Protein 6ARH (pdb70)

Secondary structure (DSSP, 8-state):
---EEEEE----B-TTSSB-GGGHHHHHHHIIIII---EEEESSTTTTGGGS-HHHHHHHHHHHHHHHTTT-SEEEEE---SSHHHHHHHHHHHHHHT-SEEEEEPP-SS--SSHHHHHHHHHHHHTTSTTS-EEEEE-HHHH-----HHHHHTTHHHH-TTEEEEEE-SS-HHHHHHHHHT-TTS--EEEE--GGGHHHHHHTT--EEEESTHHHHHHHHHHHHHHHHTT-HHHHHHHHHHHHHHHHHHHHH--SHHHHHHHHHHHH-----PPPTTS-PPPHHHHHHHHHHHHHTT--/----EEEEE----B-TTSSB-GGGHHHHHHHHHHHH---EEEESSTTTTGGGS-HHHHHHHHHHHHHHHTTT-SEEEEE---SSHHHHHHHHHHHHHHT-SEEEEEPP-SS--SSHHHHHHHHHHHHTTSTTS-EEEEE-HHHH-----HHHHHTTGGGT-TTEEEEEE-S--HHHHHHHHHH-SSS--EEEE--GGGHHHHHHTT--EEEESTHHHHHHHHHHHHHHHHTT-HHHHHHHHHHHHHHHHHHHHH--SHHHHHHHHHHHH-----PPPTTS----HHHHHHHHHHHHHTTSS--/---EEEEE----B-TTSSB-GGGHHHHHHHIIIII---EEEESSTTTTGGGS-HHHHHHHHHHHHHHHTTT-SEEEEE---SSHHHHHHHHHHHHHHT-SEEEEEPP-SS--SSHHHHHHHHHHHHTTSTTS-EEEEE-HHHH-----HHHHHTTHHHH-TTEEEEEE-SS-HHHHHHHHHT-TTTT-EEEE--GGGHHHHHTTT--EEEESTHHHHHHHHHHHHHHHHHT-HHHHHHHHHHHHHHHHHHHHH--SHHHHHHHHHHHH-----PPPTTS-PPPHHHHHHHHHHHHHTT--/----EEEEE----B-TTS-B-GGGHHHHHHHHHHHH---EEEESSTTTTGGGS-HHHHHHHHHHHHHHHTTT-SEEEEE---SSHHHHHHHHHHHHHHT-SEEEEEPP-SS--SSHHHHHHHHHHHHTTSTTS-EEEEE-HHHH-----HHHHHTTGGGT-TTEEEEEE-SS-HHHHHHHHHHTTTTT-EEEE--GGGHHHHHTTT--EEEESTHHHHHHHHHHHHHHHHTT-HHHHHHHHHHHHHHHHHHHHH--SHHHHHHHHHHHH-----PPPTTS-PPPHHHHHHHHHHHHHTT--

GO terms:
  GO:0008747 N-acetylneuraminate lyase activity (F, IDA)
  GO:0019262 N-acetylneuraminate catabolic process (P, IDA)
  GO:0019262 N-acetylneuraminate catabolic process (P, TAS)
  GO:0005829 cytosol (C, TAS)
  GO:0042802 identical protein binding (F, IPI)
  GO:0005515 protein binding (F, IPI)

Solvent-accessible surface area: 41619 Å² total; per-residue (Å²): 116,9,112,23,7,0,0,2,2,1,2,0,3,47,148,122,20,72,11,26,52,94,11,0,13,98,0,0,65,30,0,56,164,64,10,39,0,121,7,0,6,0,2,1,24,10,0,0,0,9,2,4,14,20,76,18,10,74,90,0,1,65,36,1,18,86,84,2,147,132,104,15,94,29,6,2,7,2,0,0,7,15,2,16,72,21,0,47,76,7,0,98,5,0,40,112,46,48,5,56,0,0,0,0,0,0,2,4,10,23,69,9,139,63,62,91,4,0,6,38,0,0,70,71,0,5,64,26,0,100,96,23,33,0,11,8,6,6,26,34,105,31,4,26,8,176,33,47,0,14,60,1,2,98,44,3,68,133,86,0,112,22,4,70,0,0,10,0,17,33,37,49,0,8,2,0,0,2,0,18,9,88,14,138,160,68,170,14,8,11,4,0,13,22,12,46,1,0,0,0,0,7,7,0,23,13,62,2,1,2,3,23,5,2,0,6,4,0,143,20,2,28,83,0,24,113,7,27,107,144,118,60,15,79,70,0,24,78,45,0,6,32,4,0,85,0,4,9,66,0,74,109,90,23,50,25,17,5,11,4,2,21,1,0,50,45,25,19,63,9,70,0,22,24,16,11,32,3,10,92,152,17,62,188,72,15,31,65,40,0,51,59,53,0,107,81,32,131,28,83,148,93,5,107,22,7,0,0,2,2,1,2,0,3,49,132,121,20,70,12,27,62,101,14,0,12,98,0,0,61,32,0,56,169,73,10,37,0,120,8,0,6,0,1,0,21,10,0,0,0,8,1,5,17,18,53,13,10,79,81,0,2,78,42,1,22,89,87,2,148,134,105,15,95,17,6,3,6,1,0,0,7,14,2,19,64,20,0,54,68,8,0,98,18,0,41,121,44,46,5,56,0,0,1,0,1,2,2,4,11,22,82,8,134,63,66,85,9,0,4,32,0,0,59,66,0,3,67,29,0,100,95,19,29,0,9,5,4,6,27,30,105,28,6,24,7,182,19,64,0,8,60,0,2,100,46,4,65,133,91,0,111,21,3,74,0,0,14,0,15,30,36,49,0,12,2,0,0,2,0,20,2,84,8,137,152,67,132,8,1,11,3,0,14,22,12,42,1,0,0,0,0,16,4,0,19,14,57,2,0,3,4,23,5,2,0,6,4,0,129,19,2,43,81,1,34,94,6,44,118,119,134,64,17,84,66,0,37,70,59,0,4,26,5,0,62,0,2,6,66,0,59,111,93,22,52,24,18,5,11,5,2,23,0,0,50,44,26,19,61,3,68,0,24,15,16,14,34,3,12,99,122,14,63,81,72,15,33,90,37,0,48,62,51,0,50,75,32,128,41,34,94,193,120,8,109,21,7,0,0,3,1,0,2,0,4,47,151,122,22,76,10,28,65,98,15,0,14,99,0,0,62,32,0,38,166,73,9,33,0,81,7,0,5,0,2,1,25,9,0,0,0,8,2,4,12,20,60,11,9,73,77,0,1,77,42,2,23,86,84,2,147,134,97,16,10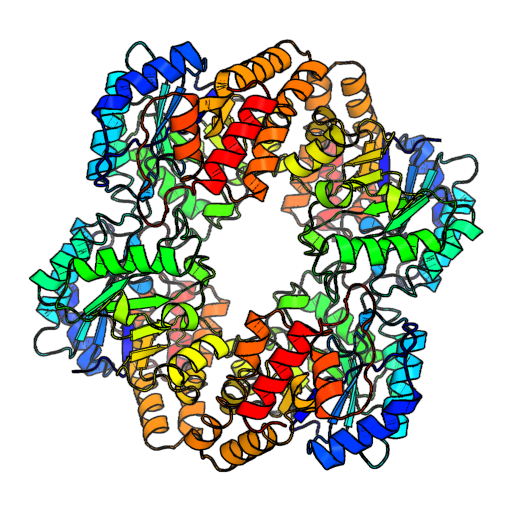5,28,6,2,6,1,0,0,6,13,2,17,76,22,0,50,75,6,0,97,5,0,40,114,45,48,5,56,0,0,0,0,1,0,1,4,10,25,76,8,142,63,60,80,4,0,6,37,0,0,60,67,0,5,63,27,1,99,96,23,29,0,8,7,5,7,26,25,104,31,4,26,13,163,43,43,0,12,56,2,2,93,47,6,68,131,80,1,110,18,3,79,0,0,12,0,16,32,36,44,0,6,2,0,0,2,0,18,3,80,10,148,162,52,173,14,9,10,4,0,13,22,12,47,1,0,0,0,0,6,6,0,21,12,60,2,0,1,4,24,4,2,0,7,2,0,142,46,2,42,76,0,18,88,4,36,94,132,118,64,16,86,66,0,26,68,41,0,2,28,3,0,67,0,3,9,65,0,74,109,87,22,49,24,17,4,10,5,2,24,1,0,51,54,26,20,60,3,70,0,22,27,17,18,30,3,12,87,152,18,52,172,126,12,35,69,36,0,50,61,56,0,110,81,31,134,28,82,149,71,10,117,23,8,1,0,1,2,1,1,0,3,60,148,116,16,73,16,20,60,100,14,0,14,100,0,0,63,31,0,41,162,68,9,37,0,82,9,0,4,0,2,2,18,12,0,0,1,14,6,4,19,21,70,11,10,73,80,0,1,71,42,2,21,92,84,2,148,134,91,15,94,23,6,4,6,3,0,0,7,15,2,15,69,23,0,49,73,5,0,99,6,0,39,116,43,48,5,56,0,0,1,0,0,1,2,2,9,24,76,9,136,64,65,89,8,0,5,38,0,0,68,68,0,4,64,26,0,99,96,22,36,0,9,6,4,6,22,38,91,48,6,34,7,198,19,64,0,8,58,1,1,98,44,5,67,134,92,1,109,22,3,69,0,0,12,0,15,31,35,51,0,12,2,0,0,1,0,17,6,97,11,137,164,58,172,12,9,11,3,1,14,23,11,42,1,0,0,0,0,15,4,0,21,14,62,2,0,3,4,22,3,2,0,6,4,0,120,33,3,45,77,0,32,102,2,39,136,127,161,62,22,82,66,0,34,79,43,0,7,32,3,0,86,0,0,6,68,0,53,107,97,22,54,24,14,5,12,5,2,19,0,0,51,43,28,19,59,2,69,0,23,22,14,14,34,2,11,96,148,17,59,193,130,15,34,70,33,0,49,61,53,0,118,80,30,135,23,96

InterPro domains:
  IPR002220 DapA-like [PF00701] (8-301)
  IPR002220 DapA-like [PIRSF001365] (6-308)
  IPR002220 DapA-like [PR00146] (42-63)
  IPR002220 DapA-like [PR00146] (79-97)
  IPR002220 DapA-like [PR00146] (138-155)
  IPR002220 DapA-like [PTHR12128] (4-313)
  IPR002220 DapA-like [SM01130] (7-304)
  IPR005264 N-acetylneuraminate lyase [cd00954] (8-306)
  IPR013785 Aldolase-type TIM barrel [G3DSA:3.20.20.70] (7-320)

B-factor: mean 24.45, std 8.35, range [13.99, 68.46]

Foldseek 3Di:
DDFAEAAADAQFADQVGHGDLPCLLVLLVCLVPPQVAQHYEYLDQLNVNAVDDLVSLLVNLLSNLVSSPPRHPFYEYELEDLDLVSSLVSLLSCLVSPGQAYEYEQRADPGDPDLVSSLVSQLSSLVSNVQHAYEYEAACVVRVDPDQPLVSPVVSCVRHVNYAEYAHEDDPVVSLLNSCVVCPPRNHQSAYEDLLPVLVSVVSPHRYYYYNCSSQCSNLQVVLVVCVVVVVSVVSVVSSVLVNQLVVVLVVVPDDSLLSQLVSCVRSVRRSHGHDPVDGHDDPVSSVSSNVSCVVSVSD/DADFAEAAADAQFADQVGHGDLPCLLVLLQCLVPVQVHQHYEYLDQLHVNAVDDLVSLLVNLLSNLVSSVPRHPFYEYELEYLDLVSSLVSLLSCLVSPGQAYEYEQRAPDGDPALVSSLVSQLSSLVSNVPHAYEYEADCVPRVHPYQPLVNLVVSCVRRVNYAEYEHEDPPLVSLLSNCVVPPPRNHQSAYEPLLPVLVVVVSPHRYYYYNCSSQCSNLQVVLVVCVVVVVPVVNVVSSVLVNQLVVQLVVVPDDSLLSQLQSCVRVVRRSHGHDPVDGHDDPVSSVSSVVSCCVSVSHPD/DDFAEAEADAFFADQVGHGPLVCLLVLLVCLVPVQVHQHYEYLDQLNVNAVDDLVSLLVNLLSNLVSSPPRHPAYEYELEDLDLVSSLVSLLSCLVSPGQAYEYEQRAPPGDPDLVSSLVSQLSSCVSNVQHAYEYEAACVVRVPPDQVLVSPVVSCVRRVNYAYYEHEDDPLVSLLSNCVVCPVRNHQSAYEDLLPVVVVVVSPHRYYYYNCSSQCSNLQVVLVVCVVVVVVVVNVVSSVLVNQLVVQLVVVPDGSLLSQLVSCVRVVRRSHGHDPVDGHDDPVSSVSSVVSCVVSVSD/DADFAEAEADAFFADQVQHTDLPCLLVLLQCLVPVQVHQHYEYLDQLHVNAVDDLVSLLVNLLSNLVSSPPRHPFYEYELEDLDLVSSLVSLLSCLVSDGQAYEYEQRQPDHDPALVSSLVSQLSSLVSNVQHAYEYEAACVPRVHPYQPLNNLVVSCVRRVNYAEYEHEDPPLVSLLSNCVVCVPRNHQSAYEPLLPVLVVVVSPHRYYYYLCSSQCNNLLVVLVVCVVVVVNVVNVVSSVLVNQLVVQVVVVPDGSLLSQLQSCVRSVRHRHGHDPVDGHDDPVSSVVSVVSCVVSVSD

Radius of gyration: 31.0 Å; Cα contacts (8 Å, |Δi|>4): 2575; chains: 4; bounding box: 91×58×90 Å

Sequence (1204 aa):
KLQGLVAATITPMTENGEINFSVIGQYVDYLVKEQGVKNIFVNGTTGEGLSLSVSERRQVAEEWVTKGKDKLDQVIIHVGALSLKESSQELAQHAAEIGADGIAVIAPFFLKPWTKDILINFLKEVAAAAPALPFYYYHIPALTGVKIRAEELLDGILDKIPTFQGLKFSSDTDLLDFGQCVDQNRQQQFAFLFGVDEQLLSALVMGATGAVGSTYNYLGKKKTNQMLEAFEQKDFSLALNNYQFCCIQRRFINFVVKLGFGVSSQTKAIMTLVSGIPMGPPRLPLQKASREFTDSAEAKLKSLDFLKKLQGLVAATITPMTENGEINFSVIGQYVDYLVKEQGVKNIFVNGTTGEGLSLSVSERRQVAEEWVTKGKDKLDQVIIHVGALSLKESSQELAQHAAEIGADGIAVIAPFFLKPWTKDILINFLKEVAAAAPALPFYYYHIPALTGVKIRAEELLDGILDKIPTFQGLKFSSDTDLLDFGQCVDQNRQQQFAFLFGVDEQLLSALVMGATGAVGSTYNYLGKKTNQMLEAFEQKDFSLALNYQFCCIQRFINFVVKLGFGVSSQTKAIMTLVSGIPMGPPRLPLQKASREFTDSAEAKLKSLDFLSFKLQGLVAATITPMTENGEINFSVIGQYVDYLVKEQGVKNIFVNGTTGEGLSLSVSERRQVAEEWVTKGKDKLDQVIIHVGALSLKESSQELAQHAAEIGADGIAVIAPFFLKPWTKDILINFLKEVAAAAPALPFYYYHIPALTGVKIRAEELLDGILDKIPTFQGLKFSSDTDLLDFGQCVDQNRQQQFAFLFGVDEQLLSALVMGATGAVGSTYNYLGKKTNQMLEAFEQKDFSLALNYQFCCIQRFINFVVKLGFGVSSQTKAIMTLVSGIPMGPPRLPLQKASREFTDSAEAKLKSLDFLKKLQGLVAATITPMTENGEINFSVIGQYVDYLVKEQGVKNIFVNGTTGEGLSLSVSERRQVAEEWVTKGKDKLDQVIIHVGALSLKESSQELAQHAAEIGADGIAVIAPFFLKPWTKDILINFLKEVAAAAPALPFYYYHIPALTGVKIRAEELLDGILDKIPTFQGLKFSSDTDLLDFGQCVDQNRQQQFAFLFGVDEQLLSALVMGATGAVGSTYNYLGKKTNQMLEAFEQKDFSLALNYQFCCIQRFINFVVKLGFGVSSQTKAIMTLVSGIPMGPPRLPLQKASREFTDSAEAKLKSLDFL

CATH classification: 3.20.20.70

Nearest PDB structures (foldseek):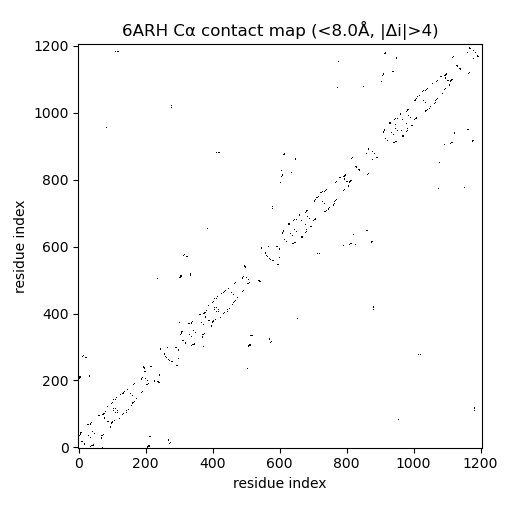
  6arh-assembly1_C  TM=1.001E+00  e=4.633E-53  Homo sapiens
  5ud6-assembly1_B  TM=9.263E-01  e=7.661E-19  Cyanidioschyzon merolae strain 10D
  2hmc-assembly1_A  TM=8.638E-01  e=6.750E-14  Agrobacterium fabrum str. C58
  4mpq-assembly1_A  TM=8.568E-01  e=7.930E-14  Brucella melitensis ATCC 23457
  5czj-assembly2_B  TM=8.621E-01  e=4.191E-13  Sinorhizobium meliloti 1021

Organism: Homo sapiens (NCBI:txid9606)

Structure (mmCIF, N/CA/C/O backbone):
data_6ARH
#
_entry.id   6ARH
#
_cell.length_a   96.988
_cell.length_b   106.897
_cell.length_c   127.027
_cell.angle_alpha   90.000
_cell.angle_beta   90.000
_cell.angle_gamma   90.000
#
_symmetry.space_group_name_H-M   'P 21 21 21'
#
loop_
_entity.id
_entity.type
_entity.pdbx_description
1 polymer 'N-acetylneuraminate lyase'
2 non-polymer 'ACETATE ION'
3 water water
#
loop_
_atom_site.group_PDB
_atom_site.id
_atom_site.type_symbol
_atom_site.label_atom_id
_atom_site.label_alt_id
_atom_site.label_comp_id
_atom_site.label_asym_id
_atom_site.label_entity_id
_atom_site.label_seq_id
_atom_site.pdbx_PDB_ins_code
_atom_site.Cartn_x
_atom_site.Cartn_y
_atom_site.Cartn_z
_atom_site.occupancy
_atom_site.B_iso_or_equiv
_atom_site.auth_seq_id
_atom_site.auth_comp_id
_atom_site.auth_asym_id
_atom_site.auth_atom_id
_atom_site.pdbx_PDB_model_num
ATOM 1 N N . LYS A 1 25 ? 2.842 66.403 68.302 1.00 40.21 9 LYS A N 1
ATOM 2 C CA . LYS A 1 25 ? 2.667 66.506 66.823 1.00 39.69 9 LYS A CA 1
ATOM 3 C C . LYS A 1 25 ? 2.994 67.925 66.322 1.00 37.77 9 LYS A C 1
ATOM 4 O O . LYS A 1 25 ? 2.616 68.913 66.947 1.00 40.16 9 LYS A O 1
ATOM 6 N N . LEU A 1 26 ? 3.721 68.002 65.207 1.00 35.79 10 LEU A N 1
ATOM 7 C CA . LEU A 1 26 ? 4.031 69.264 64.534 1.00 31.71 10 LEU A CA 1
ATOM 8 C C . LEU A 1 26 ? 2.758 69.733 63.854 1.00 32.10 10 LEU A C 1
ATOM 9 O O . LEU A 1 26 ? 2.251 69.034 62.972 1.00 31.53 10 LEU A O 1
ATOM 14 N N . GLN A 1 27 ? 2.226 70.883 64.278 1.00 30.93 11 GLN A N 1
ATOM 15 C CA . GLN A 1 27 ? 0.903 71.357 63.830 1.00 31.59 11 GLN A CA 1
ATOM 16 C C . GLN A 1 27 ? 0.778 72.877 63.864 1.00 27.91 11 GLN A C 1
ATOM 17 O O . GLN A 1 27 ? 1.506 73.545 64.595 1.00 29.13 11 GLN A O 1
ATOM 23 N N . GLY A 1 28 ? -0.170 73.417 63.095 1.00 24.49 12 GLY A N 1
ATOM 24 C CA . GLY A 1 28 ? -0.384 74.859 63.030 1.00 21.80 12 GLY A CA 1
ATOM 25 C C . GLY A 1 28 ? 0.684 75.523 62.192 1.00 21.19 12 GLY A C 1
ATOM 26 O O . GLY A 1 28 ? 1.306 74.873 61.337 1.00 19.87 12 GLY A O 1
ATOM 27 N N . LEU A 1 29 ? 0.908 76.813 62.432 1.00 18.38 13 LEU A N 1
ATOM 28 C CA . LEU A 1 29 ? 1.887 77.559 61.652 1.00 18.39 13 LEU A CA 1
ATOM 29 C C . LEU A 1 29 ? 3.321 77.236 62.055 1.00 18.01 13 LEU A C 1
ATOM 30 O O . LEU A 1 29 ? 3.643 77.093 63.246 1.00 18.87 13 LEU A O 1
ATOM 35 N N . VAL A 1 30 ? 4.159 77.115 61.026 1.00 17.02 14 VAL A N 1
ATOM 36 C CA . VAL A 1 30 ? 5.573 76.900 61.165 1.00 17.53 14 VAL A CA 1
ATOM 37 C C . VAL A 1 30 ? 6.253 77.985 60.333 1.00 17.39 14 VAL A C 1
ATOM 38 O O . VAL A 1 30 ? 6.142 77.996 59.096 1.00 15.99 14 VAL A O 1
ATOM 42 N N . ALA A 1 31 ? 6.941 78.918 60.992 1.00 16.83 15 ALA A N 1
ATOM 43 C CA . ALA A 1 31 ? 7.678 79.945 60.251 1.00 17.08 15 ALA A CA 1
ATOM 44 C C . ALA A 1 31 ? 8.931 79.356 59.624 1.00 17.07 15 ALA A C 1
ATOM 45 O O . ALA A 1 31 ? 9.756 78.727 60.319 1.00 16.50 15 ALA A O 1
ATOM 47 N N . ALA A 1 32 ? 9.085 79.563 58.320 1.00 16.78 16 ALA A N 1
ATOM 48 C CA . ALA A 1 32 ? 10.346 79.277 57.654 1.00 17.00 16 ALA A CA 1
ATOM 49 C C . ALA A 1 32 ? 11.255 80.454 57.969 1.00 16.96 16 ALA A C 1
ATOM 50 O O . ALA A 1 32 ? 11.035 81.558 57.484 1.00 17.99 16 ALA A O 1
ATOM 52 N N . THR A 1 33 ? 12.238 80.227 58.828 1.00 17.27 17 THR A N 1
ATOM 53 C CA . THR A 1 33 ? 13.010 81.320 59.378 1.00 16.94 17 THR A CA 1
ATOM 54 C C . THR A 1 33 ? 14.050 81.882 58.410 1.00 16.49 17 THR A C 1
ATOM 55 O O . THR A 1 33 ? 14.673 81.167 57.611 1.00 17.03 17 THR A O 1
ATOM 59 N N . ILE A 1 34 ? 14.232 83.191 58.526 1.00 16.33 18 ILE A N 1
ATOM 60 C CA . ILE A 1 34 ? 15.241 83.925 57.808 1.00 17.27 18 ILE A CA 1
ATOM 61 C C . ILE A 1 34 ? 16.561 83.720 58.554 1.00 17.42 18 ILE A C 1
ATOM 62 O O . ILE A 1 34 ? 16.551 83.527 59.765 1.00 18.15 18 ILE A O 1
ATOM 67 N N . THR A 1 35 ? 17.677 83.738 57.836 1.00 17.23 19 THR A N 1
ATOM 68 C CA . THR A 1 35 ? 18.986 83.696 58.475 1.00 17.27 19 THR A CA 1
ATOM 69 C C . THR A 1 35 ? 19.486 85.120 58.536 1.00 16.96 19 THR A C 1
ATOM 70 O O . THR A 1 35 ? 19.924 85.670 57.518 1.00 16.68 19 THR A O 1
ATOM 74 N N . PRO A 1 36 ? 19.423 85.730 59.736 1.00 17.39 20 PRO A N 1
ATOM 75 C CA . PRO A 1 36 ? 19.924 87.103 59.844 1.00 17.79 20 PRO A CA 1
ATOM 76 C C . PRO A 1 36 ? 21.409 87.141 59.541 1.00 18.11 20 PRO A C 1
ATOM 77 O O . PRO A 1 36 ? 22.138 86.208 59.900 1.00 18.27 20 PRO A O 1
ATOM 81 N N . MET A 1 37 ? 21.847 88.194 58.865 1.00 18.28 21 MET A N 1
ATOM 82 C CA . MET A 1 37 ? 23.247 88.357 58.493 1.00 19.44 21 MET A CA 1
ATOM 83 C C . MET A 1 37 ? 23.739 89.748 58.841 1.00 19.86 21 MET A C 1
ATOM 84 O O . MET A 1 37 ? 22.976 90.703 58.861 1.00 19.24 21 MET A O 1
ATOM 89 N N . THR A 1 38 ? 25.030 89.828 59.127 1.00 22.49 22 THR A N 1
ATOM 90 C CA . THR A 1 38 ? 25.696 91.101 59.357 1.00 24.69 22 THR A CA 1
ATOM 91 C C . THR A 1 38 ? 25.900 91.748 57.994 1.00 26.05 22 THR A C 1
ATOM 92 O O . THR A 1 38 ? 25.757 91.094 56.953 1.00 25.12 22 THR A O 1
ATOM 96 N N . GLU A 1 39 ? 26.282 93.019 57.979 1.00 26.18 23 GLU A N 1
ATOM 97 C CA . GLU A 1 39 ? 26.505 93.702 56.709 1.00 28.14 23 GLU A CA 1
ATOM 98 C C . GLU A 1 39 ? 27.650 93.093 55.911 1.00 28.23 23 GLU A C 1
ATOM 99 O O . GLU A 1 39 ? 27.614 93.116 54.689 1.00 28.78 23 GLU A O 1
ATOM 105 N N . ASN A 1 40 ? 28.637 92.523 56.602 1.00 30.03 24 ASN A N 1
ATOM 106 C CA . ASN A 1 40 ? 29.755 91.834 55.950 1.00 32.32 24 ASN A CA 1
ATOM 107 C C . ASN A 1 40 ? 29.387 90.433 55.399 1.00 31.76 24 ASN A C 1
ATOM 108 O O . ASN A 1 40 ? 30.243 89.759 54.834 1.00 33.35 24 ASN A O 1
ATOM 113 N N . GLY A 1 41 ? 28.142 89.994 55.589 1.00 30.38 25 GLY A N 1
ATOM 114 C CA . GLY A 1 41 ? 27.647 88.725 55.037 1.00 29.64 25 GLY A CA 1
ATOM 115 C C . GLY A 1 41 ? 27.827 87.494 55.916 1.00 28.95 25 GLY A C 1
ATOM 116 O O . GLY A 1 41 ? 27.514 86.383 55.487 1.00 28.97 25 GLY A O 1
ATOM 117 N N . GLU A 1 42 ? 28.336 87.672 57.133 1.00 26.05 26 GLU A N 1
ATOM 118 C CA . GLU A 1 42 ? 28.401 86.580 58.089 1.00 25.97 26 GLU A CA 1
ATOM 119 C C . GLU A 1 42 ? 27.028 86.432 58.727 1.00 22.79 26 GLU A C 1
ATOM 120 O O . GLU A 1 42 ? 26.242 87.367 58.719 1.00 23.18 26 GLU A O 1
ATOM 126 N N . ILE A 1 43 ? 26.754 85.258 59.288 1.00 21.38 27 ILE A N 1
ATOM 127 C CA . ILE A 1 43 ? 25.520 85.061 60.036 1.00 20.12 27 ILE A CA 1
ATOM 128 C C . ILE A 1 43 ? 25.543 85.927 61.297 1.00 20.05 27 ILE A C 1
ATOM 129 O O . ILE A 1 43 ? 26.576 86.010 61.975 1.00 18.85 27 ILE A O 1
ATOM 134 N N . ASN A 1 44 ? 24.430 86.613 61.560 1.00 19.49 28 ASN A N 1
ATOM 135 C CA . ASN A 1 44 ? 24.270 87.406 62.780 1.00 19.33 28 ASN A CA 1
ATOM 136 C C . ASN A 1 44 ? 23.557 86.538 63.813 1.00 19.34 28 ASN A C 1
ATOM 137 O O . ASN A 1 44 ? 22.322 86.586 63.974 1.00 19.57 28 ASN A O 1
ATOM 142 N N . PHE A 1 45 ? 24.350 85.776 64.560 1.00 18.39 29 PHE A N 1
ATOM 143 C CA . PHE A 1 45 ? 23.803 84.876 65.575 1.00 19.11 29 PHE A CA 1
ATOM 144 C C . PHE A 1 45 ? 23.156 85.655 66.721 1.00 19.32 29 PHE A C 1
ATOM 145 O O . PHE A 1 45 ? 22.248 85.162 67.397 1.00 19.95 29 PHE A O 1
ATOM 153 N N . SER A 1 46 ? 23.638 86.876 66.935 1.00 19.84 30 SER A N 1
ATOM 154 C CA . SER A 1 46 ? 23.270 87.666 68.108 1.00 21.01 30 SER A CA 1
ATOM 155 C C . SER A 1 46 ? 21.819 88.122 68.195 1.00 20.56 30 SER A C 1
ATOM 156 O O . SER A 1 46 ? 21.379 88.543 69.270 1.00 21.95 30 SER A O 1
ATOM 159 N N . VAL A 1 47 ? 21.078 88.076 67.080 1.00 19.51 31 VAL A N 1
ATOM 160 C CA . VAL A 1 47 ? 19.657 88.461 67.067 1.00 18.35 31 VAL A CA 1
ATOM 161 C C . VAL A 1 47 ? 18.660 87.305 67.005 1.00 17.85 31 VAL A C 1
ATOM 162 O O . VAL A 1 47 ? 17.449 87.539 66.982 1.00 18.02 31 VAL A O 1
ATOM 166 N N . ILE A 1 48 ? 19.153 86.080 67.006 1.00 17.73 32 ILE A N 1
ATOM 167 C CA . ILE A 1 48 ? 18.292 84.907 66.945 1.00 18.11 32 ILE A CA 1
ATOM 168 C C . ILE A 1 48 ? 17.432 84.776 68.208 1.00 18.29 32 ILE A C 1
ATOM 169 O O . ILE A 1 48 ? 16.264 84.442 68.116 1.00 18.03 32 ILE A O 1
ATOM 174 N N . GLY A 1 49 ? 17.990 85.044 69.385 1.00 19.50 33 GLY A N 1
ATOM 175 C CA . GLY A 1 49 ? 17.162 85.079 70.603 1.00 20.13 33 GLY A CA 1
ATOM 176 C C . GLY A 1 49 ? 15.990 86.042 70.483 1.00 19.70 33 GLY A C 1
ATOM 177 O O . GLY A 1 49 ? 14.837 85.696 70.792 1.00 19.97 33 GLY A O 1
ATOM 178 N N . GLN A 1 50 ? 16.275 87.249 70.003 1.00 20.55 34 GLN A N 1
ATOM 179 C CA . GLN A 1 50 ? 15.224 88.267 69.806 1.00 21.66 34 GLN A CA 1
ATOM 180 C C . GLN A 1 50 ? 14.177 87.797 68.806 1.00 20.12 34 GLN A C 1
ATOM 181 O O . GLN A 1 50 ? 12.991 88.050 68.967 1.00 19.90 34 GLN A O 1
ATOM 187 N N . TYR A 1 51 ? 14.653 87.131 67.759 1.00 18.59 35 TYR A N 1
ATOM 188 C CA . TYR A 1 51 ? 13.792 86.635 66.690 1.00 18.02 35 TYR A CA 1
ATOM 189 C C . TYR A 1 51 ? 12.841 85.559 67.241 1.00 18.74 35 TYR A C 1
ATOM 190 O O . TYR A 1 51 ? 11.614 85.628 67.008 1.00 19.26 35 TYR A O 1
ATOM 199 N N . VAL A 1 52 ? 13.372 84.592 67.990 1.00 19.11 36 VAL A N 1
ATOM 200 C CA . VAL A 1 52 ? 12.520 83.575 68.633 1.00 19.26 36 VAL A CA 1
ATOM 201 C C . VAL A 1 52 ? 11.447 84.253 69.494 1.00 20.10 36 VAL A C 1
ATOM 202 O O . VAL A 1 52 ? 10.260 83.940 69.386 1.00 19.02 36 VAL A O 1
ATOM 206 N N . ASP A 1 53 ? 11.873 85.172 70.352 1.00 20.82 37 ASP A N 1
ATOM 207 C CA . ASP A 1 53 ? 10.939 85.865 71.237 1.00 22.12 37 ASP A CA 1
ATOM 208 C C . ASP A 1 53 ? 9.828 86.560 70.472 1.00 21.96 37 ASP A C 1
ATOM 209 O O . ASP A 1 53 ? 8.652 86.504 70.875 1.00 21.74 37 ASP A O 1
ATOM 214 N N . TYR A 1 54 ? 10.207 87.179 69.358 1.00 20.42 38 TYR A N 1
ATOM 215 C CA . TYR A 1 54 ? 9.283 87.927 68.507 1.00 20.82 38 TYR A CA 1
ATOM 216 C C . TYR A 1 54 ? 8.254 87.004 67.831 1.00 20.64 38 TYR A C 1
ATOM 217 O O . TYR A 1 54 ? 7.066 87.314 67.777 1.00 19.84 38 TYR A O 1
ATOM 226 N N . LEU A 1 55 ? 8.714 85.879 67.294 1.00 19.95 39 LEU A N 1
ATOM 227 C CA . LEU A 1 55 ? 7.775 84.911 66.710 1.00 20.21 39 LEU A CA 1
ATOM 228 C C . LEU A 1 55 ? 6.725 84.483 67.720 1.00 21.63 39 LEU A C 1
ATOM 229 O O . LEU A 1 55 ? 5.518 84.469 67.420 1.00 21.28 39 LEU A O 1
ATOM 234 N N . VAL A 1 56 ? 7.178 84.173 68.930 1.00 22.35 40 VAL A N 1
ATOM 235 C CA . VAL A 1 56 ? 6.283 83.638 69.954 1.00 24.57 40 VAL A CA 1
ATOM 236 C C . VAL A 1 56 ? 5.307 84.715 70.425 1.00 25.24 40 VAL A C 1
ATOM 237 O O . VAL A 1 56 ? 4.101 84.472 70.460 1.00 24.87 40 VAL A O 1
ATOM 241 N N . LYS A 1 57 ? 5.832 85.893 70.745 1.00 24.85 41 LYS A N 1
ATOM 242 C CA . LYS A 1 57 ? 5.023 86.979 71.328 1.00 27.97 41 LYS A CA 1
ATOM 243 C C . LYS A 1 57 ? 4.186 87.747 70.320 1.00 28.00 41 LYS A C 1
ATOM 244 O O . LYS A 1 57 ? 3.020 88.016 70.580 1.00 28.53 41 LYS A O 1
ATOM 250 N N . GLU A 1 58 ? 4.793 88.166 69.214 1.00 26.20 42 GLU A N 1
ATOM 251 C CA . GLU A 1 58 ? 4.119 89.048 68.258 1.00 27.65 42 GLU A CA 1
ATOM 252 C C . GLU A 1 58 ? 3.391 88.321 67.135 1.00 26.94 42 GLU A C 1
ATOM 253 O O . GLU A 1 58 ? 2.385 88.823 66.652 1.00 28.04 42 GLU A O 1
ATOM 259 N N . GLN A 1 59 ? 3.878 87.152 66.711 1.00 24.19 43 GLN A N 1
ATOM 260 C CA . GLN A 1 59 ? 3.254 86.457 65.577 1.00 22.66 43 GLN A CA 1
ATOM 261 C C . GLN A 1 59 ? 2.404 85.251 65.963 1.00 22.44 43 GLN A C 1
ATOM 262 O O . GLN A 1 59 ? 1.711 84.703 65.109 1.00 21.86 43 GLN A O 1
ATOM 268 N N . GLY A 1 60 ? 2.441 84.842 67.231 1.00 22.75 44 GLY A N 1
ATOM 269 C CA . GLY A 1 60 ? 1.744 83.638 67.670 1.00 22.79 44 GLY A CA 1
ATOM 270 C C . GLY A 1 60 ? 2.219 82.382 66.970 1.00 22.71 44 GLY A C 1
ATOM 271 O O . GLY A 1 60 ? 1.430 81.482 66.687 1.00 23.60 44 GLY A O 1
ATOM 272 N N . VAL A 1 61 ? 3.513 82.333 66.673 1.00 20.91 45 VAL A N 1
ATOM 273 C CA . VAL A 1 61 ? 4.102 81.223 65.956 1.00 20.84 45 VAL A CA 1
ATOM 274 C C . VAL A 1 61 ? 4.943 80.412 66.925 1.00 21.59 45 VAL A C 1
ATOM 275 O O . VAL A 1 61 ? 5.849 80.942 67.547 1.00 23.58 45 VAL A O 1
ATOM 279 N N . LYS A 1 62 ? 4.639 79.121 67.014 1.00 21.55 46 LYS A N 1
ATOM 280 C CA . LYS A 1 62 ? 5.224 78.218 67.994 1.00 23.20 46 LYS A CA 1
ATOM 281 C C . LYS A 1 62 ? 6.214 77.205 67.398 1.00 20.89 46 LYS A C 1
ATOM 282 O O . LYS A 1 62 ? 6.821 76.426 68.138 1.00 20.26 46 LYS A O 1
ATOM 288 N N . ASN A 1 63 ? 6.372 77.214 66.066 1.00 18.96 47 ASN A N 1
ATOM 289 C CA . ASN A 1 63 ? 7.191 76.246 65.367 1.00 18.83 47 ASN A CA 1
ATOM 290 C C . ASN A 1 63 ? 8.034 76.960 64.337 1.00 17.85 47 ASN A C 1
ATOM 291 O O . ASN A 1 63 ? 7.574 77.929 63.735 1.00 17.86 47 ASN A O 1
ATOM 296 N N . ILE A 1 64 ? 9.254 76.478 64.126 1.00 17.88 48 ILE A N 1
ATOM 297 C CA . ILE A 1 64 ? 10.096 76.988 63.047 1.00 17.38 48 ILE A CA 1
ATOM 298 C C . ILE A 1 64 ? 10.709 75.893 62.189 1.00 17.32 48 ILE A C 1
ATOM 299 O O . ILE A 1 64 ? 10.871 74.734 62.610 1.00 17.26 48 ILE A O 1
ATOM 304 N N . PHE A 1 65 ? 11.049 76.296 60.966 1.00 16.71 49 PHE A N 1
ATOM 305 C CA . PHE A 1 65 ? 11.627 75.444 59.954 1.00 17.17 49 PHE A CA 1
ATOM 306 C C . PHE A 1 65 ? 12.882 76.171 59.511 1.00 17.15 49 PHE A C 1
ATOM 307 O O . PHE A 1 65 ? 12.808 77.225 58.888 1.00 16.53 49 PHE A O 1
ATOM 315 N N . VAL A 1 66 ? 14.026 75.604 59.872 1.00 16.79 50 VAL A N 1
ATOM 316 C CA . VAL A 1 66 ? 15.313 76.288 59.829 1.00 16.84 50 VAL A CA 1
ATOM 317 C C . VAL A 1 66 ? 16.079 75.842 58.587 1.00 16.32 50 VAL A C 1
ATOM 318 O O . VAL A 1 66 ? 16.120 74.657 58.257 1.00 16.01 50 VAL A O 1
ATOM 322 N N . ASN A 1 67 ? 16.706 76.806 57.918 1.00 16.19 51 ASN A N 1
ATOM 323 C CA . ASN A 1 67 ? 17.594 76.541 56.781 1.00 16.57 51 ASN A CA 1
ATOM 324 C C . ASN A 1 67 ? 16.902 75.967 55.556 1.00 16.71 51 ASN A C 1
ATOM 325 O O . ASN A 1 67 ? 17.489 75.204 54.788 1.00 17.18 51 ASN A O 1
ATOM 330 N N . GLY A 1 68 ? 15.657 76.380 55.358 1.00 18.15 52 GLY A N 1
ATOM 331 C CA . GLY A 1 68 ? 14.978 76.207 54.066 1.00 17.48 52 GLY A CA 1
ATOM 332 C C . GLY A 1 68 ? 15.393 77.278 53.071 1.00 17.53 52 GLY A C 1
ATOM 333 O O . GLY A 1 68 ? 16.392 77.977 53.282 1.00 18.52 52 GLY A O 1
ATOM 334 N N . THR A 1 69 ? 14.621 77.462 51.995 1.00 17.72 53 THR A N 1
ATOM 335 C CA . THR A 1 69 ? 14.936 78.533 51.038 1.00 18.20 53 THR A CA 1
ATOM 336 C C . THR A 1 69 ? 14.921 79.901 51.713 1.00 16.55 53 THR A C 1
ATOM 337 O O . THR A 1 69 ? 15.816 80.712 51.481 1.00 16.95 53 THR A O 1
ATOM 341 N N . THR A 1 70 ? 13.954 80.134 52.601 1.00 16.61 54 THR A N 1
ATOM 342 C CA . THR A 1 70 ? 13.822 81.427 53.286 1.00 17.65 54 THR A CA 1
ATOM 343 C C . THR A 1 70 ? 15.048 81.733 54.150 1.00 16.66 54 THR A C 1
ATOM 344 O O . THR A 1 70 ? 15.459 82.889 54.283 1.00 16.94 54 THR A O 1
ATOM 348 N N . GLY A 1 71 ? 15.632 80.689 54.714 1.00 16.65 55 GLY A N 1
ATOM 349 C CA . GLY A 1 71 ? 16.856 80.833 55.492 1.00 16.19 55 GLY A CA 1
ATOM 350 C C . GLY A 1 71 ? 18.142 80.760 54.688 1.00 16.40 55 GLY A C 1
ATOM 351 O O . GLY A 1 71 ? 19.225 80.659 55.266 1.00 16.75 55 GLY A O 1
ATOM 352 N N . GLU A 1 72 ? 18.030 80.780 53.360 1.00 16.28 56 GLU A N 1
ATOM 353 C CA . GLU A 1 72 ? 19.161 80.666 52.453 1.00 16.62 56 GLU A CA 1
ATOM 354 C C . GLU A 1 72 ? 19.995 79.451 52.828 1.00 16.91 56 GLU A C 1
ATOM 355 O O . GLU A 1 72 ? 21.207 79.508 52.785 1.00 16.56 56 GLU A O 1
ATOM 361 N N . GLY A 1 73 ? 19.327 78.350 53.169 1.00 16.10 57 GLY A N 1
ATOM 362 C CA . GLY A 1 73 ? 19.990 77.229 53.828 1.00 16.33 57 GLY A CA 1
ATOM 363 C C . GLY A 1 73 ? 21.164 76.655 53.075 1.00 16.55 57 GLY A C 1
ATOM 364 O O . GLY A 1 73 ? 22.234 76.405 53.643 1.00 16.37 57 GLY A O 1
ATOM 365 N N . LEU A 1 74 ? 20.978 76.460 51.778 1.00 16.75 58 LEU A N 1
ATOM 366 C CA . LEU A 1 74 ? 22.008 75.848 50.956 1.00 17.38 58 LEU A CA 1
ATOM 367 C C . LEU A 1 74 ? 23.044 76.841 50.436 1.00 17.57 58 LEU A C 1
ATOM 368 O O . LEU A 1 74 ? 24.005 76.428 49.780 1.00 18.28 58 LEU A O 1
ATOM 373 N N . SER A 1 75 ? 22.874 78.130 50.742 1.00 16.39 59 SER A N 1
ATOM 374 C CA . SER A 1 75 ? 23.951 79.118 50.583 1.00 17.43 59 SER A CA 1
ATOM 375 C C . SER A 1 75 ? 24.955 79.106 51.740 1.00 17.05 59 SER A C 1
ATOM 376 O O . SER A 1 75 ? 26.031 79.712 51.638 1.00 18.07 59 SER A O 1
ATOM 379 N N . LEU A 1 76 ? 24.583 78.466 52.843 1.00 17.48 60 LEU A N 1
ATOM 380 C CA . LEU A 1 76 ? 25.443 78.382 54.027 1.00 17.53 60 LEU A CA 1
ATOM 381 C C . LEU A 1 76 ? 26.315 77.136 53.929 1.00 18.08 60 LEU A C 1
ATOM 382 O O . LEU A 1 76 ? 25.894 76.104 53.389 1.00 18.14 60 LEU A O 1
ATOM 387 N N . SER A 1 77 ? 27.521 77.209 54.490 1.00 18.48 61 SER A N 1
ATOM 388 C CA . SER A 1 77 ? 28.385 76.035 54.586 1.00 17.73 61 SER A CA 1
ATOM 389 C C . SER A 1 77 ? 27.826 75.053 55.625 1.00 17.59 61 SER A C 1
ATOM 390 O O . SER A 1 77 ? 26.980 75.399 56.431 1.00 16.80 61 SER A O 1
ATOM 393 N N . VAL A 1 78 ? 28.334 73.831 55.601 1.00 17.78 62 VAL A N 1
ATOM 394 C CA . VAL A 1 78 ? 27.921 72.827 56.567 1.00 18.55 62 VAL A CA 1
ATOM 395 C C . VAL A 1 78 ? 28.174 73.358 57.994 1.00 17.74 62 VAL A C 1
ATOM 396 O O . VAL A 1 78 ? 27.292 73.262 58.855 1.00 17.68 62 VAL A O 1
ATOM 400 N N . SER A 1 79 ? 29.359 73.934 58.238 1.00 18.86 63 SER A N 1
ATOM 401 C CA . SER A 1 79 ? 29.672 74.422 59.583 1.00 19.33 63 SER A CA 1
ATOM 402 C C . SER A 1 79 ? 28.763 75.595 59.988 1.00 18.44 63 SER A C 1
ATOM 403 O O . SER A 1 79 ? 28.327 75.672 61.142 1.00 18.56 63 SER A O 1
ATOM 406 N N . GLU A 1 80 ? 28.446 76.491 59.051 1.00 17.46 64 GLU A N 1
ATOM 407 C CA . GLU A 1 80 ? 27.483 77.551 59.318 1.00 17.33 64 GLU A CA 1
ATOM 408 C C . GLU A 1 80 ? 26.099 77.000 59.638 1.00 16.87 64 GLU A C 1
ATOM 409 O O . GLU A 1 80 ? 25.410 77.490 60.542 1.00 17.19 64 GLU A O 1
ATOM 415 N N . ARG A 1 81 ? 25.683 75.997 58.876 1.00 16.27 65 ARG A N 1
ATOM 416 C CA . ARG A 1 81 ? 24.368 75.397 59.094 1.00 16.20 65 ARG A CA 1
ATOM 417 C C . ARG A 1 81 ? 24.297 74.752 60.476 1.00 16.58 65 ARG A C 1
ATOM 418 O O . ARG A 1 81 ? 23.261 74.836 61.142 1.00 16.64 65 ARG A O 1
ATOM 426 N N . ARG A 1 82 ? 25.388 74.114 60.909 1.00 17.08 66 ARG A N 1
ATOM 427 C CA . ARG A 1 82 ? 25.427 73.538 62.257 1.00 18.16 66 ARG A CA 1
ATOM 428 C C . ARG A 1 82 ? 25.356 74.649 63.298 1.00 18.07 66 ARG A C 1
ATOM 429 O O . ARG A 1 82 ? 24.554 74.601 64.236 1.00 18.60 66 ARG A O 1
ATOM 437 N N . GLN A 1 83 ? 26.199 75.660 63.136 1.00 17.55 67 GLN A N 1
ATOM 438 C CA . GLN A 1 83 ? 26.254 76.742 64.115 1.00 17.58 67 GLN A CA 1
ATOM 439 C C . GLN A 1 83 ? 24.907 77.489 64.279 1.00 17.58 67 GLN A C 1
ATOM 440 O O . GLN A 1 83 ? 24.473 77.792 65.403 1.00 17.35 67 GLN A O 1
ATOM 446 N N . VAL A 1 84 ? 24.206 77.744 63.171 1.00 16.42 68 VAL A N 1
ATOM 447 C CA . VAL A 1 84 ? 22.955 78.473 63.250 1.00 16.97 68 VAL A CA 1
ATOM 448 C C . VAL A 1 84 ? 21.838 77.569 63.781 1.00 16.89 68 VAL A C 1
ATOM 449 O O . VAL A 1 84 ? 21.000 78.030 64.557 1.00 17.64 68 VAL A O 1
ATOM 453 N N . ALA A 1 85 ? 21.858 76.283 63.422 1.00 17.01 69 ALA A N 1
ATOM 454 C CA . ALA A 1 85 ? 20.878 75.329 63.969 1.00 16.54 69 ALA A CA 1
ATOM 455 C C . ALA A 1 85 ? 21.009 75.226 65.489 1.00 17.43 69 ALA A C 1
ATOM 456 O O . ALA A 1 85 ? 20.002 75.203 66.204 1.00 17.35 69 ALA A O 1
ATOM 458 N N . GLU A 1 86 ? 22.250 75.207 65.970 1.00 17.92 70 GLU A N 1
ATOM 459 C CA . GLU A 1 86 ? 22.532 75.277 67.421 1.00 18.31 70 GLU A CA 1
ATOM 460 C C . GLU A 1 86 ? 21.889 76.488 68.072 1.00 18.29 70 GLU A C 1
ATOM 461 O O . GLU A 1 86 ? 21.275 76.380 69.141 1.00 19.33 70 GLU A O 1
ATOM 467 N N . GLU A 1 87 ? 22.016 77.641 67.437 1.00 18.12 71 GLU A N 1
ATOM 468 C CA . GLU A 1 87 ? 21.411 78.851 67.970 1.00 18.60 71 GLU A CA 1
ATOM 469 C C . GLU A 1 87 ? 19.877 78.792 67.998 1.00 18.01 71 GLU A C 1
ATOM 470 O O . GLU A 1 87 ? 19.255 79.140 68.995 1.00 18.38 71 GLU A O 1
ATOM 476 N N . TRP A 1 88 ? 19.259 78.349 66.915 1.00 16.93 72 TRP A N 1
ATOM 477 C CA . TRP A 1 88 ? 17.793 78.226 66.907 1.00 16.85 72 TRP A CA 1
ATOM 478 C C . TRP A 1 88 ? 17.282 77.237 67.940 1.00 17.03 72 TRP A C 1
ATOM 479 O O . TRP A 1 88 ? 16.314 77.512 68.618 1.00 18.01 72 TRP A O 1
ATOM 490 N N . VAL A 1 89 ? 17.948 76.096 68.068 1.00 17.86 73 VAL A N 1
ATOM 491 C CA . VAL A 1 89 ? 17.525 75.073 69.033 1.00 18.84 73 VAL A CA 1
ATOM 492 C C . VAL A 1 89 ? 17.688 75.596 70.468 1.00 19.13 73 VAL A C 1
ATOM 493 O O . VAL A 1 89 ? 16.750 75.509 71.266 1.00 19.85 73 VAL A O 1
ATOM 497 N N . THR A 1 90 ? 18.851 76.166 70.783 1.00 19.18 74 THR A N 1
ATOM 498 C CA . THR A 1 90 ? 19.090 76.624 72.161 1.00 20.13 74 THR A CA 1
ATOM 499 C C . THR A 1 90 ? 18.226 77.831 72.517 1.00 19.95 74 THR A C 1
ATOM 500 O O . THR A 1 90 ? 17.676 77.891 73.621 1.00 20.50 74 THR A O 1
ATOM 504 N N . LYS A 1 91 ? 18.051 78.770 71.582 1.00 19.59 75 LYS A N 1
ATOM 505 C CA . LYS A 1 91 ? 17.188 79.927 71.838 1.00 19.27 75 LYS A CA 1
ATOM 506 C C . LYS A 1 91 ? 15.708 79.593 71.796 1.00 20.01 75 LYS A C 1
ATOM 507 O O . LYS A 1 91 ? 14.904 80.322 72.376 1.00 20.87 75 LYS A O 1
ATOM 513 N N . GLY A 1 92 ? 15.357 78.491 71.143 1.00 19.97 76 GLY A N 1
ATOM 514 C CA . GLY A 1 92 ? 13.984 78.008 71.101 1.00 21.14 76 GLY A CA 1
ATOM 515 C C . GLY A 1 92 ? 13.580 77.202 72.316 1.00 23.29 76 GLY A C 1
ATOM 516 O O . GLY A 1 92 ? 12.393 76.946 72.511 1.00 21.35 76 GLY A O 1
ATOM 517 N N . LYS A 1 93 ? 14.542 76.781 73.134 1.00 23.48 77 LYS A N 1
ATOM 518 C CA . LYS A 1 93 ? 14.223 75.920 74.274 1.00 26.73 77 LYS A CA 1
ATOM 519 C C . LYS A 1 93 ? 13.238 76.603 75.220 1.00 26.45 77 LYS A C 1
ATOM 520 O O . LYS A 1 93 ? 13.397 77.781 75.554 1.00 25.67 77 LYS A O 1
ATOM 526 N N . ASP A 1 94 ? 12.200 75.851 75.595 1.00 27.09 78 ASP A N 1
ATOM 527 C CA . ASP A 1 94 ? 11.117 76.311 76.473 1.00 27.62 78 ASP A CA 1
ATOM 528 C C . ASP A 1 94 ? 10.364 77.535 75.962 1.00 27.67 78 ASP A C 1
ATOM 529 O O . ASP A 1 94 ? 9.715 78.224 76.739 1.00 28.17 78 ASP A O 1
ATOM 534 N N . LYS A 1 95 ? 10.433 77.788 74.653 1.00 25.52 79 LYS A N 1
ATOM 535 C CA . LYS A 1 95 ? 9.778 78.938 74.031 1.00 25.54 79 LYS A CA 1
ATOM 536 C C . LYS A 1 95 ? 8.995 78.491 72.802 1.00 24.07 79 LYS A C 1
ATOM 537 O O . LYS A 1 95 ? 7.800 78.740 72.717 1.00 24.98 79 LYS A O 1
ATOM 543 N N . LEU A 1 96 ? 9.680 77.848 71.855 1.00 22.72 80 LEU A N 1
ATOM 544 C CA . LEU A 1 96 ? 9.030 77.225 70.704 1.00 22.26 80 LEU A CA 1
ATOM 545 C C . LEU A 1 96 ? 8.670 75.784 71.032 1.00 23.14 80 LEU A C 1
ATOM 546 O O . LEU A 1 96 ? 9.415 75.100 71.760 1.00 22.45 80 LEU A O 1
ATOM 551 N N . ASP A 1 97 ? 7.537 75.331 70.490 1.00 21.88 81 ASP A N 1
ATOM 552 C CA . ASP A 1 97 ? 7.131 73.934 70.591 1.00 22.55 81 ASP A CA 1
ATOM 553 C C . ASP A 1 97 ? 8.046 73.036 69.769 1.00 21.83 81 ASP A C 1
ATOM 554 O O . ASP A 1 97 ? 8.497 72.009 70.268 1.00 21.51 81 ASP A O 1
ATOM 559 N N . GLN A 1 98 ? 8.315 73.406 68.511 1.00 19.79 82 GLN A N 1
ATOM 560 C CA . GLN A 1 98 ? 9.185 72.608 67.648 1.00 19.69 82 GLN A CA 1
ATOM 561 C C . GLN A 1 98 ? 10.154 73.438 66.814 1.00 19.31 82 GLN A C 1
ATOM 562 O O . GLN A 1 98 ? 9.798 74.489 66.306 1.00 19.52 82 GLN A O 1
ATOM 568 N N . VAL A 1 99 ? 11.383 72.940 66.714 1.00 18.34 83 VAL A N 1
ATOM 569 C CA . VAL A 1 99 ? 12.414 73.461 65.832 1.00 17.90 83 VAL A CA 1
ATOM 570 C C . VAL A 1 99 ? 12.783 72.323 64.891 1.00 18.07 83 VAL A C 1
ATOM 571 O O . VAL A 1 99 ? 13.336 71.293 65.310 1.00 19.02 83 VAL A O 1
ATOM 575 N N . ILE A 1 100 ? 12.448 72.512 63.620 1.00 17.56 84 ILE A N 1
ATOM 576 C CA . ILE A 1 100 ? 12.688 71.544 62.595 1.00 17.74 84 ILE A CA 1
ATOM 577 C C . ILE A 1 100 ? 13.848 72.070 61.756 1.00 16.70 84 ILE A C 1
ATOM 578 O O . ILE A 1 100 ? 13.812 73.203 61.298 1.00 17.03 84 ILE A O 1
ATOM 583 N N . ILE A 1 101 ? 14.856 71.235 61.552 1.00 15.85 85 ILE A N 1
ATOM 584 C CA . ILE A 1 101 ? 16.038 71.637 60.777 1.00 16.24 85 ILE A CA 1
ATOM 585 C C . ILE A 1 101 ? 15.957 71.044 59.374 1.00 16.51 85 ILE A C 1
ATOM 586 O O . ILE A 1 101 ? 15.895 69.823 59.209 1.00 16.74 85 ILE A O 1
ATOM 591 N N . HIS A 1 102 ? 15.989 71.908 58.357 1.00 15.97 86 HIS A N 1
ATOM 592 C CA . HIS A 1 102 ? 16.164 71.421 57.004 1.00 16.75 86 HIS A CA 1
ATOM 593 C C . HIS A 1 102 ? 17.632 71.023 56.832 1.00 16.75 86 HIS A C 1
ATOM 594 O O . HIS A 1 102 ? 18.519 71.875 56.938 1.00 17.85 86 HIS A O 1
ATOM 601 N N . VAL A 1 103 ? 17.864 69.735 56.595 1.00 16.43 87 VAL A N 1
ATOM 602 C CA . VAL A 1 103 ? 19.213 69.167 56.477 1.00 16.90 87 VAL A CA 1
ATOM 603 C C . VAL A 1 103 ? 19.512 68.711 55.043 1.00 17.39 87 VAL A C 1
ATOM 604 O O . VAL A 1 103 ? 20.505 68.037 54.784 1.00 17.65 87 VAL A O 1
ATOM 608 N N . GLY A 1 104 ? 18.666 69.093 54.096 1.00 17.29 88 GLY A N 1
ATOM 609 C CA . GLY A 1 104 ? 18.883 68.743 52.704 1.00 18.48 88 GLY A CA 1
ATOM 610 C C . GLY A 1 104 ? 20.130 69.374 52.135 1.00 19.02 88 GLY A C 1
ATOM 611 O O . GLY A 1 104 ? 20.502 70.483 52.507 1.00 18.32 88 GLY A O 1
ATOM 612 N N . ALA A 1 105 ? 20.769 68.649 51.219 1.00 19.36 89 ALA A N 1
ATOM 613 C CA . ALA A 1 105 ? 21.984 69.098 50.557 1.00 19.29 89 ALA A CA 1
ATOM 614 C C . ALA A 1 105 ? 22.163 68.252 49.317 1.00 19.51 89 ALA A C 1
ATOM 615 O O . ALA A 1 105 ? 21.575 67.167 49.212 1.00 19.68 89 ALA A O 1
ATOM 617 N N . LEU A 1 106 ? 22.966 68.743 48.378 1.00 18.92 90 LEU A N 1
ATOM 618 C CA . LEU A 1 106 ? 23.248 67.992 47.173 1.00 19.85 90 LEU A CA 1
ATOM 619 C C . LEU A 1 106 ? 24.124 66.774 47.468 1.00 20.17 90 LEU A C 1
ATOM 620 O O . LEU A 1 106 ? 24.023 65.750 46.786 1.00 20.75 90 LEU A O 1
ATOM 625 N N . SER A 1 107 ? 24.951 66.878 48.506 1.00 19.13 91 SER A N 1
ATOM 626 C CA . SER A 1 107 ? 25.797 65.776 48.924 1.00 19.75 91 SER A CA 1
ATOM 627 C C . SER A 1 107 ? 25.127 64.960 50.017 1.00 20.30 91 SER A C 1
ATOM 628 O O . SER A 1 107 ? 24.873 65.483 51.105 1.00 18.86 91 SER A O 1
ATOM 631 N N . LEU A 1 108 ? 24.878 63.676 49.752 1.00 20.09 92 LEU A N 1
ATOM 632 C CA . LEU A 1 108 ? 24.339 62.782 50.775 1.00 21.04 92 LEU A CA 1
ATOM 633 C C . LEU A 1 108 ? 25.170 62.813 52.066 1.00 20.12 92 LEU A C 1
ATOM 634 O O . LEU A 1 108 ? 24.611 62.854 53.166 1.00 19.38 92 LEU A O 1
ATOM 639 N N . LYS A 1 109 ? 26.499 62.767 51.939 1.00 21.47 93 LYS A N 1
ATOM 640 C CA . LYS A 1 109 ? 27.388 62.832 53.117 1.00 23.20 93 LYS A CA 1
ATOM 641 C C . LYS A 1 109 ? 27.153 64.056 53.991 1.00 21.47 93 LYS A C 1
ATOM 642 O O . LYS A 1 109 ? 27.113 63.959 55.228 1.00 20.94 93 LYS A O 1
ATOM 648 N N . GLU A 1 110 ? 26.988 65.211 53.347 1.00 21.20 94 GLU A N 1
ATOM 649 C CA . GLU A 1 110 ? 26.731 66.444 54.076 1.00 20.53 94 GLU A CA 1
ATOM 650 C C . GLU A 1 110 ? 25.350 66.434 54.723 1.00 19.70 94 GLU A C 1
ATOM 651 O O . GLU A 1 110 ? 25.204 66.856 55.862 1.00 18.94 94 GLU A O 1
ATOM 657 N N A SER A 1 111 ? 24.336 65.936 54.007 0.50 19.35 95 SER A N 1
ATOM 658 N N B SER A 1 111 ? 24.353 65.928 54.002 0.50 18.87 95 SER A N 1
ATOM 659 C CA A SER A 1 111 ? 23.004 65.781 54.595 0.50 19.14 95 SER A CA 1
ATOM 660 C CA B SER A 1 111 ? 23.027 65.780 54.564 0.50 18.35 95 SER A CA 1
ATOM 661 C C A SER A 1 111 ? 23.025 64.858 55.817 0.50 18.87 95 SER A C 1
ATOM 662 C C B SER A 1 111 ? 23.020 64.856 55.795 0.50 18.44 95 SER A C 1
ATOM 663 O O A SER A 1 111 ? 22.402 65.156 56.835 0.50 18.74 95 SER A O 1
ATOM 664 O O B SER A 1 111 ? 22.376 65.156 56.798 0.50 18.36 95 SER A O 1
ATOM 669 N N . GLN A 1 112 ? 23.770 63.758 55.719 1.00 18.44 96 GLN A N 1
ATOM 670 C CA . GLN A 1 112 ? 23.914 62.844 56.843 1.00 19.44 96 GLN A CA 1
ATOM 671 C C . GLN A 1 112 ? 24.576 63.480 58.046 1.00 19.50 96 GLN A C 1
ATOM 672 O O . GLN A 1 112 ? 24.118 63.287 59.184 1.00 19.31 96 GLN A O 1
ATOM 678 N N . GLU A 1 113 ? 25.625 64.259 57.793 1.00 18.95 97 GLU A N 1
ATOM 679 C CA . GLU A 1 113 ? 26.287 65.015 58.857 1.00 20.16 97 GLU A CA 1
ATOM 680 C C . GLU A 1 113 ? 25.312 65.967 59.542 1.00 19.79 97 GLU A C 1
ATOM 681 O O . GLU A 1 113 ? 25.254 66.037 60.772 1.00 19.16 97 GLU A O 1
ATOM 687 N N . LEU A 1 114 ? 24.541 66.698 58.745 1.00 18.03 98 LEU A N 1
ATOM 688 C CA . LEU A 1 114 ? 23.573 67.635 59.293 1.00 17.88 98 LEU A CA 1
ATOM 689 C C . LEU A 1 114 ? 22.432 66.944 60.062 1.00 17.29 98 LEU A C 1
ATOM 690 O O . LEU A 1 114 ? 21.988 67.453 61.089 1.00 18.07 98 LEU A O 1
ATOM 695 N N . ALA A 1 115 ? 21.973 65.782 59.585 1.00 17.52 99 ALA A N 1
ATOM 696 C CA . ALA A 1 115 ? 20.928 65.020 60.265 1.00 17.39 99 ALA A CA 1
ATOM 697 C C . ALA A 1 115 ? 21.442 64.512 61.614 1.00 18.31 99 ALA A C 1
ATOM 698 O O . ALA A 1 115 ? 20.793 64.691 62.634 1.00 18.64 99 ALA A O 1
ATOM 700 N N . GLN A 1 116 ? 22.632 63.923 61.614 1.00 19.41 100 GLN A N 1
ATOM 701 C CA . GLN A 1 116 ? 23.213 63.440 62.867 1.00 20.47 100 GLN A CA 1
ATOM 702 C C . GLN A 1 116 ? 23.359 64.598 63.865 1.00 19.55 100 GLN A C 1
ATOM 703 O O . GLN A 1 116 ? 23.041 64.458 65.038 1.00 19.68 100 GLN A O 1
ATOM 709 N N . HIS A 1 117 ? 23.850 65.732 63.385 1.00 18.31 101 HIS A N 1
ATOM 710 C CA . HIS A 1 117 ? 24.012 66.934 64.210 1.00 18.42 101 HIS A CA 1
ATOM 711 C C . HIS A 1 117 ? 22.690 67.414 64.803 1.00 18.53 101 HIS A C 1
ATOM 712 O O . HIS A 1 117 ? 22.620 67.739 65.987 1.00 18.96 101 HIS A O 1
ATOM 719 N N . ALA A 1 118 ? 21.638 67.453 63.985 1.00 18.14 102 ALA A N 1
ATOM 720 C CA . ALA A 1 118 ? 20.322 67.856 64.472 1.00 18.70 102 ALA A CA 1
ATOM 721 C C . ALA A 1 118 ? 19.825 66.964 65.610 1.00 19.26 102 ALA A C 1
ATOM 722 O O . ALA A 1 118 ? 19.248 67.469 66.583 1.00 20.24 102 ALA A O 1
ATOM 724 N N . ALA A 1 119 ? 20.076 65.662 65.502 1.00 19.76 103 ALA A N 1
ATOM 725 C CA . ALA A 1 119 ? 19.745 64.732 66.587 1.00 20.88 103 ALA A CA 1
ATOM 726 C C . ALA A 1 119 ? 20.605 65.050 67.825 1.00 20.85 103 ALA A C 1
ATOM 727 O O . ALA A 1 119 ? 20.069 65.152 68.931 1.00 20.92 103 ALA A O 1
ATOM 729 N N . GLU A 1 120 ? 21.911 65.242 67.624 1.00 21.26 104 GLU A N 1
ATOM 730 C CA . GLU A 1 120 ? 22.833 65.553 68.729 1.00 23.63 104 GLU A CA 1
ATOM 731 C C . GLU A 1 120 ? 22.405 66.760 69.536 1.00 22.78 104 GLU A C 1
ATOM 732 O O . GLU A 1 120 ? 22.489 66.733 70.751 1.00 23.29 104 GLU A O 1
ATOM 738 N N . ILE A 1 121 ? 21.968 67.822 68.859 1.00 21.62 105 ILE A N 1
ATOM 739 C CA . ILE A 1 121 ? 21.626 69.069 69.535 1.00 20.96 105 ILE A CA 1
ATOM 740 C C . ILE A 1 121 ? 20.198 69.110 70.062 1.00 19.84 105 ILE A C 1
ATOM 741 O O . ILE A 1 121 ? 19.826 70.049 70.741 1.00 21.72 105 ILE A O 1
ATOM 746 N N . GLY A 1 122 ? 19.402 68.096 69.746 1.00 19.73 106 GLY A N 1
ATOM 747 C CA . GLY A 1 122 ? 18.046 67.997 70.245 1.00 19.78 106 GLY A CA 1
ATOM 748 C C . GLY A 1 122 ? 17.052 68.845 69.476 1.00 20.09 106 GLY A C 1
ATOM 749 O O . GLY A 1 122 ? 16.106 69.385 70.066 1.00 20.43 106 GLY A O 1
ATOM 750 N N . ALA A 1 123 ? 17.236 68.949 68.158 1.00 19.46 107 ALA A N 1
ATOM 751 C CA . ALA A 1 123 ? 16.169 69.486 67.306 1.00 19.23 107 ALA A CA 1
ATOM 752 C C . ALA A 1 123 ? 14.971 68.550 67.395 1.00 20.12 107 ALA A C 1
ATOM 753 O O . ALA A 1 123 ? 15.112 67.367 67.744 1.00 21.51 107 ALA A O 1
ATOM 755 N N . ASP A 1 124 ? 13.788 69.067 67.078 1.00 19.75 108 ASP A N 1
ATOM 756 C CA . ASP A 1 124 ? 12.560 68.275 67.164 1.00 20.49 108 ASP A CA 1
ATOM 757 C C . ASP A 1 124 ? 12.274 67.430 65.928 1.00 20.25 108 ASP A C 1
ATOM 758 O O . ASP A 1 124 ? 11.487 66.489 65.996 1.00 21.92 108 ASP A O 1
ATOM 763 N N . GLY A 1 125 ? 12.931 67.742 64.817 1.00 18.87 109 GLY A N 1
ATOM 764 C CA . GLY A 1 125 ? 12.761 66.983 63.600 1.00 19.33 109 GLY A CA 1
ATOM 765 C C . GLY A 1 125 ? 13.695 67.482 62.532 1.00 18.50 109 GLY A C 1
ATOM 766 O O . GLY A 1 125 ? 14.347 68.533 62.692 1.00 18.11 109 GLY A O 1
ATOM 767 N N . ILE A 1 126 ? 13.781 66.712 61.459 1.00 18.47 110 ILE A N 1
ATOM 768 C CA . ILE A 1 126 ? 14.542 67.108 60.295 1.00 18.31 110 ILE A CA 1
ATOM 769 C C . ILE A 1 126 ? 13.682 67.019 59.052 1.00 18.08 110 ILE A C 1
ATOM 770 O O . ILE A 1 126 ? 12.739 66.225 58.978 1.00 17.84 110 ILE A O 1
ATOM 775 N N . ALA A 1 127 ? 14.035 67.829 58.065 1.00 17.27 111 ALA A N 1
ATOM 776 C CA . ALA A 1 127 ? 13.378 67.811 56.761 1.00 17.43 111 ALA A CA 1
ATOM 777 C C . ALA A 1 127 ? 14.419 67.739 55.662 1.00 17.53 111 ALA A C 1
ATOM 778 O O . ALA A 1 127 ? 15.557 68.207 55.825 1.00 17.92 111 ALA A O 1
ATOM 780 N N . VAL A 1 128 ? 14.036 67.150 54.538 1.00 17.60 112 VAL A N 1
ATOM 781 C CA . VAL A 1 128 ? 14.949 66.926 53.424 1.00 18.43 112 VAL A CA 1
ATOM 782 C C . VAL A 1 128 ? 14.252 67.195 52.100 1.00 19.24 112 VAL A C 1
ATOM 783 O O . VAL A 1 128 ? 13.212 66.608 51.805 1.00 18.38 112 VAL A O 1
ATOM 787 N N . ILE A 1 129 ? 14.862 68.076 51.317 1.00 19.70 113 ILE A N 1
ATOM 788 C CA . ILE A 1 129 ? 14.521 68.286 49.917 1.00 20.73 113 ILE A CA 1
ATOM 789 C C . ILE A 1 129 ? 15.194 67.208 49.053 1.00 21.01 113 ILE A C 1
ATOM 790 O O . ILE A 1 129 ? 16.288 66.734 49.376 1.00 23.98 113 ILE A O 1
ATOM 795 N N . ALA A 1 130 ? 14.553 66.807 47.959 1.00 20.15 114 ALA A N 1
ATOM 796 C CA . ALA A 1 130 ? 15.207 65.956 46.962 1.00 20.21 114 ALA A CA 1
ATOM 797 C C . ALA A 1 130 ? 16.411 66.694 46.369 1.00 20.71 114 ALA A C 1
ATOM 798 O O . ALA A 1 130 ? 16.293 67.877 46.029 1.00 19.95 114 ALA A O 1
ATOM 800 N N . PRO A 1 131 ? 17.558 66.010 46.232 1.00 21.39 115 PRO A N 1
ATOM 801 C CA . PRO A 1 131 ? 18.690 66.646 45.565 1.00 21.88 115 PRO A CA 1
ATOM 802 C C . PRO A 1 131 ? 18.355 66.956 44.107 1.00 22.12 115 PRO A C 1
ATOM 803 O O . PRO A 1 131 ? 17.674 66.179 43.444 1.00 22.91 115 PRO A O 1
ATOM 807 N N . PHE A 1 132 ? 18.801 68.107 43.617 1.00 21.80 116 PHE A N 1
ATOM 808 C CA . PHE A 1 132 ? 18.211 68.708 42.424 1.00 22.78 116 PHE A CA 1
ATOM 809 C C . PHE A 1 132 ? 19.222 69.158 41.379 1.00 25.40 116 PHE A C 1
ATOM 810 O O . PHE A 1 132 ? 18.880 69.963 40.512 1.00 27.41 116 PHE A O 1
ATOM 818 N N . PHE A 1 133 ? 20.437 68.641 41.449 1.00 27.95 117 PHE A N 1
ATOM 819 C CA . PHE A 1 133 ? 21.377 68.868 40.362 1.00 31.54 117 PHE A CA 1
ATOM 820 C C . PHE A 1 133 ? 21.337 67.669 39.427 1.00 30.43 117 PHE A C 1
ATOM 821 O O . PHE A 1 133 ? 20.815 67.779 38.305 1.00 34.12 117 PHE A O 1
ATOM 829 N N . LEU A 1 134 ? 21.856 66.538 39.900 1.00 28.20 118 LEU A N 1
ATOM 830 C CA . LEU A 1 134 ? 21.576 65.243 39.285 1.00 28.66 118 LEU A CA 1
ATOM 831 C C . LEU A 1 134 ? 20.322 64.704 39.987 1.00 27.28 118 LEU A C 1
ATOM 832 O O . LEU A 1 134 ? 20.382 64.338 41.159 1.00 27.05 118 LEU A O 1
ATOM 837 N N . LYS A 1 135 ? 19.193 64.687 39.286 1.00 27.01 119 LYS A N 1
ATOM 838 C CA . LYS A 1 135 ? 17.903 64.389 39.925 1.00 27.48 119 LYS A CA 1
ATOM 839 C C . LYS A 1 135 ? 17.721 62.880 40.050 1.00 26.87 119 LYS A C 1
ATOM 840 O O . LYS A 1 135 ? 18.201 62.132 39.195 1.00 26.94 119 LYS A O 1
ATOM 846 N N . PRO A 1 136 ? 17.036 62.424 41.115 1.00 24.96 120 PRO A N 1
ATOM 847 C CA . PRO A 1 136 ? 16.693 61.000 41.156 1.00 25.03 120 PRO A CA 1
ATOM 848 C C . PRO A 1 136 ? 15.813 60.630 39.962 1.00 26.44 120 PRO A C 1
ATOM 849 O O . PRO A 1 136 ? 14.857 61.344 39.671 1.00 27.11 120 PRO A O 1
ATOM 853 N N . TRP A 1 137 ? 16.157 59.540 39.274 1.00 27.48 121 TRP A N 1
ATOM 854 C CA . TRP A 1 137 ? 15.390 59.083 38.107 1.00 29.60 121 TRP A CA 1
ATOM 855 C C . TRP A 1 137 ? 14.011 58.531 38.481 1.00 29.02 121 TRP A C 1
ATOM 856 O O . TRP A 1 137 ? 13.088 58.610 37.666 1.00 30.35 121 TRP A O 1
ATOM 867 N N . THR A 1 138 ? 13.882 57.959 39.684 1.00 26.49 122 THR A N 1
ATOM 868 C CA . THR A 1 138 ? 12.666 57.262 40.114 1.00 26.41 122 THR A CA 1
ATOM 869 C C . THR A 1 138 ? 12.304 57.528 41.579 1.00 25.37 122 THR A C 1
ATOM 870 O O . THR A 1 138 ? 13.130 57.977 42.373 1.00 23.89 122 THR A O 1
ATOM 874 N N . LYS A 1 139 ? 11.069 57.192 41.922 1.00 24.89 123 LYS A N 1
ATOM 875 C CA . LYS A 1 139 ? 10.607 57.148 43.317 1.00 25.18 123 LYS A CA 1
ATOM 876 C C . LYS A 1 139 ? 11.554 56.375 44.228 1.00 24.57 123 LYS A C 1
ATOM 877 O O . LYS A 1 139 ? 11.964 56.863 45.291 1.00 23.52 123 LYS A O 1
ATOM 883 N N . ASP A 1 140 ? 11.869 55.150 43.824 1.00 24.78 124 ASP A N 1
ATOM 884 C CA . ASP A 1 140 ? 12.665 54.257 44.658 1.00 25.68 124 ASP A CA 1
ATOM 885 C C . ASP A 1 140 ? 14.053 54.821 44.966 1.00 23.72 124 ASP A C 1
ATOM 886 O O . ASP A 1 140 ? 14.523 54.721 46.099 1.00 22.99 124 ASP A O 1
ATOM 891 N N . ILE A 1 141 ? 14.683 55.433 43.969 1.00 23.23 125 ILE A N 1
ATOM 892 C CA . ILE A 1 141 ? 16.013 56.013 44.135 1.00 24.06 125 ILE A CA 1
ATOM 893 C C . ILE A 1 141 ? 15.951 57.225 45.079 1.00 21.91 125 ILE A C 1
ATOM 894 O O . ILE A 1 141 ? 16.820 57.378 45.946 1.00 21.31 125 ILE A O 1
ATOM 899 N N . LEU A 1 142 ? 14.923 58.058 44.924 1.00 21.11 126 LEU A N 1
ATOM 900 C CA . LEU A 1 142 ? 14.690 59.191 45.842 1.00 21.48 126 LEU A CA 1
ATOM 901 C C . LEU A 1 142 ? 14.463 58.697 47.252 1.00 21.01 126 LEU A C 1
ATOM 902 O O . LEU A 1 142 ? 15.070 59.190 48.198 1.00 20.20 126 LEU A O 1
ATOM 907 N N . ILE A 1 143 ? 13.588 57.710 47.403 1.00 19.71 127 ILE A N 1
ATOM 908 C CA . ILE A 1 143 ? 13.366 57.139 48.734 1.00 20.73 127 ILE A CA 1
ATOM 909 C C . ILE A 1 143 ? 14.659 56.582 49.361 1.00 20.42 127 ILE A C 1
ATOM 910 O O . ILE A 1 143 ? 14.892 56.767 50.562 1.00 20.57 127 ILE A O 1
ATOM 915 N N . ASN A 1 144 ? 15.495 55.914 48.566 1.00 20.66 128 ASN A N 1
ATOM 916 C CA . ASN A 1 144 ? 16.785 55.437 49.079 1.00 21.39 128 ASN A CA 1
ATOM 917 C C . ASN A 1 144 ? 17.670 56.585 49.587 1.00 20.70 128 ASN A C 1
ATOM 918 O O . ASN A 1 144 ? 18.289 56.457 50.635 1.00 20.66 128 ASN A O 1
ATOM 923 N N . PHE A 1 145 ? 17.691 57.702 48.864 1.00 20.28 129 PHE A N 1
ATOM 924 C CA . PHE A 1 145 ? 18.415 58.886 49.331 1.00 20.00 129 PHE A CA 1
ATOM 925 C C . PHE A 1 145 ? 17.849 59.354 50.675 1.00 20.01 129 PHE A C 1
ATOM 926 O O . PHE A 1 145 ? 18.591 59.524 51.648 1.00 18.82 129 PHE A O 1
ATOM 934 N N . LEU A 1 146 ? 16.531 59.522 50.725 1.00 19.57 130 LEU A N 1
ATOM 935 C CA . LEU A 1 146 ? 15.870 60.002 51.929 1.00 20.00 130 LEU A CA 1
ATOM 936 C C . LEU A 1 146 ? 16.094 59.075 53.112 1.00 20.80 130 LEU A C 1
ATOM 937 O O . LEU A 1 146 ? 16.340 59.546 54.215 1.00 20.00 130 LEU A O 1
ATOM 942 N N . LYS A 1 147 ? 16.037 57.765 52.859 1.00 21.50 131 LYS A N 1
ATOM 943 C CA . LYS A 1 147 ? 16.216 56.764 53.899 1.00 22.08 131 LYS A CA 1
ATOM 944 C C . LYS A 1 147 ? 17.606 56.867 54.523 1.00 20.86 131 LYS A C 1
ATOM 945 O O . LYS A 1 147 ? 17.740 56.754 55.727 1.00 20.53 131 LYS A O 1
ATOM 951 N N . GLU A 1 148 ? 18.626 57.107 53.706 1.00 21.80 132 GLU A N 1
ATOM 952 C CA . GLU A 1 148 ? 20.005 57.174 54.196 1.00 22.93 132 GLU A CA 1
ATOM 953 C C . GLU A 1 148 ? 20.255 58.426 55.016 1.00 22.48 132 GLU A C 1
ATOM 954 O O . GLU A 1 148 ? 21.077 58.418 55.926 1.00 22.72 132 GLU A O 1
ATOM 960 N N . VAL A 1 149 ? 19.549 59.508 54.701 1.00 20.51 133 VAL A N 1
ATOM 961 C CA . VAL A 1 149 ? 19.608 60.700 55.545 1.00 19.60 133 VAL A CA 1
ATOM 962 C C . VAL A 1 149 ? 18.858 60.440 56.847 1.00 20.34 133 VAL A C 1
ATOM 963 O O . VAL A 1 149 ? 19.378 60.707 57.922 1.00 20.76 133 VAL A O 1
ATOM 967 N N . ALA A 1 150 ? 17.627 59.938 56.754 1.00 20.36 134 ALA A N 1
ATOM 968 C CA . ALA A 1 150 ? 16.811 59.653 57.952 1.00 21.11 134 ALA A CA 1
ATOM 969 C C . ALA A 1 150 ? 17.529 58.738 58.923 1.00 21.78 134 ALA A C 1
ATOM 970 O O . ALA A 1 150 ? 17.455 58.952 60.124 1.00 24.11 134 ALA A O 1
ATOM 972 N N . ALA A 1 151 ? 18.250 57.759 58.393 1.00 22.81 135 ALA A N 1
ATOM 973 C CA . ALA A 1 151 ? 18.955 56.758 59.210 1.00 24.33 135 ALA A CA 1
ATOM 974 C C . ALA A 1 151 ? 20.127 57.349 60.009 1.00 24.61 135 ALA A C 1
ATOM 975 O O . ALA A 1 151 ? 20.580 56.757 60.987 1.00 25.01 135 ALA A O 1
ATOM 977 N N . ALA A 1 152 ? 20.619 58.512 59.595 1.00 24.49 136 ALA A N 1
ATOM 978 C CA . ALA A 1 152 ? 21.634 59.246 60.360 1.00 23.82 136 ALA A CA 1
ATOM 979 C C . ALA A 1 152 ? 21.085 59.911 61.642 1.00 24.21 136 ALA A C 1
ATOM 980 O O . ALA A 1 152 ? 21.865 60.286 62.529 1.00 23.17 136 ALA A O 1
ATOM 982 N N . ALA A 1 153 ? 19.757 60.062 61.719 1.00 23.07 137 ALA A N 1
ATOM 983 C CA . ALA A 1 153 ? 19.039 60.537 62.907 1.00 24.32 137 ALA A CA 1
ATOM 984 C C . ALA A 1 153 ? 17.880 59.565 63.181 1.00 25.15 137 ALA A C 1
ATOM 985 O O . ALA A 1 153 ? 16.688 59.926 63.094 1.00 22.44 137 ALA A O 1
ATOM 987 N N . PRO A 1 154 ? 18.225 58.318 63.549 1.00 26.12 138 PRO A N 1
ATOM 988 C CA . PRO A 1 154 ? 17.264 57.214 63.476 1.00 27.38 138 PRO A CA 1
ATOM 989 C C . PRO A 1 154 ? 16.111 57.233 64.478 1.00 28.15 138 PRO A C 1
ATOM 990 O O . PRO A 1 154 ? 15.234 56.381 64.375 1.00 30.43 138 PRO A O 1
ATOM 994 N N . ALA A 1 155 ? 16.112 58.153 65.438 1.00 26.76 139 ALA A N 1
ATOM 995 C CA . ALA A 1 155 ? 14.970 58.366 66.313 1.00 29.29 139 ALA A CA 1
ATOM 996 C C . ALA A 1 155 ? 14.331 59.759 66.166 1.00 28.41 139 ALA A C 1
ATOM 997 O O . ALA A 1 155 ? 13.425 60.103 66.928 1.00 29.66 139 ALA A O 1
ATOM 999 N N . LEU A 1 156 ? 14.771 60.545 65.184 1.00 25.54 140 LEU A N 1
ATOM 1000 C CA . LEU A 1 156 ? 14.224 61.890 64.971 1.00 24.75 140 LEU A CA 1
ATOM 1001 C C . LEU A 1 156 ? 13.117 61.870 63.898 1.00 22.38 140 LEU A C 1
ATOM 1002 O O . LEU A 1 156 ? 13.327 61.305 62.828 1.00 21.63 140 LEU A O 1
ATOM 1007 N N . PRO A 1 157 ? 11.960 62.508 64.167 1.00 21.29 141 PRO A N 1
ATOM 1008 C CA . PRO A 1 157 ? 10.944 62.682 63.124 1.00 20.96 141 PRO A CA 1
ATOM 1009 C C . PRO A 1 157 ? 11.513 63.277 61.842 1.00 20.95 141 PRO A C 1
ATOM 1010 O O . PRO A 1 157 ? 12.310 64.228 61.891 1.00 19.68 141 PRO A O 1
ATOM 1014 N N . PHE A 1 158 ? 11.089 62.706 60.720 1.00 19.76 142 PHE A N 1
ATOM 1015 C CA . PHE A 1 158 ? 11.619 63.034 59.405 1.00 19.78 142 PHE A CA 1
ATOM 1016 C C . PHE A 1 158 ? 10.469 63.514 58.547 1.00 19.69 142 PHE A C 1
ATOM 1017 O O . PHE A 1 158 ? 9.428 62.834 58.451 1.00 19.27 142 PHE A O 1
ATOM 1025 N N . TYR A 1 159 ? 10.677 64.655 57.891 1.00 18.20 143 TYR A N 1
ATOM 1026 C CA . TYR A 1 159 ? 9.681 65.258 57.003 1.00 17.72 143 TYR A CA 1
ATOM 1027 C C . TYR A 1 159 ? 10.245 65.418 55.612 1.00 17.75 143 TYR A C 1
ATOM 1028 O O . TYR A 1 159 ? 11.358 65.885 55.449 1.00 18.03 143 TYR A O 1
ATOM 1037 N N . TYR A 1 160 ? 9.467 65.044 54.601 1.00 17.07 144 TYR A N 1
ATOM 1038 C CA . TYR A 1 160 ? 9.860 65.264 53.216 1.00 17.06 144 TYR A CA 1
ATOM 1039 C C . TYR A 1 160 ? 9.457 66.662 52.767 1.00 17.21 144 TYR A C 1
ATOM 1040 O O . TYR A 1 160 ? 8.327 67.080 53.025 1.00 17.53 144 TYR A O 1
ATOM 1049 N N . TYR A 1 161 ? 10.380 67.372 52.116 1.00 17.51 145 TYR A N 1
ATOM 1050 C CA . TYR A 1 161 ? 10.115 68.713 51.608 1.00 18.23 145 TYR A CA 1
ATOM 1051 C C . TYR A 1 161 ? 9.874 68.604 50.105 1.00 17.98 145 TYR A C 1
ATOM 1052 O O . TYR A 1 161 ? 10.808 68.470 49.328 1.00 18.93 145 TYR A O 1
ATOM 1061 N N . HIS A 1 162 ? 8.602 68.632 49.730 1.00 18.38 146 HIS A N 1
ATOM 1062 C CA . HIS A 1 162 ? 8.152 68.510 48.351 1.00 18.63 146 HIS A CA 1
ATOM 1063 C C . HIS A 1 162 ? 8.059 69.912 47.759 1.00 18.59 146 HIS A C 1
ATOM 1064 O O . HIS A 1 162 ? 7.269 70.730 48.234 1.00 17.80 146 HIS A O 1
ATOM 1071 N N . ILE A 1 163 ? 8.862 70.190 46.732 1.00 19.53 147 ILE A N 1
ATOM 1072 C CA . ILE A 1 163 ? 8.897 71.524 46.130 1.00 20.34 147 ILE A CA 1
ATOM 1073 C C . ILE A 1 163 ? 9.336 71.396 44.662 1.00 21.36 147 ILE A C 1
ATOM 1074 O O . ILE A 1 163 ? 10.460 71.778 44.295 1.00 21.77 147 ILE A O 1
ATOM 1079 N N . PRO A 1 164 ? 8.446 70.839 43.817 1.00 23.07 148 PRO A N 1
ATOM 1080 C CA . PRO A 1 164 ? 8.837 70.505 42.442 1.00 24.95 148 PRO A CA 1
ATOM 1081 C C . PRO A 1 164 ? 9.283 71.686 41.600 1.00 25.54 148 PRO A C 1
ATOM 1082 O O . PRO A 1 164 ? 10.053 71.472 40.655 1.00 26.36 148 PRO A O 1
ATOM 1086 N N . ALA A 1 165 ? 8.828 72.899 41.913 1.00 26.84 149 ALA A N 1
ATOM 1087 C CA . ALA A 1 165 ? 9.239 74.080 41.138 1.00 28.54 149 ALA A CA 1
ATOM 1088 C C . ALA A 1 165 ? 10.727 74.345 41.284 1.00 30.17 149 ALA A C 1
ATOM 1089 O O . ALA A 1 165 ? 11.371 74.781 40.334 1.00 34.09 149 ALA A O 1
ATOM 1091 N N . LEU A 1 166 ? 11.265 74.073 42.471 1.00 27.26 150 LEU A N 1
ATOM 1092 C CA . LEU A 1 166 ? 12.688 74.234 42.732 1.00 28.35 150 LEU A CA 1
ATOM 1093 C C . LEU A 1 166 ? 13.470 73.036 42.223 1.00 27.18 150 LEU A C 1
ATOM 1094 O O . LEU A 1 166 ? 14.455 73.209 41.522 1.00 28.19 150 LEU A O 1
ATOM 1099 N N . THR A 1 167 ? 13.035 71.826 42.554 1.00 26.39 151 THR A N 1
ATOM 1100 C CA . THR A 1 167 ? 13.848 70.632 42.314 1.00 26.47 151 THR A CA 1
ATOM 1101 C C . THR A 1 167 ? 13.794 70.097 40.884 1.00 27.77 151 THR A C 1
ATOM 1102 O O . THR A 1 167 ? 14.718 69.402 40.459 1.00 28.57 151 THR A O 1
ATOM 1106 N N . GLY A 1 168 ? 12.695 70.367 40.172 1.00 28.55 152 GLY A N 1
ATOM 1107 C CA . GLY A 1 168 ? 12.414 69.717 38.885 1.00 28.97 152 GLY A CA 1
ATOM 1108 C C . GLY A 1 168 ? 12.007 68.254 38.986 1.00 29.79 152 GLY A C 1
ATOM 1109 O O . GLY A 1 168 ? 11.858 67.585 37.973 1.00 31.25 152 GLY A O 1
ATOM 1110 N N . VAL A 1 169 ? 11.798 67.747 40.201 1.00 30.46 153 VAL A N 1
ATOM 1111 C CA . VAL A 1 169 ? 11.485 66.341 40.403 1.00 32.10 153 VAL A CA 1
ATOM 1112 C C . VAL A 1 169 ? 9.970 66.193 40.301 1.00 33.48 153 VAL A C 1
ATOM 1113 O O . VAL A 1 169 ? 9.243 66.799 41.078 1.00 32.50 153 VAL A O 1
ATOM 1117 N N . LYS A 1 170 ? 9.509 65.369 39.361 1.00 35.48 154 LYS A N 1
ATOM 1118 C CA . LYS A 1 170 ? 8.089 65.300 38.982 1.00 39.62 154 LYS A CA 1
ATOM 1119 C C . LYS A 1 170 ? 7.271 64.274 39.780 1.00 40.23 154 LYS A C 1
ATOM 1120 O O . LYS A 1 170 ? 6.076 64.075 39.503 1.00 43.37 154 LYS A O 1
ATOM 1126 N N . ILE A 1 171 ? 7.899 63.657 40.778 1.00 35.97 155 ILE A N 1
ATOM 1127 C CA . ILE A 1 171 ? 7.322 62.534 41.502 1.00 35.95 155 ILE A CA 1
ATOM 1128 C C . ILE A 1 171 ? 6.224 63.119 42.390 1.00 33.53 155 ILE A C 1
ATOM 1129 O O . ILE A 1 171 ? 6.473 64.071 43.129 1.00 33.34 155 ILE A O 1
ATOM 1134 N N . ARG A 1 172 ? 5.022 62.563 42.276 1.00 30.28 156 ARG A N 1
ATOM 1135 C CA . ARG A 1 172 ? 3.866 63.025 43.057 1.00 30.11 156 ARG A CA 1
ATOM 1136 C C . ARG A 1 172 ? 3.986 62.588 44.495 1.00 26.71 156 ARG A C 1
ATOM 1137 O O . ARG A 1 172 ? 4.401 61.463 44.782 1.00 25.33 156 ARG A O 1
ATOM 1145 N N . ALA A 1 173 ? 3.653 63.504 45.403 1.00 22.96 157 ALA A N 1
ATOM 1146 C CA . ALA A 1 173 ? 3.844 63.282 46.823 1.00 22.30 157 ALA A CA 1
ATOM 1147 C C . ALA A 1 173 ? 3.049 62.084 47.325 1.00 21.19 157 ALA A C 1
ATOM 1148 O O . ALA A 1 173 ? 3.549 61.327 48.163 1.00 21.47 157 ALA A O 1
ATOM 1150 N N . GLU A 1 174 ? 1.816 61.909 46.849 1.00 21.80 158 GLU A N 1
ATOM 1151 C CA . GLU A 1 174 ? 0.985 60.810 47.360 1.00 23.85 158 GLU A CA 1
ATOM 1152 C C . GLU A 1 174 ? 1.638 59.474 47.016 1.00 23.81 158 GLU A C 1
ATOM 1153 O O . GLU A 1 174 ? 1.601 58.544 47.820 1.00 22.97 158 GLU A O 1
ATOM 1159 N N . GLU A 1 175 ? 2.246 59.399 45.835 1.00 24.62 159 GLU A N 1
ATOM 1160 C CA . GLU A 1 175 ? 2.965 58.187 45.418 1.00 26.32 159 GLU A CA 1
ATOM 1161 C C . GLU A 1 175 ? 4.232 57.943 46.233 1.00 26.16 159 GLU A C 1
ATOM 1162 O O . GLU A 1 175 ? 4.529 56.803 46.626 1.00 23.77 159 GLU A O 1
ATOM 1168 N N . LEU A 1 176 ? 4.974 59.014 46.512 1.00 24.52 160 LEU A N 1
ATOM 1169 C CA . LEU A 1 176 ? 6.138 58.906 47.376 1.00 26.37 160 LEU A CA 1
ATOM 1170 C C . LEU A 1 176 ? 5.769 58.411 48.772 1.00 26.09 160 LEU A C 1
ATOM 1171 O O . LEU A 1 176 ? 6.488 57.599 49.361 1.00 26.30 160 LEU A O 1
ATOM 1176 N N . LEU A 1 177 ? 4.641 58.882 49.293 1.00 22.83 161 LEU A N 1
ATOM 1177 C CA . LEU A 1 177 ? 4.198 58.497 50.622 1.00 24.06 161 LEU A CA 1
ATOM 1178 C C . LEU A 1 177 ? 3.669 57.047 50.720 1.00 23.35 161 LEU A C 1
ATOM 1179 O O . LEU A 1 177 ? 3.615 56.511 51.807 1.00 23.01 161 LEU A O 1
ATOM 1184 N N . ASP A 1 178 ? 3.265 56.449 49.605 1.00 24.45 162 ASP A N 1
ATOM 1185 C CA . ASP A 1 178 ? 2.655 55.117 49.620 1.00 26.42 162 ASP A CA 1
ATOM 1186 C C . ASP A 1 178 ? 3.685 54.092 50.109 1.00 24.68 162 ASP A C 1
ATOM 1187 O O . ASP A 1 178 ? 4.694 53.874 49.456 1.00 26.02 162 ASP A O 1
ATOM 1192 N N . GLY A 1 179 ? 3.435 53.549 51.297 1.00 26.30 163 GLY A N 1
ATOM 1193 C CA . GLY A 1 179 ? 4.302 52.551 51.932 1.00 26.14 163 GLY A CA 1
ATOM 1194 C C . GLY A 1 179 ? 5.607 53.097 52.484 1.00 26.41 163 GLY A C 1
ATOM 1195 O O . GLY A 1 179 ? 6.553 52.338 52.719 1.00 26.03 163 GLY A O 1
ATOM 1196 N N . ILE A 1 180 ? 5.682 54.411 52.690 1.00 24.11 164 ILE A N 1
ATOM 1197 C CA . ILE A 1 180 ? 6.964 55.028 53.031 1.00 24.27 164 ILE A CA 1
ATOM 1198 C C . ILE A 1 180 ? 7.521 54.574 54.387 1.00 24.00 164 ILE A C 1
ATOM 1199 O O . ILE A 1 180 ? 8.733 54.498 54.559 1.00 24.53 164 ILE A O 1
ATOM 1204 N N . LEU A 1 181 ? 6.653 54.260 55.338 1.00 25.16 165 LEU A N 1
ATOM 1205 C CA . LEU A 1 181 ? 7.102 53.794 56.655 1.00 27.27 165 LEU A CA 1
ATOM 1206 C C . LEU A 1 181 ? 7.889 52.485 56.635 1.00 28.16 165 LEU A C 1
ATOM 1207 O O . LEU A 1 181 ? 8.759 52.282 57.484 1.00 28.91 165 LEU A O 1
ATOM 1212 N N . ASP A 1 182 ? 7.607 51.633 55.655 1.00 29.31 166 ASP A N 1
ATOM 1213 C CA . ASP A 1 182 ? 8.356 50.384 55.461 1.00 31.93 166 ASP A CA 1
ATOM 1214 C C . ASP A 1 182 ? 9.820 50.641 55.107 1.00 31.67 166 ASP A C 1
ATOM 1215 O O . ASP A 1 182 ? 10.670 49.815 55.395 1.00 31.94 166 ASP A O 1
ATOM 1220 N N . LYS A 1 183 ? 10.096 51.790 54.490 1.00 29.66 167 LYS A N 1
ATOM 1221 C CA . LYS A 1 183 ? 11.434 52.202 54.094 1.00 30.10 167 LYS A CA 1
ATOM 1222 C C . LYS A 1 183 ? 12.062 53.202 55.057 1.00 26.90 167 LYS A C 1
ATOM 1223 O O . LYS A 1 183 ? 13.252 53.139 55.290 1.00 27.13 167 LYS A O 1
ATOM 1229 N N . ILE A 1 184 ? 11.269 54.145 55.561 1.00 23.72 168 ILE A N 1
ATOM 1230 C CA . ILE A 1 184 ? 11.754 55.227 56.416 1.00 22.60 168 ILE A CA 1
ATOM 1231 C C . ILE A 1 184 ? 10.911 55.237 57.699 1.00 22.21 168 ILE A C 1
ATOM 1232 O O . ILE A 1 184 ? 9.880 55.916 57.777 1.00 20.13 168 ILE A O 1
ATOM 1237 N N . PRO A 1 185 ? 11.342 54.480 58.726 1.00 22.46 169 PRO A N 1
ATOM 1238 C CA . PRO A 1 185 ? 10.511 54.325 59.923 1.00 23.39 169 PRO A CA 1
ATOM 1239 C C . PRO A 1 185 ? 10.274 55.592 60.736 1.00 22.95 169 PRO A C 1
ATOM 1240 O O . PRO A 1 185 ? 9.290 55.651 61.475 1.00 22.88 169 PRO A O 1
ATOM 1244 N N . THR A 1 186 ? 11.143 56.596 60.586 1.00 20.92 170 THR A N 1
ATOM 1245 C CA . THR A 1 186 ? 10.962 57.869 61.258 1.00 20.99 170 THR A CA 1
ATOM 1246 C C . THR A 1 186 ? 10.138 58.866 60.441 1.00 21.02 170 THR A C 1
ATOM 1247 O O . THR A 1 186 ? 9.998 60.003 60.872 1.00 19.91 170 THR A O 1
ATOM 1251 N N . PHE A 1 187 ? 9.620 58.471 59.277 1.00 20.14 171 PHE A N 1
ATOM 1252 C CA . PHE A 1 187 ? 8.796 59.377 58.479 1.00 21.29 171 PHE A CA 1
ATOM 1253 C C . PHE A 1 187 ? 7.573 59.850 59.254 1.00 21.28 171 PHE A C 1
ATOM 1254 O O . PHE A 1 187 ? 6.809 59.039 59.776 1.00 21.37 171 PHE A O 1
ATOM 1262 N N . GLN A 1 188 ? 7.394 61.167 59.331 1.00 20.60 172 GLN A N 1
ATOM 1263 C CA . GLN A 1 188 ? 6.315 61.758 60.103 1.00 20.93 172 GLN A CA 1
ATOM 1264 C C . GLN A 1 188 ? 5.473 62.797 59.375 1.00 19.56 172 GLN A C 1
ATOM 1265 O O . GLN A 1 188 ? 4.542 63.347 59.950 1.00 19.60 172 GLN A O 1
ATOM 1271 N N . GLY A 1 189 ? 5.777 63.054 58.114 1.00 20.61 173 GLY A N 1
ATOM 1272 C CA . GLY A 1 189 ? 4.973 63.990 57.354 1.00 20.48 173 GLY A CA 1
ATOM 1273 C C . GLY A 1 189 ? 5.674 64.666 56.212 1.00 20.04 173 GLY A C 1
ATOM 1274 O O . GLY A 1 189 ? 6.784 64.309 55.834 1.00 18.77 173 GLY A O 1
ATOM 1275 N N . LEU A 1 190 ? 4.991 65.680 55.694 1.00 20.66 174 LEU A N 1
ATOM 1276 C CA . LEU A 1 190 ? 5.287 66.273 54.399 1.00 21.86 174 LEU A CA 1
ATOM 1277 C C . LEU A 1 190 ? 5.118 67.782 54.520 1.00 19.90 174 LEU A C 1
ATOM 1278 O O . LEU A 1 190 ? 4.140 68.216 55.125 1.00 18.75 174 LEU A O 1
ATOM 1283 N N . LYS A 1 191 ? 6.075 68.560 53.995 1.00 19.36 175 LYS A N 1
ATOM 1284 C CA . LYS A 1 191 ? 5.846 69.974 53.632 1.00 19.27 175 LYS A CA 1
ATOM 1285 C C . LYS A 1 191 ? 5.588 69.963 52.134 1.00 18.84 175 LYS A C 1
ATOM 1286 O O . LYS A 1 191 ? 6.454 69.559 51.355 1.00 18.91 175 LYS A O 1
ATOM 1292 N N . PHE A 1 192 ? 4.395 70.406 51.746 1.00 18.19 176 PHE A N 1
ATOM 1293 C CA . PHE A 1 192 ? 3.926 70.328 50.372 1.00 17.79 176 PHE A CA 1
ATOM 1294 C C . PHE A 1 192 ? 3.877 71.737 49.798 1.00 17.81 176 PHE A C 1
ATOM 1295 O O . PHE A 1 192 ? 2.941 72.477 50.058 1.00 17.93 176 PHE A O 1
ATOM 1303 N N . SER A 1 193 ? 4.900 72.090 49.025 1.00 17.95 177 SER A N 1
ATOM 1304 C CA A SER A 1 193 ? 4.977 73.390 48.355 0.50 18.01 177 SER A CA 1
ATOM 1305 C CA B SER A 1 193 ? 4.984 73.388 48.372 0.50 18.28 177 SER A CA 1
ATOM 1306 C C . SER A 1 193 ? 4.677 73.216 46.881 1.00 18.18 177 SER A C 1
ATOM 1307 O O . SER A 1 193 ? 5.582 73.100 46.048 1.00 18.72 177 SER A O 1
ATOM 1312 N N . ASP A 1 194 ? 3.386 73.193 46.565 1.00 18.42 178 ASP A N 1
ATOM 1313 C CA . ASP A 1 194 ? 2.892 72.860 45.231 1.00 20.05 178 ASP A CA 1
ATOM 1314 C C . ASP A 1 194 ? 1.390 73.195 45.283 1.00 18.95 178 ASP A C 1
ATOM 1315 O O . ASP A 1 194 ? 0.789 73.131 46.351 1.00 17.42 178 ASP A O 1
ATOM 1320 N N . THR A 1 195 ? 0.799 73.586 44.157 1.00 17.82 179 THR A N 1
ATOM 1321 C CA . THR A 1 195 ? -0.624 73.918 44.145 1.00 18.15 179 THR A CA 1
ATOM 1322 C C . THR A 1 195 ? -1.536 72.777 43.685 1.00 17.54 179 THR A C 1
ATOM 1323 O O . THR A 1 195 ? -2.748 72.963 43.590 1.00 17.58 179 THR A O 1
ATOM 1327 N N . ASP A 1 196 ? -0.984 71.584 43.458 1.00 17.58 180 ASP A N 1
ATOM 1328 C CA . ASP A 1 196 ? -1.793 70.439 43.022 1.00 17.90 180 ASP A CA 1
ATOM 1329 C C . ASP A 1 196 ? -2.521 69.837 44.234 1.00 16.91 180 ASP A C 1
ATOM 1330 O O . ASP A 1 196 ? -1.935 69.056 44.996 1.00 16.88 180 ASP A O 1
ATOM 1335 N N . LEU A 1 197 ? -3.789 70.205 44.405 1.00 15.77 181 LEU A N 1
ATOM 1336 C CA . LEU A 1 197 ? -4.551 69.765 45.577 1.00 15.67 181 LEU A CA 1
ATOM 1337 C C . LEU A 1 197 ? -5.233 68.424 45.371 1.00 15.65 181 LEU A C 1
ATOM 1338 O O . LEU A 1 197 ? -5.814 67.901 46.317 1.00 16.58 181 LEU A O 1
ATOM 1343 N N . LEU A 1 198 ? -5.184 67.877 44.159 1.00 15.87 182 LEU A N 1
ATOM 1344 C CA . LEU A 1 198 ? -5.486 66.446 43.986 1.00 16.13 182 LEU A CA 1
ATOM 1345 C C . LEU A 1 198 ? -4.402 65.640 44.696 1.00 16.59 182 LEU A C 1
ATOM 1346 O O . LEU A 1 198 ? -4.703 64.758 45.504 1.00 17.78 182 LEU A O 1
ATOM 1351 N N . ASP A 1 199 ? -3.148 65.973 44.424 1.00 16.49 183 ASP A N 1
ATOM 1352 C CA . ASP A 1 199 ? -2.023 65.289 45.040 1.00 17.21 183 ASP A CA 1
ATOM 1353 C C . ASP A 1 199 ? -2.031 65.508 46.566 1.00 17.06 183 ASP A C 1
ATOM 1354 O O . ASP A 1 199 ? -2.020 64.554 47.337 1.00 16.80 183 ASP A O 1
ATOM 1359 N N . PHE A 1 200 ? -2.127 66.768 46.997 1.00 16.38 184 PHE A N 1
ATOM 1360 C CA . PHE A 1 200 ? -2.157 67.053 48.436 1.00 15.59 184 PHE A CA 1
ATOM 1361 C C . PHE A 1 200 ? -3.351 66.395 49.112 1.00 15.85 184 PHE A C 1
ATOM 1362 O O . PHE A 1 200 ? -3.216 65.768 50.171 1.00 16.13 184 PHE A O 1
ATOM 1370 N N . GLY A 1 201 ? -4.516 66.533 48.502 1.00 15.39 185 GLY A N 1
ATOM 1371 C CA . GLY A 1 201 ? -5.739 65.952 49.037 1.00 15.82 185 GLY A CA 1
ATOM 1372 C C . GLY A 1 201 ? -5.616 64.446 49.217 1.00 16.36 185 GLY A C 1
ATOM 1373 O O . GLY A 1 201 ? -6.012 63.901 50.244 1.00 15.98 185 GLY A O 1
ATOM 1374 N N . GLN A 1 202 ? -5.038 63.787 48.225 1.00 16.76 186 GLN A N 1
ATOM 1375 C CA . GLN A 1 202 ? -4.860 62.341 48.310 1.00 17.25 186 GLN A CA 1
ATOM 1376 C C . GLN A 1 202 ? -3.760 61.903 49.272 1.00 17.59 186 GLN A C 1
ATOM 1377 O O . GLN A 1 202 ? -3.842 60.795 49.813 1.00 18.40 186 GLN A O 1
ATOM 1383 N N . CYS A 1 203 ? -2.754 62.746 49.501 1.00 17.05 187 CYS A N 1
ATOM 1384 C CA . CYS A 1 203 ? -1.804 62.510 50.591 1.00 16.86 187 CYS A CA 1
ATOM 1385 C C . CYS A 1 203 ? -2.578 62.376 51.898 1.00 17.01 187 CYS A C 1
ATOM 1386 O O . CYS A 1 203 ? -2.360 61.432 52.654 1.00 18.39 187 CYS A O 1
ATOM 1389 N N . VAL A 1 204 ? -3.496 63.307 52.150 1.00 16.02 188 VAL A N 1
ATOM 1390 C CA . VAL A 1 204 ? -4.286 63.315 53.377 1.00 17.02 188 VAL A CA 1
ATOM 1391 C C . VAL A 1 204 ? -5.238 62.105 53.397 1.00 16.95 188 VAL A C 1
ATOM 1392 O O . VAL A 1 204 ? -5.295 61.324 54.364 1.00 18.15 188 VAL A O 1
ATOM 1396 N N . ASP A 1 205 ? -5.992 61.959 52.321 1.00 17.24 189 ASP A N 1
ATOM 1397 C CA . ASP A 1 205 ? -7.041 60.947 52.210 1.00 17.46 189 ASP A CA 1
ATOM 1398 C C . ASP A 1 205 ? -6.510 59.504 52.296 1.00 18.11 189 ASP A C 1
ATOM 1399 O O . ASP A 1 205 ? -7.172 58.625 52.853 1.00 18.95 189 ASP A O 1
ATOM 1404 N N . GLN A 1 206 ? -5.338 59.255 51.721 1.00 17.88 190 GLN A N 1
ATOM 1405 C CA . GLN A 1 206 ? -4.806 57.892 51.624 1.00 19.28 190 GLN A CA 1
ATOM 1406 C C . GLN A 1 206 ? -3.935 57.505 52.813 1.00 21.02 190 GLN A C 1
ATOM 1407 O O . GLN A 1 206 ? -3.453 56.362 52.873 1.00 22.60 190 GLN A O 1
ATOM 1413 N N . ASN A 1 207 ? -3.729 58.421 53.763 1.00 20.72 191 ASN A N 1
ATOM 1414 C CA . ASN A 1 207 ? -2.801 58.174 54.888 1.00 23.03 191 ASN A CA 1
ATOM 1415 C C . ASN A 1 207 ? -3.437 58.567 56.220 1.00 25.58 191 ASN A C 1
ATOM 1416 O O . ASN A 1 207 ? -2.844 59.258 57.040 1.00 27.67 191 ASN A O 1
ATOM 1421 N N . ARG A 1 208 ? -4.647 58.059 56.427 1.00 27.91 192 ARG A N 1
ATOM 1422 C CA . ARG A 1 208 ? -5.469 58.407 57.587 1.00 29.83 192 ARG A CA 1
ATOM 1423 C C . ARG A 1 208 ? -5.014 57.760 58.891 1.00 33.49 192 ARG A C 1
ATOM 1424 O O . ARG A 1 208 ? -5.214 58.335 59.962 1.00 35.65 192 ARG A O 1
ATOM 1432 N N . GLN A 1 209 ? -4.394 56.586 58.807 1.00 35.61 193 GLN A N 1
ATOM 1433 C CA . GLN A 1 209 ? -3.994 55.842 60.012 1.00 41.19 193 GLN A CA 1
ATOM 1434 C C . GLN A 1 209 ? -2.560 56.121 60.484 1.00 41.72 193 GLN A C 1
ATOM 1435 O O . GLN A 1 209 ? -2.084 55.454 61.397 1.00 41.92 193 GLN A O 1
ATOM 1441 N N . GLN A 1 210 ? -1.872 57.097 59.891 1.00 40.91 194 GLN A N 1
ATOM 1442 C CA . GLN A 1 210 ? -0.437 57.290 60.156 1.00 41.89 194 GLN A CA 1
ATOM 1443 C C . GLN A 1 210 ? -0.064 58.441 61.107 1.00 40.70 194 GLN A C 1
ATOM 1444 O O . GLN A 1 210 ? 1.096 58.541 61.506 1.00 40.78 194 GLN A O 1
ATOM 1450 N N . GLN A 1 211 ? -1.018 59.294 61.475 1.00 40.51 195 GLN A N 1
ATOM 1451 C CA . GLN A 1 211 ? -0.722 60.488 62.289 1.00 39.79 195 GLN A CA 1
ATOM 1452 C C . GLN A 1 211 ? 0.395 61.353 61.656 1.00 34.21 195 GLN A C 1
ATOM 1453 O O . GLN A 1 211 ? 1.284 61.846 62.353 1.00 35.28 195 GLN A O 1
ATOM 1459 N N . PHE A 1 212 ? 0.360 61.506 60.336 1.00 28.03 196 PHE A N 1
ATOM 1460 C CA . PHE A 1 212 ? 1.362 62.315 59.648 1.00 23.96 196 PHE A CA 1
ATOM 1461 C C . PHE A 1 212 ? 0.990 63.788 59.742 1.00 21.84 196 PHE A C 1
ATOM 1462 O O . PHE A 1 212 ? -0.183 64.139 59.837 1.00 22.02 196 PHE A O 1
ATOM 1470 N N . ALA A 1 213 ? 1.995 64.646 59.681 1.00 20.57 197 ALA A N 1
ATOM 1471 C CA . ALA A 1 213 ? 1.773 66.071 59.481 1.00 19.74 197 ALA A CA 1
ATOM 1472 C C . ALA A 1 213 ? 1.661 66.339 57.980 1.00 18.62 197 ALA A C 1
ATOM 1473 O O . ALA A 1 213 ? 2.528 65.939 57.217 1.00 19.45 197 ALA A O 1
ATOM 1475 N N . PHE A 1 214 ? 0.587 67.004 57.576 1.00 17.95 198 PHE A N 1
ATOM 1476 C CA . PHE A 1 214 ? 0.373 67.393 56.197 1.00 18.44 198 PHE A CA 1
ATOM 1477 C C . PHE A 1 214 ? 0.462 68.900 56.180 1.00 18.32 198 PHE A C 1
ATOM 1478 O O . PHE A 1 214 ? -0.531 69.591 56.387 1.00 17.97 198 PHE A O 1
ATOM 1486 N N . LEU A 1 215 ? 1.669 69.409 55.969 1.00 17.82 199 LEU A N 1
ATOM 1487 C CA . LEU A 1 215 ? 1.942 70.832 56.141 1.00 17.87 199 LEU A CA 1
ATOM 1488 C C . LEU A 1 215 ? 1.976 71.494 54.768 1.00 17.87 199 LEU A C 1
ATOM 1489 O O . LEU A 1 215 ? 2.768 71.123 53.907 1.00 19.09 199 LEU A O 1
ATOM 1494 N N . PHE A 1 216 ? 1.101 72.464 54.562 1.00 16.68 200 PHE A N 1
ATOM 1495 C CA . PHE A 1 216 ? 1.027 73.128 53.273 1.00 16.10 200 PHE A CA 1
ATOM 1496 C C . PHE A 1 216 ? 2.026 74.271 53.188 1.00 16.99 200 PHE A C 1
ATOM 1497 O O . PHE A 1 216 ? 2.220 74.999 54.148 1.00 18.55 200 PHE A O 1
ATOM 1505 N N . GLY A 1 217 ? 2.654 74.421 52.021 1.00 16.23 201 GLY A N 1
ATOM 1506 C CA . GLY A 1 217 ? 3.751 75.357 51.819 1.00 16.91 201 GLY A CA 1
ATOM 1507 C C . GLY A 1 217 ? 3.492 76.574 50.931 1.00 18.07 201 GLY A C 1
ATOM 1508 O O . GLY A 1 217 ? 4.404 77.381 50.683 1.00 18.90 201 GLY A O 1
ATOM 1509 N N . VAL A 1 218 ? 2.271 76.732 50.440 1.00 17.34 202 VAL A N 1
ATOM 1510 C CA . VAL A 1 218 ? 1.968 77.879 49.570 1.00 17.67 202 VAL A CA 1
ATOM 1511 C C . VAL A 1 218 ? 1.099 78.852 50.348 1.00 17.56 202 VAL A C 1
ATOM 1512 O O . VAL A 1 218 ? -0.146 78.794 50.323 1.00 17.33 202 VAL A O 1
ATOM 1516 N N . ASP A 1 219 ? 1.779 79.776 51.034 1.00 17.69 203 ASP A N 1
ATOM 1517 C CA . ASP A 1 219 ? 1.134 80.672 51.981 1.00 18.47 203 ASP A CA 1
ATOM 1518 C C . ASP A 1 219 ? -0.077 81.374 51.365 1.00 17.77 203 ASP A C 1
ATOM 1519 O O . ASP A 1 219 ? -1.138 81.432 51.977 1.00 19.08 203 ASP A O 1
ATOM 1524 N N . GLU A 1 220 ? 0.098 81.848 50.135 1.00 18.69 204 GLU A N 1
ATOM 1525 C CA . GLU A 1 220 ? -0.895 82.698 49.449 1.00 19.82 204 GLU A CA 1
ATOM 1526 C C . GLU A 1 220 ? -2.220 81.993 49.155 1.00 19.33 204 GLU A C 1
ATOM 1527 O O . GLU A 1 220 ? -3.186 82.652 48.802 1.00 20.19 204 GLU A O 1
ATOM 1533 N N . GLN A 1 221 ? -2.277 80.676 49.298 1.00 17.15 205 GLN A N 1
ATOM 1534 C CA . GLN A 1 221 ? -3.545 79.971 49.199 1.00 16.94 205 GLN A CA 1
ATOM 1535 C C . GLN A 1 221 ? -3.704 78.911 50.284 1.00 17.51 205 GLN A C 1
ATOM 1536 O O . GLN A 1 221 ? -4.311 77.835 50.070 1.00 16.68 205 GLN A O 1
ATOM 1542 N N . LEU A 1 222 ? -3.221 79.216 51.482 1.00 16.59 206 LEU A N 1
ATOM 1543 C CA . LEU A 1 222 ? -3.342 78.274 52.598 1.00 16.68 206 LEU A CA 1
ATOM 1544 C C . LEU A 1 222 ? -4.774 77.803 52.871 1.00 16.41 206 LEU A C 1
ATOM 1545 O O . LEU A 1 222 ? -5.008 76.618 53.101 1.00 16.22 206 LEU A O 1
ATOM 1550 N N . LEU A 1 223 ? -5.743 78.711 52.806 1.00 16.68 207 LEU A N 1
ATOM 1551 C CA . LEU A 1 223 ? -7.136 78.325 53.063 1.00 17.05 207 LEU A CA 1
ATOM 1552 C C . LEU A 1 223 ? -7.608 77.139 52.207 1.00 16.78 207 LEU A C 1
ATOM 1553 O O . LEU A 1 223 ? -8.284 76.242 52.706 1.00 17.39 207 LEU A O 1
ATOM 1558 N N . SER A 1 224 ? -7.193 77.127 50.948 1.00 16.94 208 SER A N 1
ATOM 1559 C CA . SER A 1 224 ? -7.574 76.080 50.001 1.00 17.33 208 SER A CA 1
ATOM 1560 C C . SER A 1 224 ? -7.036 74.717 50.433 1.00 17.79 208 SER A C 1
ATOM 1561 O O . SER A 1 224 ? -7.685 73.694 50.189 1.00 20.06 208 SER A O 1
ATOM 1564 N N . ALA A 1 225 ? -5.868 74.700 51.074 1.00 16.70 209 ALA A N 1
ATOM 1565 C CA . ALA A 1 225 ? -5.286 73.477 51.604 1.00 16.93 209 ALA A CA 1
ATOM 1566 C C . ALA A 1 225 ? -5.887 73.080 52.959 1.00 16.54 209 ALA A C 1
ATOM 1567 O O . ALA A 1 225 ? -6.054 71.896 53.236 1.00 16.82 209 ALA A O 1
ATOM 1569 N N . LEU A 1 226 ? -6.237 74.065 53.794 1.00 17.08 210 LEU A N 1
ATOM 1570 C CA . LEU A 1 226 ? -6.928 73.774 55.048 1.00 17.79 210 LEU A CA 1
ATOM 1571 C C . LEU A 1 226 ? -8.212 73.008 54.785 1.00 18.28 210 LEU A C 1
ATOM 1572 O O . LEU A 1 226 ? -8.478 72.010 55.458 1.00 18.18 210 LEU A O 1
ATOM 1577 N N . VAL A 1 227 ? -8.970 73.411 53.765 1.00 19.06 211 VAL A N 1
ATOM 1578 C CA . VAL A 1 227 ? -10.251 72.748 53.516 1.00 19.75 211 VAL A CA 1
ATOM 1579 C C . VAL A 1 227 ? -10.028 71.284 53.125 1.00 19.93 211 VAL A C 1
ATOM 1580 O O . VAL A 1 227 ? -10.887 70.456 53.398 1.00 20.32 211 VAL A O 1
ATOM 1584 N N . MET A 1 228 ? -8.877 70.982 52.512 1.00 19.00 212 MET A N 1
ATOM 1585 C CA . MET A 1 228 ? -8.546 69.622 52.077 1.00 20.04 212 MET A CA 1
ATOM 1586 C C . MET A 1 228 ? -7.820 68.793 53.127 1.00 20.96 212 MET A C 1
ATOM 1587 O O . MET A 1 228 ? -7.396 67.671 52.832 1.00 22.67 212 MET A O 1
ATOM 1592 N N . GLY A 1 229 ? -7.664 69.323 54.344 1.00 19.07 213 GLY A N 1
ATOM 1593 C CA . GLY A 1 229 ? -7.138 68.570 55.474 1.00 18.83 213 GLY A CA 1
ATOM 1594 C C . GLY A 1 229 ? -5.724 68.876 55.909 1.00 18.30 213 GLY A C 1
ATOM 1595 O O . GLY A 1 229 ? -5.153 68.099 56.661 1.00 19.41 213 GLY A O 1
ATOM 1596 N N . ALA A 1 230 ? -5.134 69.990 55.458 1.00 17.13 214 ALA A N 1
ATOM 1597 C CA . ALA A 1 230 ? -3.825 70.366 55.958 1.00 17.19 214 ALA A CA 1
ATOM 1598 C C . ALA A 1 230 ? -3.863 70.460 57.475 1.00 17.43 214 ALA A C 1
ATOM 1599 O O . ALA A 1 230 ? -4.827 71.001 58.044 1.00 18.51 214 ALA A O 1
ATOM 1601 N N . THR A 1 231 ? -2.813 69.968 58.128 1.00 18.42 215 THR A N 1
ATOM 1602 C CA . THR A 1 231 ? -2.713 69.994 59.589 1.00 18.99 215 THR A CA 1
ATOM 1603 C C . THR A 1 231 ? -1.860 71.153 60.109 1.00 19.47 215 THR A C 1
ATOM 1604 O O . THR A 1 231 ? -1.701 71.339 61.330 1.00 20.16 215 THR A O 1
ATOM 1608 N N . GLY A 1 232 ? -1.297 71.903 59.178 1.00 18.58 216 GLY A N 1
ATOM 1609 C CA . GLY A 1 232 ? -0.486 73.067 59.472 1.00 18.13 216 GLY A CA 1
ATOM 1610 C C . GLY A 1 232 ? 0.084 73.620 58.196 1.00 17.90 216 GLY A C 1
ATOM 1611 O O . GLY A 1 232 ? -0.328 73.227 57.110 1.00 17.31 216 GLY A O 1
ATOM 1612 N N . ALA A 1 233 ? 1.016 74.556 58.341 1.00 18.79 217 ALA A N 1
ATOM 1613 C CA . ALA A 1 233 ? 1.575 75.280 57.217 1.00 18.11 217 ALA A CA 1
ATOM 1614 C C . ALA A 1 233 ? 2.999 75.643 57.533 1.00 18.97 217 ALA A C 1
ATOM 1615 O O . ALA A 1 233 ? 3.307 75.967 58.691 1.00 20.27 217 ALA A O 1
ATOM 1617 N N . VAL A 1 234 ? 3.866 75.569 56.535 1.00 18.13 218 VAL A N 1
ATOM 1618 C CA . VAL A 1 234 ? 5.239 76.047 56.687 1.00 18.83 218 VAL A CA 1
ATOM 1619 C C . VAL A 1 234 ? 5.427 77.113 55.642 1.00 18.44 218 VAL A C 1
ATOM 1620 O O . VAL A 1 234 ? 5.161 76.889 54.458 1.00 19.42 218 VAL A O 1
ATOM 1624 N N . GLY A 1 235 ? 5.885 78.285 56.052 1.00 17.74 219 GLY A N 1
ATOM 1625 C CA . GLY A 1 235 ? 6.062 79.346 55.088 1.00 17.58 219 GLY A CA 1
ATOM 1626 C C . GLY A 1 235 ? 6.782 80.566 55.621 1.00 17.26 219 GLY A C 1
ATOM 1627 O O . GLY A 1 235 ? 6.924 80.756 56.846 1.00 17.49 219 GLY A O 1
ATOM 1628 N N . SER A 1 236 ? 7.226 81.387 54.681 1.00 17.01 220 SER A N 1
ATOM 1629 C CA . SER A 1 236 ? 7.976 82.605 54.996 1.00 17.50 220 SER A CA 1
ATOM 1630 C C . SER A 1 236 ? 7.085 83.713 55.553 1.00 17.72 220 SER A C 1
ATOM 1631 O O . SER A 1 236 ? 7.547 84.545 56.344 1.00 17.76 220 SER A O 1
ATOM 1634 N N . THR A 1 237 ? 5.815 83.757 55.164 1.00 17.20 221 THR A N 1
ATOM 1635 C CA . THR A 1 237 ? 4.993 84.913 55.553 1.00 17.41 221 THR A CA 1
ATOM 1636 C C . THR A 1 237 ? 4.623 84.888 57.032 1.00 17.55 221 THR A C 1
ATOM 1637 O O . THR A 1 237 ? 4.279 85.927 57.575 1.00 19.20 221 THR A O 1
ATOM 1641 N N . TYR A 1 238 ? 4.725 83.724 57.685 1.00 16.72 222 TYR A N 1
ATOM 1642 C CA . TYR A 1 238 ? 4.315 83.598 59.097 1.00 17.59 222 TYR A CA 1
ATOM 1643 C C . TYR A 1 238 ? 5.300 84.304 60.038 1.00 18.98 222 TYR A C 1
ATOM 1644 O O . TYR A 1 238 ? 4.979 84.562 61.186 1.00 20.24 222 TYR A O 1
ATOM 1653 N N . ASN A 1 239 ? 6.473 84.662 59.521 1.00 18.14 223 ASN A N 1
ATOM 1654 C CA . ASN A 1 239 ? 7.403 85.533 60.230 1.00 18.42 223 ASN A CA 1
ATOM 1655 C C . ASN A 1 239 ? 6.838 86.894 60.579 1.00 19.13 223 ASN A C 1
ATOM 1656 O O . ASN A 1 239 ? 7.231 87.450 61.600 1.00 20.00 223 ASN A O 1
ATOM 1661 N N . TYR A 1 240 ? 5.984 87.443 59.709 1.00 18.97 224 TYR A N 1
ATOM 1662 C CA . TYR A 1 240 ? 5.466 88.817 59.847 1.00 19.37 224 TYR A CA 1
ATOM 1663 C C . TYR A 1 240 ? 3.944 88.987 59.621 1.00 20.10 224 TYR A C 1
ATOM 1664 O O . TYR A 1 240 ? 3.412 90.077 59.875 1.00 21.53 224 TYR A O 1
ATOM 1673 N N . LEU A 1 241 ? 3.254 87.944 59.135 1.00 20.00 225 LEU A N 1
ATOM 1674 C CA . LEU A 1 241 ? 1.780 87.918 59.039 1.00 20.94 225 LEU A CA 1
ATOM 1675 C C . LEU A 1 241 ? 1.166 86.810 59.898 1.00 21.18 225 LEU A C 1
ATOM 1676 O O . LEU A 1 241 ? 0.043 86.375 59.647 1.00 21.33 225 LEU A O 1
ATOM 1681 N N . GLY A 1 242 ? 1.887 86.348 60.917 1.00 21.72 226 GLY A N 1
ATOM 1682 C CA . GLY A 1 242 ? 1.421 85.217 61.726 1.00 23.33 226 GLY A CA 1
ATOM 1683 C C . GLY A 1 242 ? 0.126 85.503 62.462 1.00 24.55 226 GLY A C 1
ATOM 1684 O O . GLY A 1 242 ? -0.753 84.650 62.533 1.00 23.10 226 GLY A O 1
ATOM 1685 N N . LYS A 1 243 ? -0.019 86.726 62.962 1.00 27.32 227 LYS A N 1
ATOM 1686 C CA . LYS A 1 243 ? -1.236 87.104 63.683 1.00 29.41 227 LYS A CA 1
ATOM 1687 C C . LYS A 1 243 ? -2.480 87.005 62.793 1.00 26.24 227 LYS A C 1
ATOM 1688 O O . LYS A 1 243 ? -3.451 86.334 63.173 1.00 25.96 227 LYS A O 1
ATOM 1694 N N . LYS A 1 244 ? -2.443 87.629 61.613 1.00 23.88 228 LYS A N 1
ATOM 1695 C CA A LYS A 1 244 ? -3.578 87.549 60.699 0.50 24.03 228 LYS A CA 1
ATOM 1696 C CA B LYS A 1 244 ? -3.545 87.573 60.649 0.50 23.32 228 LYS A CA 1
ATOM 1697 C C . LYS A 1 244 ? -3.780 86.125 60.210 1.00 22.10 228 LYS A C 1
ATOM 1698 O O . LYS A 1 244 ? -4.911 85.686 60.085 1.00 21.03 228 LYS A O 1
ATOM 1709 N N . THR A 1 245 ? -2.705 85.404 59.941 1.00 20.70 229 THR A N 1
ATOM 1710 C CA . THR A 1 245 ? -2.865 84.013 59.488 1.00 20.10 229 THR A CA 1
ATOM 1711 C C . THR A 1 245 ? -3.517 83.162 60.584 1.00 19.50 229 THR A C 1
ATOM 1712 O O . THR A 1 245 ? -4.411 82.344 60.304 1.00 19.89 229 THR A O 1
ATOM 1716 N N . ASN A 1 246 ? -3.096 83.366 61.834 1.00 19.58 230 ASN A N 1
ATOM 1717 C CA . ASN A 1 246 ? -3.746 82.686 62.955 1.00 19.51 230 ASN A CA 1
ATOM 1718 C C . ASN A 1 246 ? -5.232 83.038 63.063 1.00 19.87 230 ASN A C 1
ATOM 1719 O O . ASN A 1 246 ? -6.022 82.172 63.393 1.00 19.83 230 ASN A O 1
ATOM 1724 N N . GLN A 1 247 ? -5.605 84.286 62.778 1.00 20.41 231 GLN A N 1
ATOM 1725 C CA . GLN A 1 247 ? -7.033 84.644 62.728 1.00 22.24 231 GLN A CA 1
ATOM 1726 C C . GLN A 1 247 ? -7.776 83.848 61.665 1.00 20.68 231 GLN A C 1
ATOM 1727 O O . GLN A 1 247 ? -8.912 83.434 61.877 1.00 20.74 231 GLN A O 1
ATOM 1733 N N . MET A 1 248 ? -7.134 83.676 60.507 1.00 19.78 232 MET A N 1
ATOM 1734 C CA . MET A 1 248 ? -7.709 82.867 59.432 1.00 20.70 232 MET A CA 1
ATOM 1735 C C . MET A 1 248 ? -7.871 81.420 59.870 1.00 20.09 232 MET A C 1
ATOM 1736 O O . MET A 1 248 ? -8.933 80.818 59.651 1.00 20.34 232 MET A O 1
ATOM 1741 N N . LEU A 1 249 ? -6.832 80.862 60.485 1.00 20.37 233 LEU A N 1
ATOM 1742 C CA . LEU A 1 249 ? -6.896 79.485 60.984 1.00 21.69 233 LEU A CA 1
ATOM 1743 C C . LEU A 1 249 ? -8.031 79.312 61.962 1.00 22.12 233 LEU A C 1
ATOM 1744 O O . LEU A 1 249 ? -8.742 78.303 61.917 1.00 20.65 233 LEU A O 1
ATOM 1749 N N . GLU A 1 250 ? -8.184 80.298 62.844 1.00 22.26 234 GLU A N 1
ATOM 1750 C CA . GLU A 1 250 ? -9.207 80.220 63.909 1.00 25.29 234 GLU A CA 1
ATOM 1751 C C . GLU A 1 250 ? -10.616 80.305 63.285 1.00 22.15 234 GLU A C 1
ATOM 1752 O O . GLU A 1 250 ? -11.494 79.552 63.693 1.00 20.95 234 GLU A O 1
ATOM 1758 N N . ALA A 1 251 ? -10.782 81.148 62.260 1.00 20.34 235 ALA A N 1
ATOM 1759 C CA . ALA A 1 251 ? -12.068 81.274 61.568 1.00 20.14 235 ALA A CA 1
ATOM 1760 C C . ALA A 1 251 ? -12.400 79.960 60.856 1.00 20.22 235 ALA A C 1
ATOM 1761 O O . ALA A 1 251 ? -13.524 79.474 60.927 1.00 19.47 235 ALA A O 1
ATOM 1763 N N . PHE A 1 252 ? -11.397 79.360 60.229 1.00 18.84 236 PHE A N 1
ATOM 1764 C CA . PHE A 1 252 ? -11.573 78.071 59.587 1.00 19.89 236 PHE A CA 1
ATOM 1765 C C . PHE A 1 252 ? -11.996 77.006 60.608 1.00 19.55 236 PHE A C 1
ATOM 1766 O O . PHE A 1 252 ? -12.916 76.211 60.355 1.00 18.47 236 PHE A O 1
ATOM 1774 N N . GLU A 1 253 ? -11.328 76.995 61.756 1.00 20.46 237 GLU A N 1
ATOM 1775 C CA . GLU A 1 253 ? -11.631 76.018 62.814 1.00 23.52 237 GLU A CA 1
ATOM 1776 C C . GLU A 1 253 ? -13.038 76.202 63.364 1.00 21.22 237 GLU A C 1
ATOM 1777 O O . GLU A 1 253 ? -13.676 75.225 63.723 1.00 21.75 237 GLU A O 1
ATOM 1783 N N . GLN A 1 254 ? -13.524 77.444 63.363 1.00 21.15 238 GLN A N 1
ATOM 1784 C CA . GLN A 1 254 ? -14.910 77.750 63.729 1.00 21.96 238 GLN A CA 1
ATOM 1785 C C . GLN A 1 254 ? -15.933 77.543 62.612 1.00 21.62 238 GLN A C 1
ATOM 1786 O O . GLN A 1 254 ? -17.135 77.846 62.794 1.00 21.42 238 GLN A O 1
ATOM 1792 N N . LYS A 1 255 ? -15.485 77.019 61.467 1.00 20.75 239 LYS A N 1
ATOM 1793 C CA . LYS A 1 255 ? -16.337 76.739 60.322 1.00 20.68 239 LYS A CA 1
ATOM 1794 C C . LYS A 1 255 ? -16.906 78.004 59.710 1.00 19.63 239 LYS A C 1
ATOM 1795 O O . LYS A 1 255 ? -17.887 77.946 58.967 1.00 20.41 239 LYS A O 1
ATOM 1801 N N . ASP A 1 256 ? -16.273 79.153 59.975 1.00 19.36 240 ASP A N 1
ATOM 1802 C CA . ASP A 1 256 ? -16.672 80.390 59.316 1.00 19.91 240 ASP A CA 1
ATOM 1803 C C . ASP A 1 256 ? -15.803 80.579 58.095 1.00 19.27 240 ASP A C 1
ATOM 1804 O O . ASP A 1 256 ? -14.832 81.343 58.106 1.00 18.13 240 ASP A O 1
ATOM 1809 N N . PHE A 1 257 ? -16.175 79.880 57.029 1.00 20.44 241 PHE A N 1
ATOM 1810 C CA . PHE A 1 257 ? -15.368 79.847 55.815 1.00 20.68 241 PHE A CA 1
ATOM 1811 C C . PHE A 1 257 ? -15.410 81.193 55.082 1.00 21.74 241 PHE A C 1
ATOM 1812 O O . PHE A 1 257 ? -14.404 81.577 54.463 1.00 21.67 241 PHE A O 1
ATOM 1820 N N . SER A 1 258 ? -16.540 81.908 55.161 1.00 22.28 242 SER A N 1
ATOM 1821 C CA . SER A 1 258 ? -16.648 83.269 54.598 1.00 23.53 242 SER A CA 1
ATOM 1822 C C . SER A 1 258 ? -15.667 84.210 55.257 1.00 21.61 242 SER A C 1
ATOM 1823 O O . SER A 1 258 ? -14.979 84.971 54.583 1.00 20.56 242 SER A O 1
ATOM 1826 N N . LEU A 1 259 ? -15.644 84.194 56.587 1.00 21.29 243 LEU A N 1
ATOM 1827 C CA . LEU A 1 259 ? -14.713 85.043 57.333 1.00 20.49 243 LEU A CA 1
ATOM 1828 C C . LEU A 1 259 ? -13.255 84.645 57.047 1.00 18.65 243 LEU A C 1
ATOM 1829 O O . LEU A 1 259 ? -12.381 85.501 56.819 1.00 18.74 243 LEU A O 1
ATOM 1834 N N . ALA A 1 260 ? -12.990 83.347 57.067 1.00 17.61 244 ALA A N 1
ATOM 1835 C CA . ALA A 1 260 ? -11.650 82.850 56.765 1.00 17.57 244 ALA A CA 1
ATOM 1836 C C . ALA A 1 260 ? -11.198 83.318 55.373 1.00 16.40 244 ALA A C 1
ATOM 1837 O O . ALA A 1 260 ? -10.037 83.688 55.184 1.00 17.63 244 ALA A O 1
ATOM 1839 N N . LEU A 1 261 ? -12.112 83.328 54.408 1.00 16.40 245 LEU A N 1
ATOM 1840 C CA . LEU A 1 261 ? -11.767 83.801 53.068 1.00 17.30 245 LEU A CA 1
ATOM 1841 C C . LEU A 1 261 ? -11.419 85.283 53.069 1.00 17.96 245 LEU A C 1
ATOM 1842 O O . LEU A 1 261 ? -10.468 85.691 52.412 1.00 18.38 245 LEU A O 1
ATOM 1847 N N A ASN A 1 262 ? -12.198 86.086 53.792 0.50 19.21 246 ASN A N 1
ATOM 1848 N N B ASN A 1 262 ? -12.199 86.089 53.793 0.50 18.65 246 ASN A N 1
ATOM 1849 C CA A ASN A 1 262 ? -11.907 87.513 53.903 0.50 20.46 246 ASN A CA 1
ATOM 1850 C CA B ASN A 1 262 ? -11.896 87.517 53.934 0.50 19.52 246 ASN A CA 1
ATOM 1851 C C A ASN A 1 262 ? -10.495 87.744 54.461 0.50 19.97 246 ASN A C 1
ATOM 1852 C C B ASN A 1 262 ? -10.479 87.727 54.447 0.50 19.41 246 ASN A C 1
ATOM 1853 O O A ASN A 1 262 ? -9.763 88.588 53.954 0.50 20.63 246 ASN A O 1
ATOM 1854 O O B ASN A 1 262 ? -9.734 88.540 53.906 0.50 19.96 246 ASN A O 1
ATOM 1863 N N . TYR A 1 263 ? -10.109 86.973 55.477 1.00 18.76 247 TYR A N 1
ATOM 1864 C CA . TYR A 1 263 ? -8.761 87.031 56.024 1.00 19.31 247 TYR A CA 1
ATOM 1865 C C . TYR A 1 263 ? -7.703 86.538 55.021 1.00 18.82 247 TYR A C 1
ATOM 1866 O O . TYR A 1 263 ? -6.641 87.140 54.897 1.00 18.27 247 TYR A O 1
ATOM 1875 N N . GLN A 1 264 ? -8.008 85.469 54.286 1.00 17.69 248 GLN A N 1
ATOM 1876 C CA . GLN A 1 264 ? -7.097 84.989 53.255 1.00 18.37 248 GLN A CA 1
ATOM 1877 C C . GLN A 1 264 ? -6.880 86.055 52.186 1.00 18.12 248 GLN A C 1
ATOM 1878 O O . GLN A 1 264 ? -5.757 86.239 51.715 1.00 18.92 248 GLN A O 1
ATOM 1884 N N . PHE A 1 265 ? -7.953 86.749 51.811 1.00 18.75 249 PHE A N 1
ATOM 1885 C CA . PHE A 1 265 ? -7.865 87.793 50.802 1.00 19.46 249 PHE A CA 1
ATOM 1886 C C . PHE A 1 265 ? -6.981 88.962 51.225 1.00 20.60 249 PHE A C 1
ATOM 1887 O O . PHE A 1 265 ? -6.257 89.492 50.391 1.00 19.82 249 PHE A O 1
ATOM 1895 N N A CYS A 1 266 ? -7.029 89.343 52.503 0.50 21.24 250 CYS A N 1
ATOM 1896 N N B CYS A 1 266 ? -7.004 89.331 52.496 0.50 22.21 250 CYS A N 1
ATOM 1897 C CA A CYS A 1 266 ? -6.129 90.381 53.047 0.50 21.70 250 CYS A CA 1
ATOM 1898 C CA B CYS A 1 266 ? -6.138 90.410 52.968 0.50 23.41 250 CYS A CA 1
ATOM 1899 C C A CYS A 1 266 ? -4.691 89.995 52.758 0.50 20.96 250 CYS A C 1
ATOM 1900 C C B CYS A 1 266 ? -4.667 90.020 52.822 0.50 22.00 250 CYS A C 1
ATOM 1901 O O A CYS A 1 266 ? -3.918 90.770 52.180 0.50 20.99 250 CYS A O 1
ATOM 1902 O O B CYS A 1 266 ? -3.836 90.835 52.410 0.50 22.63 250 CYS A O 1
ATOM 1907 N N . ILE A 1 267 ? -4.359 88.758 53.121 1.00 19.88 251 ILE A N 1
ATOM 1908 C CA . ILE A 1 267 ? -3.027 88.212 52.894 1.00 19.64 251 ILE A CA 1
ATOM 1909 C C . ILE A 1 267 ? -2.682 88.180 51.409 1.00 18.69 251 ILE A C 1
ATOM 1910 O O . ILE A 1 267 ? -1.606 88.608 51.010 1.00 18.13 251 ILE A O 1
ATOM 1915 N N . GLN A 1 268 ? -3.609 87.700 50.592 1.00 17.10 252 GLN A N 1
ATOM 1916 C CA . GLN A 1 268 ? -3.410 87.685 49.151 1.00 17.00 252 GLN A CA 1
ATOM 1917 C C . GLN A 1 268 ? -3.160 89.055 48.533 1.00 17.36 252 GLN A C 1
ATOM 1918 O O . GLN A 1 268 ? -2.368 89.166 47.594 1.00 17.92 252 GLN A O 1
ATOM 1924 N N A ARG A 1 269 ? -3.836 90.083 49.033 0.50 17.38 253 ARG A N 1
ATOM 1925 N N B ARG A 1 269 ? -3.833 90.086 49.030 0.50 18.34 253 ARG A N 1
ATOM 1926 C CA A ARG A 1 269 ? -3.643 91.428 48.497 0.50 17.78 253 ARG A CA 1
ATOM 1927 C CA B ARG A 1 269 ? -3.632 91.427 48.485 0.50 19.38 253 ARG A CA 1
ATOM 1928 C C A ARG A 1 269 ? -2.203 91.890 48.662 0.50 17.86 253 ARG A C 1
ATOM 1929 C C B ARG A 1 269 ? -2.198 91.896 48.661 0.50 18.80 253 ARG A C 1
ATOM 1930 O O A ARG A 1 269 ? -1.636 92.477 47.744 0.50 18.30 253 ARG A O 1
ATOM 1931 O O B ARG A 1 269 ? -1.635 92.505 47.755 0.50 19.25 253 ARG A O 1
ATOM 1946 N N . PHE A 1 270 ? -1.601 91.588 49.809 1.00 18.08 254 PHE A N 1
ATOM 1947 C CA . PHE A 1 270 ? -0.192 91.875 50.016 1.00 17.95 254 PHE A CA 1
ATOM 1948 C C . PHE A 1 270 ? 0.704 91.017 49.103 1.00 17.51 254 PHE A C 1
ATOM 1949 O O . PHE A 1 270 ? 1.565 91.538 48.414 1.00 17.30 254 PHE A O 1
ATOM 1957 N N . ILE A 1 271 ? 0.502 89.698 49.091 1.00 17.67 255 ILE A N 1
ATOM 1958 C CA . ILE A 1 271 ? 1.426 88.819 48.384 1.00 18.13 255 ILE A CA 1
ATOM 1959 C C . ILE A 1 271 ? 1.351 89.089 46.885 1.00 18.07 255 ILE A C 1
ATOM 1960 O O . ILE A 1 271 ? 2.372 89.190 46.225 1.00 17.78 255 ILE A O 1
ATOM 1965 N N . ASN A 1 272 ? 0.141 89.267 46.369 1.00 17.80 256 ASN A N 1
ATOM 1966 C CA . ASN A 1 272 ? -0.031 89.513 44.940 1.00 18.82 256 ASN A CA 1
ATOM 1967 C C . ASN A 1 272 ? 0.677 90.818 44.547 1.00 19.23 256 ASN A C 1
ATOM 1968 O O . ASN A 1 272 ? 1.368 90.888 43.531 1.00 19.93 256 ASN A O 1
ATOM 1973 N N . PHE A 1 273 ? 0.535 91.838 45.390 1.00 20.08 257 PHE A N 1
ATOM 1974 C CA . PHE A 1 273 ? 1.213 93.121 45.183 1.00 20.57 257 PHE A CA 1
ATOM 1975 C C . PHE A 1 273 ? 2.737 92.983 45.112 1.00 21.13 257 PHE A C 1
ATOM 1976 O O . PHE A 1 273 ? 3.357 93.480 44.171 1.00 21.00 257 PHE A O 1
ATOM 1984 N N . VAL A 1 274 ? 3.347 92.301 46.073 1.00 19.63 258 VAL A N 1
ATOM 1985 C CA . VAL A 1 274 ? 4.811 92.207 46.057 1.00 20.06 258 VAL A CA 1
ATOM 1986 C C . VAL A 1 274 ? 5.330 91.246 44.979 1.00 19.69 258 VAL A C 1
ATOM 1987 O O . VAL A 1 274 ? 6.389 91.499 44.383 1.00 19.55 258 VAL A O 1
ATOM 1991 N N . VAL A 1 275 ? 4.580 90.186 44.682 1.00 20.12 259 VAL A N 1
ATOM 1992 C CA . VAL A 1 275 ? 4.985 89.270 43.609 1.00 21.84 259 VAL A CA 1
ATOM 1993 C C . VAL A 1 275 ? 5.124 90.020 42.263 1.00 23.06 259 VAL A C 1
ATOM 1994 O O . VAL A 1 275 ? 6.092 89.808 41.542 1.00 21.89 259 VAL A O 1
ATOM 1998 N N . LYS A 1 276 ? 4.210 90.945 41.975 1.00 24.31 260 LYS A N 1
ATOM 1999 C CA . LYS A 1 276 ? 4.304 91.768 40.751 1.00 26.35 260 LYS A CA 1
ATOM 2000 C C . LYS A 1 276 ? 5.519 92.681 40.717 1.00 27.45 260 LYS A C 1
ATOM 2001 O O . LYS A 1 276 ? 6.032 92.977 39.645 1.00 28.43 260 LYS A O 1
ATOM 2007 N N . LEU A 1 277 ? 5.965 93.132 41.883 1.00 27.21 261 LEU A N 1
ATOM 2008 C CA . LEU A 1 277 ? 7.171 93.951 41.995 1.00 27.67 261 LEU A CA 1
ATOM 2009 C C . LEU A 1 277 ? 8.466 93.173 41.795 1.00 28.22 261 LEU A C 1
ATOM 2010 O O . LEU A 1 277 ? 9.443 93.742 41.319 1.00 29.80 261 LEU A O 1
ATOM 2015 N N . GLY A 1 278 ? 8.475 91.900 42.182 1.00 26.30 262 GLY A N 1
ATOM 2016 C CA . GLY A 1 278 ? 9.688 91.075 42.205 1.00 25.74 262 GLY A CA 1
ATOM 2017 C C . GLY A 1 278 ? 9.902 90.668 43.646 1.00 24.79 262 GLY A C 1
ATOM 2018 O O . GLY A 1 278 ? 10.339 91.478 44.449 1.00 25.86 262 GLY A O 1
ATOM 2019 N N . PHE A 1 279 ? 9.568 89.416 43.966 1.00 24.24 263 PHE A N 1
ATOM 2020 C CA . PHE A 1 279 ? 9.460 88.959 45.347 1.00 24.17 263 PHE A CA 1
ATOM 2021 C C . PHE A 1 279 ? 10.131 87.604 45.545 1.00 23.03 263 PHE A C 1
ATOM 2022 O O . PHE A 1 279 ? 9.617 86.580 45.116 1.00 26.20 263 PHE A O 1
ATOM 2030 N N . GLY A 1 280 ? 11.267 87.605 46.220 1.00 20.97 264 GLY A N 1
ATOM 2031 C CA . GLY A 1 280 ? 11.966 86.378 46.586 1.00 20.35 264 GLY A CA 1
ATOM 2032 C C . GLY A 1 280 ? 12.516 86.516 47.991 1.00 19.59 264 GLY A C 1
ATOM 2033 O O . GLY A 1 280 ? 12.052 87.355 48.766 1.00 19.17 264 GLY A O 1
ATOM 2034 N N . VAL A 1 281 ? 13.528 85.711 48.309 1.00 18.29 265 VAL A N 1
ATOM 2035 C CA . VAL A 1 281 ? 14.026 85.622 49.667 1.00 18.77 265 VAL A CA 1
ATOM 2036 C C . VAL A 1 281 ? 14.615 86.935 50.155 1.00 18.19 265 VAL A C 1
ATOM 2037 O O . VAL A 1 281 ? 14.391 87.298 51.310 1.00 17.43 265 VAL A O 1
ATOM 2041 N N A SER A 1 282 ? 15.324 87.646 49.281 0.50 18.72 266 SER A N 1
ATOM 2042 N N B SER A 1 282 ? 15.324 87.669 49.296 0.50 18.53 266 SER A N 1
ATOM 2043 C CA A SER A 1 282 ? 15.880 88.954 49.626 0.50 19.02 266 SER A CA 1
ATOM 2044 C CA B SER A 1 282 ? 15.884 88.970 49.703 0.50 18.66 266 SER A CA 1
ATOM 2045 C C A SER A 1 282 ? 14.818 89.927 50.118 0.50 19.18 266 SER A C 1
ATOM 2046 C C B SER A 1 282 ? 14.805 89.944 50.140 0.50 18.95 266 SER A C 1
ATOM 2047 O O A SER A 1 282 ? 15.007 90.632 51.117 0.50 19.37 266 SER A O 1
ATOM 2048 O O B SER A 1 282 ? 14.965 90.667 51.133 0.50 18.96 266 SER A O 1
ATOM 2053 N N . GLN A 1 283 ? 13.693 89.940 49.412 1.00 18.26 267 GLN A N 1
ATOM 2054 C CA . GLN A 1 283 ? 12.579 90.807 49.729 1.00 18.09 267 GLN A CA 1
ATOM 2055 C C . GLN A 1 283 ? 11.913 90.396 51.041 1.00 18.04 267 GLN A C 1
ATOM 2056 O O . GLN A 1 283 ? 11.548 91.254 51.851 1.00 18.76 267 GLN A O 1
ATOM 2062 N N . THR A 1 284 ? 11.810 89.087 51.276 1.00 16.55 268 THR A N 1
ATOM 2063 C CA . THR A 1 284 ? 11.334 88.599 52.558 1.00 17.25 268 THR A CA 1
ATOM 2064 C C . THR A 1 284 ? 12.213 89.093 53.716 1.00 17.28 268 THR A C 1
ATOM 2065 O O . THR A 1 284 ? 11.680 89.515 54.763 1.00 17.17 268 THR A O 1
ATOM 2069 N N . LYS A 1 285 ? 13.528 89.071 53.531 1.00 17.67 269 LYS A N 1
ATOM 2070 C CA . LYS A 1 285 ? 14.440 89.575 54.572 1.00 19.22 269 LYS A CA 1
ATOM 2071 C C . LYS A 1 285 ? 14.127 91.034 54.898 1.00 19.55 269 LYS A C 1
ATOM 2072 O O . LYS A 1 285 ? 14.001 91.395 56.067 1.00 19.63 269 LYS A O 1
ATOM 2078 N N . ALA A 1 286 ? 13.972 91.845 53.850 1.00 19.97 270 ALA A N 1
ATOM 2079 C CA . ALA A 1 286 ? 13.683 93.280 53.979 1.00 20.93 270 ALA A CA 1
ATOM 2080 C C . ALA A 1 286 ? 12.350 93.539 54.675 1.00 20.86 270 ALA A C 1
ATOM 2081 O O . ALA A 1 286 ? 12.257 94.414 55.535 1.00 21.37 270 ALA A O 1
ATOM 2083 N N . ILE A 1 287 ? 11.324 92.769 54.316 1.00 20.91 271 ILE A N 1
ATOM 2084 C CA . ILE A 1 287 ? 10.004 92.884 54.942 1.00 21.52 271 ILE A CA 1
ATOM 2085 C C . ILE A 1 287 ? 10.062 92.527 56.417 1.00 20.96 271 ILE A C 1
ATOM 2086 O O . ILE A 1 287 ? 9.497 93.247 57.251 1.00 21.73 271 ILE A O 1
ATOM 2091 N N . MET A 1 288 ? 10.725 91.419 56.754 1.00 20.12 272 MET A N 1
ATOM 2092 C CA . MET A 1 288 ? 10.871 91.054 58.170 1.00 20.47 272 MET A CA 1
ATOM 2093 C C . MET A 1 288 ? 11.574 92.165 58.969 1.00 20.24 272 MET A C 1
ATOM 2094 O O . MET A 1 288 ? 11.154 92.503 60.071 1.00 20.65 272 MET A O 1
ATOM 2099 N N . THR A 1 289 ? 12.632 92.735 58.412 1.00 20.87 273 THR A N 1
ATOM 2100 C CA . THR A 1 289 ? 13.342 93.839 59.082 1.00 22.19 273 THR A CA 1
ATOM 2101 C C . THR A 1 289 ? 12.383 95.007 59.363 1.00 24.35 273 THR A C 1
ATOM 2102 O O . THR A 1 289 ? 12.331 95.536 60.476 1.00 26.03 273 THR A O 1
ATOM 2106 N N . LEU A 1 290 ? 11.620 95.371 58.343 1.00 25.02 274 LEU A N 1
ATOM 2107 C CA . LEU A 1 290 ? 10.618 96.425 58.419 1.00 26.68 274 LEU A CA 1
ATOM 2108 C C . LEU A 1 290 ? 9.537 96.180 59.478 1.00 26.86 274 LEU A C 1
ATOM 2109 O O . LEU A 1 290 ? 9.203 97.076 60.247 1.00 28.16 274 LEU A O 1
ATOM 2114 N N . VAL A 1 291 ? 8.980 94.975 59.504 1.00 24.28 275 VAL A N 1
ATOM 2115 C CA . VAL A 1 291 ? 7.837 94.673 60.369 1.00 24.25 275 VAL A CA 1
ATOM 2116 C C . VAL A 1 291 ? 8.287 94.442 61.807 1.00 23.75 275 VAL A C 1
ATOM 2117 O O . VAL A 1 291 ? 7.707 94.995 62.742 1.00 23.69 275 VAL A O 1
ATOM 2121 N N . SER A 1 292 ? 9.334 93.643 61.974 1.00 23.15 276 SER A N 1
ATOM 2122 C CA . SER A 1 292 ? 9.789 93.231 63.304 1.00 22.98 276 SER A CA 1
ATOM 2123 C C . SER A 1 292 ? 10.699 94.238 63.999 1.00 23.56 276 SER A C 1
ATOM 2124 O O . SER A 1 292 ? 10.789 94.227 65.226 1.00 23.53 276 SER A O 1
ATOM 2127 N N . GLY A 1 293 ? 11.395 95.081 63.233 1.00 24.08 277 GLY A N 1
ATOM 2128 C CA . GLY A 1 293 ? 12.464 95.934 63.786 1.00 25.10 277 GLY A CA 1
ATOM 2129 C C . GLY A 1 293 ? 13.778 95.231 64.106 1.00 24.95 277 GLY A C 1
ATOM 2130 O O . GLY A 1 293 ? 14.723 95.868 64.593 1.00 27.03 277 GLY A O 1
ATOM 2131 N N . ILE A 1 294 ? 13.858 93.930 63.826 1.00 23.03 278 ILE A N 1
ATOM 2132 C CA . ILE A 1 294 ? 15.060 93.155 64.033 1.00 22.05 278 ILE A CA 1
ATOM 2133 C C . ILE A 1 294 ? 15.818 93.145 62.701 1.00 23.34 278 ILE A C 1
ATOM 2134 O O . ILE A 1 294 ? 15.238 92.772 61.675 1.00 22.12 278 ILE A O 1
ATOM 2139 N N . PRO A 1 295 ? 17.104 93.548 62.706 1.00 23.74 279 PRO A N 1
ATOM 2140 C CA . PRO A 1 295 ? 17.850 93.630 61.438 1.00 23.61 279 PRO A CA 1
ATOM 2141 C C . PRO A 1 295 ? 18.189 92.256 60.869 1.00 23.04 279 PRO A C 1
ATOM 2142 O O . PRO A 1 295 ? 18.997 91.526 61.435 1.00 24.27 279 PRO A O 1
ATOM 2146 N N . MET A 1 296 ? 17.565 91.906 59.753 1.00 22.25 280 MET A N 1
ATOM 2147 C CA . MET A 1 296 ? 17.883 90.652 59.077 1.00 21.12 280 MET A CA 1
ATOM 2148 C C . MET A 1 296 ? 19.149 90.782 58.256 1.00 20.02 280 MET A C 1
ATOM 2149 O O . MET A 1 296 ? 19.738 89.775 57.881 1.00 19.20 280 MET A O 1
ATOM 2154 N N . GLY A 1 297 ? 19.543 92.012 57.933 1.00 20.17 281 GLY A N 1
ATOM 2155 C CA . GLY A 1 297 ? 20.713 92.258 57.119 1.00 21.03 281 GLY A CA 1
ATOM 2156 C C . GLY A 1 297 ? 20.526 91.865 55.662 1.00 21.32 281 GLY A C 1
ATOM 2157 O O . GLY A 1 297 ? 19.420 91.499 55.239 1.00 21.91 281 GLY A O 1
ATOM 2158 N N . PRO A 1 298 ? 21.623 91.918 54.889 1.00 21.93 282 PRO A N 1
ATOM 2159 C CA . PRO A 1 298 ? 21.543 91.602 53.478 1.00 21.75 282 PRO A CA 1
ATOM 2160 C C . PRO A 1 298 ? 21.459 90.097 53.286 1.00 21.18 282 PRO A C 1
ATOM 2161 O O . PRO A 1 298 ? 21.747 89.349 54.221 1.00 20.64 282 PRO A O 1
ATOM 2165 N N . PRO A 1 299 ? 21.033 89.648 52.100 1.00 21.20 283 PRO A N 1
ATOM 2166 C CA . PRO A 1 299 ? 21.171 88.247 51.763 1.00 20.37 283 PRO A CA 1
ATOM 2167 C C . PRO A 1 299 ? 22.564 87.968 51.238 1.00 20.22 283 PRO A C 1
ATOM 2168 O O . PRO A 1 299 ? 23.343 88.898 50.943 1.00 21.44 283 PRO A O 1
ATOM 2172 N N . ARG A 1 300 ? 22.868 86.686 51.109 1.00 18.99 284 ARG A N 1
ATOM 2173 C CA . ARG A 1 300 ? 24.122 86.239 50.543 1.00 19.65 284 ARG A CA 1
ATOM 2174 C C . ARG A 1 300 ? 23.981 86.061 49.038 1.00 18.91 284 ARG A C 1
ATOM 2175 O O . ARG A 1 300 ? 22.972 85.545 48.555 1.00 18.86 284 ARG A O 1
ATOM 2183 N N . LEU A 1 301 ? 25.026 86.417 48.290 1.00 19.35 285 LEU A N 1
ATOM 2184 C CA . LEU A 1 301 ? 25.052 86.106 46.863 1.00 18.49 285 LEU A CA 1
ATOM 2185 C C . LEU A 1 301 ? 24.778 84.604 46.690 1.00 19.53 285 LEU A C 1
ATOM 2186 O O . LEU A 1 301 ? 25.323 83.804 47.451 1.00 18.67 285 LEU A O 1
ATOM 2191 N N . PRO A 1 302 ? 24.001 84.198 45.689 1.00 19.39 286 PRO A N 1
ATOM 2192 C CA . PRO A 1 302 ? 23.594 84.991 44.520 1.00 19.75 286 PRO A CA 1
ATOM 2193 C C . PRO A 1 302 ? 22.303 85.807 44.658 1.00 19.54 286 PRO A C 1
ATOM 2194 O O . PRO A 1 302 ? 21.733 86.228 43.655 1.00 19.56 286 PRO A O 1
ATOM 2198 N N . LEU A 1 303 ? 21.825 86.001 45.879 1.00 18.71 287 LEU A N 1
ATOM 2199 C CA . LEU A 1 303 ? 20.755 86.958 46.134 1.00 18.35 287 LEU A CA 1
ATOM 2200 C C . LEU A 1 303 ? 21.321 88.356 46.240 1.00 19.44 287 LEU A C 1
ATOM 2201 O O . LEU A 1 303 ? 22.495 88.542 46.546 1.00 20.04 287 LEU A O 1
ATOM 2206 N N . GLN A 1 304 ? 20.468 89.338 45.985 1.00 19.85 288 GLN A N 1
ATOM 2207 C CA . GLN A 1 304 ? 20.848 90.743 46.109 1.00 20.87 288 GLN A CA 1
ATOM 2208 C C . GLN A 1 304 ? 19.868 91.441 47.008 1.00 19.91 288 GLN A C 1
ATOM 2209 O O . GLN A 1 304 ? 18.678 91.203 46.894 1.00 19.82 288 GLN A O 1
ATOM 2215 N N . LYS A 1 305 ? 20.357 92.334 47.868 1.00 20.93 289 LYS A N 1
ATOM 2216 C CA . LYS A 1 305 ? 19.496 93.054 48.804 1.00 22.11 289 LYS A CA 1
ATOM 2217 C C . LYS A 1 305 ? 18.363 93.766 48.065 1.00 21.04 289 LYS A C 1
ATOM 2218 O O . LYS A 1 305 ? 18.532 94.236 46.929 1.00 19.25 289 LYS A O 1
ATOM 2224 N N . ALA A 1 306 ? 17.207 93.811 48.718 1.00 20.16 290 ALA A N 1
ATOM 2225 C CA . ALA A 1 306 ? 16.036 94.424 48.149 1.00 20.36 290 ALA A CA 1
ATOM 2226 C C . ALA A 1 306 ? 16.287 95.914 48.014 1.00 21.11 290 ALA A C 1
ATOM 2227 O O . ALA A 1 306 ? 17.033 96.500 48.804 1.00 20.40 290 ALA A O 1
ATOM 2229 N N . SER A 1 307 ? 15.655 96.504 47.017 1.00 22.77 291 SER A N 1
ATOM 2230 C CA . SER A 1 307 ? 15.783 97.943 46.768 1.00 24.79 291 SER A CA 1
ATOM 2231 C C . SER A 1 307 ? 15.003 98.771 47.776 1.00 25.39 291 SER A C 1
ATOM 2232 O O . SER A 1 307 ? 14.050 98.302 48.411 1.00 24.24 291 SER A O 1
ATOM 2235 N N . ARG A 1 308 ? 15.407 100.030 47.910 1.00 26.13 292 ARG A N 1
ATOM 2236 C CA . ARG A 1 308 ? 14.661 100.993 48.701 1.00 27.07 292 ARG A CA 1
ATOM 2237 C C . ARG A 1 308 ? 13.234 101.178 48.167 1.00 25.46 292 ARG A C 1
ATOM 2238 O O . ARG A 1 308 ? 12.299 101.319 48.954 1.00 26.05 292 ARG A O 1
ATOM 2246 N N . GLU A 1 309 ? 13.092 101.193 46.840 1.00 25.92 293 GLU A N 1
ATOM 2247 C CA . GLU A 1 309 ? 11.799 101.317 46.168 1.00 25.29 293 GLU A CA 1
ATOM 2248 C C . GLU A 1 309 ? 10.876 100.161 46.542 1.00 25.12 293 GLU A C 1
ATOM 2249 O O . GLU A 1 309 ? 9.692 100.369 46.861 1.00 24.87 293 GLU A O 1
ATOM 2251 N N . PHE A 1 310 ? 11.415 98.943 46.493 1.00 23.70 294 PHE A N 1
ATOM 2252 C CA . PHE A 1 310 ? 10.627 97.783 46.911 1.00 22.78 294 PHE A CA 1
ATOM 2253 C C . PHE A 1 310 ? 10.196 97.910 48.372 1.00 21.98 294 PHE A C 1
ATOM 2254 O O . PHE A 1 310 ? 9.025 97.733 48.703 1.00 22.30 294 PHE A O 1
ATOM 2262 N N . THR A 1 311 ? 11.144 98.209 49.249 1.00 23.53 295 THR A N 1
ATOM 2263 C CA . THR A 1 311 ? 10.876 98.257 50.676 1.00 25.31 295 THR A CA 1
ATOM 2264 C C . THR A 1 311 ? 9.849 99.349 51.038 1.00 25.42 295 THR A C 1
ATOM 2265 O O . THR A 1 311 ? 8.930 99.112 51.813 1.00 24.20 295 THR A O 1
ATOM 2269 N N . ASP A 1 312 ? 9.983 100.527 50.429 1.00 26.79 296 ASP A N 1
ATOM 2270 C CA . ASP A 1 312 ? 8.988 101.585 50.621 1.00 27.37 296 ASP A CA 1
ATOM 2271 C C . ASP A 1 312 ? 7.588 101.165 50.142 1.00 26.14 296 ASP A C 1
ATOM 2272 O O . ASP A 1 312 ? 6.609 101.359 50.854 1.00 26.70 296 ASP A O 1
ATOM 2277 N N . SER A 1 313 ? 7.517 100.596 48.943 1.00 25.69 297 SER A N 1
ATOM 2278 C CA . SER A 1 313 ? 6.252 100.152 48.364 1.00 26.90 297 SER A CA 1
ATOM 2279 C C . SER A 1 313 ? 5.598 99.084 49.235 1.00 24.27 297 SER A C 1
ATOM 2280 O O . SER A 1 313 ? 4.404 99.145 49.493 1.00 24.48 297 SER A O 1
ATOM 2283 N N . ALA A 1 314 ? 6.401 98.116 49.690 1.00 23.52 298 ALA A N 1
ATOM 2284 C CA . ALA A 1 314 ? 5.921 97.051 50.559 1.00 22.93 298 ALA A CA 1
ATOM 2285 C C . ALA A 1 314 ? 5.450 97.582 51.906 1.00 22.86 298 ALA A C 1
ATOM 2286 O O . ALA A 1 314 ? 4.393 97.182 52.389 1.00 21.80 298 ALA A O 1
ATOM 2288 N N . GLU A 1 315 ? 6.206 98.512 52.490 1.00 23.27 299 GLU A N 1
ATOM 2289 C CA . GLU A 1 315 ? 5.796 99.145 53.750 1.00 25.24 299 GLU A CA 1
ATOM 2290 C C . GLU A 1 315 ? 4.425 99.797 53.606 1.00 23.11 299 GLU A C 1
ATOM 2291 O O . GLU A 1 315 ? 3.539 99.592 54.440 1.00 23.62 299 GLU A O 1
ATOM 2297 N N . ALA A 1 316 ? 4.262 100.584 52.550 1.00 24.22 300 ALA A N 1
ATOM 2298 C CA . ALA A 1 316 ? 3.000 101.302 52.326 1.00 23.88 300 ALA A CA 1
ATOM 2299 C C . ALA A 1 316 ? 1.845 100.323 52.157 1.00 23.47 300 ALA A C 1
ATOM 2300 O O . ALA A 1 316 ? 0.769 100.544 52.705 1.00 22.72 300 ALA A O 1
ATOM 2302 N N . LYS A 1 317 ? 2.092 99.220 51.447 1.00 22.27 301 LYS A N 1
ATOM 2303 C CA . LYS A 1 317 ? 1.048 98.217 51.252 1.00 22.05 301 LYS A CA 1
ATOM 2304 C C . LYS A 1 317 ? 0.672 97.536 52.562 1.00 21.26 301 LYS A C 1
ATOM 2305 O O . LYS A 1 317 ? -0.509 97.327 52.845 1.00 21.63 301 LYS A O 1
ATOM 2311 N N . LEU A 1 318 ? 1.673 97.189 53.363 1.00 21.37 302 LEU A N 1
ATOM 2312 C CA . LEU A 1 318 ? 1.426 96.593 54.677 1.00 22.79 302 LEU A CA 1
ATOM 2313 C C . LEU A 1 318 ? 0.578 97.515 55.556 1.00 23.66 302 LEU A C 1
ATOM 2314 O O . LEU A 1 318 ? -0.378 97.066 56.187 1.00 24.34 302 LEU A O 1
ATOM 2319 N N . LYS A 1 319 ? 0.917 98.804 55.568 1.00 25.07 303 LYS A N 1
ATOM 2320 C CA . LYS A 1 319 ? 0.145 99.786 56.342 1.00 27.03 303 LYS A CA 1
ATOM 2321 C C . LYS A 1 319 ? -1.294 99.900 55.884 1.00 25.17 303 LYS A C 1
ATOM 2322 O O . LYS A 1 319 ? -2.205 99.914 56.715 1.00 26.04 303 LYS A O 1
ATOM 2328 N N . SER A 1 320 ? -1.499 99.963 54.573 1.00 25.85 304 SER A N 1
ATOM 2329 C CA . SER A 1 320 ? -2.848 100.103 53.994 1.00 26.83 304 SER A CA 1
ATOM 2330 C C . SER A 1 320 ? -3.759 98.914 54.278 1.00 27.28 304 SER A C 1
ATOM 2331 O O . SER A 1 320 ? -4.982 99.073 54.317 1.00 27.79 304 SER A O 1
ATOM 2334 N N . LEU A 1 321 ? -3.161 97.735 54.461 1.00 27.64 305 LEU A N 1
ATOM 2335 C CA . LEU A 1 321 ? -3.895 96.521 54.817 1.00 30.23 305 LEU A CA 1
ATOM 2336 C C . LEU A 1 321 ? -3.985 96.266 56.324 1.00 33.67 305 LEU A C 1
ATOM 2337 O O . LEU A 1 321 ? -4.578 95.274 56.729 1.00 35.52 305 LEU A O 1
ATOM 2342 N N . ASP A 1 322 ? -3.422 97.159 57.145 1.00 37.27 306 ASP A N 1
ATOM 2343 C CA . ASP A 1 322 ? -3.381 97.023 58.620 1.00 39.28 306 ASP A CA 1
ATOM 2344 C C . ASP A 1 322 ? -2.525 95.854 59.120 1.00 39.37 306 ASP A C 1
ATOM 2345 O O . ASP A 1 322 ? -2.861 95.216 60.120 1.00 41.20 306 ASP A O 1
ATOM 2350 N N . PHE A 1 323 ? -1.415 95.597 58.426 1.00 37.81 307 PHE A N 1
ATOM 2351 C CA . PHE A 1 323 ? -0.376 94.652 58.869 1.00 38.47 307 PHE A CA 1
ATOM 2352 C C . PHE A 1 323 ? 0.808 95.331 59.546 1.00 41.53 307 PHE A C 1
ATOM 2353 O O . PHE A 1 323 ? 1.797 94.665 59.889 1.00 41.92 307 PHE A O 1
ATOM 2361 N N . LEU A 1 324 ? 0.726 96.648 59.723 1.00 42.07 308 LEU A N 1
ATOM 2362 C CA . LEU A 1 324 ? 1.853 97.434 60.209 1.00 45.23 308 LEU A CA 1
ATOM 2363 C C . LEU A 1 324 ? 1.370 98.802 60.688 1.00 46.37 308 LEU A C 1
ATOM 2364 O O . LEU A 1 324 ? 0.656 99.493 59.956 1.00 47.17 308 LEU A O 1
ATOM 2369 N N . LYS B 1 24 ? -30.408 86.974 34.698 1.00 46.18 8 LYS B N 1
ATOM 2370 C CA . LYS B 1 24 ? -29.700 85.699 34.352 1.00 42.83 8 LYS B CA 1
ATOM 2371 C C . LYS B 1 24 ? -28.245 85.771 34.811 1.00 41.03 8 LYS B C 1
ATOM 2372 O O . LYS B 1 24 ? -27.604 86.818 34.656 1.00 38.55 8 LYS B O 1
ATOM 2374 N N . LYS B 1 25 ? -27.753 84.685 35.413 1.00 36.99 9 LYS B N 1
ATOM 2375 C CA . LYS B 1 25 ? -26.329 84.520 35.715 1.00 36.87 9 LYS B CA 1
ATOM 2376 C C . LYS B 1 25 ? -25.926 83.050 35.532 1.00 32.39 9 LYS B C 1
ATOM 2377 O O . LYS B 1 25 ? -26.655 82.153 35.940 1.00 31.87 9 LYS B O 1
ATOM 2383 N N . LEU B 1 26 ? -24.780 82.826 34.890 1.00 28.88 10 LEU B N 1
ATOM 2384 C CA . LEU B 1 26 ? -24.237 81.476 34.668 1.00 27.54 10 LEU B CA 1
ATOM 2385 C C . LEU B 1 26 ? -23.611 81.028 35.969 1.00 26.29 10 LEU B C 1
ATOM 2386 O O . LEU B 1 26 ? -22.679 81.665 36.448 1.00 27.95 10 LEU B O 1
ATOM 2391 N N . GLN B 1 27 ? -24.122 79.949 36.547 1.00 26.02 11 GLN B N 1
ATOM 2392 C CA . GLN B 1 27 ? -23.714 79.527 37.887 1.00 26.42 11 GLN B CA 1
ATOM 2393 C C . GLN B 1 27 ? -23.937 78.043 38.095 1.00 24.83 11 GLN B C 1
ATOM 2394 O O . GLN B 1 27 ? -24.671 77.401 37.327 1.00 24.06 11 GLN B O 1
ATOM 2400 N N . GLY B 1 28 ? -23.324 77.506 39.149 1.00 23.39 12 GLY B N 1
ATOM 2401 C CA . GLY B 1 28 ? -23.391 76.080 39.426 1.00 22.05 12 GLY B CA 1
ATOM 2402 C C . GLY B 1 28 ? -22.575 75.298 38.406 1.00 21.07 12 GLY B C 1
ATOM 2403 O O . GLY B 1 28 ? -21.610 75.821 37.831 1.00 21.14 12 GLY B O 1
ATOM 2404 N N . LEU B 1 29 ? -22.958 74.048 38.189 1.00 19.56 13 LEU B N 1
ATOM 2405 C CA . LEU B 1 29 ? -22.194 73.168 37.308 1.00 18.69 13 LEU B CA 1
ATOM 2406 C C . LEU B 1 29 ? -22.498 73.463 35.858 1.00 17.44 13 LEU B C 1
ATOM 2407 O O . LEU B 1 29 ? -23.658 73.641 35.458 1.00 17.73 13 LEU B O 1
ATOM 2412 N N . VAL B 1 30 ? -21.426 73.472 35.073 1.00 16.52 14 VAL B N 1
ATOM 2413 C CA . VAL B 1 30 ? -21.509 73.594 33.635 1.00 16.51 14 VAL B CA 1
ATOM 2414 C C . VAL B 1 30 ? -20.758 72.400 33.074 1.00 16.49 14 VAL B C 1
ATOM 2415 O O . VAL B 1 30 ? -19.550 72.288 33.277 1.00 17.62 14 VAL B O 1
ATOM 2419 N N . ALA B 1 31 ? -21.455 71.508 32.369 1.00 16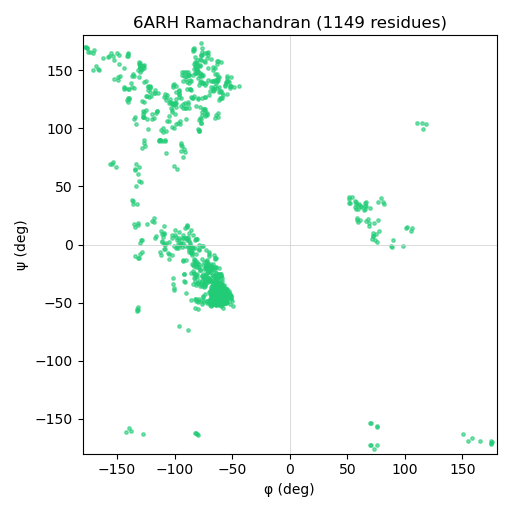.18 15 ALA B N 1
ATOM 2420 C CA . ALA B 1 31 ? -20.772 70.363 31.775 1.00 15.48 15 ALA B CA 1
ATOM 2421 C C . ALA B 1 31 ? -20.076 70.782 30.494 1.00 15.55 15 ALA B C 1
ATOM 2422 O O . ALA B 1 31 ? -20.699 71.371 29.611 1.00 15.74 15 ALA B O 1
ATOM 2424 N N . ALA B 1 32 ? -18.772 70.504 30.420 1.00 15.49 16 ALA B N 1
ATOM 2425 C CA . ALA B 1 32 ? -18.037 70.648 29.173 1.00 15.94 16 ALA B CA 1
ATOM 2426 C C . ALA B 1 32 ? -18.427 69.424 28.333 1.00 16.27 16 ALA B C 1
ATOM 2427 O O . ALA B 1 32 ? -17.991 68.312 28.609 1.00 17.45 16 ALA B O 1
ATOM 2429 N N . THR B 1 33 ? -19.275 69.645 27.337 1.00 17.15 17 THR B N 1
ATOM 2430 C CA . THR B 1 33 ? -19.858 68.544 26.601 1.00 17.61 17 THR B CA 1
ATOM 2431 C C . THR B 1 33 ? -18.894 67.881 25.609 1.00 17.85 17 THR B C 1
ATOM 2432 O O . THR B 1 33 ? -18.016 68.505 25.026 1.00 17.87 17 THR B O 1
ATOM 2436 N N . ILE B 1 34 ? -19.085 66.590 25.484 1.00 17.89 18 ILE B N 1
ATOM 2437 C CA . ILE B 1 34 ? -18.380 65.755 24.534 1.00 18.24 18 ILE B CA 1
ATOM 2438 C C . ILE B 1 34 ? -19.052 65.924 23.175 1.00 18.37 18 ILE B C 1
ATOM 2439 O O . ILE B 1 34 ? -20.258 66.153 23.111 1.00 18.47 18 ILE B O 1
ATOM 2444 N N . THR B 1 35 ? -18.280 65.809 22.094 1.00 18.09 19 THR B N 1
ATOM 2445 C CA . THR B 1 35 ? -18.844 65.805 20.746 1.00 18.46 19 THR B CA 1
ATOM 2446 C C . THR B 1 35 ? -19.017 64.347 20.333 1.00 17.97 19 THR B C 1
ATOM 2447 O O . THR B 1 35 ? -18.027 63.659 20.072 1.00 18.52 19 THR B O 1
ATOM 2451 N N . PRO B 1 36 ? -20.266 63.854 20.318 1.00 19.27 20 PRO B N 1
ATOM 2452 C CA . PRO B 1 36 ? -20.433 62.457 19.942 1.00 19.60 20 PRO B CA 1
ATOM 2453 C C . PRO B 1 36 ? -20.057 62.273 18.479 1.00 19.51 20 PRO B C 1
ATOM 2454 O O . PRO B 1 36 ? -20.361 63.141 17.657 1.00 21.18 20 PRO B O 1
ATOM 2458 N N . MET B 1 37 ? -19.399 61.170 18.174 1.00 20.78 21 MET B N 1
ATOM 2459 C CA . MET B 1 37 ? -18.990 60.887 16.812 1.00 22.81 21 MET B CA 1
ATOM 2460 C C . MET B 1 37 ? -19.408 59.485 16.397 1.00 23.44 21 MET B C 1
ATOM 2461 O O . MET B 1 37 ? -19.578 58.600 17.223 1.00 23.38 21 MET B O 1
ATOM 2466 N N . THR B 1 38 ? -19.602 59.310 15.102 1.00 25.89 22 THR B N 1
ATOM 2467 C CA . THR B 1 38 ? -19.796 57.976 14.530 1.00 27.80 22 THR B CA 1
ATOM 2468 C C . THR B 1 38 ? -18.452 57.263 14.465 1.00 28.34 22 THR B C 1
ATOM 2469 O O . THR B 1 38 ? -17.383 57.893 14.560 1.00 25.18 22 THR B O 1
ATOM 2473 N N . GLU B 1 39 ? -18.476 55.952 14.242 1.00 28.00 23 GLU B N 1
ATOM 2474 C CA . GLU B 1 39 ? -17.226 55.210 14.130 1.00 31.10 23 GLU B CA 1
ATOM 2475 C C . GLU B 1 39 ? -16.370 55.733 12.975 1.00 30.09 23 GLU B C 1
ATOM 2476 O O . GLU B 1 39 ? -15.152 55.620 13.039 1.00 32.62 23 GLU B O 1
ATOM 2482 N N . ASN B 1 40 ? -17.005 56.316 11.956 1.00 32.02 24 ASN B N 1
ATOM 2483 C CA . ASN B 1 40 ? -16.291 56.932 10.831 1.00 35.18 24 ASN B CA 1
ATOM 2484 C C . ASN B 1 40 ? -15.761 58.354 11.102 1.00 35.75 24 ASN B C 1
ATOM 2485 O O . ASN B 1 40 ? -15.224 58.971 10.191 1.00 37.11 24 ASN B O 1
ATOM 2490 N N . GLY B 1 41 ? -15.907 58.864 12.330 1.00 31.78 25 GLY B N 1
ATOM 2491 C CA . GLY B 1 41 ? -15.343 60.168 12.708 1.00 31.93 25 GLY B CA 1
ATOM 2492 C C . GLY B 1 41 ? -16.227 61.383 12.463 1.00 30.32 25 GLY B C 1
ATOM 2493 O O . GLY B 1 41 ? -15.833 62.507 12.793 1.00 33.51 25 GLY B O 1
ATOM 2494 N N . GLU B 1 42 ? -17.410 61.183 11.885 1.00 27.12 26 GLU B N 1
ATOM 2495 C CA . GLU B 1 42 ? -18.362 62.266 11.670 1.00 27.39 26 GLU B CA 1
ATOM 2496 C C . GLU B 1 42 ? -19.104 62.540 12.969 1.00 25.48 26 GLU B C 1
ATOM 2497 O O . GLU B 1 42 ? -19.259 61.651 13.787 1.00 26.46 26 GLU B O 1
ATOM 2503 N N . ILE B 1 43 ? -19.577 63.767 13.135 1.00 24.60 27 ILE B N 1
ATOM 2504 C CA . ILE B 1 43 ? -20.348 64.112 14.318 1.00 23.75 27 ILE B CA 1
ATOM 2505 C C . ILE B 1 43 ? -21.676 63.344 14.285 1.00 24.26 27 ILE B C 1
ATOM 2506 O O . ILE B 1 43 ? -22.381 63.300 13.251 1.00 23.23 27 ILE B O 1
ATOM 2511 N N . ASN B 1 44 ? -21.995 62.727 15.416 1.00 24.35 28 ASN B N 1
ATOM 2512 C CA . ASN B 1 44 ? -23.260 62.045 15.598 1.00 25.00 28 ASN B CA 1
ATOM 2513 C C . ASN B 1 44 ? -24.262 62.995 16.244 1.00 25.20 28 ASN B C 1
ATOM 2514 O O . ASN B 1 44 ? -24.465 62.992 17.462 1.00 26.37 28 ASN B O 1
ATOM 2519 N N . PHE B 1 45 ? -24.912 63.791 15.402 1.00 24.68 29 PHE B N 1
ATOM 2520 C CA . PHE B 1 45 ? -25.877 64.787 15.856 1.00 24.92 29 PHE B CA 1
ATOM 2521 C C . PHE B 1 45 ? -27.105 64.142 16.500 1.00 26.10 29 PHE B C 1
ATOM 2522 O O . PHE B 1 45 ? -27.745 64.760 17.361 1.00 25.55 29 PHE B O 1
ATOM 2530 N N . SER B 1 46 ? -27.415 62.912 16.064 1.00 25.96 30 SER B N 1
ATOM 2531 C CA . SER B 1 46 ? -28.660 62.226 16.429 1.00 26.98 30 SER B CA 1
ATOM 2532 C C . SER B 1 46 ? -28.811 61.946 17.917 1.00 26.12 30 SER B C 1
ATOM 2533 O O . SER B 1 46 ? -29.944 61.842 18.395 1.00 26.43 30 SER B O 1
ATOM 2536 N N . VAL B 1 47 ? -27.689 61.808 18.639 1.00 25.12 31 VAL B N 1
ATOM 2537 C CA . VAL B 1 47 ? -27.746 61.522 20.077 1.00 23.83 31 VAL B CA 1
ATOM 2538 C C . VAL B 1 47 ? -27.653 62.752 20.981 1.00 23.08 31 VAL B C 1
ATOM 2539 O O . VAL B 1 47 ? -27.707 62.601 22.198 1.00 23.37 31 VAL B O 1
ATOM 2543 N N . ILE B 1 48 ? -27.540 63.956 20.415 1.00 22.44 32 ILE B N 1
ATOM 2544 C CA . ILE B 1 48 ? -27.414 65.174 21.233 1.00 23.05 32 ILE B CA 1
ATOM 2545 C C . ILE B 1 48 ? -28.671 65.466 22.083 1.00 23.96 32 ILE B C 1
ATOM 2546 O O . ILE B 1 48 ? -28.545 65.797 23.266 1.00 23.15 32 ILE B O 1
ATOM 2551 N N . GLY B 1 49 ? -29.872 65.309 21.515 1.00 24.33 33 GLY B N 1
ATOM 2552 C CA . GLY B 1 49 ? -31.107 65.438 22.290 1.00 24.16 33 GLY B CA 1
ATOM 2553 C C . GLY B 1 49 ? -31.143 64.535 23.518 1.00 23.10 33 GLY B C 1
ATOM 2554 O O . GLY B 1 49 ? -31.462 64.981 24.629 1.00 25.05 33 GLY B O 1
ATOM 2555 N N . GLN B 1 50 ? -30.786 63.278 23.317 1.00 22.66 34 GLN B N 1
ATOM 2556 C CA . GLN B 1 50 ? -30.694 62.290 24.381 1.00 24.55 34 GLN B CA 1
ATOM 2557 C C . GLN B 1 50 ? -29.664 62.693 25.444 1.00 23.87 34 GLN B C 1
ATOM 2558 O O . GLN B 1 50 ? -29.875 62.516 26.654 1.00 23.25 34 GLN B O 1
ATOM 2564 N N . TYR B 1 51 ? -28.542 63.223 24.972 1.00 21.34 35 TYR B N 1
ATOM 2565 C CA . TYR B 1 51 ? -27.466 63.676 25.854 1.00 20.53 35 TYR B CA 1
ATOM 2566 C C . TYR B 1 51 ? -27.957 64.832 26.731 1.00 20.11 35 TYR B C 1
ATOM 2567 O O . TYR B 1 51 ? -27.739 64.823 27.950 1.00 20.53 35 TYR B O 1
ATOM 2576 N N . VAL B 1 52 ? -28.616 65.822 26.127 1.00 20.11 36 VAL B N 1
ATOM 2577 C CA . VAL B 1 52 ? -29.194 66.948 26.870 1.00 20.89 36 VAL B CA 1
ATOM 2578 C C . VAL B 1 52 ? -30.148 66.444 27.957 1.00 21.49 36 VAL B C 1
ATOM 2579 O O . VAL B 1 52 ? -30.055 66.854 29.114 1.00 20.49 36 VAL B O 1
ATOM 2583 N N . ASP B 1 53 ? -31.060 65.563 27.578 1.00 22.42 37 ASP B N 1
ATOM 2584 C CA . ASP B 1 53 ? -32.024 65.010 28.545 1.00 23.86 37 ASP B CA 1
ATOM 2585 C C . ASP B 1 53 ? -31.352 64.285 29.703 1.00 23.66 37 ASP B C 1
ATOM 2586 O O . ASP B 1 53 ? -31.800 64.388 30.847 1.00 23.42 37 ASP B O 1
ATOM 2591 N N . TYR B 1 54 ? -30.304 63.526 29.387 1.00 21.84 38 TYR B N 1
ATOM 2592 C CA . TYR B 1 54 ? -29.541 62.790 30.373 1.00 21.33 38 TYR B CA 1
ATOM 2593 C C . TYR B 1 54 ? -28.841 63.740 31.346 1.00 21.13 38 TYR B C 1
ATOM 2594 O O . TYR B 1 54 ? -28.847 63.519 32.566 1.00 21.17 38 TYR B O 1
ATOM 2603 N N . LEU B 1 55 ? -28.233 64.799 30.823 1.00 20.83 39 LEU B N 1
ATOM 2604 C CA . LEU B 1 55 ? -27.611 65.795 31.711 1.00 21.75 39 LEU B CA 1
ATOM 2605 C C . LEU B 1 55 ? -28.604 66.363 32.713 1.00 22.27 39 LEU B C 1
ATOM 2606 O O . LEU B 1 55 ? -28.293 66.473 33.900 1.00 20.99 39 LEU B O 1
ATOM 2611 N N . VAL B 1 56 ? -29.782 66.730 32.212 1.00 22.90 40 VAL B N 1
ATOM 2612 C CA . VAL B 1 56 ? -30.805 67.386 33.017 1.00 24.50 40 VAL B CA 1
ATOM 2613 C C . VAL B 1 56 ? -31.384 66.401 34.055 1.00 26.00 40 VAL B C 1
ATOM 2614 O O . VAL B 1 56 ? -31.446 66.713 35.242 1.00 24.33 40 VAL B O 1
ATOM 2618 N N . LYS B 1 57 ? -31.755 65.210 33.608 1.00 26.75 41 LYS B N 1
ATOM 2619 C CA . LYS B 1 57 ? -32.484 64.255 34.460 1.00 28.90 41 LYS B CA 1
ATOM 2620 C C . LYS B 1 57 ? -31.559 63.458 35.368 1.00 28.22 41 LYS B C 1
ATOM 2621 O O . LYS B 1 57 ? -31.829 63.323 36.561 1.00 28.67 41 LYS B O 1
ATOM 2627 N N . GLU B 1 58 ? -30.475 62.923 34.820 1.00 25.66 42 GLU B N 1
ATOM 2628 C CA . GLU B 1 58 ? -29.616 62.006 35.582 1.00 25.85 42 GLU B CA 1
ATOM 2629 C C . GLU B 1 58 ? -28.458 62.677 36.322 1.00 24.94 42 GLU B C 1
ATOM 2630 O O . GLU B 1 58 ? -27.964 62.128 37.319 1.00 25.71 42 GLU B O 1
ATOM 2636 N N . GLN B 1 59 ? -28.006 63.838 35.834 1.00 22.76 43 GLN B N 1
ATOM 2637 C CA . GLN B 1 59 ? -26.864 64.529 36.461 1.00 21.78 43 GLN B CA 1
ATOM 2638 C C . GLN B 1 59 ? -27.201 65.859 37.146 1.00 21.36 43 GLN B C 1
ATOM 2639 O O . GLN B 1 59 ? -26.344 66.448 37.801 1.00 21.40 43 GLN B O 1
ATOM 2645 N N . GLY B 1 60 ? -28.438 66.334 37.011 1.00 21.50 44 GLY B N 1
ATOM 2646 C CA . GLY B 1 60 ? -28.825 67.646 37.517 1.00 21.46 44 GLY B CA 1
ATOM 2647 C C . GLY B 1 60 ? -27.993 68.792 36.977 1.00 21.21 44 GLY B C 1
ATOM 2648 O O . GLY B 1 60 ? -27.765 69.780 37.675 1.00 21.35 44 GLY B O 1
ATOM 2649 N N . VAL B 1 61 ? -27.535 68.653 35.730 1.00 20.12 45 VAL B N 1
ATOM 2650 C CA . VAL B 1 61 ? -26.713 69.673 35.103 1.00 21.01 45 VAL B CA 1
ATOM 2651 C C . VAL B 1 61 ? -27.605 70.506 34.211 1.00 21.20 45 VAL B C 1
ATOM 2652 O O . VAL B 1 61 ? -28.281 69.977 33.336 1.00 22.87 45 VAL B O 1
ATOM 2656 N N . LYS B 1 62 ? -27.587 71.807 34.443 1.00 21.17 46 LYS B N 1
ATOM 2657 C CA . LYS B 1 62 ? -28.474 72.750 33.783 1.00 22.66 46 LYS B CA 1
ATOM 2658 C C . LYS B 1 62 ? -27.766 73.663 32.778 1.00 20.59 46 LYS B C 1
ATOM 2659 O O . LYS B 1 62 ? -28.422 74.463 32.094 1.00 20.69 46 LYS B O 1
ATOM 2665 N N . ASN B 1 63 ? -26.433 73.555 32.681 1.00 17.88 47 ASN B N 1
ATOM 2666 C CA . ASN B 1 63 ? -25.657 74.431 31.814 1.00 17.28 47 ASN B CA 1
ATOM 2667 C C . ASN B 1 63 ? -24.624 73.602 31.087 1.00 16.32 47 ASN B C 1
ATOM 2668 O O . ASN B 1 63 ? -24.075 72.664 31.674 1.00 16.23 47 ASN B O 1
ATOM 2673 N N . ILE B 1 64 ? -24.344 73.977 29.843 1.00 16.83 48 ILE B N 1
ATOM 2674 C CA . ILE B 1 64 ? -23.281 73.335 29.075 1.00 16.90 48 ILE B CA 1
ATOM 2675 C C . ILE B 1 64 ? -22.327 74.320 28.435 1.00 17.08 48 ILE B C 1
ATOM 2676 O O . ILE B 1 64 ? -22.677 75.461 28.140 1.00 17.81 48 ILE B O 1
ATOM 2681 N N . PHE B 1 65 ? -21.129 73.807 28.178 1.00 16.77 49 PHE B N 1
ATOM 2682 C CA . PHE B 1 65 ? -20.036 74.542 27.568 1.00 17.46 49 PHE B CA 1
ATOM 2683 C C . PHE B 1 65 ? -19.619 73.683 26.386 1.00 16.95 49 PHE B C 1
ATOM 2684 O O . PHE B 1 65 ? -19.057 72.604 26.562 1.00 16.76 49 PHE B O 1
ATOM 2692 N N . VAL B 1 66 ? -19.917 74.185 25.190 1.00 16.53 50 VAL B N 1
ATOM 2693 C CA . VAL B 1 66 ? -19.842 73.433 23.940 1.00 16.89 50 VAL B CA 1
ATOM 2694 C C . VAL B 1 66 ? -18.577 73.762 23.151 1.00 16.25 50 VAL B C 1
ATOM 2695 O O . VAL B 1 66 ? -18.192 74.915 23.023 1.00 16.48 50 VAL B O 1
ATOM 2699 N N . ASN B 1 67 ? -17.935 72.716 22.643 1.00 15.95 51 ASN B N 1
ATOM 2700 C CA . ASN B 1 67 ? -16.769 72.841 21.756 1.00 16.26 51 ASN B CA 1
ATOM 2701 C C . ASN B 1 67 ? -15.535 73.368 22.486 1.00 16.59 51 ASN B C 1
ATOM 2702 O O . ASN B 1 67 ? -14.671 74.040 21.912 1.00 16.66 51 ASN B O 1
ATOM 2707 N N . GLY B 1 68 ? -15.444 73.024 23.764 1.00 16.50 52 GLY B N 1
ATOM 2708 C CA . GLY B 1 68 ? -14.227 73.213 24.539 1.00 18.20 52 GLY B CA 1
ATOM 2709 C C . GLY B 1 68 ? -13.272 72.069 24.257 1.00 18.55 52 GLY B C 1
ATOM 2710 O O . GLY B 1 68 ? -13.420 71.350 23.279 1.00 18.79 52 GLY B O 1
ATOM 2711 N N . THR B 1 69 ? -12.290 71.891 25.129 1.00 20.14 53 THR B N 1
ATOM 2712 C CA . THR B 1 69 ? -11.328 70.807 24.969 1.00 21.02 53 THR B CA 1
ATOM 2713 C C . THR B 1 69 ? -12.027 69.438 25.031 1.00 18.92 53 THR B C 1
ATOM 2714 O O . THR B 1 69 ? -11.789 68.579 24.201 1.00 19.14 53 THR B O 1
ATOM 2718 N N . THR B 1 70 ? -12.959 69.282 25.962 1.00 18.32 54 THR B N 1
ATOM 2719 C CA . THR B 1 70 ? -13.714 68.036 26.097 1.00 18.10 54 THR B CA 1
ATOM 2720 C C . THR B 1 70 ? -14.525 67.719 24.847 1.00 17.61 54 THR B C 1
ATOM 2721 O O . THR B 1 70 ? -14.707 66.548 24.502 1.00 17.76 54 THR B O 1
ATOM 2725 N N . GLY B 1 71 ? -15.031 68.767 24.198 1.00 16.50 55 GLY B N 1
ATOM 2726 C CA . GLY B 1 71 ? -15.756 68.662 22.946 1.00 16.67 55 GLY B CA 1
ATOM 2727 C C . GLY B 1 71 ? -14.871 68.550 21.704 1.00 16.92 55 GLY B C 1
ATOM 2728 O O . GLY B 1 71 ? -15.396 68.533 20.607 1.00 17.40 55 GLY B O 1
ATOM 2729 N N . GLU B 1 72 ? -13.542 68.452 21.872 1.00 17.68 56 GLU B N 1
ATOM 2730 C CA . GLU B 1 72 ? -12.61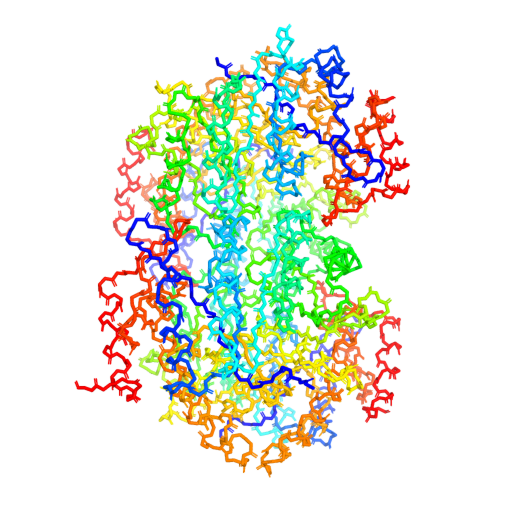7 68.419 20.724 1.00 18.13 56 GLU B CA 1
ATOM 2731 C C . GLU B 1 72 ? -12.901 69.590 19.765 1.00 17.77 56 GLU B C 1
ATOM 2732 O O . GLU B 1 72 ? -12.789 69.461 18.547 1.00 17.29 56 GLU B O 1
ATOM 2738 N N . GLY B 1 73 ? -13.283 70.739 20.328 1.00 16.87 57 GLY B N 1
ATOM 2739 C CA . GLY B 1 73 ? -13.751 71.861 19.535 1.00 17.24 57 GLY B CA 1
ATOM 2740 C C . GLY B 1 73 ? -12.812 72.272 18.424 1.00 17.66 57 GLY B C 1
ATOM 2741 O O . GLY B 1 73 ? -13.239 72.507 17.296 1.00 18.03 57 GLY B O 1
ATOM 2742 N N . LEU B 1 74 ? -11.525 72.354 18.740 1.00 17.91 58 LEU B N 1
ATOM 2743 C CA . LEU B 1 74 ? -10.569 72.860 17.761 1.00 18.79 58 LEU B CA 1
ATOM 2744 C C . LEU B 1 74 ? -10.094 71.754 16.812 1.00 18.68 58 LEU B C 1
ATOM 2745 O O . LEU B 1 74 ? -9.370 72.030 15.864 1.00 17.65 58 LEU B O 1
ATOM 2750 N N . SER B 1 75 ? -10.548 70.508 17.021 1.00 18.02 59 SER B N 1
ATOM 2751 C CA . SER B 1 75 ? -10.394 69.452 16.008 1.00 18.39 59 SER B CA 1
ATOM 2752 C C . SER B 1 75 ? -11.483 69.499 14.937 1.00 17.91 59 SER B C 1
ATOM 2753 O O . SER B 1 75 ? -11.400 68.823 13.917 1.00 18.06 59 SER B O 1
ATOM 2756 N N . LEU B 1 76 ? -12.537 70.275 15.179 1.00 18.69 60 LEU B N 1
ATOM 2757 C CA . LEU B 1 76 ? -13.665 70.362 14.278 1.00 18.90 60 LEU B CA 1
ATOM 2758 C C . LEU B 1 76 ? -13.489 71.529 13.318 1.00 18.56 60 LEU B C 1
ATOM 2759 O O . LEU B 1 76 ? -12.871 72.544 13.672 1.00 18.32 60 LEU B O 1
ATOM 2764 N N . SER B 1 77 ? -14.022 71.387 12.100 1.00 19.19 61 SER B N 1
ATOM 2765 C CA . SER B 1 77 ? -14.006 72.490 11.142 1.00 19.60 61 SER B CA 1
ATOM 2766 C C . SER B 1 77 ? -14.992 73.569 11.571 1.00 19.22 61 SER B C 1
ATOM 2767 O O . SER B 1 77 ? -15.863 73.319 12.394 1.00 19.22 61 SER B O 1
ATOM 2770 N N . VAL B 1 78 ? -14.871 74.755 10.995 1.00 18.90 62 VAL B N 1
ATOM 2771 C CA . VAL B 1 78 ? -15.816 75.829 11.301 1.00 20.57 62 VAL B CA 1
ATOM 2772 C C . VAL B 1 78 ? -17.255 75.386 10.981 1.00 21.00 62 VAL B C 1
ATOM 2773 O O . VAL B 1 78 ? -18.149 75.594 11.795 1.00 19.58 62 VAL B O 1
ATOM 2777 N N . SER B 1 79 ? -17.460 74.761 9.819 1.00 20.72 63 SER B N 1
ATOM 2778 C CA . SER B 1 79 ? -18.792 74.285 9.447 1.00 22.11 63 SER B CA 1
ATOM 2779 C C . SER B 1 79 ? -19.339 73.297 10.480 1.00 21.69 63 SER B C 1
ATOM 2780 O O . SER B 1 79 ? -20.498 73.425 10.889 1.00 21.88 63 SER B O 1
ATOM 2783 N N . GLU B 1 80 ? -18.505 72.339 10.903 1.00 19.94 64 GLU B N 1
ATOM 2784 C CA . GLU B 1 80 ? -18.864 71.371 11.943 1.00 19.82 64 GLU B CA 1
ATOM 2785 C C . GLU B 1 80 ? -19.211 72.041 13.270 1.00 18.97 64 GLU B C 1
ATOM 2786 O O . GLU B 1 80 ? -20.191 71.676 13.919 1.00 19.23 64 GLU B O 1
ATOM 2792 N N . ARG B 1 81 ? -18.420 73.046 13.647 1.00 18.07 65 ARG B N 1
ATOM 2793 C CA . ARG B 1 81 ? -18.658 73.776 14.894 1.00 18.00 65 ARG B CA 1
ATOM 2794 C C . ARG B 1 81 ? -19.988 74.517 14.854 1.00 18.38 65 ARG B C 1
ATOM 2795 O O . ARG B 1 81 ? -20.705 74.508 15.849 1.00 17.79 65 ARG B O 1
ATOM 2803 N N . ARG B 1 82 ? -20.321 75.107 13.708 1.00 18.83 66 ARG B N 1
ATOM 2804 C CA . ARG B 1 82 ? -21.624 75.777 13.541 1.00 20.90 66 ARG B CA 1
ATOM 2805 C C . ARG B 1 82 ? -22.768 74.772 13.652 1.00 20.49 66 ARG B C 1
ATOM 2806 O O . ARG B 1 82 ? -23.723 75.004 14.400 1.00 19.16 66 ARG B O 1
ATOM 2814 N N . GLN B 1 83 ? -22.649 73.650 12.944 1.00 20.91 67 GLN B N 1
ATOM 2815 C CA . GLN B 1 83 ? -23.711 72.642 12.925 1.00 23.38 67 GLN B CA 1
ATOM 2816 C C . GLN B 1 83 ? -23.949 72.074 14.313 1.00 22.44 67 GLN B C 1
ATOM 2817 O O . GLN B 1 83 ? -25.095 71.906 14.741 1.00 22.89 67 GLN B O 1
ATOM 2823 N N . VAL B 1 84 ? -22.872 71.750 15.019 1.00 20.19 68 VAL B N 1
ATOM 2824 C CA . VAL B 1 84 ? -23.045 71.104 16.311 1.00 19.40 68 VAL B CA 1
ATOM 2825 C C . VAL B 1 84 ? -23.547 72.100 17.361 1.00 18.80 68 VAL B C 1
ATOM 2826 O O . VAL B 1 84 ? -24.386 71.734 18.192 1.00 20.44 68 VAL B O 1
ATOM 2830 N N . ALA B 1 85 ? -23.095 73.358 17.302 1.00 18.25 69 ALA B N 1
ATOM 2831 C CA . ALA B 1 85 ? -23.650 74.410 18.153 1.00 18.74 69 ALA B CA 1
ATOM 2832 C C . ALA B 1 85 ? -25.165 74.576 17.940 1.00 19.82 69 ALA B C 1
ATOM 2833 O O . ALA B 1 85 ? -25.921 74.689 18.908 1.00 20.27 69 ALA B O 1
ATOM 2835 N N . GLU B 1 86 ? -25.602 74.565 16.676 1.00 20.58 70 GLU B N 1
ATOM 2836 C CA . GLU B 1 86 ? -27.034 74.636 16.369 1.00 22.84 70 GLU B CA 1
ATOM 2837 C C . GLU B 1 86 ? -27.815 73.507 17.029 1.00 22.15 70 GLU B C 1
ATOM 2838 O O . GLU B 1 86 ? -28.890 73.746 17.606 1.00 22.95 70 GLU B O 1
ATOM 2844 N N . GLU B 1 87 ? -27.286 72.294 16.952 1.00 21.22 71 GLU B N 1
ATOM 2845 C CA . GLU B 1 87 ? -27.965 71.148 17.525 1.00 23.05 71 GLU B CA 1
ATOM 2846 C C . GLU B 1 87 ? -28.058 71.294 19.049 1.00 22.26 71 GLU B C 1
ATOM 2847 O O . GLU B 1 87 ? -29.127 71.093 19.641 1.00 21.04 71 GLU B O 1
ATOM 2853 N N . TRP B 1 88 ? -26.953 71.664 19.692 1.00 20.16 72 TRP B N 1
ATOM 2854 C CA . TRP B 1 88 ? -26.992 71.849 21.152 1.00 20.26 72 TRP B CA 1
ATOM 2855 C C . TRP B 1 88 ? -27.970 72.932 21.593 1.00 20.29 72 TRP B C 1
ATOM 2856 O O . TRP B 1 88 ? -28.693 72.744 22.578 1.00 22.12 72 TRP B O 1
ATOM 2867 N N . VAL B 1 89 ? -27.972 74.073 20.903 1.00 20.42 73 VAL B N 1
ATOM 2868 C CA . VAL B 1 89 ? -28.868 75.171 21.267 1.00 21.30 73 VAL B CA 1
ATOM 2869 C C . VAL B 1 89 ? -30.329 74.734 21.092 1.00 23.07 73 VAL B C 1
ATOM 2870 O O . VAL B 1 89 ? -31.179 74.978 21.968 1.00 22.68 73 VAL B O 1
ATOM 2874 N N . THR B 1 90 ? -30.599 74.095 19.964 1.00 24.19 74 THR B N 1
ATOM 2875 C CA . THR B 1 90 ? -31.952 73.631 19.636 1.00 25.69 74 THR B CA 1
ATOM 2876 C C . THR B 1 90 ? -32.435 72.610 20.655 1.00 25.71 74 THR B C 1
ATOM 2877 O O . THR B 1 90 ? -33.521 72.759 21.209 1.00 25.72 74 THR B O 1
ATOM 2881 N N . LYS B 1 91 ? -31.622 71.593 20.915 1.00 24.10 75 LYS B N 1
ATOM 2882 C CA . LYS B 1 91 ? -31.985 70.558 21.875 1.00 24.91 75 LYS B CA 1
ATOM 2883 C C . LYS B 1 91 ? -31.985 71.011 23.341 1.00 24.96 75 LYS B C 1
ATOM 2884 O O . LYS B 1 91 ? -32.670 70.413 24.176 1.00 26.32 75 LYS B O 1
ATOM 2890 N N . GLY B 1 92 ? -31.234 72.064 23.646 1.00 23.20 76 GLY B N 1
ATOM 2891 C CA . GLY B 1 92 ? -31.227 72.664 24.961 1.00 24.45 76 GLY B CA 1
ATOM 2892 C C . GLY B 1 92 ? -32.413 73.575 25.273 1.00 25.38 76 GLY B C 1
ATOM 2893 O O . GLY B 1 92 ? -32.642 73.894 26.429 1.00 24.95 76 GLY B O 1
ATOM 2894 N N . LYS B 1 93 ? -33.144 74.013 24.248 1.00 26.54 77 LYS B N 1
ATOM 2895 C CA . LYS B 1 93 ? -34.249 74.958 24.424 1.00 29.97 77 LYS B CA 1
ATOM 2896 C C . LYS B 1 93 ? -35.288 74.387 25.401 1.00 29.18 77 LYS B C 1
ATOM 2897 O O . LYS B 1 93 ? -35.701 73.243 25.267 1.00 27.75 77 LYS B O 1
ATOM 2903 N N . ASP B 1 94 ? -35.640 75.190 26.405 1.00 32.59 78 ASP B N 1
ATOM 2904 C CA . ASP B 1 94 ? -36.599 74.820 27.459 1.00 34.61 78 ASP B CA 1
ATOM 2905 C C . ASP B 1 94 ? -36.203 73.612 28.302 1.00 33.62 78 ASP B C 1
ATOM 2906 O O . ASP B 1 94 ? -37.061 73.003 28.939 1.00 33.70 78 ASP B O 1
ATOM 2911 N N . LYS B 1 95 ? -34.909 73.279 28.328 1.00 30.21 79 LYS B N 1
ATOM 2912 C CA . LYS B 1 95 ? -34.404 72.145 29.096 1.00 27.95 79 LYS B CA 1
ATOM 2913 C C . LYS B 1 95 ? -33.180 72.548 29.892 1.00 26.86 79 LYS B C 1
ATOM 2914 O O . LYS B 1 95 ? -33.145 72.377 31.106 1.00 26.54 79 LYS B O 1
ATOM 2920 N N . LEU B 1 96 ? -32.176 73.079 29.198 1.00 24.71 80 LEU B N 1
ATOM 2921 C CA . LEU B 1 96 ? -31.016 73.700 29.855 1.00 23.83 80 LEU B CA 1
ATOM 2922 C C . LEU B 1 96 ? -31.259 75.167 30.152 1.00 23.89 80 LEU B C 1
ATOM 2923 O O . LEU B 1 96 ? -31.911 75.851 29.365 1.00 24.97 80 LEU B O 1
ATOM 2928 N N . ASP B 1 97 ? -30.707 75.652 31.268 1.00 22.92 81 ASP B N 1
ATOM 2929 C CA . ASP B 1 97 ? -30.709 77.082 31.577 1.00 23.68 81 ASP B CA 1
ATOM 2930 C C . ASP B 1 97 ? -29.812 77.839 30.598 1.00 22.93 81 ASP B C 1
ATOM 2931 O O . ASP B 1 97 ? -30.213 78.871 30.060 1.00 24.28 81 ASP B O 1
ATOM 2936 N N . GLN B 1 98 ? -28.574 77.359 30.417 1.00 22.16 82 GLN B N 1
ATOM 2937 C CA . GLN B 1 98 ? -27.609 78.041 29.551 1.00 20.84 82 GLN B CA 1
ATOM 2938 C C . GLN B 1 98 ? -26.808 77.102 28.653 1.00 19.81 82 GLN B C 1
ATOM 2939 O O . GLN B 1 98 ? -26.339 76.045 29.094 1.00 19.64 82 GLN B O 1
ATOM 2945 N N . VAL B 1 99 ? -26.685 77.493 27.387 1.00 19.25 83 VAL B N 1
ATOM 2946 C CA . VAL B 1 99 ? -25.796 76.828 26.432 1.00 18.47 83 VAL B CA 1
ATOM 2947 C C . VAL B 1 99 ? -24.744 77.865 26.059 1.00 17.75 83 VAL B C 1
ATOM 2948 O O . VAL B 1 99 ? -25.056 78.905 25.476 1.00 17.13 83 VAL B O 1
ATOM 2952 N N . ILE B 1 100 ? -23.492 77.588 26.429 1.00 17.41 84 ILE B N 1
ATOM 2953 C CA . ILE B 1 100 ? -22.379 78.489 26.162 1.00 16.97 84 ILE B CA 1
ATOM 2954 C C . ILE B 1 100 ? -21.541 77.850 25.068 1.00 16.52 84 ILE B C 1
ATOM 2955 O O . ILE B 1 100 ? -21.146 76.696 25.203 1.00 16.34 84 ILE B O 1
ATOM 2960 N N . ILE B 1 101 ? -21.278 78.594 23.997 1.00 16.75 85 ILE B N 1
ATOM 2961 C CA . ILE B 1 101 ? -20.475 78.084 22.892 1.00 16.61 85 ILE B CA 1
ATOM 2962 C C . ILE B 1 101 ? -19.041 78.612 22.987 1.00 15.98 85 ILE B C 1
ATOM 2963 O O . ILE B 1 101 ? -18.800 79.832 22.977 1.00 15.78 85 ILE B O 1
ATOM 2968 N N . HIS B 1 102 ? -18.093 77.689 23.055 1.00 14.87 86 HIS B N 1
ATOM 2969 C CA . HIS B 1 102 ? -16.696 78.065 22.908 1.00 15.68 86 HIS B CA 1
ATOM 2970 C C . HIS B 1 102 ? -16.454 78.377 21.431 1.00 15.49 86 HIS B C 1
ATOM 2971 O O . HIS B 1 102 ? -16.545 77.494 20.588 1.00 15.85 86 HIS B O 1
ATOM 2978 N N . VAL B 1 103 ? -16.142 79.636 21.130 1.00 15.31 87 VAL B N 1
ATOM 2979 C CA . VAL B 1 103 ? -15.932 80.100 19.763 1.00 16.25 87 VAL B CA 1
ATOM 2980 C C . VAL B 1 103 ? -14.453 80.428 19.479 1.00 16.70 87 VAL B C 1
ATOM 2981 O O . VAL B 1 103 ? -14.126 80.976 18.415 1.00 17.43 87 VAL B O 1
ATOM 2985 N N . GLY B 1 104 ? -13.568 80.074 20.419 1.00 16.38 88 GLY B N 1
ATOM 2986 C CA . GLY B 1 104 ? -12.146 80.319 20.255 1.00 17.12 88 GLY B CA 1
ATOM 2987 C C . GLY B 1 104 ? -11.566 79.572 19.069 1.00 16.46 88 GLY B C 1
ATOM 2988 O O . GLY B 1 104 ? -11.963 78.445 18.766 1.00 16.64 88 GLY B O 1
ATOM 2989 N N . ALA B 1 105 ? -10.646 80.227 18.368 1.00 16.88 89 ALA B N 1
ATOM 2990 C CA . ALA B 1 105 ? -9.952 79.624 17.235 1.00 16.66 89 ALA B CA 1
ATOM 2991 C C . ALA B 1 105 ? -8.620 80.324 17.117 1.00 16.96 89 ALA B C 1
ATOM 2992 O O . ALA B 1 105 ? -8.442 81.435 17.630 1.00 17.43 89 ALA B O 1
ATOM 2994 N N . LEU B 1 106 ? -7.696 79.703 16.413 1.00 16.42 90 LEU B N 1
ATOM 2995 C CA . LEU B 1 106 ? -6.430 80.375 16.150 1.00 15.68 90 LEU B CA 1
ATOM 2996 C C . LEU B 1 106 ? -6.593 81.560 15.198 1.00 15.74 90 LEU B C 1
ATOM 2997 O O . LEU B 1 106 ? -5.843 82.531 15.287 1.00 16.32 90 LEU B O 1
ATOM 3002 N N . SER B 1 107 ? -7.566 81.466 14.303 1.00 15.28 91 SER B N 1
ATOM 3003 C CA . SER B 1 107 ? -7.872 82.545 13.362 1.00 16.02 91 SER B CA 1
ATOM 3004 C C . SER B 1 107 ? -8.911 83.483 13.934 1.00 16.35 91 SER B C 1
ATOM 3005 O O . SER B 1 107 ? -10.032 83.065 14.228 1.00 17.08 91 SER B O 1
ATOM 3008 N N . LEU B 1 108 ? -8.571 84.755 14.054 1.00 16.35 92 LEU B N 1
ATOM 3009 C CA . LEU B 1 108 ? -9.532 85.765 14.506 1.00 17.21 92 LEU B CA 1
ATOM 3010 C C . LEU B 1 108 ? -10.792 85.748 13.652 1.00 17.48 92 LEU B C 1
ATOM 3011 O O . LEU B 1 108 ? -11.910 85.831 14.172 1.00 18.00 92 LEU B O 1
ATOM 3016 N N . LYS B 1 109 ? -10.598 85.638 12.340 1.00 18.54 93 LYS B N 1
ATOM 3017 C CA . LYS B 1 109 ? -11.700 85.667 11.386 1.00 19.89 93 LYS B CA 1
ATOM 3018 C C . LYS B 1 109 ? -12.683 84.545 11.654 1.00 19.19 93 LYS B C 1
ATOM 3019 O O . LYS B 1 109 ? -13.916 84.738 11.631 1.00 19.41 93 LYS B O 1
ATOM 3025 N N . GLU B 1 110 ? -12.146 83.363 11.908 1.00 17.95 94 GLU B N 1
ATOM 3026 C CA . GLU B 1 110 ? -12.978 82.207 12.197 1.00 17.59 94 GLU B CA 1
ATOM 3027 C C . GLU B 1 110 ? -13.683 82.352 13.546 1.00 17.17 94 GLU B C 1
ATOM 3028 O O . GLU B 1 110 ? -14.856 82.019 13.657 1.00 16.48 94 GLU B O 1
ATOM 3034 N N A SER B 1 111 ? -12.972 82.871 14.541 0.50 16.54 95 SER B N 1
ATOM 3035 N N B SER B 1 111 ? -12.984 82.863 14.560 0.50 17.15 95 SER B N 1
ATOM 3036 C CA A SER B 1 111 ? -13.561 83.091 15.853 0.50 16.48 95 SER B CA 1
ATOM 3037 C CA B SER B 1 111 ? -13.609 83.090 15.871 0.50 17.44 95 SER B CA 1
ATOM 3038 C C A SER B 1 111 ? -14.728 84.086 15.766 0.50 17.15 95 SER B C 1
ATOM 3039 C C B SER B 1 111 ? -14.756 84.089 15.759 0.50 17.69 95 SER B C 1
ATOM 3040 O O A SER B 1 111 ? -15.776 83.867 16.365 0.50 16.87 95 SER B O 1
ATOM 3041 O O B SER B 1 111 ? -15.816 83.881 16.342 0.50 17.37 95 SER B O 1
ATOM 3046 N N . GLN B 1 112 ? -14.534 85.155 14.993 1.00 17.33 96 GLN B N 1
ATOM 3047 C CA . GLN B 1 112 ? -15.594 86.155 14.726 1.00 18.92 96 GLN B CA 1
ATOM 3048 C C . GLN B 1 112 ? -16.800 85.540 14.032 1.00 19.03 96 GLN B C 1
ATOM 3049 O O . GLN B 1 112 ? -17.946 85.821 14.405 1.00 19.26 96 GLN B O 1
ATOM 3055 N N . GLU B 1 113 ? -16.542 84.678 13.059 1.00 19.47 97 GLU B N 1
ATOM 3056 C CA . GLU B 1 113 ? -17.604 83.962 12.359 1.00 20.23 97 GLU B CA 1
ATOM 3057 C C . GLU B 1 113 ? -18.435 83.135 13.334 1.00 19.23 97 GLU B C 1
ATOM 3058 O O . GLU B 1 113 ? -19.659 83.176 13.313 1.00 19.50 97 GLU B O 1
ATOM 3064 N N . LEU B 1 114 ? -17.753 82.390 14.191 1.00 17.53 98 LEU B N 1
ATOM 3065 C CA . LEU B 1 114 ? -18.407 81.527 15.161 1.00 17.34 98 LEU B CA 1
ATOM 3066 C C . LEU B 1 114 ? -19.150 82.345 16.227 1.00 16.81 98 LEU B C 1
ATOM 3067 O O . LEU B 1 114 ? -20.221 81.940 16.674 1.00 16.88 98 LEU B O 1
ATOM 3072 N N . ALA B 1 115 ? -18.582 83.479 16.630 1.00 16.18 99 ALA B N 1
ATOM 3073 C CA . ALA B 1 115 ? -19.242 84.352 17.601 1.00 17.49 99 ALA B CA 1
ATOM 3074 C C . ALA B 1 115 ? -20.548 84.923 17.032 1.00 19.27 99 ALA B C 1
ATOM 3075 O O . ALA B 1 115 ? -21.581 84.862 17.706 1.00 19.88 99 ALA B O 1
ATOM 3077 N N . GLN B 1 116 ? -20.496 85.428 15.796 1.00 20.20 100 GLN B N 1
ATOM 3078 C CA . GLN B 1 116 ? -21.692 85.956 15.125 1.00 21.95 100 GLN B CA 1
ATOM 3079 C C . GLN B 1 116 ? -22.753 84.877 14.986 1.00 20.89 100 GLN B C 1
ATOM 3080 O O . GLN B 1 116 ? -23.939 85.110 15.225 1.00 22.31 100 GLN B O 1
ATOM 3086 N N . HIS B 1 117 ? -22.320 83.682 14.612 1.00 19.67 101 HIS B N 1
ATOM 3087 C CA . HIS B 1 117 ? -23.222 82.550 14.475 1.00 18.94 101 HIS B CA 1
ATOM 3088 C C . HIS B 1 117 ? -23.898 82.181 15.799 1.00 19.19 101 HIS B C 1
ATOM 3089 O O . HIS B 1 117 ? -25.106 81.926 15.834 1.00 18.69 101 HIS B O 1
ATOM 3096 N N . ALA B 1 118 ? -23.121 82.159 16.882 1.00 18.23 102 ALA B N 1
ATOM 3097 C CA . ALA B 1 118 ? -23.670 81.887 18.204 1.00 18.54 102 ALA B CA 1
ATOM 3098 C C . ALA B 1 118 ? -24.763 82.882 18.594 1.00 18.85 102 ALA B C 1
ATOM 3099 O O . ALA B 1 118 ? -25.754 82.486 19.196 1.00 20.36 102 ALA B O 1
ATOM 3101 N N . ALA B 1 119 ? -24.575 84.154 18.256 1.00 19.60 103 ALA B N 1
ATOM 3102 C CA . ALA B 1 119 ? -25.597 85.190 18.494 1.00 20.65 103 ALA B CA 1
ATOM 3103 C C . ALA B 1 119 ? -26.832 84.934 17.620 1.00 22.95 103 ALA B C 1
ATOM 3104 O O . ALA B 1 119 ? -27.961 85.023 18.106 1.00 23.38 103 ALA B O 1
ATOM 3106 N N . GLU B 1 120 ? -26.612 84.581 16.355 1.00 23.22 104 GLU B N 1
ATOM 3107 C CA . GLU B 1 120 ? -27.710 84.288 15.401 1.00 27.15 104 GLU B CA 1
ATOM 3108 C C . GLU B 1 120 ? -28.626 83.163 15.870 1.00 25.92 104 GLU B C 1
ATOM 3109 O O . GLU B 1 120 ? -29.857 83.265 15.766 1.00 27.84 104 GLU B O 1
ATOM 3115 N N . ILE B 1 121 ? -28.024 82.103 16.402 1.00 24.39 105 ILE B N 1
ATOM 3116 C CA . ILE B 1 121 ? -28.771 80.934 16.851 1.00 23.60 105 ILE B CA 1
ATOM 3117 C C . ILE B 1 121 ? -29.318 81.058 18.255 1.00 23.34 105 ILE B C 1
ATOM 3118 O O . ILE B 1 121 ? -30.080 80.198 18.669 1.00 25.96 105 ILE B O 1
ATOM 3123 N N . GLY B 1 122 ? -28.926 82.102 18.982 1.00 23.31 106 GLY B N 1
ATOM 3124 C CA . GLY B 1 122 ? -29.464 82.354 20.316 1.00 22.71 106 GLY B CA 1
ATOM 3125 C C . GLY B 1 122 ? -28.829 81.487 21.381 1.00 22.63 106 GLY B C 1
ATOM 3126 O O . GLY B 1 122 ? -29.501 81.010 22.291 1.00 23.21 106 GLY B O 1
ATOM 3127 N N . ALA B 1 123 ? -27.513 81.287 21.284 1.00 22.40 107 ALA B N 1
ATOM 3128 C CA . ALA B 1 123 ? -26.751 80.762 22.412 1.00 20.51 107 ALA B CA 1
ATOM 3129 C C . ALA B 1 123 ? -26.840 81.752 23.559 1.00 19.80 107 ALA B C 1
ATOM 3130 O O . ALA B 1 123 ? -27.088 82.955 23.347 1.00 20.77 107 ALA B O 1
ATOM 3132 N N . ASP B 1 124 ? -26.609 81.265 24.773 1.00 18.40 108 ASP B N 1
ATOM 3133 C CA . ASP B 1 124 ? -26.701 82.103 25.968 1.00 19.39 108 ASP B CA 1
ATOM 3134 C C . ASP B 1 124 ? -25.429 82.893 26.248 1.00 19.20 108 ASP B C 1
ATOM 3135 O O . ASP B 1 124 ? -25.441 83.893 26.987 1.00 20.70 108 ASP B O 1
ATOM 3140 N N . GLY B 1 125 ? -24.331 82.470 25.626 1.00 18.07 109 GLY B N 1
ATOM 3141 C CA . GLY B 1 125 ? -23.068 83.158 25.801 1.00 17.45 109 GLY B CA 1
ATOM 3142 C C . GLY B 1 125 ? -22.002 82.506 24.951 1.00 16.82 109 GLY B C 1
ATOM 3143 O O . GLY B 1 125 ? -22.230 81.441 24.376 1.00 17.24 109 GLY B O 1
ATOM 3144 N N . ILE B 1 126 ? -20.862 83.171 24.870 1.00 16.74 110 ILE B N 1
ATOM 3145 C CA . ILE B 1 126 ? -19.708 82.675 24.136 1.00 16.62 110 ILE B CA 1
ATOM 3146 C C . ILE B 1 126 ? -18.487 82.721 25.014 1.00 16.55 110 ILE B C 1
ATOM 3147 O O . ILE B 1 126 ? -18.378 83.574 25.902 1.00 16.88 110 ILE B O 1
ATOM 3152 N N . ALA B 1 127 ? -17.560 81.795 24.774 1.00 16.24 111 ALA B N 1
ATOM 3153 C CA . ALA B 1 127 ? -16.290 81.808 25.478 1.00 16.13 111 ALA B CA 1
ATOM 3154 C C . ALA B 1 127 ? -15.166 81.753 24.461 1.00 15.87 111 ALA B C 1
ATOM 3155 O O . ALA B 1 127 ? -15.359 81.269 23.351 1.00 15.63 111 ALA B O 1
ATOM 3157 N N . VAL B 1 128 ? -14.006 82.288 24.841 1.00 16.02 112 VAL B N 1
ATOM 3158 C CA . VAL B 1 128 ? -12.853 82.348 23.939 1.00 16.25 112 VAL B CA 1
ATOM 3159 C C . VAL B 1 128 ? -11.582 82.018 24.727 1.00 16.00 112 VAL B C 1
ATOM 3160 O O . VAL B 1 128 ? -11.297 82.600 25.755 1.00 15.78 112 VAL B O 1
ATOM 3164 N N . ILE B 1 129 ? -10.841 81.048 24.222 1.00 16.19 113 ILE B N 1
ATOM 3165 C CA . ILE B 1 129 ? -9.508 80.708 24.716 1.00 16.78 113 ILE B CA 1
ATOM 3166 C C . ILE B 1 129 ? -8.496 81.668 24.093 1.00 16.34 113 ILE B C 1
ATOM 3167 O O . ILE B 1 129 ? -8.720 82.179 22.995 1.00 17.09 113 ILE B O 1
ATOM 3172 N N . ALA B 1 130 ? -7.375 81.900 24.756 1.00 16.42 114 ALA B N 1
ATOM 3173 C CA . ALA B 1 130 ? -6.319 82.694 24.135 1.00 16.38 114 ALA B CA 1
ATOM 3174 C C . ALA B 1 130 ? -5.732 81.897 22.979 1.00 16.96 114 ALA B C 1
ATOM 3175 O O . ALA B 1 130 ? -5.437 80.727 23.139 1.00 17.66 114 ALA B O 1
ATOM 3177 N N . PRO B 1 131 ? -5.512 82.552 21.830 1.00 16.98 115 PRO B N 1
ATOM 3178 C CA . PRO B 1 131 ? -4.875 81.901 20.703 1.00 17.64 115 PRO B CA 1
ATOM 3179 C C . PRO B 1 131 ? -3.410 81.608 21.007 1.00 17.85 115 PRO B C 1
ATOM 3180 O O . PRO B 1 131 ? -2.733 82.403 21.671 1.00 18.44 115 PRO B O 1
ATOM 3184 N N . PHE B 1 132 ? -2.939 80.448 20.560 1.00 17.09 116 PHE B N 1
ATOM 3185 C CA . PHE B 1 132 ? -1.697 79.882 21.057 1.00 17.55 116 PHE B CA 1
ATOM 3186 C C . PHE B 1 132 ? -0.757 79.328 19.968 1.00 18.50 116 PHE B C 1
ATOM 3187 O O . PHE B 1 132 ? 0.152 78.565 20.268 1.00 20.67 116 PHE B O 1
ATOM 3195 N N . PHE B 1 133 ? -0.966 79.727 18.717 1.00 17.63 117 PHE B N 1
ATOM 3196 C CA . PHE B 1 133 ? -0.022 79.424 17.615 1.00 17.82 117 PHE B CA 1
ATOM 3197 C C . PHE B 1 133 ? 1.099 80.458 17.667 1.00 18.08 117 PHE B C 1
ATOM 3198 O O . PHE B 1 133 ? 2.282 80.113 17.697 1.00 19.13 117 PHE B O 1
ATOM 3206 N N . LEU B 1 134 ? 0.685 81.720 17.641 1.00 17.79 118 LEU B N 1
ATOM 3207 C CA . LEU B 1 134 ? 1.515 82.876 17.881 1.00 18.68 118 LEU B CA 1
ATOM 3208 C C . LEU B 1 134 ? 0.892 83.517 19.110 1.00 18.88 118 LEU B C 1
ATOM 3209 O O . LEU B 1 134 ? -0.227 84.019 19.055 1.00 19.30 118 LEU B O 1
ATOM 3214 N N . LYS B 1 135 ? 1.577 83.436 20.238 1.00 18.66 119 LYS B N 1
ATOM 3215 C CA . LYS B 1 135 ? 0.956 83.813 21.496 1.00 19.07 119 LYS B CA 1
ATOM 3216 C C . LYS B 1 135 ? 0.970 85.322 21.635 1.00 19.53 119 LYS B C 1
ATOM 3217 O O . LYS B 1 135 ? 1.950 85.959 21.264 1.00 20.07 119 LYS B O 1
ATOM 3223 N N . PRO B 1 136 ? -0.088 85.892 22.204 1.00 17.58 120 PRO B N 1
ATOM 3224 C CA . PRO B 1 136 ? -0.070 87.333 22.457 1.00 17.93 120 PRO B CA 1
ATOM 3225 C C . PRO B 1 136 ? 1.029 87.710 23.442 1.00 18.28 120 PRO B C 1
ATOM 3226 O O . PRO B 1 136 ? 1.186 87.030 24.466 1.00 18.72 120 PRO B O 1
ATOM 3230 N N . TRP B 1 137 ? 1.779 88.769 23.144 1.00 18.67 121 TRP B N 1
ATOM 3231 C CA . TRP B 1 137 ? 2.919 89.132 23.981 1.00 19.20 121 TRP B CA 1
ATOM 3232 C C . TRP B 1 137 ? 2.505 89.695 25.330 1.00 20.04 121 TRP B C 1
ATOM 3233 O O . TRP B 1 137 ? 3.266 89.586 26.279 1.00 21.24 121 TRP B O 1
ATOM 3244 N N . THR B 1 138 ? 1.349 90.349 25.396 1.00 19.62 122 THR B N 1
ATOM 3245 C CA . THR B 1 138 ? 0.931 91.057 26.604 1.00 19.82 122 THR B CA 1
ATOM 3246 C C . THR B 1 138 ? -0.556 90.879 26.825 1.00 19.44 122 THR B C 1
ATOM 3247 O O . THR B 1 138 ? -1.300 90.535 25.909 1.00 18.26 122 THR B O 1
ATOM 3251 N N . LYS B 1 139 ? -0.971 91.156 28.053 1.00 20.20 123 LYS B N 1
ATOM 3252 C CA . LYS B 1 139 ? -2.374 91.202 28.433 1.00 21.81 123 LYS B CA 1
ATOM 3253 C C . LYS B 1 139 ? -3.172 92.082 27.478 1.00 20.84 123 LYS B C 1
ATOM 3254 O O . LYS B 1 139 ? -4.238 91.693 27.011 1.00 20.76 123 LYS B O 1
ATOM 3260 N N . ASP B 1 140 ? -2.655 93.272 27.181 1.00 20.48 124 ASP B N 1
ATOM 3261 C CA . ASP B 1 140 ? -3.397 94.231 26.366 1.00 21.70 124 ASP B CA 1
ATOM 3262 C C . ASP B 1 140 ? -3.624 93.739 24.939 1.00 19.83 124 ASP B C 1
ATOM 3263 O O . ASP B 1 140 ? -4.681 93.972 24.355 1.00 19.44 124 ASP B O 1
ATOM 3268 N N . ILE B 1 141 ? -2.630 93.041 24.395 1.00 18.51 125 ILE B N 1
ATOM 3269 C CA . ILE B 1 141 ? -2.746 92.490 23.051 1.00 18.84 125 ILE B CA 1
ATOM 3270 C C . ILE B 1 141 ? -3.792 91.375 23.066 1.00 17.60 125 ILE B C 1
ATOM 3271 O O . ILE B 1 141 ? -4.635 91.301 22.169 1.00 17.85 125 ILE B O 1
ATOM 3276 N N . LEU B 1 142 ? -3.736 90.507 24.069 1.00 16.73 126 LEU B N 1
ATOM 3277 C CA . LEU B 1 142 ? -4.749 89.465 24.206 1.00 16.83 126 LEU B CA 1
ATOM 3278 C C . LEU B 1 142 ? -6.147 90.070 24.322 1.00 16.33 126 LEU B C 1
ATOM 3279 O O . LEU B 1 142 ? -7.087 89.607 23.676 1.00 16.07 126 LEU B O 1
ATOM 3284 N N . ILE B 1 143 ? -6.276 91.119 25.134 1.00 16.60 127 ILE B N 1
ATOM 3285 C CA . ILE B 1 143 ? -7.548 91.828 25.266 1.00 18.55 127 ILE B CA 1
ATOM 3286 C C . ILE B 1 143 ? -8.051 92.295 23.909 1.00 17.31 127 ILE B C 1
ATOM 3287 O O . ILE B 1 143 ? -9.233 92.162 23.603 1.00 17.97 127 ILE B O 1
ATOM 3292 N N . ASN B 1 144 ? -7.160 92.844 23.090 1.00 17.23 128 ASN B N 1
ATOM 3293 C CA . ASN B 1 144 ? -7.577 93.321 21.770 1.00 17.69 128 ASN B CA 1
ATOM 3294 C C . ASN B 1 144 ? -8.124 92.174 20.905 1.00 17.39 128 ASN B C 1
ATOM 3295 O O . ASN B 1 144 ? -9.136 92.341 20.239 1.00 17.46 128 ASN B O 1
ATOM 3300 N N . PHE B 1 145 ? -7.486 90.999 20.946 1.00 16.87 129 PHE B N 1
ATOM 3301 C CA . PHE B 1 145 ? -8.011 89.836 20.240 1.00 16.83 129 PHE B CA 1
ATOM 3302 C C . PHE B 1 145 ? -9.388 89.467 20.779 1.00 17.11 129 PHE B C 1
ATOM 3303 O O . PHE B 1 145 ? -10.334 89.304 20.008 1.00 17.23 129 PHE B O 1
ATOM 3311 N N . LEU B 1 146 ? -9.505 89.362 22.106 1.00 16.73 130 LEU B N 1
ATOM 3312 C CA . LEU B 1 146 ? -10.762 88.973 22.724 1.00 16.99 130 LEU B CA 1
ATOM 3313 C C . LEU B 1 146 ? -11.890 89.970 22.421 1.00 17.42 130 LEU B C 1
ATOM 3314 O O . LEU B 1 146 ? -13.013 89.567 22.141 1.00 17.21 130 LEU B O 1
ATOM 3319 N N . LYS B 1 147 ? -11.550 91.258 22.461 1.00 17.99 131 LYS B N 1
ATOM 3320 C CA . LYS B 1 147 ? -12.479 92.350 22.172 1.00 19.68 131 LYS B CA 1
ATOM 3321 C C . LYS B 1 147 ? -13.091 92.225 20.787 1.00 19.18 131 LYS B C 1
ATOM 3322 O O . LYS B 1 147 ? -14.293 92.401 20.621 1.00 19.18 131 LYS B O 1
ATOM 3328 N N . GLU B 1 148 ? -12.258 91.907 19.804 1.00 19.21 132 GLU B N 1
ATOM 3329 C CA . GLU B 1 148 ? -12.717 91.853 18.417 1.00 21.08 132 GLU B CA 1
ATOM 3330 C C . GLU B 1 148 ? -13.618 90.646 18.190 1.00 19.43 132 GLU B C 1
ATOM 3331 O O . GLU B 1 148 ? -14.491 90.671 17.313 1.00 21.16 132 GLU B O 1
ATOM 3337 N N . VAL B 1 149 ? -13.416 89.589 18.972 1.00 17.87 133 VAL B N 1
ATOM 3338 C CA . VAL B 1 149 ? -14.309 88.435 18.904 1.00 16.72 133 VAL B CA 1
ATOM 3339 C C . VAL B 1 149 ? -15.635 88.758 19.602 1.00 17.47 133 VAL B C 1
ATOM 3340 O O . VAL B 1 149 ? -16.710 88.510 19.048 1.00 17.52 133 VAL B O 1
ATOM 3344 N N . ALA B 1 150 ? -15.545 89.289 20.820 1.00 17.35 134 ALA B N 1
ATOM 3345 C CA . ALA B 1 150 ? -16.720 89.691 21.595 1.00 18.08 134 ALA B CA 1
ATOM 3346 C C . ALA B 1 150 ? -17.605 90.656 20.815 1.00 18.82 134 ALA B C 1
ATOM 3347 O O . ALA B 1 150 ? -18.830 90.533 20.867 1.00 20.18 134 ALA B O 1
ATOM 3349 N N . ALA B 1 151 ? -16.989 91.583 20.086 1.00 20.14 135 ALA B N 1
ATOM 3350 C CA . ALA B 1 151 ? -17.741 92.613 19.349 1.00 21.43 135 ALA B CA 1
ATOM 3351 C C . ALA B 1 151 ? -18.526 92.032 18.173 1.00 22.12 135 ALA B C 1
ATOM 3352 O O . ALA B 1 151 ? -19.422 92.693 17.652 1.00 23.50 135 ALA B O 1
ATOM 3354 N N . ALA B 1 152 ? -18.201 90.814 17.738 1.00 21.02 136 ALA B N 1
ATOM 3355 C CA . ALA B 1 152 ? -19.006 90.129 16.703 1.00 21.71 136 ALA B CA 1
ATOM 3356 C C . ALA B 1 152 ? -20.322 89.553 17.247 1.00 22.37 136 ALA B C 1
ATOM 3357 O O . ALA B 1 152 ? -21.187 89.141 16.466 1.00 24.13 136 ALA B O 1
ATOM 3359 N N . ALA B 1 153 ? -20.462 89.501 18.578 1.00 21.38 137 ALA B N 1
ATOM 3360 C CA . ALA B 1 153 ? -21.693 89.094 19.259 1.00 22.24 137 ALA B CA 1
ATOM 3361 C C . ALA B 1 153 ? -21.963 90.113 20.382 1.00 22.97 137 ALA B C 1
ATOM 3362 O O . ALA B 1 153 ? -21.873 89.803 21.577 1.00 21.51 137 ALA B O 1
ATOM 3364 N N . PRO B 1 154 ? -22.316 91.348 19.991 1.00 23.47 138 PRO B N 1
ATOM 3365 C CA . PRO B 1 154 ? -22.350 92.449 20.948 1.00 25.48 138 PRO B CA 1
ATOM 3366 C C . PRO B 1 154 ? -23.469 92.404 21.989 1.00 25.94 138 PRO B C 1
ATOM 3367 O O . PRO B 1 154 ? -23.431 93.208 22.914 1.00 29.94 138 PRO B O 1
ATOM 3371 N N . ALA B 1 155 ? -24.443 91.500 21.848 1.00 27.00 139 ALA B N 1
ATOM 3372 C CA . ALA B 1 155 ? -25.480 91.290 22.880 1.00 28.87 139 ALA B CA 1
ATOM 3373 C C . ALA B 1 155 ? -25.349 89.953 23.632 1.00 28.32 139 ALA B C 1
ATOM 3374 O O . ALA B 1 155 ? -26.291 89.512 24.318 1.00 27.74 139 ALA B O 1
ATOM 3376 N N . LEU B 1 156 ? -24.188 89.303 23.528 1.00 25.57 140 LEU B N 1
ATOM 3377 C CA . LEU B 1 156 ? -24.015 88.004 24.144 1.00 24.60 140 LEU B CA 1
ATOM 3378 C C . LEU B 1 156 ? -22.973 88.093 25.247 1.00 21.73 140 LEU B C 1
ATOM 3379 O O . LEU B 1 156 ? -21.899 88.643 25.019 1.00 21.53 140 LEU B O 1
ATOM 3384 N N . PRO B 1 157 ? -23.290 87.570 26.442 1.00 20.22 141 PRO B N 1
ATOM 3385 C CA . PRO B 1 157 ? -22.296 87.458 27.511 1.00 18.97 141 PRO B CA 1
ATOM 3386 C C . PRO B 1 157 ? -21.048 86.751 27.004 1.00 17.55 141 PRO B C 1
ATOM 3387 O O . PRO B 1 157 ? -21.164 85.751 26.294 1.00 17.45 141 PRO B O 1
ATOM 3391 N N . PHE B 1 158 ? -19.896 87.285 27.377 1.00 17.67 142 PHE B N 1
ATOM 3392 C CA . PHE B 1 158 ? -18.595 86.796 26.931 1.00 17.69 142 PHE B CA 1
ATOM 3393 C C . PHE B 1 158 ? -17.793 86.287 28.135 1.00 18.30 142 PHE B C 1
ATOM 3394 O O . PHE B 1 158 ? -17.637 86.992 29.139 1.00 18.09 142 PHE B O 1
ATOM 3402 N N . TYR B 1 159 ? -17.209 85.095 27.987 1.00 17.91 143 TYR B N 1
ATOM 3403 C CA . TYR B 1 159 ? -16.410 84.471 29.047 1.00 17.48 143 TYR B CA 1
ATOM 3404 C C . TYR B 1 159 ? -15.016 84.178 28.516 1.00 17.22 143 TYR B C 1
ATOM 3405 O O . TYR B 1 159 ? -14.858 83.711 27.394 1.00 17.39 143 TYR B O 1
ATOM 3414 N N . TYR B 1 160 ? -14.013 84.470 29.317 1.00 16.25 144 TYR B N 1
ATOM 3415 C CA . TYR B 1 160 ? -12.644 84.125 28.957 1.00 16.39 144 TYR B CA 1
ATOM 3416 C C . TYR B 1 160 ? -12.329 82.729 29.469 1.00 16.75 144 TYR B C 1
ATOM 3417 O O . TYR B 1 160 ? -12.612 82.410 30.641 1.00 17.63 144 TYR B O 1
ATOM 3426 N N . TYR B 1 161 ? -11.722 81.920 28.607 1.00 16.83 145 TYR B N 1
ATOM 3427 C CA . TYR B 1 161 ? -11.385 80.542 28.911 1.00 17.85 145 TYR B CA 1
ATOM 3428 C C . TYR B 1 161 ? -9.878 80.501 29.151 1.00 17.87 145 TYR B C 1
ATOM 3429 O O . TYR B 1 161 ? -9.077 80.605 28.207 1.00 16.63 145 TYR B O 1
ATOM 3438 N N . HIS B 1 162 ? -9.516 80.354 30.422 1.00 18.03 146 HIS B N 1
ATOM 3439 C CA . HIS B 1 162 ? -8.130 80.416 30.905 1.00 17.52 146 HIS B CA 1
ATOM 3440 C C . HIS B 1 162 ? -7.677 78.985 31.154 1.00 18.05 146 HIS B C 1
ATOM 3441 O O . HIS B 1 162 ? -8.252 78.290 31.991 1.00 17.75 146 HIS B O 1
ATOM 3448 N N . ILE B 1 163 ? -6.655 78.553 30.423 1.00 18.26 147 ILE B N 1
ATOM 3449 C CA . ILE B 1 163 ? -6.159 77.172 30.509 1.00 18.95 147 ILE B CA 1
ATOM 3450 C C . ILE B 1 163 ? -4.672 77.138 30.087 1.00 19.04 147 ILE B C 1
ATOM 3451 O O . ILE B 1 163 ? -4.329 76.596 29.037 1.00 19.62 147 ILE B O 1
ATOM 3456 N N . PRO B 1 164 ? -3.794 77.724 30.919 1.00 19.96 148 PRO B N 1
ATOM 3457 C CA . PRO B 1 164 ? -2.372 77.874 30.566 1.00 20.34 148 PRO B CA 1
ATOM 3458 C C . PRO B 1 164 ? -1.636 76.569 30.287 1.00 21.39 148 PRO B C 1
ATOM 3459 O O . PRO B 1 164 ? -0.711 76.572 29.478 1.00 21.15 148 PRO B O 1
ATOM 3463 N N . ALA B 1 165 ? -2.046 75.465 30.888 1.00 21.20 149 ALA B N 1
ATOM 3464 C CA . ALA B 1 165 ? -1.346 74.188 30.642 1.00 22.70 149 ALA B CA 1
ATOM 3465 C C . ALA B 1 165 ? -1.447 73.777 29.187 1.00 24.18 149 ALA B C 1
ATOM 3466 O O . ALA B 1 165 ? -0.508 73.185 28.649 1.00 23.81 149 ALA B O 1
ATOM 3468 N N . LEU B 1 166 ? -2.572 74.112 28.551 1.00 22.17 150 LEU B N 1
ATOM 3469 C CA . LEU B 1 166 ? -2.780 73.813 27.148 1.00 23.78 150 LEU B CA 1
ATOM 3470 C C . LEU B 1 166 ? -2.198 74.884 26.243 1.00 22.74 150 LEU B C 1
ATOM 3471 O O . LEU B 1 166 ? -1.531 74.573 25.257 1.00 23.78 150 LEU B O 1
ATOM 3476 N N . THR B 1 167 ? -2.472 76.146 26.534 1.00 20.54 151 THR B N 1
ATOM 3477 C CA . THR B 1 167 ? -2.111 77.229 25.599 1.00 20.87 151 THR B CA 1
ATOM 3478 C C . THR B 1 167 ? -0.671 77.680 25.720 1.00 20.77 151 THR B C 1
ATOM 3479 O O . THR B 1 167 ? -0.101 78.241 24.766 1.00 21.22 151 THR B O 1
ATOM 3483 N N . GLY B 1 168 ? -0.113 77.518 26.919 1.00 20.13 152 GLY B N 1
ATOM 3484 C CA . GLY B 1 168 ? 1.186 78.081 27.235 1.00 20.43 152 GLY B CA 1
ATOM 3485 C C . GLY B 1 168 ? 1.230 79.593 27.326 1.00 21.27 152 GLY B C 1
ATOM 3486 O O . GLY B 1 168 ? 2.316 80.169 27.334 1.00 22.52 152 GLY B O 1
ATOM 3487 N N . VAL B 1 169 ? 0.066 80.240 27.438 1.00 20.61 153 VAL B N 1
ATOM 3488 C CA . VAL B 1 169 ? -0.009 81.690 27.515 1.00 21.88 153 VAL B CA 1
ATOM 3489 C C . VAL B 1 169 ? 0.124 82.084 28.987 1.00 22.89 153 VAL B C 1
ATOM 3490 O O . VAL B 1 169 ? -0.718 81.712 29.787 1.00 23.62 153 VAL B O 1
ATOM 3494 N N . LYS B 1 170 ? 1.180 82.828 29.305 1.00 24.50 154 LYS B N 1
ATOM 3495 C CA . LYS B 1 170 ? 1.557 83.188 30.670 1.00 27.42 154 LYS B CA 1
ATOM 3496 C C . LYS B 1 170 ? 1.024 84.587 30.929 1.00 26.79 154 LYS B C 1
ATOM 3497 O O . LYS B 1 170 ? 1.792 85.555 31.032 1.00 27.88 154 LYS B O 1
ATOM 3503 N N . ILE B 1 171 ? -0.298 84.697 30.933 1.00 22.66 155 ILE B N 1
ATOM 3504 C CA . ILE B 1 171 ? -0.978 85.931 31.275 1.00 23.08 155 ILE B CA 1
ATOM 3505 C C . ILE B 1 171 ? -1.943 85.535 32.362 1.00 21.33 155 ILE B C 1
ATOM 3506 O O . ILE B 1 171 ? -2.750 84.621 32.186 1.00 22.06 155 ILE B O 1
ATOM 3511 N N . ARG B 1 172 ? -1.814 86.194 33.501 1.00 19.85 156 ARG B N 1
ATOM 3512 C CA . ARG B 1 172 ? -2.631 85.867 34.661 1.00 20.63 156 ARG B CA 1
ATOM 3513 C C . ARG B 1 172 ? -4.041 86.391 34.500 1.00 19.83 156 ARG B C 1
ATOM 3514 O O . ARG B 1 172 ? -4.256 87.490 34.019 1.00 20.70 156 ARG B O 1
ATOM 3522 N N . ALA B 1 173 ? -5.005 85.584 34.911 1.00 17.76 157 ALA B N 1
ATOM 3523 C CA . ALA B 1 173 ? -6.403 85.927 34.734 1.00 17.81 157 ALA B CA 1
ATOM 3524 C C . ALA B 1 173 ? -6.810 87.175 35.508 1.00 17.72 157 ALA B C 1
ATOM 3525 O O . ALA B 1 173 ? -7.581 87.988 34.979 1.00 17.71 157 ALA B O 1
ATOM 3527 N N . GLU B 1 174 ? -6.308 87.363 36.731 1.00 17.97 158 GLU B N 1
ATOM 3528 C CA . GLU B 1 174 ? -6.722 88.562 37.486 1.00 18.92 158 GLU B CA 1
ATOM 3529 C C . GLU B 1 174 ? -6.207 89.831 36.803 1.00 19.86 158 GLU B C 1
ATOM 3530 O O . GLU B 1 174 ? -6.901 90.864 36.807 1.00 20.01 158 GLU B O 1
ATOM 3536 N N . GLU B 1 175 ? -5.016 89.762 36.208 1.00 20.04 159 GLU B N 1
ATOM 3537 C CA . GLU B 1 175 ? -4.487 90.922 35.494 1.00 20.52 159 GLU B CA 1
ATOM 3538 C C . GLU B 1 175 ? -5.348 91.221 34.255 1.00 21.25 159 GLU B C 1
ATOM 3539 O O . GLU B 1 175 ? -5.658 92.383 33.983 1.00 20.99 159 GLU B O 1
ATOM 3545 N N . LEU B 1 176 ? -5.765 90.174 33.545 1.00 20.06 160 LEU B N 1
ATOM 3546 C CA . LEU B 1 176 ? -6.645 90.310 32.383 1.00 21.01 160 LEU B CA 1
ATOM 3547 C C . LEU B 1 176 ? -7.986 90.930 32.760 1.00 20.10 160 LEU B C 1
ATOM 3548 O O . LEU B 1 176 ? -8.519 91.769 32.024 1.00 19.50 160 LEU B O 1
ATOM 3553 N N . LEU B 1 177 ? -8.534 90.509 33.893 1.00 19.27 161 LEU B N 1
ATOM 3554 C CA . LEU B 1 177 ? -9.843 91.010 34.346 1.00 20.67 161 LEU B CA 1
ATOM 3555 C C . LEU B 1 177 ? -9.847 92.464 34.808 1.00 21.50 161 LEU B C 1
ATOM 3556 O O . LEU B 1 177 ? -10.914 93.098 34.812 1.00 20.96 161 LEU B O 1
ATOM 3561 N N . ASP B 1 178 ? -8.688 92.974 35.221 1.00 22.06 162 ASP B N 1
ATOM 3562 C CA . ASP B 1 178 ? -8.577 94.319 35.785 1.00 24.29 162 ASP B CA 1
ATOM 3563 C C . ASP B 1 178 ? -8.979 95.377 34.734 1.00 22.57 162 ASP B C 1
ATOM 3564 O O . ASP B 1 178 ? -8.277 95.582 33.755 1.00 22.86 162 ASP B O 1
ATOM 3569 N N . GLY B 1 179 ? -10.126 96.021 34.941 1.00 22.42 163 GLY B N 1
ATOM 3570 C CA . GLY B 1 179 ? -10.656 97.015 34.004 1.00 22.52 163 GLY B CA 1
ATOM 3571 C C . GLY B 1 179 ? -11.136 96.459 32.671 1.00 22.07 163 GLY B C 1
ATOM 3572 O O . GLY B 1 179 ? -11.278 97.198 31.702 1.00 23.07 163 GLY B O 1
ATOM 3573 N N . ILE B 1 180 ? -11.394 95.156 32.619 1.00 20.39 164 ILE B N 1
ATOM 3574 C CA . ILE B 1 180 ? -11.755 94.510 31.367 1.00 20.22 164 ILE B CA 1
ATOM 3575 C C . ILE B 1 180 ? -13.025 95.093 30.729 1.00 20.30 164 ILE B C 1
ATOM 3576 O O . ILE B 1 180 ? -13.095 95.176 29.515 1.00 19.66 164 ILE B O 1
ATOM 3581 N N . LEU B 1 181 ? -14.012 95.492 31.532 1.00 20.26 165 LEU B N 1
ATOM 3582 C CA . LEU B 1 181 ? -15.270 95.983 30.969 1.00 20.99 165 LEU B CA 1
ATOM 3583 C C . LEU B 1 181 ? -15.114 97.232 30.108 1.00 21.62 165 LEU B C 1
ATOM 3584 O O . LEU B 1 181 ? -15.913 97.450 29.202 1.00 22.71 165 LEU B O 1
ATOM 3589 N N . ASP B 1 182 ? -14.095 98.030 30.378 1.00 23.53 166 ASP B N 1
ATOM 3590 C CA . ASP B 1 182 ? -13.792 99.191 29.528 1.00 26.02 166 ASP B CA 1
ATOM 3591 C C . ASP B 1 182 ? -13.419 98.819 28.097 1.00 26.14 166 ASP B C 1
ATOM 3592 O O . ASP B 1 182 ? -13.644 99.602 27.187 1.00 24.75 166 ASP B O 1
ATOM 3597 N N . LYS B 1 183 ? -12.844 97.625 27.901 1.00 25.54 167 LYS B N 1
ATOM 3598 C CA . LYS B 1 183 ? -12.463 97.137 26.573 1.00 25.52 167 LYS B CA 1
ATOM 3599 C C . LYS B 1 183 ? -13.454 96.137 25.989 1.00 22.34 167 LYS B C 1
ATOM 3600 O O . LYS B 1 183 ? -13.674 96.119 24.785 1.00 22.11 167 LYS B O 1
ATOM 3606 N N . ILE B 1 184 ? -14.058 95.316 26.845 1.00 20.23 168 ILE B N 1
ATOM 3607 C CA . ILE B 1 184 ? -14.962 94.260 26.414 1.00 19.46 168 ILE B CA 1
ATOM 3608 C C . ILE B 1 184 ? -16.270 94.441 27.157 1.00 18.96 168 ILE B C 1
ATOM 3609 O O . ILE B 1 184 ? -16.474 93.851 28.219 1.00 18.14 168 ILE B O 1
ATOM 3614 N N . PRO B 1 185 ? -17.167 95.301 26.629 1.00 19.95 169 PRO B N 1
ATOM 3615 C CA . PRO B 1 185 ? -18.343 95.619 27.435 1.00 20.22 169 PRO B CA 1
ATOM 3616 C C . PRO B 1 185 ? -19.286 94.466 27.717 1.00 19.25 169 PRO B C 1
ATOM 3617 O O . PRO B 1 185 ? -20.038 94.555 28.670 1.00 20.48 169 PRO B O 1
ATOM 3621 N N . THR B 1 186 ? -19.216 93.380 26.933 1.00 18.67 170 THR B N 1
ATOM 3622 C CA . THR B 1 186 ? -20.012 92.173 27.175 1.00 18.48 170 THR B CA 1
ATOM 3623 C C . THR B 1 186 ? -19.369 91.144 28.145 1.00 18.31 170 THR B C 1
ATOM 3624 O O . THR B 1 186 ? -19.924 90.074 28.360 1.00 17.43 170 THR B O 1
ATOM 3628 N N . PHE B 1 187 ? -18.216 91.464 28.711 1.00 18.26 171 PHE B N 1
ATOM 3629 C CA . PHE B 1 187 ? -17.508 90.520 29.579 1.00 18.89 171 PHE B CA 1
ATOM 3630 C C . PHE B 1 187 ? -18.346 90.169 30.803 1.00 19.78 171 PHE B C 1
ATOM 3631 O O . PHE B 1 187 ? -18.787 91.065 31.519 1.00 20.68 171 PHE B O 1
ATOM 3639 N N . GLN B 1 188 ? -18.588 88.879 31.028 1.00 18.79 172 GLN B N 1
ATOM 3640 C CA . GLN B 1 188 ? -19.375 88.447 32.183 1.00 20.66 172 GLN B CA 1
ATOM 3641 C C . GLN B 1 188 ? -18.740 87.355 33.035 1.00 19.97 172 GLN B C 1
ATOM 3642 O O . GLN B 1 188 ? -19.351 86.893 33.998 1.00 19.43 172 GLN B O 1
ATOM 3648 N N . GLY B 1 189 ? -17.511 86.950 32.723 1.00 19.47 173 GLY B N 1
ATOM 3649 C CA . GLY B 1 189 ? -16.839 86.016 33.610 1.00 19.06 173 GLY B CA 1
ATOM 3650 C C . GLY B 1 189 ? -15.723 85.213 33.022 1.00 19.03 173 GLY B C 1
ATOM 3651 O O . GLY B 1 189 ? -15.231 85.490 31.928 1.00 18.26 173 GLY B O 1
ATOM 3652 N N . LEU B 1 190 ? -15.348 84.198 33.789 1.00 18.52 174 LEU B N 1
ATOM 3653 C CA . LEU B 1 190 ? -14.103 83.484 33.612 1.00 19.48 174 LEU B CA 1
ATOM 3654 C C . LEU B 1 190 ? -14.327 82.001 33.820 1.00 18.33 174 LEU B C 1
ATOM 3655 O O . LEU B 1 190 ? -14.984 81.614 34.792 1.00 17.26 174 LEU B O 1
ATOM 3660 N N . LYS B 1 191 ? -13.797 81.181 32.917 1.00 17.46 175 LYS B N 1
ATOM 3661 C CA . LYS B 1 191 ? -13.606 79.759 33.154 1.00 19.10 175 LYS B CA 1
ATOM 3662 C C . LYS B 1 191 ? -12.114 79.597 33.472 1.00 18.57 175 LYS B C 1
ATOM 3663 O O . LYS B 1 191 ? -11.290 79.796 32.601 1.00 19.18 175 LYS B O 1
ATOM 3669 N N . PHE B 1 192 ? -11.795 79.205 34.703 1.00 17.22 176 PHE B N 1
ATOM 3670 C CA . PHE B 1 192 ? -10.413 79.184 35.196 1.00 16.75 176 PHE B CA 1
ATOM 3671 C C . PHE B 1 192 ? -9.923 77.746 35.382 1.00 17.12 176 PHE B C 1
ATOM 3672 O O . PHE B 1 192 ? -10.213 77.122 36.404 1.00 16.69 176 PHE B O 1
ATOM 3680 N N . SER B 1 193 ? -9.203 77.226 34.383 1.00 16.57 177 SER B N 1
ATOM 3681 C CA A SER B 1 193 ? -8.673 75.856 34.421 0.50 16.90 177 SER B CA 1
ATOM 3682 C CA B SER B 1 193 ? -8.689 75.858 34.422 0.50 17.06 177 SER B CA 1
ATOM 3683 C C . SER B 1 193 ? -7.191 75.911 34.738 1.00 17.26 177 SER B C 1
ATOM 3684 O O . SER B 1 193 ? -6.334 75.831 33.844 1.00 18.00 177 SER B O 1
ATOM 3689 N N . ASP B 1 194 ? -6.888 76.079 36.019 1.00 17.41 178 ASP B N 1
ATOM 3690 C CA . ASP B 1 194 ? -5.528 76.341 36.499 1.00 18.54 178 ASP B CA 1
ATOM 3691 C C . ASP B 1 194 ? -5.620 76.110 37.998 1.00 17.65 178 ASP B C 1
ATOM 3692 O O . ASP B 1 194 ? -6.688 76.260 38.582 1.00 17.89 178 ASP B O 1
ATOM 3697 N N . THR B 1 195 ? -4.537 75.695 38.625 1.00 18.17 179 THR B N 1
ATOM 3698 C CA . THR B 1 195 ? -4.577 75.473 40.082 1.00 17.51 179 THR B CA 1
ATOM 3699 C C . THR B 1 195 ? -4.001 76.626 40.903 1.00 17.42 179 THR B C 1
ATOM 3700 O O . THR B 1 195 ? -3.897 76.519 42.118 1.00 17.61 179 THR B O 1
ATOM 3704 N N . ASP B 1 196 ? -3.656 77.738 40.264 1.00 17.28 180 ASP B N 1
ATOM 3705 C CA . ASP B 1 196 ? -3.103 78.884 40.992 1.00 17.65 180 ASP B CA 1
ATOM 3706 C C . ASP B 1 196 ? -4.243 79.641 41.638 1.00 16.77 180 ASP B C 1
ATOM 3707 O O . ASP B 1 196 ? -4.921 80.418 40.961 1.00 16.33 180 ASP B O 1
ATOM 3712 N N . LEU B 1 197 ? -4.469 79.415 42.935 1.00 15.88 181 LEU B N 1
ATOM 3713 C CA . LEU B 1 197 ? -5.588 80.032 43.621 1.00 15.81 181 LEU B CA 1
ATOM 3714 C C . LEU B 1 197 ? -5.270 81.413 44.199 1.00 16.13 181 LEU B C 1
ATOM 3715 O O . LEU B 1 197 ? -6.185 82.062 44.729 1.00 15.95 181 LEU B O 1
ATOM 3720 N N . LEU B 1 198 ? -4.032 81.881 44.059 1.00 15.86 182 LEU B N 1
ATOM 3721 C CA . LEU B 1 198 ? -3.752 83.324 44.258 1.00 16.11 182 LEU B CA 1
ATOM 3722 C C . LEU B 1 198 ? -4.374 84.081 43.094 1.00 15.93 182 LEU B C 1
ATOM 3723 O O . LEU B 1 198 ? -5.109 85.050 43.306 1.00 16.29 182 LEU B O 1
ATOM 3728 N N . ASP B 1 199 ? -4.091 83.636 41.871 1.00 15.88 183 ASP B N 1
ATOM 3729 C CA . ASP B 1 199 ? -4.679 84.235 40.691 1.00 16.80 183 ASP B CA 1
ATOM 3730 C C . ASP B 1 199 ? -6.224 84.154 40.777 1.00 16.86 183 ASP B C 1
ATOM 3731 O O . ASP B 1 199 ? -6.904 85.178 40.727 1.00 15.97 183 ASP B O 1
ATOM 3736 N N . PHE B 1 200 ? -6.768 82.959 40.971 1.00 15.89 184 PHE B N 1
ATOM 3737 C CA . PHE B 1 200 ? -8.222 82.805 41.011 1.00 15.67 184 PHE B CA 1
ATOM 3738 C C . PHE B 1 200 ? -8.846 83.596 42.155 1.00 15.93 184 PHE B C 1
ATOM 3739 O O . PHE B 1 200 ? -9.830 84.312 41.963 1.00 15.91 184 PHE B O 1
ATOM 3747 N N . GLY B 1 201 ? -8.240 83.510 43.332 1.00 15.65 185 GLY B N 1
ATOM 3748 C CA . GLY B 1 201 ? -8.725 84.231 44.485 1.00 15.83 185 GLY B CA 1
ATOM 3749 C C . GLY B 1 201 ? -8.801 85.726 44.233 1.00 15.58 185 GLY B C 1
ATOM 3750 O O . GLY B 1 201 ? -9.793 86.376 44.559 1.00 15.66 185 GLY B O 1
ATOM 3751 N N . GLN B 1 202 ? -7.757 86.272 43.637 1.00 16.68 186 GLN B N 1
ATOM 3752 C CA . GLN B 1 202 ? -7.742 87.708 43.340 1.00 16.99 186 GLN B CA 1
ATOM 3753 C C . GLN B 1 202 ? -8.685 88.099 42.209 1.00 16.92 186 GLN B C 1
ATOM 3754 O O . GLN B 1 202 ? -9.183 89.245 42.183 1.00 17.05 186 GLN B O 1
ATOM 3760 N N . CYS B 1 203 ? -9.012 87.164 41.314 1.00 16.90 187 CYS B N 1
ATOM 3761 C CA . CYS B 1 203 ? -10.099 87.409 40.357 1.00 17.05 187 CYS B CA 1
ATOM 3762 C C . CYS B 1 203 ? -11.398 87.711 41.104 1.00 17.97 187 CYS B C 1
ATOM 3763 O O . CYS B 1 203 ? -12.096 88.688 40.814 1.00 18.25 187 CYS B O 1
ATOM 3766 N N . VAL B 1 204 ? -11.708 86.853 42.064 1.00 17.56 188 VAL B N 1
ATOM 3767 C CA . VAL B 1 204 ? -12.916 86.984 42.886 1.00 17.96 188 VAL B CA 1
ATOM 3768 C C . VAL B 1 204 ? -12.847 88.237 43.754 1.00 17.79 188 VAL B C 1
ATOM 3769 O O . VAL B 1 204 ? -13.779 89.055 43.751 1.00 18.84 188 VAL B O 1
ATOM 3773 N N . ASP B 1 205 ? -11.737 88.390 44.470 1.00 17.99 189 ASP B N 1
ATOM 3774 C CA . ASP B 1 205 ? -11.577 89.457 45.470 1.00 18.42 189 ASP B CA 1
ATOM 3775 C C . ASP B 1 205 ? -11.580 90.866 44.854 1.00 19.05 189 ASP B C 1
ATOM 3776 O O . ASP B 1 205 ? -12.157 91.815 45.426 1.00 21.51 189 ASP B O 1
ATOM 3781 N N . GLN B 1 206 ? -10.939 91.010 43.700 1.00 17.99 190 GLN B N 1
ATOM 3782 C CA . GLN B 1 206 ? -10.776 92.329 43.050 1.00 18.87 190 GLN B CA 1
ATOM 3783 C C . GLN B 1 206 ? -11.955 92.736 42.163 1.00 20.21 190 GLN B C 1
ATOM 3784 O O . GLN B 1 206 ? -11.969 93.857 41.659 1.00 20.59 190 GLN B O 1
ATOM 3790 N N . ASN B 1 207 ? -12.917 91.845 41.937 1.00 20.03 191 ASN B N 1
ATOM 3791 C CA . ASN B 1 207 ? -14.010 92.119 41.006 1.00 21.44 191 ASN B CA 1
ATOM 3792 C C . ASN B 1 207 ? -15.343 91.785 41.656 1.00 23.42 191 ASN B C 1
ATOM 3793 O O . ASN B 1 207 ? -16.106 90.939 41.186 1.00 24.62 191 ASN B O 1
ATOM 3798 N N . ARG B 1 208 ? -15.610 92.490 42.747 1.00 26.83 192 ARG B N 1
ATOM 3799 C CA . ARG B 1 208 ? -16.818 92.276 43.542 1.00 30.48 192 ARG B CA 1
ATOM 3800 C C . ARG B 1 208 ? -18.085 92.942 43.008 1.00 33.75 192 ARG B C 1
ATOM 3801 O O . ARG B 1 208 ? -19.178 92.438 43.256 1.00 34.64 192 ARG B O 1
ATOM 3809 N N . GLN B 1 209 ? -17.944 94.051 42.286 1.00 38.07 193 GLN B N 1
ATOM 3810 C CA . GLN B 1 209 ? -19.103 94.827 41.815 1.00 43.44 193 GLN B CA 1
ATOM 3811 C C . GLN B 1 209 ? -19.606 94.448 40.419 1.00 42.53 193 GLN B C 1
ATOM 3812 O O . GLN B 1 209 ? -20.720 94.826 40.054 1.00 41.72 193 GLN B O 1
ATOM 3818 N N . GLN B 1 210 ? -18.817 93.693 39.650 1.00 39.92 194 GLN B N 1
ATOM 3819 C CA . GLN B 1 210 ? -19.078 93.526 38.213 1.00 40.15 194 GLN B CA 1
ATOM 3820 C C . GLN B 1 210 ? -20.070 92.403 37.854 1.00 38.79 194 GLN B C 1
ATOM 3821 O O . GLN B 1 210 ? -20.421 92.261 36.685 1.00 42.21 194 GLN B O 1
ATOM 3827 N N . GLN B 1 211 ? -20.509 91.629 38.847 1.00 36.34 195 GLN B N 1
ATOM 3828 C CA . GLN B 1 211 ? -21.472 90.530 38.683 1.00 35.78 195 GLN B CA 1
ATOM 3829 C C . GLN B 1 211 ? -20.939 89.366 37.820 1.00 31.67 195 GLN B C 1
ATOM 3830 O O . GLN B 1 211 ? -21.698 88.733 37.085 1.00 33.93 195 GLN B O 1
ATOM 3836 N N . PHE B 1 212 ? -19.645 89.080 37.935 1.00 26.06 196 PHE B N 1
ATOM 3837 C CA . PHE B 1 212 ? -19.000 88.065 37.090 1.00 23.28 196 PHE B CA 1
ATOM 3838 C C . PHE B 1 212 ? -19.267 86.642 37.578 1.00 22.40 196 PHE B C 1
ATOM 3839 O O . PHE B 1 212 ? -19.404 86.384 38.787 1.00 21.59 196 PHE B O 1
ATOM 3847 N N . ALA B 1 213 ? -19.299 85.706 36.632 1.00 19.74 197 ALA B N 1
ATOM 3848 C CA . ALA B 1 213 ? -19.227 84.286 36.951 1.00 19.12 197 ALA B CA 1
ATOM 3849 C C . ALA B 1 213 ? -17.752 83.915 37.120 1.00 18.66 197 ALA B C 1
ATOM 3850 O O . ALA B 1 213 ? -16.933 84.208 36.250 1.00 18.69 197 ALA B O 1
ATOM 3852 N N . PHE B 1 214 ? -17.420 83.286 38.242 1.00 18.13 198 PHE B N 1
ATOM 3853 C CA . PHE B 1 214 ? -16.070 82.803 38.493 1.00 17.52 198 PHE B CA 1
ATOM 3854 C C . PHE B 1 214 ? -16.161 81.290 38.514 1.00 17.43 198 PHE B C 1
ATOM 3855 O O . PHE B 1 214 ? -16.427 80.685 39.564 1.00 17.94 198 PHE B O 1
ATOM 3863 N N . LEU B 1 215 ? -15.981 80.687 37.332 1.00 17.02 199 LEU B N 1
ATOM 3864 C CA . LEU B 1 215 ? -16.219 79.267 37.155 1.00 17.31 199 LEU B CA 1
ATOM 3865 C C . LEU B 1 215 ? -14.890 78.537 37.204 1.00 16.40 199 LEU B C 1
ATOM 3866 O O . LEU B 1 215 ? -14.005 78.815 36.401 1.00 18.82 199 LEU B O 1
ATOM 3871 N N . PHE B 1 216 ? -14.748 77.618 38.145 1.00 15.22 200 PHE B N 1
ATOM 3872 C CA . PHE B 1 216 ? -13.511 76.883 38.279 1.00 16.04 200 PHE B CA 1
ATOM 3873 C C . PHE B 1 216 ? -13.480 75.647 37.390 1.00 16.61 200 PHE B C 1
ATOM 3874 O O . PHE B 1 216 ? -14.467 74.928 37.256 1.00 16.83 200 PHE B O 1
ATOM 3882 N N . GLY B 1 217 ? -12.305 75.377 36.829 1.00 15.89 201 GLY B N 1
ATOM 3883 C CA . GLY B 1 217 ? -12.160 74.390 35.761 1.00 17.42 201 GLY B CA 1
ATOM 3884 C C . GLY B 1 217 ? -11.406 73.108 36.101 1.00 17.76 201 GLY B C 1
ATOM 3885 O O . GLY B 1 217 ? -11.204 72.275 35.220 1.00 18.74 201 GLY B O 1
ATOM 3886 N N . VAL B 1 218 ? -10.987 72.929 37.347 1.00 16.76 202 VAL B N 1
ATOM 3887 C CA . VAL B 1 218 ? -10.199 71.739 37.723 1.00 16.88 202 VAL B CA 1
ATOM 3888 C C . VAL B 1 218 ? -11.053 70.896 38.649 1.00 17.23 202 VAL B C 1
ATOM 3889 O O . VAL B 1 218 ? -11.042 71.058 39.888 1.00 16.48 202 VAL B O 1
ATOM 3893 N N . ASP B 1 219 ? -11.819 69.997 38.040 1.00 18.26 203 ASP B N 1
ATOM 3894 C CA . ASP B 1 219 ? -12.900 69.289 38.746 1.00 19.29 203 ASP B CA 1
ATOM 3895 C C . ASP B 1 219 ? -12.420 68.612 40.027 1.00 19.73 203 ASP B C 1
ATOM 3896 O O . ASP B 1 219 ? -13.103 68.654 41.073 1.00 20.34 203 ASP B O 1
ATOM 3901 N N . GLU B 1 220 ? -11.239 68.001 39.929 1.00 20.24 204 GLU B N 1
ATOM 3902 C CA . GLU B 1 220 ? -10.654 67.208 41.018 1.00 21.89 204 GLU B CA 1
ATOM 3903 C C . GLU B 1 220 ? -10.274 68.008 42.260 1.00 21.36 204 GLU B C 1
ATOM 3904 O O . GLU B 1 220 ? -9.922 67.411 43.277 1.00 21.06 204 GLU B O 1
ATOM 3910 N N . GLN B 1 221 ? -10.328 69.339 42.196 1.00 18.52 205 GLN B N 1
ATOM 3911 C CA . GLN B 1 221 ? -10.137 70.146 43.401 1.00 18.06 205 GLN B CA 1
ATOM 3912 C C . GLN B 1 221 ? -11.139 71.297 43.480 1.00 17.20 205 GLN B C 1
ATOM 3913 O O . GLN B 1 221 ? -10.820 72.411 43.940 1.00 17.80 205 GLN B O 1
ATOM 3919 N N . LEU B 1 222 ? -12.372 71.017 43.064 1.00 16.66 206 LEU B N 1
ATOM 3920 C CA . LEU B 1 222 ? -13.407 72.028 43.061 1.00 16.59 206 LEU B CA 1
ATOM 3921 C C . LEU B 1 222 ? -13.673 72.608 44.452 1.00 16.86 206 LEU B C 1
ATOM 3922 O O . LEU B 1 222 ? -13.860 73.817 44.585 1.00 16.67 206 LEU B O 1
ATOM 3927 N N . LEU B 1 223 ? -13.693 71.756 45.478 1.00 17.34 207 LEU B N 1
ATOM 3928 C CA . LEU B 1 223 ? -14.005 72.233 46.825 1.00 18.53 207 LEU B CA 1
ATOM 3929 C C . LEU B 1 223 ? -13.033 73.326 47.279 1.00 18.96 207 LEU B C 1
ATOM 3930 O O . LEU B 1 223 ? -13.458 74.326 47.857 1.00 20.03 207 LEU B O 1
ATOM 3935 N N . SER B 1 224 ? -11.756 73.162 46.952 1.00 19.38 208 SER B N 1
ATOM 3936 C CA . SER B 1 224 ? -10.732 74.176 47.244 1.00 20.89 208 SER B CA 1
ATOM 3937 C C . SER B 1 224 ? -11.023 75.532 46.558 1.00 21.28 208 SER B C 1
ATOM 3938 O O . SER B 1 224 ? -10.712 76.602 47.094 1.00 22.75 208 SER B O 1
ATOM 3941 N N . ALA B 1 225 ? -11.614 75.498 45.377 1.00 18.75 209 ALA B N 1
ATOM 3942 C CA . ALA B 1 225 ? -12.030 76.711 44.692 1.00 16.97 209 ALA B CA 1
ATOM 3943 C C . ALA B 1 225 ? -13.322 77.295 45.253 1.00 16.50 209 ALA B C 1
ATOM 3944 O O . ALA B 1 225 ? -13.494 78.520 45.272 1.00 16.17 209 ALA B O 1
ATOM 3946 N N . LEU B 1 226 ? -14.251 76.434 45.667 1.00 16.73 210 LEU B N 1
ATOM 3947 C CA . LEU B 1 226 ? -15.457 76.895 46.343 1.00 17.79 210 LEU B CA 1
ATOM 3948 C C . LEU B 1 226 ? -15.108 77.714 47.591 1.00 17.10 210 LEU B C 1
ATOM 3949 O O . LEU B 1 226 ? -15.710 78.778 47.805 1.00 17.43 210 LEU B O 1
ATOM 3954 N N . VAL B 1 227 ? -14.135 77.254 48.369 1.00 18.63 211 VAL B N 1
ATOM 3955 C CA . VAL B 1 227 ? -13.749 77.987 49.589 1.00 19.62 211 VAL B CA 1
ATOM 3956 C C . VAL B 1 227 ? -13.111 79.326 49.206 1.00 20.23 211 VAL B C 1
ATOM 3957 O O . VAL B 1 227 ? -13.151 80.255 49.995 1.00 21.51 211 VAL B O 1
ATOM 3961 N N . MET B 1 228 ? -12.526 79.416 48.011 1.00 18.84 212 MET B N 1
ATOM 3962 C CA . MET B 1 228 ? -11.969 80.674 47.484 1.00 18.75 212 MET B CA 1
ATOM 3963 C C . MET B 1 228 ? -12.935 81.566 46.715 1.00 19.20 212 MET B C 1
ATOM 3964 O O . MET B 1 228 ? -12.514 82.580 46.150 1.00 19.17 212 MET B O 1
ATOM 3969 N N . GLY B 1 229 ? -14.217 81.213 46.682 1.00 19.01 213 GLY B N 1
ATOM 3970 C CA . GLY B 1 229 ? -15.253 82.070 46.146 1.00 19.14 213 GLY B CA 1
ATOM 3971 C C . GLY B 1 229 ? -15.729 81.737 44.743 1.00 18.73 213 GLY B C 1
ATOM 3972 O O . GLY B 1 229 ? -16.415 82.550 44.132 1.00 19.30 213 GLY B O 1
ATOM 3973 N N . ALA B 1 230 ? -15.390 80.549 44.224 1.00 18.07 214 ALA B N 1
ATOM 3974 C CA . ALA B 1 230 ? -15.954 80.128 42.934 1.00 17.60 214 ALA B CA 1
ATOM 3975 C C . ALA B 1 230 ? -17.481 80.170 42.986 1.00 18.20 214 ALA B C 1
ATOM 3976 O O . ALA B 1 230 ? -18.082 79.819 44.006 1.00 18.40 214 ALA B O 1
ATOM 3978 N N . THR B 1 231 ? -18.099 80.618 41.905 1.00 17.73 215 THR B N 1
ATOM 3979 C CA . THR B 1 231 ? -19.559 80.699 41.796 1.00 18.65 215 THR B CA 1
ATOM 3980 C C . THR B 1 231 ? -20.138 79.536 40.992 1.00 18.82 215 THR B C 1
ATOM 3981 O O . THR B 1 231 ? -21.349 79.426 40.831 1.00 19.91 215 THR B O 1
ATOM 3985 N N . GLY B 1 232 ? -19.272 78.654 40.504 1.00 18.75 216 GLY B N 1
ATOM 3986 C CA . GLY B 1 232 ? -19.712 77.513 39.730 1.00 17.65 216 GLY B CA 1
ATOM 3987 C C . GLY B 1 232 ? -18.487 76.791 39.215 1.00 17.66 216 GLY B C 1
ATOM 3988 O O . GLY B 1 232 ? -17.369 77.094 39.621 1.00 17.90 216 GLY B O 1
ATOM 3989 N N . ALA B 1 233 ? -18.703 75.852 38.310 1.00 18.17 217 ALA B N 1
ATOM 3990 C CA . ALA B 1 233 ? -17.626 75.008 37.818 1.00 17.15 217 ALA B CA 1
ATOM 3991 C C . ALA B 1 233 ? -17.926 74.628 36.387 1.00 18.15 217 ALA B C 1
ATOM 3992 O O . ALA B 1 233 ? -19.089 74.462 36.024 1.00 17.35 217 ALA B O 1
ATOM 3994 N N . VAL B 1 234 ? -16.883 74.527 35.570 1.00 18.18 218 VAL B N 1
ATOM 3995 C CA . VAL B 1 234 ? -17.026 74.041 34.200 1.00 18.17 218 VAL B CA 1
ATOM 3996 C C . VAL B 1 234 ? -16.060 72.889 34.085 1.00 17.49 218 VAL B C 1
ATOM 3997 O O . VAL B 1 234 ? -14.887 73.035 34.427 1.00 18.33 218 VAL B O 1
ATOM 4001 N N . GLY B 1 235 ? -16.535 71.737 33.627 1.00 17.02 219 GLY B N 1
ATOM 4002 C CA . GLY B 1 235 ? -15.670 70.581 33.567 1.00 16.75 219 GLY B CA 1
ATOM 4003 C C . GLY B 1 235 ? -16.275 69.375 32.891 1.00 16.30 219 GLY B C 1
ATOM 4004 O O . GLY B 1 235 ? -17.498 69.283 32.671 1.00 16.48 219 GLY B O 1
ATOM 4005 N N . SER B 1 236 ? -15.392 68.443 32.586 1.00 16.25 220 SER B N 1
ATOM 4006 C CA . SER B 1 236 ? -15.770 67.222 31.891 1.00 16.94 220 SER B CA 1
ATOM 4007 C C . SER B 1 236 ? -16.415 66.199 32.808 1.00 16.99 220 SER B C 1
ATOM 4008 O O . SER B 1 236 ? -17.228 65.416 32.345 1.00 16.65 220 SER B O 1
ATOM 4011 N N . THR B 1 237 ? -16.041 66.159 34.086 1.00 16.98 221 THR B N 1
ATOM 4012 C CA . THR B 1 237 ? -16.565 65.096 34.947 1.00 17.50 221 THR B CA 1
ATOM 4013 C C . THR B 1 237 ? -18.059 65.280 35.224 1.00 17.65 221 THR B C 1
ATOM 4014 O O . THR B 1 237 ? -18.714 64.308 35.578 1.00 18.92 221 THR B O 1
ATOM 4018 N N . TYR B 1 238 ? -18.606 66.483 35.013 1.00 17.03 222 TYR B N 1
ATOM 4019 C CA . TYR B 1 238 ? -20.021 66.730 35.341 1.00 17.04 222 TYR B CA 1
ATOM 4020 C C . TYR B 1 238 ? -20.984 66.030 34.381 1.00 17.63 222 TYR B C 1
ATOM 4021 O O . TYR B 1 238 ? -22.145 65.830 34.718 1.00 18.65 222 TYR B O 1
ATOM 4030 N N . ASN B 1 239 ? -20.471 65.604 33.231 1.00 16.79 223 ASN B N 1
ATOM 4031 C CA . ASN B 1 239 ? -21.193 64.742 32.310 1.00 17.66 223 ASN B CA 1
ATOM 4032 C C . ASN B 1 239 ? -21.668 63.448 32.938 1.00 18.16 223 ASN B C 1
ATOM 4033 O O . ASN B 1 239 ? -22.750 62.975 32.580 1.00 19.09 223 ASN B O 1
ATOM 4038 N N . TYR B 1 240 ? -20.865 62.869 33.831 1.00 18.41 224 TYR B N 1
ATOM 4039 C CA . TYR B 1 240 ? -21.168 61.553 34.428 1.00 19.02 224 TYR B CA 1
ATOM 4040 C C . TYR B 1 240 ? -21.075 61.496 35.966 1.00 20.08 224 TYR B C 1
ATOM 4041 O O . TYR B 1 240 ? -21.468 60.489 36.560 1.00 20.41 224 TYR B O 1
ATOM 4050 N N . LEU B 1 241 ? -20.575 62.570 36.608 1.00 19.87 225 LEU B N 1
ATOM 4051 C CA . LEU B 1 241 ? -20.496 62.681 38.063 1.00 20.23 225 LEU B CA 1
ATOM 4052 C C . LEU B 1 241 ? -21.222 63.944 38.537 1.00 19.72 225 LEU B C 1
ATOM 4053 O O . LEU B 1 241 ? -21.015 64.391 39.662 1.00 19.81 225 LEU B O 1
ATOM 4058 N N . GLY B 1 242 ? -22.077 64.509 37.692 1.00 19.39 226 GLY B N 1
ATOM 4059 C CA . GLY B 1 242 ? -22.778 65.746 38.034 1.00 19.63 226 GLY B CA 1
ATOM 4060 C C . GLY B 1 242 ? -23.679 65.592 39.244 1.00 20.39 226 GLY B C 1
ATOM 4061 O O . GLY B 1 242 ? -23.777 66.492 40.074 1.00 20.10 226 GLY B O 1
ATOM 4062 N N . LYS B 1 243 ? -24.337 64.449 39.353 1.00 21.21 227 LYS B N 1
ATOM 4063 C CA . LYS B 1 243 ? -25.218 64.196 40.488 1.00 22.71 227 LYS B CA 1
ATOM 4064 C C . LYS B 1 243 ? -24.418 64.166 41.800 1.00 21.28 227 LYS B C 1
ATOM 4065 O O . LYS B 1 243 ? -24.792 64.845 42.760 1.00 20.84 227 LYS B O 1
ATOM 4071 N N . LYS B 1 244 ? -23.298 63.438 41.822 1.00 20.53 228 LYS B N 1
ATOM 4072 C CA . LYS B 1 244 ? -22.412 63.413 42.982 1.00 19.64 228 LYS B CA 1
ATOM 4073 C C . LYS B 1 244 ? -21.804 64.800 43.282 1.00 19.90 228 LYS B C 1
ATOM 4074 O O . LYS B 1 244 ? -21.693 65.210 44.438 1.00 21.30 228 LYS B O 1
ATOM 4076 N N . THR B 1 245 ? -21.408 65.516 42.241 1.00 19.17 229 THR B N 1
ATOM 4077 C CA . THR B 1 245 ? -20.841 66.849 42.426 1.00 18.67 229 THR B CA 1
ATOM 4078 C C . THR B 1 245 ? -21.876 67.824 42.957 1.00 18.90 229 THR B C 1
ATOM 4079 O O . THR B 1 245 ? -21.559 68.652 43.826 1.00 19.39 229 THR B O 1
ATOM 4083 N N . ASN B 1 246 ? -23.110 67.722 42.456 1.00 18.57 230 ASN B N 1
ATOM 4084 C CA . ASN B 1 246 ? -24.203 68.540 42.998 1.00 19.45 230 ASN B CA 1
ATOM 4085 C C . ASN B 1 246 ? -24.460 68.280 44.471 1.00 20.05 230 ASN B C 1
ATOM 4086 O O . ASN B 1 246 ? -24.776 69.225 45.208 1.00 19.79 230 ASN B O 1
ATOM 4091 N N . GLN B 1 247 ? -24.316 67.029 44.913 1.00 20.18 231 GLN B N 1
ATOM 4092 C CA . GLN B 1 247 ? -24.397 66.727 46.359 1.00 21.67 231 GLN B CA 1
ATOM 4093 C C . GLN B 1 247 ? -23.322 67.476 47.148 1.00 21.33 231 GLN B C 1
ATOM 4094 O O . GLN B 1 247 ? -23.584 67.985 48.241 1.00 21.33 231 GLN B O 1
ATOM 4100 N N . MET B 1 248 ? -22.110 67.538 46.605 1.00 19.90 232 MET B N 1
ATOM 4101 C CA . MET B 1 248 ? -21.055 68.349 47.210 1.00 19.85 232 MET B CA 1
ATOM 4102 C C . MET B 1 248 ? -21.408 69.827 47.253 1.00 20.14 232 MET B C 1
ATOM 4103 O O . MET B 1 248 ? -21.192 70.468 48.290 1.00 19.87 232 MET B O 1
ATOM 4108 N N . LEU B 1 249 ? -21.907 70.372 46.147 1.00 19.12 233 LEU B N 1
ATOM 4109 C CA . LEU B 1 249 ? -22.305 71.785 46.105 1.00 20.19 233 LEU B CA 1
ATOM 4110 C C . LEU B 1 249 ? -23.385 72.076 47.136 1.00 20.59 233 LEU B C 1
ATOM 4111 O O . LEU B 1 249 ? -23.326 73.092 47.813 1.00 20.71 233 LEU B O 1
ATOM 4116 N N . GLU B 1 250 ? -24.364 71.189 47.226 1.00 20.38 234 GLU B N 1
ATOM 4117 C CA . GLU B 1 250 ? -25.459 71.358 48.183 1.00 21.72 234 GLU B CA 1
ATOM 4118 C C . GLU B 1 250 ? -24.950 71.244 49.628 1.00 21.08 234 GLU B C 1
ATOM 4119 O O . GLU B 1 250 ? -25.357 72.035 50.471 1.00 21.41 234 GLU B O 1
ATOM 4125 N N . ALA B 1 251 ? -24.039 70.311 49.903 1.00 20.91 235 ALA B N 1
ATOM 4126 C CA . ALA B 1 251 ? -23.404 70.237 51.234 1.00 20.83 235 ALA B CA 1
ATOM 4127 C C . ALA B 1 251 ? -22.684 71.538 51.589 1.00 21.56 235 ALA B C 1
ATOM 4128 O O . ALA B 1 251 ? -22.803 72.046 52.709 1.00 21.40 235 ALA B O 1
ATOM 4130 N N . PHE B 1 252 ? -21.942 72.080 50.630 1.00 20.26 236 PHE B N 1
ATOM 4131 C CA . PHE B 1 252 ? -21.285 73.363 50.809 1.00 20.39 236 PHE B CA 1
ATOM 4132 C C . PHE B 1 252 ? -22.278 74.506 51.087 1.00 20.24 236 PHE B C 1
ATOM 4133 O O . PHE B 1 252 ? -22.042 75.308 51.992 1.00 20.69 236 PHE B O 1
ATOM 4141 N N . GLU B 1 253 ? -23.357 74.580 50.316 1.00 19.68 237 GLU B N 1
ATOM 4142 C CA . GLU B 1 253 ? -24.431 75.573 50.515 1.00 21.72 237 GLU B CA 1
ATOM 4143 C C . GLU B 1 253 ? -25.026 75.490 51.924 1.00 21.14 237 GLU B C 1
ATOM 4144 O O . GLU B 1 253 ? -25.290 76.521 52.547 1.00 20.91 237 GLU B O 1
ATOM 4150 N N . GLN B 1 254 ? -25.222 74.268 52.409 1.00 21.02 238 GLN B N 1
ATOM 4151 C CA . GLN B 1 254 ? -25.790 74.041 53.747 1.00 20.81 238 GLN B CA 1
ATOM 4152 C C . GLN B 1 254 ? -24.771 74.229 54.868 1.00 21.01 238 GLN B C 1
ATOM 4153 O O . GLN B 1 254 ? -25.127 74.146 56.049 1.00 21.02 238 GLN B O 1
ATOM 4159 N N . LYS B 1 255 ? -23.518 74.481 54.515 1.00 20.21 239 LYS B N 1
ATOM 4160 C CA . LYS B 1 255 ? -22.402 74.567 55.445 1.00 20.99 239 LYS B CA 1
ATOM 4161 C C . LYS B 1 255 ? -22.165 73.248 56.174 1.00 20.43 239 LYS B C 1
ATOM 4162 O O . LYS B 1 255 ? -21.683 73.216 57.307 1.00 21.02 239 LYS B O 1
ATOM 4168 N N . ASP B 1 256 ? -22.452 72.147 55.482 1.00 20.41 240 ASP B N 1
ATOM 4169 C CA . ASP B 1 256 ? -22.000 70.839 55.934 1.00 20.78 240 ASP B CA 1
ATOM 4170 C C . ASP B 1 256 ? -20.662 70.564 55.265 1.00 21.03 240 ASP B C 1
ATOM 4171 O O . ASP B 1 256 ? -20.558 69.769 54.317 1.00 21.33 240 ASP B O 1
ATOM 4176 N N . PHE B 1 257 ? -19.632 71.237 55.766 1.00 21.02 241 PHE B N 1
ATOM 4177 C CA . PHE B 1 257 ? -18.328 71.232 55.119 1.00 21.18 241 PHE B CA 1
ATOM 4178 C C . PHE B 1 257 ? -17.618 69.888 55.256 1.00 21.98 241 PHE B C 1
ATOM 4179 O O . PHE B 1 257 ? -16.889 69.497 54.348 1.00 21.81 241 PHE B O 1
ATOM 4187 N N . SER B 1 258 ? -17.884 69.160 56.342 1.00 21.88 242 SER B N 1
ATOM 4188 C CA . SER B 1 258 ? -17.333 67.817 56.508 1.00 24.12 242 SER B CA 1
ATOM 4189 C C . SER B 1 258 ? -17.867 66.863 55.461 1.00 21.80 242 SER B C 1
ATOM 4190 O O . SER B 1 258 ? -17.111 66.047 54.915 1.00 21.56 242 SER B O 1
ATOM 4193 N N . LEU B 1 259 ? -19.165 66.961 55.196 1.00 21.18 243 LEU B N 1
ATOM 4194 C CA . LEU B 1 259 ? -19.802 66.150 54.165 1.00 21.82 243 LEU B CA 1
ATOM 4195 C C . LEU B 1 259 ? -19.278 66.539 52.784 1.00 20.59 243 LEU B C 1
ATOM 4196 O O . LEU B 1 259 ? -18.971 65.669 51.971 1.00 20.18 243 LEU B O 1
ATOM 4201 N N . ALA B 1 260 ? -19.155 67.841 52.525 1.00 19.37 244 ALA B N 1
ATOM 4202 C CA . ALA B 1 260 ? -18.617 68.311 51.239 1.00 19.16 244 ALA B CA 1
ATOM 4203 C C . ALA B 1 260 ? -17.222 67.738 50.974 1.00 18.53 244 ALA B C 1
ATOM 4204 O O . ALA B 1 260 ? -16.932 67.314 49.854 1.00 19.24 244 ALA B O 1
ATOM 4206 N N . LEU B 1 261 ? -16.368 67.728 51.995 1.00 18.43 245 LEU B N 1
ATOM 4207 C CA . LEU B 1 261 ? -15.021 67.189 51.873 1.00 19.00 245 LEU B CA 1
ATOM 4208 C C . LEU B 1 261 ? -15.048 65.681 51.600 1.00 19.36 245 LEU B C 1
ATOM 4209 O O . LEU B 1 261 ? -14.309 65.181 50.745 1.00 17.69 245 LEU B O 1
ATOM 4214 N N . ASN B 1 262 ? -15.895 64.959 52.326 1.00 19.59 246 ASN B N 1
ATOM 4215 C CA . ASN B 1 262 ? -16.057 63.531 52.058 1.00 21.64 246 ASN B CA 1
ATOM 4216 C C . ASN B 1 262 ? -16.418 63.281 50.594 1.00 20.33 246 ASN B C 1
ATOM 4217 O O . ASN B 1 262 ? -15.800 62.428 49.932 1.00 18.48 246 ASN B O 1
ATOM 4222 N N . TYR B 1 263 ? -17.378 64.048 50.083 1.00 19.89 247 TYR B N 1
ATOM 4223 C CA . TYR B 1 263 ? -17.755 63.932 48.679 1.00 20.02 247 TYR B CA 1
ATOM 4224 C C . TYR B 1 263 ? -16.615 64.276 47.738 1.00 18.78 247 TYR B C 1
ATOM 4225 O O . TYR B 1 263 ? -16.361 63.562 46.765 1.00 17.96 247 TYR B O 1
ATOM 4234 N N . GLN B 1 264 ? -15.897 65.356 48.029 1.00 17.73 248 GLN B N 1
ATOM 4235 C CA . GLN B 1 264 ? -14.752 65.708 47.199 1.00 17.97 248 GLN B CA 1
ATOM 4236 C C . GLN B 1 264 ? -13.724 64.587 47.164 1.00 17.52 248 GLN B C 1
ATOM 4237 O O . GLN B 1 264 ? -13.143 64.307 46.117 1.00 16.78 248 GLN B O 1
ATOM 4243 N N . PHE B 1 265 ? -13.473 63.967 48.313 1.00 17.93 249 PHE B N 1
ATOM 4244 C CA . PHE B 1 265 ? -12.462 62.917 48.374 1.00 17.89 249 PHE B CA 1
ATOM 4245 C C . PHE B 1 265 ? -12.873 61.696 47.539 1.00 19.30 249 PHE B C 1
ATOM 4246 O O . PHE B 1 265 ? -12.016 61.074 46.883 1.00 18.23 249 PHE B O 1
ATOM 4254 N N A CYS B 1 266 ? -14.161 61.356 47.564 0.50 19.26 250 CYS B N 1
ATOM 4255 N N B CYS B 1 266 ? -14.160 61.358 47.556 0.50 20.51 250 CYS B N 1
ATOM 4256 C CA A CYS B 1 266 ? -14.683 60.250 46.753 0.50 19.90 250 CYS B CA 1
ATOM 4257 C CA B CYS B 1 266 ? -14.654 60.240 46.755 0.50 22.02 250 CYS B CA 1
ATOM 4258 C C A CYS B 1 266 ? -14.419 60.494 45.265 0.50 19.42 250 CYS B C 1
ATOM 4259 C C B CYS B 1 266 ? -14.417 60.491 45.260 0.50 20.57 250 CYS B C 1
ATOM 4260 O O A CYS B 1 266 ? -13.924 59.620 44.561 0.50 19.08 250 CYS B O 1
ATOM 4261 O O B CYS B 1 266 ? -13.946 59.614 44.544 0.50 20.20 250 CYS B O 1
ATOM 4266 N N . ILE B 1 267 ? -14.692 61.716 44.817 1.00 19.02 251 ILE B N 1
ATOM 4267 C CA . ILE B 1 267 ? -14.400 62.133 43.460 1.00 18.59 251 ILE B CA 1
ATOM 4268 C C . ILE B 1 267 ? -12.894 62.076 43.175 1.00 17.54 251 ILE B C 1
ATOM 4269 O O . ILE B 1 267 ? -12.479 61.544 42.147 1.00 17.65 251 ILE B O 1
ATOM 4274 N N . GLN B 1 268 ? -12.075 62.590 44.093 1.00 16.78 252 GLN B N 1
ATOM 4275 C CA . GLN B 1 268 ? -10.624 62.531 43.932 1.00 17.11 252 GLN B CA 1
ATOM 4276 C C . GLN B 1 268 ? -10.127 61.095 43.811 1.00 17.03 252 GLN B C 1
ATOM 4277 O O . GLN B 1 268 ? -9.197 60.843 43.050 1.00 17.20 252 GLN B O 1
ATOM 4283 N N . ARG B 1 269 ? -10.737 60.165 44.549 1.00 17.26 253 ARG B N 1
ATOM 4284 C CA . ARG B 1 269 ? -10.271 58.766 44.485 1.00 19.02 253 ARG B CA 1
ATOM 4285 C C . ARG B 1 269 ? -10.470 58.194 43.066 1.00 18.87 253 ARG B C 1
ATOM 4286 O O . ARG B 1 269 ? -9.582 57.510 42.532 1.00 19.18 253 ARG B O 1
ATOM 4294 N N . PHE B 1 270 ? -11.593 58.518 42.445 1.00 17.18 254 PHE B N 1
ATOM 4295 C CA . PHE B 1 270 ? -11.800 58.146 41.047 1.00 17.24 254 PHE B CA 1
ATOM 4296 C C . PHE B 1 270 ? -10.814 58.828 40.102 1.00 17.09 254 PHE B C 1
ATOM 4297 O O . PHE B 1 270 ? -10.165 58.167 39.293 1.00 17.05 254 PHE B O 1
ATOM 4305 N N . ILE B 1 271 ? -10.712 60.158 40.195 1.00 17.36 255 ILE B N 1
ATOM 4306 C CA . ILE B 1 271 ? -9.913 60.900 39.236 1.00 18.12 255 ILE B CA 1
ATOM 4307 C C . ILE B 1 271 ? -8.437 60.510 39.335 1.00 17.95 255 ILE B C 1
ATOM 4308 O O . ILE B 1 271 ? -7.781 60.293 38.306 1.00 19.04 255 ILE B O 1
ATOM 4313 N N . ASN B 1 272 ? -7.928 60.366 40.555 1.00 17.17 256 ASN B N 1
ATOM 4314 C CA . ASN B 1 272 ? -6.520 60.033 40.732 1.00 18.50 256 ASN B CA 1
ATOM 4315 C C . ASN B 1 272 ? -6.216 58.659 40.131 1.00 18.20 256 ASN B C 1
ATOM 4316 O O . ASN B 1 272 ? -5.169 58.472 39.511 1.00 18.71 256 ASN B O 1
ATOM 4321 N N . PHE B 1 273 ? -7.167 57.736 40.282 1.00 17.53 257 PHE B N 1
ATOM 4322 C CA . PHE B 1 273 ? -7.049 56.386 39.739 1.00 17.93 257 PHE B CA 1
ATOM 4323 C C . PHE B 1 273 ? -6.898 56.436 38.227 1.00 18.20 257 PHE B C 1
ATOM 4324 O O . PHE B 1 273 ? -5.982 55.804 37.681 1.00 18.27 257 PHE B O 1
ATOM 4332 N N . VAL B 1 274 ? -7.772 57.184 37.549 1.00 17.84 258 VAL B N 1
ATOM 4333 C CA . VAL B 1 274 ? -7.685 57.269 36.092 1.00 18.86 258 VAL B CA 1
ATOM 4334 C C . VAL B 1 274 ? -6.511 58.125 35.604 1.00 19.77 258 VAL B C 1
ATOM 4335 O O . VAL B 1 274 ? -5.909 57.798 34.577 1.00 20.80 258 VAL B O 1
ATOM 4339 N N . VAL B 1 275 ? -6.161 59.193 36.330 1.00 20.94 259 VAL B N 1
ATOM 4340 C CA . VAL B 1 275 ? -4.977 60.005 35.964 1.00 22.92 259 VAL B CA 1
ATOM 4341 C C . VAL B 1 275 ? -3.721 59.127 35.911 1.00 24.04 259 VAL B C 1
ATOM 4342 O O . VAL B 1 275 ? -2.936 59.225 34.966 1.00 22.85 259 VAL B O 1
ATOM 4346 N N . LYS B 1 276 ? -3.569 58.242 36.892 1.00 23.53 260 LYS B N 1
ATOM 4347 C CA . LYS B 1 276 ? -2.430 57.309 36.919 1.00 25.56 260 LYS B CA 1
ATOM 4348 C C . LYS B 1 276 ? -2.337 56.412 35.687 1.00 26.28 260 LYS B C 1
ATOM 4349 O O . LYS B 1 276 ? -1.239 56.111 35.230 1.00 28.09 260 LYS B O 1
ATOM 4355 N N . LEU B 1 277 ? -3.481 56.004 35.146 1.00 25.70 261 LEU B N 1
ATOM 4356 C CA . LEU B 1 277 ? -3.548 55.174 33.942 1.00 26.06 261 LEU B CA 1
ATOM 4357 C C . LEU B 1 277 ? -3.323 55.928 32.627 1.00 28.13 261 LEU B C 1
ATOM 4358 O O . LEU B 1 277 ? -2.973 55.305 31.617 1.00 30.41 261 LEU B O 1
ATOM 4363 N N . GLY B 1 278 ? -3.531 57.245 32.636 1.00 26.15 262 GLY B N 1
ATOM 4364 C CA . GLY B 1 278 ? -3.515 58.065 31.420 1.00 26.75 262 GLY B CA 1
ATOM 4365 C C . GLY B 1 278 ? -4.930 58.537 31.132 1.00 25.30 262 GLY B C 1
ATOM 4366 O O . GLY B 1 278 ? -5.756 57.758 30.656 1.00 27.18 262 GLY B O 1
ATOM 4367 N N . PHE B 1 279 ? -5.203 59.809 31.416 1.00 24.65 263 PHE B N 1
ATOM 4368 C CA . PHE B 1 279 ? -6.575 60.324 31.455 1.00 24.58 263 PHE B CA 1
ATOM 4369 C C . PHE B 1 279 ? -6.700 61.649 30.710 1.00 23.62 263 PHE B C 1
ATOM 4370 O O . PHE B 1 279 ? -6.299 62.697 31.210 1.00 26.52 263 PHE B O 1
ATOM 4378 N N . GLY B 1 280 ? -7.268 61.574 29.522 1.00 21.35 264 GLY B N 1
ATOM 4379 C CA . GLY B 1 280 ? -7.541 62.748 28.701 1.00 20.88 264 GLY B CA 1
ATOM 4380 C C . GLY B 1 280 ? -8.898 62.657 28.064 1.00 19.95 264 GLY B C 1
ATOM 4381 O O . GLY B 1 280 ? -9.778 61.893 28.500 1.00 19.50 264 GLY B O 1
ATOM 4382 N N . VAL B 1 281 ? -9.076 63.441 27.010 1.00 18.81 265 VAL B N 1
ATOM 4383 C CA . VAL B 1 281 ? -10.371 63.590 26.371 1.00 18.91 265 VAL B CA 1
ATOM 4384 C C . VAL B 1 281 ? -10.933 62.271 25.839 1.00 18.88 265 VAL B C 1
ATOM 4385 O O . VAL B 1 281 ? -12.115 61.999 26.000 1.00 19.30 265 VAL B O 1
ATOM 4389 N N A SER B 1 282 ? -10.088 61.454 25.212 0.50 18.62 266 SER B N 1
ATOM 4390 N N B SER B 1 282 ? -10.087 61.462 25.215 0.50 19.15 266 SER B N 1
ATOM 4391 C CA A SER B 1 282 ? -10.498 60.126 24.734 0.50 18.95 266 SER B CA 1
ATOM 4392 C CA B SER B 1 282 ? -10.505 60.155 24.721 0.50 19.80 266 SER B CA 1
ATOM 4393 C C A SER B 1 282 ? -11.107 59.282 25.839 0.50 18.50 266 SER B C 1
ATOM 4394 C C B SER B 1 282 ? -11.087 59.270 25.826 0.50 18.99 266 SER B C 1
ATOM 4395 O O A SER B 1 282 ? -12.138 58.636 25.657 0.50 19.58 266 SER B O 1
ATOM 4396 O O B SER B 1 282 ? -12.087 58.582 25.626 0.50 20.10 266 SER B O 1
ATOM 4401 N N . GLN B 1 283 ? -10.452 59.304 26.988 1.00 18.69 267 GLN B N 1
ATOM 4402 C CA . GLN B 1 283 ? -10.894 58.527 28.147 1.00 18.44 267 GLN B CA 1
ATOM 4403 C C . GLN B 1 283 ? -12.220 59.050 28.705 1.00 18.68 267 GLN B C 1
ATOM 4404 O O . GLN B 1 283 ? -13.109 58.279 29.066 1.00 18.19 267 GLN B O 1
ATOM 4410 N N . THR B 1 284 ? -12.382 60.368 28.712 1.00 18.48 268 THR B N 1
ATOM 4411 C CA . THR B 1 284 ? -13.670 60.973 29.056 1.00 18.39 268 THR B CA 1
ATOM 4412 C C . THR B 1 284 ? -14.794 60.502 28.148 1.00 18.72 268 THR B C 1
ATOM 4413 O O . THR B 1 284 ? -15.885 60.191 28.623 1.00 18.89 268 THR B O 1
ATOM 4417 N N . LYS B 1 285 ? -14.521 60.399 26.849 1.00 18.59 269 LYS B N 1
ATOM 4418 C CA . LYS B 1 285 ? -15.536 59.932 25.920 1.00 19.31 269 LYS B CA 1
ATOM 4419 C C . LYS B 1 285 ? -15.948 58.507 26.257 1.00 19.84 269 LYS B C 1
ATOM 4420 O O . LYS B 1 285 ? -17.134 58.199 26.283 1.00 20.71 269 LYS B O 1
ATOM 4426 N N . ALA B 1 286 ? -14.953 57.663 26.518 1.00 19.25 270 ALA B N 1
ATOM 4427 C CA . ALA B 1 286 ? -15.188 56.249 26.855 1.00 20.12 270 ALA B CA 1
ATOM 4428 C C . ALA B 1 286 ? -15.961 56.112 28.163 1.00 21.85 270 ALA B C 1
ATOM 4429 O O . ALA B 1 286 ? -16.889 55.294 28.249 1.00 22.89 270 ALA B O 1
ATOM 4431 N N . ILE B 1 287 ? -15.609 56.939 29.157 1.00 21.09 271 ILE B N 1
ATOM 4432 C CA . ILE B 1 287 ? -16.270 56.905 30.473 1.00 21.55 271 ILE B CA 1
ATOM 4433 C C . ILE B 1 287 ? -17.722 57.359 30.360 1.00 20.86 271 ILE B C 1
ATOM 4434 O O . ILE B 1 287 ? -18.613 56.754 30.976 1.00 22.30 271 ILE B O 1
ATOM 4439 N N . MET B 1 288 ? -17.973 58.411 29.575 1.00 20.80 272 MET B N 1
ATOM 4440 C CA . MET B 1 288 ? -19.337 58.877 29.371 1.00 20.84 272 MET B CA 1
ATOM 4441 C C . MET B 1 288 ? -20.199 57.799 28.698 1.00 21.64 272 MET B C 1
ATOM 4442 O O . MET B 1 288 ? -21.348 57.571 29.096 1.00 19.69 272 MET B O 1
ATOM 4447 N N . THR B 1 289 ? -19.647 57.144 27.685 1.00 23.01 273 THR B N 1
ATOM 4448 C CA . THR B 1 289 ? -20.367 56.074 27.000 1.00 24.24 273 THR B CA 1
ATOM 4449 C C . THR B 1 289 ? -20.769 54.986 28.004 1.00 24.22 273 THR B C 1
ATOM 4450 O O . THR B 1 289 ? -21.923 54.534 28.031 1.00 25.04 273 THR B O 1
ATOM 4454 N N . LEU B 1 290 ? -19.812 54.605 28.827 1.00 25.30 274 LEU B N 1
ATOM 4455 C CA . LEU B 1 290 ? -19.989 53.596 29.862 1.00 26.82 274 LEU B CA 1
ATOM 4456 C C . LEU B 1 290 ? -21.075 53.944 30.861 1.00 26.81 274 LEU B C 1
ATOM 4457 O O . LEU B 1 290 ? -21.957 53.134 31.125 1.00 26.07 274 LEU B O 1
ATOM 4462 N N . VAL B 1 291 ? -20.999 55.143 31.431 1.00 25.45 275 VAL B N 1
ATOM 4463 C CA . VAL B 1 291 ? -21.917 55.547 32.497 1.00 24.70 275 VAL B CA 1
ATOM 4464 C C . VAL B 1 291 ? -23.304 55.882 31.956 1.00 24.99 275 VAL B C 1
ATOM 4465 O O . VAL B 1 291 ? -24.318 55.474 32.547 1.00 23.85 275 VAL B O 1
ATOM 4469 N N . SER B 1 292 ? -23.362 56.632 30.853 1.00 23.27 276 SER B N 1
ATOM 4470 C CA . SER B 1 292 ? -24.630 57.113 30.315 1.00 23.96 276 SER B CA 1
ATOM 4471 C C . SER B 1 292 ? -25.369 56.111 29.425 1.00 24.66 276 SER B C 1
ATOM 4472 O O . SER B 1 292 ? -26.567 56.246 29.247 1.00 25.98 276 SER B O 1
ATOM 4475 N N . GLY B 1 293 ? -24.646 55.165 28.828 1.00 25.01 277 GLY B N 1
ATOM 4476 C CA . GLY B 1 293 ? -25.191 54.317 27.771 1.00 26.67 277 GLY B CA 1
ATOM 4477 C C . GLY B 1 293 ? -25.427 54.997 26.431 1.00 27.80 277 GLY B C 1
ATOM 4478 O O . GLY B 1 293 ? -25.952 54.372 25.521 1.00 29.79 277 GLY B O 1
ATOM 4479 N N . ILE B 1 294 ? -25.034 56.266 26.291 1.00 25.35 278 ILE B N 1
ATOM 4480 C CA . ILE B 1 294 ? -25.197 57.016 25.061 1.00 26.25 278 ILE B CA 1
ATOM 4481 C C . ILE B 1 294 ? -23.857 56.895 24.339 1.00 25.23 278 ILE B C 1
ATOM 4482 O O . ILE B 1 294 ? -22.814 57.117 24.956 1.00 25.42 278 ILE B O 1
ATOM 4487 N N . PRO B 1 295 ? -23.864 56.515 23.045 1.00 25.75 279 PRO B N 1
ATOM 4488 C CA . PRO B 1 295 ? -22.592 56.273 22.365 1.00 25.58 279 PRO B CA 1
ATOM 4489 C C . PRO B 1 295 ? -21.888 57.574 21.972 1.00 23.87 279 PRO B C 1
ATOM 4490 O O . PRO B 1 295 ? -22.324 58.267 21.066 1.00 24.60 279 PRO B O 1
ATOM 4494 N N . MET B 1 296 ? -20.803 57.891 22.665 1.00 23.77 280 MET B N 1
ATOM 4495 C CA . MET B 1 296 ? -19.999 59.056 22.313 1.00 22.66 280 MET B CA 1
ATOM 4496 C C . MET B 1 296 ? -19.105 58.767 21.109 1.00 22.88 280 MET B C 1
ATOM 4497 O O . MET B 1 296 ? -18.676 59.695 20.439 1.00 21.83 280 MET B O 1
ATOM 4502 N N . GLY B 1 297 ? -18.819 57.491 20.835 1.00 23.35 281 GLY B N 1
ATOM 4503 C CA . GLY B 1 297 ? -18.002 57.123 19.686 1.00 24.34 281 GLY B CA 1
ATOM 4504 C C . GLY B 1 297 ? -16.527 57.392 19.910 1.00 24.79 281 GLY B C 1
ATOM 4505 O O . GLY B 1 297 ? -16.100 57.730 21.020 1.00 25.12 281 GLY B O 1
ATOM 4506 N N . PRO B 1 298 ? -15.718 57.233 18.851 1.00 24.73 282 PRO B N 1
ATOM 4507 C CA . PRO B 1 298 ? -14.295 57.471 18.987 1.00 24.38 282 PRO B CA 1
ATOM 4508 C C . PRO B 1 298 ? -13.988 58.966 18.998 1.00 22.79 282 PRO B C 1
ATOM 4509 O O . PRO B 1 298 ? -14.828 59.764 18.580 1.00 22.36 282 PRO B O 1
ATOM 4513 N N . PRO B 1 299 ? -12.789 59.331 19.456 1.00 22.48 283 PRO B N 1
ATOM 4514 C CA . PRO B 1 299 ? -12.309 60.697 19.293 1.00 22.17 283 PRO B CA 1
ATOM 4515 C C . PRO B 1 299 ? -11.681 60.845 17.915 1.00 21.61 283 PRO B C 1
ATOM 4516 O O . PRO B 1 299 ? -11.428 59.847 17.236 1.00 22.78 283 PRO B O 1
ATOM 4520 N N . ARG B 1 300 ? -11.415 62.085 17.534 1.00 20.27 284 ARG B N 1
ATOM 4521 C CA . ARG B 1 300 ? -10.741 62.406 16.279 1.00 20.77 284 ARG B CA 1
ATOM 4522 C C . ARG B 1 300 ? -9.244 62.493 16.506 1.00 19.44 284 ARG B C 1
ATOM 4523 O O . ARG B 1 300 ? -8.802 62.954 17.548 1.00 19.18 284 ARG B O 1
ATOM 4531 N N . LEU B 1 301 ? -8.450 62.063 15.519 1.00 19.34 285 LEU B N 1
ATOM 4532 C CA . LEU B 1 301 ? -7.007 62.267 15.572 1.00 19.60 285 LEU B CA 1
ATOM 4533 C C . LEU B 1 301 ? -6.773 63.762 15.773 1.00 19.40 285 LEU B C 1
ATOM 4534 O O . LEU B 1 301 ? -7.473 64.566 15.170 1.00 20.21 285 LEU B O 1
ATOM 4539 N N . PRO B 1 302 ? -5.802 64.143 16.590 1.00 20.85 286 PRO B N 1
ATOM 4540 C CA . PRO B 1 302 ? -4.712 63.309 17.080 1.00 21.49 286 PRO B CA 1
ATOM 4541 C C . PRO B 1 302 ? -4.962 62.573 18.405 1.00 20.30 286 PRO B C 1
ATOM 4542 O O . PRO B 1 302 ? -4.010 62.076 19.001 1.00 21.25 286 PRO B O 1
ATOM 4546 N N . LEU B 1 303 ? -6.210 62.500 18.858 1.00 19.52 287 LEU B N 1
ATOM 4547 C CA . LEU B 1 303 ? -6.562 61.648 19.991 1.00 19.90 287 LEU B CA 1
ATOM 4548 C C . LEU B 1 303 ? -6.713 60.217 19.492 1.00 21.47 287 LEU B C 1
ATOM 4549 O O . LEU B 1 303 ? -6.992 59.984 18.317 1.00 20.72 287 LEU B O 1
ATOM 4554 N N . GLN B 1 304 ? -6.534 59.281 20.412 1.00 22.22 288 GLN B N 1
ATOM 4555 C CA . GLN B 1 304 ? -6.712 57.868 20.131 1.00 24.25 288 GLN B CA 1
ATOM 4556 C C . GLN B 1 304 ? -7.736 57.291 21.073 1.00 23.93 288 GLN B C 1
ATOM 4557 O O . GLN B 1 304 ? -7.672 57.552 22.263 1.00 22.27 288 GLN B O 1
ATOM 4563 N N . LYS B 1 305 ? -8.644 56.484 20.521 1.00 24.06 289 LYS B N 1
ATOM 4564 C CA . LYS B 1 305 ? -9.659 55.765 21.294 1.00 25.88 289 LYS B CA 1
ATOM 4565 C C . LYS B 1 305 ? -9.066 55.126 22.551 1.00 23.81 289 LYS B C 1
ATOM 4566 O O . LYS B 1 305 ? -7.988 54.542 22.518 1.00 23.22 289 LYS B O 1
ATOM 4572 N N . ALA B 1 306 ? -9.778 55.257 23.670 1.00 22.90 290 ALA B N 1
ATOM 4573 C CA . ALA B 1 306 ? -9.336 54.685 24.927 1.00 22.96 290 ALA B CA 1
ATOM 4574 C C . ALA B 1 306 ? -9.316 53.157 24.817 1.00 23.17 290 ALA B C 1
ATOM 4575 O O . ALA B 1 306 ? -10.090 52.587 24.068 1.00 24.81 290 ALA B O 1
ATOM 4577 N N . SER B 1 307 ? -8.443 52.524 25.580 1.00 24.60 291 SER B N 1
ATOM 4578 C CA . SER B 1 307 ? -8.299 51.052 25.531 1.00 27.85 291 SER B CA 1
ATOM 4579 C C . SER B 1 307 ? -9.429 50.344 26.278 1.00 28.86 291 SER B C 1
ATOM 4580 O O . SER B 1 307 ? -10.104 50.931 27.143 1.00 27.74 291 SER B O 1
ATOM 4583 N N . ARG B 1 308 ? -9.637 49.072 25.924 1.00 30.30 292 ARG B N 1
ATOM 4584 C CA . ARG B 1 308 ? -10.550 48.191 26.642 1.00 29.90 292 ARG B CA 1
ATOM 4585 C C . ARG B 1 308 ? -10.135 48.053 28.103 1.00 28.38 292 ARG B C 1
ATOM 4586 O O . ARG B 1 308 ? -10.993 48.114 28.979 1.00 32.51 292 ARG B O 1
ATOM 4588 N N . GLU B 1 309 ? -8.835 47.865 28.342 1.00 28.55 293 GLU B N 1
ATOM 4589 C CA . GLU B 1 309 ? -8.267 47.751 29.697 1.00 28.63 293 GLU B CA 1
ATOM 4590 C C . GLU B 1 309 ? -8.594 49.004 30.529 1.00 28.90 293 GLU B C 1
ATOM 4591 O O . GLU B 1 309 ? -9.118 48.891 31.648 1.00 27.88 293 GLU B O 1
ATOM 4593 N N . PHE B 1 310 ? -8.336 50.185 29.953 1.00 26.30 294 PHE B N 1
ATOM 4594 C CA . PHE B 1 310 ? -8.682 51.433 30.639 1.00 24.74 294 PHE B CA 1
ATOM 4595 C C . PHE B 1 310 ? -10.168 51.496 31.008 1.00 24.71 294 PHE B C 1
ATOM 4596 O O . PHE B 1 310 ? -10.518 51.778 32.152 1.00 24.19 294 PHE B O 1
ATOM 4604 N N . THR B 1 311 ? -11.046 51.229 30.048 1.00 24.16 295 THR B N 1
ATOM 4605 C CA . THR B 1 311 ? -12.480 51.358 30.267 1.00 27.01 295 THR B CA 1
ATOM 4606 C C . THR B 1 311 ? -12.989 50.386 31.341 1.00 26.79 295 THR B C 1
ATOM 4607 O O . THR B 1 311 ? -13.793 50.771 32.198 1.00 25.65 295 THR B O 1
ATOM 4611 N N . ASP B 1 312 ? -12.505 49.144 31.298 1.00 26.93 296 ASP B N 1
ATOM 4612 C CA . ASP B 1 312 ? -12.842 48.149 32.330 1.00 27.48 296 ASP B CA 1
ATOM 4613 C C . ASP B 1 312 ? -12.365 48.566 33.718 1.00 26.11 296 ASP B C 1
ATOM 4614 O O . ASP B 1 312 ? -13.098 48.415 34.695 1.00 26.11 296 ASP B O 1
ATOM 4619 N N . SER B 1 313 ? -11.143 49.077 33.798 1.00 25.47 297 SER B N 1
ATOM 4620 C CA . SER B 1 313 ? -10.589 49.578 35.058 1.00 25.99 297 SER B CA 1
ATOM 4621 C C . SER B 1 313 ? -11.424 50.735 35.619 1.00 24.22 297 SER B C 1
ATOM 4622 O O . SER B 1 313 ? -11.751 50.743 36.818 1.00 21.54 297 SER B O 1
ATOM 4625 N N . ALA B 1 314 ? -11.767 51.694 34.757 1.00 22.12 298 ALA B N 1
ATOM 4626 C CA . ALA B 1 314 ? -12.582 52.840 35.174 1.00 22.64 298 ALA B CA 1
ATOM 4627 C C . ALA B 1 314 ? -13.940 52.387 35.684 1.00 22.46 298 ALA B C 1
ATOM 4628 O O . ALA B 1 314 ? -14.384 52.839 36.737 1.00 21.67 298 ALA B O 1
ATOM 4630 N N . GLU B 1 315 ? -14.575 51.474 34.944 1.00 22.96 299 GLU B N 1
ATOM 4631 C CA . GLU B 1 315 ? -15.842 50.872 35.349 1.00 23.65 299 GLU B CA 1
ATOM 4632 C C . GLU B 1 315 ? -15.754 50.249 36.732 1.00 21.31 299 GLU B C 1
ATOM 4633 O O . GLU B 1 315 ? -16.614 50.496 37.571 1.00 21.16 299 GLU B O 1
ATOM 4639 N N . ALA B 1 316 ? -14.729 49.430 36.954 1.00 20.90 300 ALA B N 1
ATOM 4640 C CA . ALA B 1 316 ? -14.567 48.736 38.234 1.00 21.20 300 ALA B CA 1
ATOM 4641 C C . ALA B 1 316 ? -14.347 49.730 39.376 1.00 20.09 300 ALA B C 1
ATOM 4642 O O . ALA B 1 316 ? -14.893 49.578 40.465 1.00 19.50 300 ALA B O 1
ATOM 4644 N N . LYS B 1 317 ? -13.599 50.799 39.098 1.00 19.15 301 LYS B N 1
ATOM 4645 C CA . LYS B 1 317 ? -13.404 51.841 40.098 1.00 18.90 301 LYS B CA 1
ATOM 4646 C C . LYS B 1 317 ? -14.694 52.573 40.405 1.00 18.21 301 LYS B C 1
ATOM 4647 O O . LYS B 1 317 ? -15.012 52.792 41.566 1.00 18.22 301 LYS B O 1
ATOM 4653 N N . LEU B 1 318 ? -15.435 52.958 39.371 1.00 18.78 302 LEU B N 1
ATOM 4654 C CA . LEU B 1 318 ? -16.690 53.671 39.563 1.00 19.70 302 LEU B CA 1
ATOM 4655 C C . LEU B 1 318 ? -17.680 52.836 40.383 1.00 19.85 302 LEU B C 1
ATOM 4656 O O . LEU B 1 318 ? -18.320 53.344 41.292 1.00 20.22 302 LEU B O 1
ATOM 4661 N N . LYS B 1 319 ? -17.759 51.540 40.089 1.00 20.34 303 LYS B N 1
ATOM 4662 C CA . LYS B 1 319 ? -18.638 50.646 40.843 1.00 21.30 303 LYS B CA 1
ATOM 4663 C C . LYS B 1 319 ? -18.206 50.569 42.300 1.00 20.48 303 LYS B C 1
ATOM 4664 O O . LYS B 1 319 ? -19.041 50.658 43.200 1.00 20.69 303 LYS B O 1
ATOM 4670 N N . SER B 1 320 ? -16.897 50.455 42.536 1.00 20.18 304 SER B N 1
ATOM 4671 C CA . SER B 1 320 ? -16.359 50.326 43.897 1.00 20.52 304 SER B CA 1
ATOM 4672 C C . SER B 1 320 ? -16.613 51.558 44.768 1.00 21.37 304 SER B C 1
ATOM 4673 O O . SER B 1 320 ? -16.700 51.455 45.989 1.00 22.20 304 SER B O 1
ATOM 4676 N N . LEU B 1 321 ? -16.734 52.725 44.128 1.00 20.30 305 LEU B N 1
ATOM 4677 C CA . LEU B 1 321 ? -17.073 53.982 44.801 1.00 22.27 305 LEU B CA 1
ATOM 4678 C C . LEU B 1 321 ? -18.567 54.305 44.817 1.00 24.27 305 LEU B C 1
ATOM 4679 O O . LEU B 1 321 ? -18.958 55.393 45.286 1.00 25.54 305 LEU B O 1
ATOM 4684 N N . ASP B 1 322 ? -19.401 53.384 44.329 1.00 24.79 306 ASP B N 1
ATOM 4685 C CA . ASP B 1 322 ? -20.848 53.597 44.199 1.00 28.24 306 ASP B CA 1
ATOM 4686 C C . ASP B 1 322 ? -21.208 54.829 43.337 1.00 28.81 306 ASP B C 1
ATOM 4687 O O . ASP B 1 322 ? -22.194 55.526 43.600 1.00 30.54 306 ASP B O 1
ATOM 4692 N N . PHE B 1 323 ? -20.397 55.085 42.314 1.00 28.06 307 PHE B N 1
ATOM 4693 C CA . PHE B 1 323 ? -20.728 56.048 41.256 1.00 29.64 307 PHE B CA 1
ATOM 4694 C C . PHE B 1 323 ? -21.415 55.369 40.080 1.00 33.33 307 PHE B C 1
ATOM 4695 O O . PHE B 1 323 ? -21.939 56.044 39.202 1.00 36.00 307 PHE B O 1
ATOM 4703 N N . LEU B 1 324 ? -21.365 54.042 40.053 1.00 35.91 308 LEU B N 1
ATOM 4704 C CA . LEU B 1 324 ? -21.985 53.220 39.030 1.00 39.00 308 LEU B CA 1
ATOM 4705 C C . LEU B 1 324 ? -22.479 51.961 39.750 1.00 43.14 308 LEU B C 1
ATOM 4706 O O . LEU B 1 324 ? -21.917 51.578 40.785 1.00 42.58 308 LEU B O 1
ATOM 4711 N N . SER B 1 325 ? -23.538 51.347 39.230 1.00 45.65 309 SER B N 1
ATOM 4712 C CA . SER B 1 325 ? -24.182 50.213 39.900 1.00 48.56 309 SER B CA 1
ATOM 4713 C C . SER B 1 325 ? -23.481 48.891 39.587 1.00 46.65 309 SER B C 1
ATOM 4714 O O . SER B 1 325 ? -22.973 48.707 38.484 1.00 46.51 309 SER B O 1
ATOM 4717 N N . PHE B 1 326 ? -23.454 47.980 40.563 1.00 47.83 310 PHE B N 1
ATOM 4718 C CA . PHE B 1 326 ? -23.011 46.594 40.327 1.00 48.35 310 PHE B CA 1
ATOM 4719 C C . PHE B 1 326 ? -24.133 45.812 39.636 1.00 51.22 310 PHE B C 1
ATOM 4720 O O . PHE B 1 326 ? -24.028 45.469 38.458 1.00 55.78 310 PHE B O 1
ATOM 4728 N N . LYS C 1 25 ? 14.247 67.972 -6.443 1.00 41.18 9 LYS C N 1
ATOM 4729 C CA . LYS C 1 25 ? 14.911 68.074 -5.102 1.00 39.89 9 LYS C CA 1
ATOM 4730 C C . LYS C 1 25 ? 14.782 69.485 -4.497 1.00 38.57 9 LYS C C 1
ATOM 4731 O O . LYS C 1 25 ? 15.357 70.441 -5.021 1.00 40.35 9 LYS C O 1
ATOM 4733 N N . LEU C 1 26 ? 14.020 69.605 -3.407 1.00 36.42 10 LEU C N 1
ATOM 4734 C CA . LEU C 1 26 ? 13.902 70.866 -2.668 1.00 32.31 10 LEU C CA 1
ATOM 4735 C C . LEU C 1 26 ? 15.217 71.116 -1.940 1.00 33.00 10 LEU C C 1
ATOM 4736 O O . LEU C 1 26 ? 15.559 70.350 -1.030 1.00 34.53 10 LEU C O 1
ATOM 4741 N N . GLN C 1 27 ? 15.947 72.168 -2.340 1.00 30.52 11 GLN C N 1
ATOM 4742 C CA . GLN C 1 27 ? 17.293 72.453 -1.819 1.00 30.13 11 GLN C CA 1
ATOM 4743 C C . GLN C 1 27 ? 17.658 73.950 -1.754 1.00 26.57 11 GLN C C 1
ATOM 4744 O O . GLN C 1 27 ? 17.038 74.787 -2.405 1.00 26.30 11 GLN C O 1
ATOM 4750 N N . GLY C 1 28 ? 18.690 74.271 -0.978 1.00 22.92 12 GLY C N 1
ATOM 4751 C CA . GLY C 1 28 ? 19.107 75.660 -0.802 1.00 21.42 12 GLY C CA 1
ATOM 4752 C C . GLY C 1 28 ? 18.149 76.402 0.124 1.00 19.57 12 GLY C C 1
ATOM 4753 O O . GLY C 1 28 ? 17.457 75.776 0.940 1.00 18.27 12 GLY C O 1
ATOM 4754 N N . LEU C 1 29 ? 18.115 77.725 0.004 1.00 18.30 13 LEU C N 1
ATOM 4755 C CA . LEU C 1 29 ? 17.283 78.549 0.870 1.00 18.05 13 LEU C CA 1
ATOM 4756 C C . LEU C 1 29 ? 15.817 78.502 0.431 1.00 18.27 13 LEU C C 1
ATOM 4757 O O . LEU C 1 29 ? 15.497 78.504 -0.764 1.00 18.64 13 LEU C O 1
ATOM 4762 N N . VAL C 1 30 ? 14.942 78.441 1.434 1.00 16.76 14 VAL C N 1
ATOM 4763 C CA . VAL C 1 30 ? 13.508 78.469 1.238 1.00 16.25 14 VAL C CA 1
ATOM 4764 C C . VAL C 1 30 ? 13.015 79.586 2.159 1.00 15.70 14 VAL C C 1
ATOM 4765 O O . VAL C 1 30 ? 13.156 79.491 3.390 1.00 15.87 14 VAL C O 1
ATOM 4769 N N . ALA C 1 31 ? 12.470 80.652 1.587 1.00 15.87 15 ALA C N 1
ATOM 4770 C CA . ALA C 1 31 ? 11.923 81.718 2.405 1.00 15.55 15 ALA C CA 1
ATOM 4771 C C . ALA C 1 31 ? 10.585 81.289 2.982 1.00 15.32 15 ALA C C 1
ATOM 4772 O O . ALA C 1 31 ? 9.682 80.920 2.235 1.00 15.34 15 ALA C O 1
ATOM 4774 N N . ALA C 1 32 ? 10.452 81.384 4.298 1.00 14.41 16 ALA C N 1
ATOM 4775 C CA . ALA C 1 32 ? 9.144 81.288 4.940 1.00 15.00 16 ALA C CA 1
ATOM 4776 C C . ALA C 1 32 ? 8.471 82.628 4.709 1.00 14.36 16 ALA C C 1
ATOM 4777 O O . ALA C 1 32 ? 8.852 83.631 5.325 1.00 14.50 16 ALA C O 1
ATOM 4779 N N . THR C 1 33 ? 7.511 82.664 3.795 1.00 14.13 17 THR C N 1
ATOM 4780 C CA . THR C 1 33 ? 6.965 83.923 3.323 1.00 15.10 17 THR C CA 1
ATOM 4781 C C . THR C 1 33 ? 6.001 84.585 4.303 1.00 14.45 17 THR C C 1
ATOM 4782 O O . THR C 1 33 ? 5.272 83.927 5.047 1.00 15.68 17 THR C O 1
ATOM 4786 N N . ILE C 1 34 ? 6.060 85.909 4.312 1.00 14.57 18 ILE C N 1
ATOM 4787 C CA . ILE C 1 34 ? 5.141 86.771 5.046 1.00 15.33 18 ILE C CA 1
ATOM 4788 C C . ILE C 1 34 ? 3.827 86.869 4.267 1.00 15.69 18 ILE C C 1
ATOM 4789 O O . ILE C 1 34 ? 3.847 86.792 3.055 1.00 16.23 18 ILE C O 1
ATOM 4794 N N . THR C 1 35 ? 2.698 87.010 4.968 1.00 15.18 19 THR C N 1
ATOM 4795 C CA . THR C 1 35 ? 1.400 87.272 4.322 1.00 15.63 19 THR C CA 1
ATOM 4796 C C . THR C 1 35 ? 1.150 88.763 4.336 1.00 15.13 19 THR C C 1
ATOM 4797 O O . THR C 1 35 ? 0.840 89.332 5.390 1.00 15.74 19 THR C O 1
ATOM 4801 N N . PRO C 1 36 ? 1.337 89.430 3.170 1.00 15.17 20 PRO C N 1
ATOM 4802 C CA . PRO C 1 36 ? 1.069 90.871 3.166 1.00 15.20 20 PRO C CA 1
ATOM 4803 C C . PRO C 1 36 ? -0.389 91.145 3.453 1.00 15.59 20 PRO C C 1
ATOM 4804 O O . PRO C 1 36 ? -1.269 90.394 2.985 1.00 15.64 20 PRO C O 1
ATOM 4808 N N . MET C 1 37 ? -0.651 92.185 4.237 1.00 15.99 21 MET C N 1
ATOM 4809 C CA . MET C 1 37 ? -2.003 92.552 4.575 1.00 17.15 21 MET C CA 1
ATOM 4810 C C . MET C 1 37 ? -2.245 94.021 4.289 1.00 17.82 21 MET C C 1
ATOM 4811 O O . MET C 1 37 ? -1.328 94.850 4.369 1.00 16.46 21 MET C O 1
ATOM 4816 N N . THR C 1 38 ? -3.501 94.331 3.982 1.00 19.00 22 THR C N 1
ATOM 4817 C CA . THR C 1 38 ? -3.952 95.714 3.861 1.00 21.53 22 THR C CA 1
ATOM 4818 C C . THR C 1 38 ? -4.041 96.305 5.270 1.00 20.67 22 THR C C 1
ATOM 4819 O O . THR C 1 38 ? -4.040 95.570 6.265 1.00 20.61 22 THR C O 1
ATOM 4823 N N . GLU C 1 39 ? -4.126 97.626 5.377 1.00 21.30 23 GLU C N 1
ATOM 4824 C CA . GLU C 1 39 ? -4.274 98.250 6.695 1.00 23.28 23 GLU C CA 1
ATOM 4825 C C . GLU C 1 39 ? -5.534 97.771 7.443 1.00 23.01 23 GLU C C 1
ATOM 4826 O O . GLU C 1 39 ? -5.508 97.659 8.662 1.00 23.52 23 GLU C O 1
ATOM 4832 N N . ASN C 1 40 ? -6.596 97.448 6.712 1.00 23.43 24 ASN C N 1
ATOM 4833 C CA . ASN C 1 40 ? -7.828 96.916 7.304 1.00 25.46 24 ASN C CA 1
ATOM 4834 C C . ASN C 1 40 ? -7.760 95.429 7.666 1.00 23.79 24 ASN C C 1
ATOM 4835 O O . ASN C 1 40 ? -8.741 94.878 8.165 1.00 24.71 24 ASN C O 1
ATOM 4840 N N . GLY C 1 41 ? -6.628 94.778 7.402 1.00 22.22 25 GLY C N 1
ATOM 4841 C CA . GLY C 1 41 ? -6.379 93.428 7.892 1.00 22.66 25 GLY C CA 1
ATOM 4842 C C . GLY C 1 41 ? -6.643 92.294 6.919 1.00 22.72 25 GLY C C 1
ATOM 4843 O O . GLY C 1 41 ? -6.431 91.129 7.274 1.00 24.49 25 GLY C O 1
ATOM 4844 N N . GLU C 1 42 ? -7.099 92.611 5.706 1.00 20.89 26 GLU C N 1
ATOM 4845 C CA . GLU C 1 42 ? -7.314 91.607 4.676 1.00 21.14 26 GLU C CA 1
ATOM 4846 C C . GLU C 1 42 ? -5.989 91.309 3.984 1.00 19.17 26 GLU C C 1
ATOM 4847 O O . GLU C 1 42 ? -5.033 92.090 4.068 1.00 18.30 26 GLU C O 1
ATOM 4853 N N . ILE C 1 43 ? -5.927 90.182 3.309 1.00 17.64 27 ILE C N 1
ATOM 4854 C CA . ILE C 1 43 ? -4.715 89.807 2.609 1.00 17.64 27 ILE C CA 1
ATOM 4855 C C . ILE C 1 43 ? -4.507 90.720 1.401 1.00 17.69 27 ILE C C 1
ATOM 4856 O O . ILE C 1 43 ? -5.426 90.905 0.575 1.00 17.21 27 ILE C O 1
ATOM 4861 N N . ASN C 1 44 ? -3.311 91.289 1.289 1.00 16.86 28 ASN C N 1
ATOM 4862 C CA . ASN C 1 44 ? -2.999 92.144 0.150 1.00 17.44 28 ASN C CA 1
ATOM 4863 C C . ASN C 1 44 ? -2.386 91.299 -0.948 1.00 17.56 28 ASN C C 1
ATOM 4864 O O . ASN C 1 44 ? -1.176 91.243 -1.126 1.00 17.96 28 ASN C O 1
ATOM 4869 N N . PHE C 1 45 ? -3.249 90.648 -1.726 1.00 17.82 29 PHE C N 1
ATOM 4870 C CA . PHE C 1 45 ? -2.780 89.771 -2.794 1.00 17.11 29 PHE C CA 1
ATOM 4871 C C . PHE C 1 45 ? -1.977 90.517 -3.853 1.00 17.38 29 PHE C C 1
ATOM 4872 O O . PHE C 1 45 ? -1.121 89.912 -4.487 1.00 17.77 29 PHE C O 1
ATOM 4880 N N . SER C 1 46 ? -2.257 91.811 -4.031 1.00 17.89 30 SER C N 1
ATOM 4881 C CA . SER C 1 46 ? -1.725 92.584 -5.142 1.00 18.73 30 SER C CA 1
ATOM 4882 C C . SER C 1 46 ? -0.202 92.695 -5.153 1.00 19.47 30 SER C C 1
ATOM 4883 O O . SER C 1 46 ? 0.375 92.903 -6.214 1.00 21.00 30 SER C O 1
ATOM 4886 N N . VAL C 1 47 ? 0.438 92.576 -3.982 1.00 18.28 31 VAL C N 1
ATOM 4887 C CA . VAL C 1 47 ? 1.893 92.717 -3.889 1.00 17.83 31 VAL C CA 1
ATOM 4888 C C . VAL C 1 47 ? 2.656 91.404 -3.888 1.00 17.52 31 VAL C C 1
ATOM 4889 O O . VAL C 1 47 ? 3.878 91.420 -3.817 1.00 17.94 31 VAL C O 1
ATOM 4893 N N . ILE C 1 48 ? 1.959 90.272 -3.983 1.00 16.95 32 ILE C N 1
ATOM 4894 C CA . ILE C 1 48 ? 2.630 88.971 -3.932 1.00 17.62 32 ILE C CA 1
ATOM 4895 C C . ILE C 1 48 ? 3.527 88.746 -5.166 1.00 18.43 32 ILE C C 1
ATOM 4896 O O . ILE C 1 48 ? 4.626 88.226 -5.036 1.00 18.17 32 ILE C O 1
ATOM 4901 N N . GLY C 1 49 ? 3.081 89.156 -6.351 1.00 18.09 33 GLY C N 1
ATOM 4902 C CA . GLY C 1 49 ? 3.932 89.074 -7.534 1.00 18.75 33 GLY C CA 1
ATOM 4903 C C . GLY C 1 49 ? 5.246 89.816 -7.363 1.00 18.46 33 GLY C C 1
ATOM 4904 O O . GLY C 1 49 ? 6.308 89.272 -7.659 1.00 19.82 33 GLY C O 1
ATOM 4905 N N . GLN C 1 50 ? 5.159 91.038 -6.851 1.00 18.80 34 GLN C N 1
ATOM 4906 C CA . GLN C 1 50 ? 6.319 91.884 -6.573 1.00 20.30 34 GLN C CA 1
ATOM 4907 C C . GLN C 1 50 ? 7.232 91.219 -5.547 1.00 18.93 34 GLN C C 1
ATOM 4908 O O . GLN C 1 50 ? 8.440 91.242 -5.666 1.00 17.96 34 GLN C O 1
ATOM 4914 N N . TYR C 1 51 ? 6.618 90.626 -4.535 1.00 17.80 35 TYR C N 1
ATOM 4915 C CA . TYR C 1 51 ? 7.349 89.909 -3.503 1.00 16.95 35 TYR C CA 1
ATOM 4916 C C . TYR C 1 51 ? 8.112 88.708 -4.094 1.00 17.24 35 TYR C C 1
ATOM 4917 O O . TYR C 1 51 ? 9.315 88.529 -3.810 1.00 18.20 35 TYR C O 1
ATOM 4926 N N . VAL C 1 52 ? 7.464 87.911 -4.949 1.00 16.90 36 VAL C N 1
ATOM 4927 C CA . VAL C 1 52 ? 8.152 86.788 -5.612 1.00 17.26 36 VAL C CA 1
ATOM 4928 C C . VAL C 1 52 ? 9.353 87.294 -6.412 1.00 18.51 36 VAL C C 1
ATOM 4929 O O . VAL C 1 52 ? 10.457 86.743 -6.304 1.00 17.75 36 VAL C O 1
ATOM 4933 N N . ASP C 1 53 ? 9.138 88.336 -7.208 1.00 19.75 37 ASP C N 1
ATOM 4934 C CA . ASP C 1 53 ? 10.232 88.905 -8.022 1.00 21.20 37 ASP C CA 1
ATOM 4935 C C . ASP C 1 53 ? 11.408 89.380 -7.177 1.00 20.51 37 ASP C C 1
ATOM 4936 O O . ASP C 1 53 ? 12.582 89.189 -7.559 1.00 20.35 37 ASP C O 1
ATOM 4941 N N . TYR C 1 54 ? 11.081 90.012 -6.052 1.00 19.40 38 TYR C N 1
ATOM 4942 C CA . TYR C 1 54 ? 12.067 90.496 -5.093 1.00 18.76 38 TYR C CA 1
ATOM 4943 C C . TYR C 1 54 ? 12.877 89.348 -4.496 1.00 18.45 38 TYR C C 1
ATOM 4944 O O . TYR C 1 54 ? 14.096 89.440 -4.391 1.00 17.96 38 TYR C O 1
ATOM 4953 N N . LEU C 1 55 ? 12.211 88.268 -4.108 1.00 17.15 39 LEU C N 1
ATOM 4954 C CA . LEU C 1 55 ? 12.918 87.099 -3.582 1.00 18.21 39 LEU C CA 1
ATOM 4955 C C . LEU C 1 55 ? 13.929 86.545 -4.590 1.00 19.69 39 LEU C C 1
ATOM 4956 O O . LEU C 1 55 ? 15.084 86.317 -4.259 1.00 18.67 39 LEU C O 1
ATOM 4961 N N . VAL C 1 56 ? 13.481 86.358 -5.824 1.00 21.19 40 VAL C N 1
ATOM 4962 C CA . VAL C 1 56 ? 14.328 85.793 -6.888 1.00 23.57 40 VAL C CA 1
ATOM 4963 C C . VAL C 1 56 ? 15.481 86.741 -7.257 1.00 24.43 40 VAL C C 1
ATOM 4964 O O . VAL C 1 56 ? 16.647 86.319 -7.276 1.00 27.10 40 VAL C O 1
ATOM 4968 N N . LYS C 1 57 ? 15.164 88.010 -7.495 1.00 24.95 41 LYS C N 1
ATOM 4969 C CA . LYS C 1 57 ? 16.145 88.984 -8.021 1.00 27.38 41 LYS C CA 1
ATOM 4970 C C . LYS C 1 57 ? 17.084 89.533 -6.933 1.00 26.61 41 LYS C C 1
ATOM 4971 O O . LYS C 1 57 ? 18.302 89.550 -7.114 1.00 27.59 41 LYS C O 1
ATOM 4977 N N . GLU C 1 58 ? 16.524 89.988 -5.817 1.00 24.66 42 GLU C N 1
ATOM 4978 C CA . GLU C 1 58 ? 17.285 90.671 -4.769 1.00 24.93 42 GLU C CA 1
ATOM 4979 C C . GLU C 1 58 ? 17.842 89.739 -3.689 1.00 24.25 42 GLU C C 1
ATOM 4980 O O . GLU C 1 58 ? 18.899 90.015 -3.127 1.00 25.76 42 GLU C O 1
ATOM 4986 N N . GLN C 1 59 ? 17.135 88.656 -3.384 1.00 20.76 43 GLN C N 1
ATOM 4987 C CA . GLN C 1 59 ? 17.581 87.747 -2.325 1.00 20.14 43 GLN C CA 1
ATOM 4988 C C . GLN C 1 59 ? 18.193 86.442 -2.813 1.00 18.45 43 GLN C C 1
ATOM 4989 O O . GLN C 1 59 ? 18.769 85.717 -2.014 1.00 18.81 43 GLN C O 1
ATOM 4995 N N . GLY C 1 60 ? 18.050 86.112 -4.097 1.00 18.40 44 GLY C N 1
ATOM 4996 C CA . GLY C 1 60 ? 18.544 84.840 -4.616 1.00 18.19 44 GLY C CA 1
ATOM 4997 C C . GLY C 1 60 ? 17.861 83.617 -4.033 1.00 18.59 44 GLY C C 1
ATOM 4998 O O . GLY C 1 60 ? 18.456 82.533 -3.908 1.00 18.61 44 GLY C O 1
ATOM 4999 N N . VAL C 1 61 ? 16.595 83.803 -3.666 1.00 18.62 45 VAL C N 1
ATOM 5000 C CA . VAL C 1 61 ? 15.816 82.764 -3.046 1.00 19.05 45 VAL C CA 1
ATOM 5001 C C . VAL C 1 61 ? 14.845 82.212 -4.082 1.00 18.87 45 VAL C C 1
ATOM 5002 O O . VAL C 1 61 ? 14.047 82.962 -4.647 1.00 21.54 45 VAL C O 1
ATOM 5006 N N . LYS C 1 62 ? 14.953 80.914 -4.332 1.00 19.78 46 LYS C N 1
ATOM 5007 C CA . LYS C 1 62 ? 14.210 80.251 -5.408 1.00 21.14 46 LYS C CA 1
ATOM 5008 C C . LYS C 1 62 ? 13.080 79.351 -4.916 1.00 19.46 46 LYS C C 1
ATOM 5009 O O . LYS C 1 62 ? 12.411 78.729 -5.729 1.00 19.68 46 LYS C O 1
ATOM 5015 N N . ASN C 1 63 ? 12.893 79.259 -3.602 1.00 17.51 47 ASN C N 1
ATOM 5016 C CA . ASN C 1 63 ? 11.890 78.390 -3.010 1.00 16.71 47 ASN C CA 1
ATOM 5017 C C . ASN C 1 63 ? 11.181 79.161 -1.910 1.00 15.69 47 ASN C C 1
ATOM 5018 O O . ASN C 1 63 ? 11.795 79.989 -1.229 1.00 15.90 47 ASN C O 1
ATOM 5023 N N . ILE C 1 64 ? 9.893 78.874 -1.738 1.00 15.98 48 ILE C N 1
ATOM 5024 C CA . ILE C 1 64 ? 9.117 79.440 -0.632 1.00 15.41 48 ILE C CA 1
ATOM 5025 C C . ILE C 1 64 ? 8.316 78.399 0.142 1.00 15.59 48 ILE C C 1
ATOM 5026 O O . ILE C 1 64 ? 7.991 77.337 -0.384 1.00 15.56 48 ILE C O 1
ATOM 5031 N N . PHE C 1 65 ? 8.023 78.735 1.404 1.00 15.10 49 PHE C N 1
ATOM 5032 C CA . PHE C 1 65 ? 7.283 77.908 2.369 1.00 15.62 49 PHE C CA 1
ATOM 5033 C C . PHE C 1 65 ? 6.179 78.821 2.857 1.00 16.00 49 PHE C C 1
ATOM 5034 O O . PHE C 1 65 ? 6.451 79.805 3.539 1.00 15.65 49 PHE C O 1
ATOM 5042 N N . VAL C 1 66 ? 4.949 78.512 2.450 1.00 15.10 50 VAL C N 1
ATOM 5043 C CA . VAL C 1 66 ? 3.813 79.405 2.539 1.00 15.24 50 VAL C CA 1
ATOM 5044 C C . VAL C 1 66 ? 2.960 79.036 3.724 1.00 14.90 50 VAL C C 1
ATOM 5045 O O . VAL C 1 66 ? 2.698 77.867 3.961 1.00 14.44 50 VAL C O 1
ATOM 5049 N N . ASN C 1 67 ? 2.501 80.060 4.445 1.00 14.07 51 ASN C N 1
ATOM 5050 C CA . ASN C 1 67 ? 1.584 79.882 5.571 1.00 14.40 51 ASN C CA 1
ATOM 5051 C C . ASN C 1 67 ? 2.171 79.110 6.761 1.00 14.96 51 ASN C C 1
ATOM 5052 O O . ASN C 1 67 ? 1.464 78.384 7.469 1.00 15.02 51 ASN C O 1
ATOM 5057 N N . GLY C 1 68 ? 3.469 79.282 6.976 1.00 14.97 52 GLY C N 1
ATOM 5058 C CA . GLY C 1 68 ? 4.080 78.883 8.257 1.00 15.63 52 GLY C CA 1
ATOM 5059 C C . GLY C 1 68 ? 3.804 79.937 9.317 1.00 15.83 52 GLY C C 1
ATOM 5060 O O . GLY C 1 68 ? 2.923 80.786 9.141 1.00 15.19 52 GLY C O 1
ATOM 5061 N N . THR C 1 69 ? 4.549 79.910 10.428 1.00 15.68 53 THR C N 1
ATOM 5062 C CA . THR C 1 69 ? 4.414 80.963 11.438 1.00 16.56 53 THR C CA 1
ATOM 5063 C C . THR C 1 69 ? 4.662 82.357 10.857 1.00 15.29 53 THR C C 1
ATOM 5064 O O . THR C 1 69 ? 3.933 83.294 11.144 1.00 15.23 53 THR C O 1
ATOM 5068 N N . THR C 1 70 ? 5.643 82.477 9.967 1.00 15.61 54 THR C N 1
ATOM 5069 C CA . THR C 1 70 ? 6.033 83.770 9.413 1.00 15.96 54 THR C CA 1
ATOM 5070 C C . THR C 1 70 ? 4.912 84.323 8.553 1.00 15.27 54 THR C C 1
ATOM 5071 O O . THR C 1 70 ? 4.722 85.544 8.485 1.00 16.22 54 THR C O 1
ATOM 5075 N N . GLY C 1 71 ? 4.185 83.417 7.893 1.00 14.84 55 GLY C N 1
ATOM 5076 C CA . GLY C 1 71 ? 3.017 83.785 7.103 1.00 15.43 55 GLY C CA 1
ATOM 5077 C C . GLY C 1 71 ? 1.731 83.922 7.903 1.00 14.56 55 GLY C C 1
ATOM 5078 O O . GLY C 1 71 ? 0.656 84.080 7.324 1.00 14.56 55 GLY C O 1
ATOM 5079 N N . GLU C 1 72 ? 1.821 83.861 9.231 1.00 15.00 56 GLU C N 1
ATOM 5080 C CA . GLU C 1 72 ? 0.645 83.894 10.101 1.00 14.77 56 GLU C CA 1
ATOM 5081 C C . GLU C 1 72 ? -0.387 82.854 9.648 1.00 14.71 56 GLU C C 1
ATOM 5082 O O . GLU C 1 72 ? -1.586 83.095 9.689 1.00 14.41 56 GLU C O 1
ATOM 5088 N N . GLY C 1 73 ? 0.099 81.687 9.230 1.00 14.51 57 GLY C N 1
ATOM 5089 C CA . GLY C 1 73 ? -0.731 80.729 8.492 1.00 14.87 57 GLY C CA 1
ATOM 5090 C C . GLY C 1 73 ? -1.992 80.334 9.220 1.00 14.82 57 GLY C C 1
ATOM 5091 O O . GLY C 1 73 ? -3.072 80.345 8.645 1.00 15.18 57 GLY C O 1
ATOM 5092 N N . LEU C 1 74 ? -1.851 79.992 10.490 1.00 14.88 58 LEU C N 1
ATOM 5093 C CA . LEU C 1 74 ? -2.978 79.532 11.277 1.00 15.53 58 LEU C CA 1
ATOM 5094 C C . LEU C 1 74 ? -3.804 80.678 11.873 1.00 15.22 58 LEU C C 1
ATOM 5095 O O . LEU C 1 74 ? -4.832 80.433 12.508 1.00 15.63 58 LEU C O 1
ATOM 5100 N N . SER C 1 75 ? -3.384 81.927 11.660 1.00 13.99 59 SER C N 1
ATOM 5101 C CA . SER C 1 75 ? -4.258 83.088 11.912 1.00 14.64 59 SER C CA 1
ATOM 5102 C C . SER C 1 75 ? -5.242 83.328 10.762 1.00 14.71 59 SER C C 1
ATOM 5103 O O . SER C 1 75 ? -6.197 84.097 10.900 1.00 14.56 59 SER C O 1
ATOM 5106 N N . LEU C 1 76 ? -4.971 82.730 9.601 1.00 14.53 60 LEU C N 1
ATOM 5107 C CA . LEU C 1 76 ? -5.815 82.870 8.438 1.00 14.55 60 LEU C CA 1
ATOM 5108 C C . LEU C 1 76 ? -6.898 81.808 8.463 1.00 15.59 60 LEU C C 1
ATOM 5109 O O . LEU C 1 76 ? -6.682 80.687 8.934 1.00 16.32 60 LEU C O 1
ATOM 5114 N N . SER C 1 77 ? -8.058 82.144 7.918 1.00 15.48 61 SER C N 1
ATOM 5115 C CA . SER C 1 77 ? -9.112 81.161 7.707 1.00 15.56 61 SER C CA 1
ATOM 5116 C C . SER C 1 77 ? -8.719 80.150 6.642 1.00 15.56 61 SER C C 1
ATOM 5117 O O . SER C 1 77 ? -7.848 80.401 5.802 1.00 14.71 61 SER C O 1
ATOM 5120 N N . VAL C 1 78 ? -9.384 79.007 6.653 1.00 16.13 62 VAL C N 1
ATOM 5121 C CA . VAL C 1 78 ? -9.179 78.036 5.587 1.00 16.66 62 VAL C CA 1
ATOM 5122 C C . VAL C 1 78 ? -9.335 78.699 4.208 1.00 15.88 62 VAL C C 1
ATOM 5123 O O . VAL C 1 78 ? -8.522 78.490 3.309 1.00 14.38 62 VAL C O 1
ATOM 5127 N N . SER C 1 79 ? -10.391 79.496 4.033 1.00 15.42 63 SER C N 1
ATOM 5128 C CA . SER C 1 79 ? -10.622 80.146 2.745 1.00 15.72 63 SER C CA 1
ATOM 5129 C C . SER C 1 79 ? -9.457 81.069 2.343 1.00 14.74 63 SER C C 1
ATOM 5130 O O . SER C 1 79 ? -8.971 81.031 1.218 1.00 15.06 63 SER C O 1
ATOM 5133 N N . GLU C 1 80 ? -8.991 81.882 3.286 1.00 14.60 64 GLU C N 1
ATOM 5134 C CA . GLU C 1 80 ? -7.843 82.766 3.048 1.00 14.81 64 GLU C CA 1
ATOM 5135 C C . GLU C 1 80 ? -6.592 81.960 2.676 1.00 14.61 64 GLU C C 1
ATOM 5136 O O . GLU C 1 80 ? -5.810 82.362 1.811 1.00 15.10 64 GLU C O 1
ATOM 5142 N N . ARG C 1 81 ? -6.411 80.824 3.336 1.00 14.41 65 ARG C N 1
ATOM 5143 C CA . ARG C 1 81 ? -5.252 79.974 3.077 1.00 14.21 65 ARG C CA 1
ATOM 5144 C C . ARG C 1 81 ? -5.271 79.432 1.671 1.00 14.65 65 ARG C C 1
ATOM 5145 O O . ARG C 1 81 ? -4.232 79.401 1.007 1.00 14.70 65 ARG C O 1
ATOM 5153 N N . ARG C 1 82 ? -6.456 79.026 1.216 1.00 14.24 66 ARG C N 1
ATOM 5154 C CA . ARG C 1 82 ? -6.646 78.605 -0.181 1.00 14.55 66 ARG C CA 1
ATOM 5155 C C . ARG C 1 82 ? -6.321 79.749 -1.133 1.00 14.45 66 ARG C C 1
ATOM 5156 O O . ARG C 1 82 ? -5.557 79.581 -2.078 1.00 15.07 66 ARG C O 1
ATOM 5164 N N . GLN C 1 83 ? -6.883 80.918 -0.868 1.00 14.16 67 GLN C N 1
ATOM 5165 C CA . GLN C 1 83 ? -6.728 82.063 -1.756 1.00 15.40 67 GLN C CA 1
ATOM 5166 C C . GLN C 1 83 ? -5.271 82.488 -1.893 1.00 15.08 67 GLN C C 1
ATOM 5167 O O . GLN C 1 83 ? -4.775 82.737 -3.001 1.00 15.30 67 GLN C O 1
ATOM 5173 N N . VAL C 1 84 ? -4.571 82.568 -0.767 1.00 14.69 68 VAL C N 1
ATOM 5174 C CA . VAL C 1 84 ? -3.210 83.057 -0.811 1.00 14.78 68 VAL C CA 1
ATOM 5175 C C . VAL C 1 84 ? -2.280 81.993 -1.408 1.00 15.15 68 VAL C C 1
ATOM 5176 O O . VAL C 1 84 ? -1.370 82.339 -2.147 1.00 15.88 68 VAL C O 1
ATOM 5180 N N . ALA C 1 85 ? -2.558 80.713 -1.158 1.00 14.55 69 ALA C N 1
ATOM 5181 C CA . ALA C 1 85 ? -1.773 79.642 -1.768 1.00 14.60 69 ALA C CA 1
ATOM 5182 C C . ALA C 1 85 ? -1.903 79.725 -3.288 1.00 15.47 69 ALA C C 1
ATOM 5183 O O . ALA C 1 85 ? -0.911 79.582 -4.007 1.00 15.55 69 ALA C O 1
ATOM 5185 N N . GLU C 1 86 ? -3.109 80.008 -3.769 1.00 15.28 70 GLU C N 1
ATOM 5186 C CA . GLU C 1 86 ? -3.306 80.188 -5.204 1.00 16.82 70 GLU C CA 1
ATOM 5187 C C . GLU C 1 86 ? -2.462 81.309 -5.757 1.00 16.92 70 GLU C C 1
ATOM 5188 O O . GLU C 1 86 ? -1.853 81.149 -6.809 1.00 17.91 70 GLU C O 1
ATOM 5194 N N . GLU C 1 87 ? -2.426 82.445 -5.058 1.00 16.50 71 GLU C N 1
ATOM 5195 C CA . GLU C 1 87 ? -1.655 83.589 -5.530 1.00 16.84 71 GLU C CA 1
ATOM 5196 C C . GLU C 1 87 ? -0.162 83.271 -5.553 1.00 16.44 71 GLU C C 1
ATOM 5197 O O . GLU C 1 87 ? 0.529 83.578 -6.543 1.00 16.01 71 GLU C O 1
ATOM 5203 N N . TRP C 1 88 ? 0.339 82.616 -4.503 1.00 15.75 72 TRP C N 1
ATOM 5204 C CA . TRP C 1 88 ? 1.763 82.262 -4.458 1.00 16.16 72 TRP C CA 1
ATOM 5205 C C . TRP C 1 88 ? 2.152 81.282 -5.568 1.00 16.28 72 TRP C C 1
ATOM 5206 O O . TRP C 1 88 ? 3.175 81.481 -6.234 1.00 16.92 72 TRP C O 1
ATOM 5217 N N . VAL C 1 89 ? 1.336 80.251 -5.776 1.00 16.34 73 VAL C N 1
ATOM 5218 C CA . VAL C 1 89 ? 1.612 79.262 -6.813 1.00 17.37 73 VAL C CA 1
ATOM 5219 C C . VAL C 1 89 ? 1.584 79.922 -8.184 1.00 18.05 73 VAL C C 1
ATOM 5220 O O . VAL C 1 89 ? 2.491 79.684 -8.999 1.00 18.92 73 VAL C O 1
ATOM 5224 N N . THR C 1 90 ? 0.574 80.747 -8.448 1.00 18.15 74 THR C N 1
ATOM 5225 C CA . THR C 1 90 ? 0.454 81.391 -9.744 1.00 19.71 74 THR C CA 1
ATOM 5226 C C . THR C 1 90 ? 1.609 82.350 -9.995 1.00 20.09 74 THR C C 1
ATOM 5227 O O . THR C 1 90 ? 2.229 82.310 -11.057 1.00 20.95 74 THR C O 1
ATOM 5231 N N . LYS C 1 91 ? 1.904 83.214 -9.032 1.00 19.72 75 LYS C N 1
ATOM 5232 C CA . LYS C 1 91 ? 2.990 84.183 -9.201 1.00 21.09 75 LYS C CA 1
ATOM 5233 C C . LYS C 1 91 ? 4.386 83.545 -9.176 1.00 20.27 75 LYS C C 1
ATOM 5234 O O . LYS C 1 91 ? 5.338 84.138 -9.684 1.00 20.73 75 LYS C O 1
ATOM 5240 N N . GLY C 1 92 ? 4.499 82.347 -8.612 1.00 19.73 76 GLY C N 1
ATOM 5241 C CA . GLY C 1 92 ? 5.756 81.619 -8.572 1.00 20.96 76 GLY C CA 1
ATOM 5242 C C . GLY C 1 92 ? 6.076 80.858 -9.847 1.00 22.35 76 GLY C C 1
ATOM 5243 O O . GLY C 1 92 ? 7.205 80.414 -10.023 1.00 21.19 76 GLY C O 1
ATOM 5244 N N . LYS C 1 93 ? 5.081 80.678 -10.718 1.00 23.26 77 LYS C N 1
ATOM 5245 C CA . LYS C 1 93 ? 5.251 79.910 -11.953 1.00 26.45 77 LYS C CA 1
ATOM 5246 C C . LYS C 1 93 ? 6.352 80.514 -12.823 1.00 25.69 77 LYS C C 1
ATOM 5247 O O . LYS C 1 93 ? 6.377 81.722 -13.067 1.00 24.93 77 LYS C O 1
ATOM 5253 N N . ASP C 1 94 ? 7.264 79.647 -13.260 1.00 28.06 78 ASP C N 1
ATOM 5254 C CA . ASP C 1 94 ? 8.437 80.030 -14.069 1.00 29.28 78 ASP C CA 1
ATOM 5255 C C . ASP C 1 94 ? 9.373 81.038 -13.401 1.00 28.23 78 ASP C C 1
ATOM 5256 O O . ASP C 1 94 ? 10.163 81.697 -14.088 1.00 28.70 78 ASP C O 1
ATOM 5261 N N . LYS C 1 95 ? 9.293 81.161 -12.076 1.00 24.03 79 LYS C N 1
ATOM 5262 C CA . LYS C 1 95 ? 10.124 82.093 -11.324 1.00 23.86 79 LYS C CA 1
ATOM 5263 C C . LYS C 1 95 ? 10.758 81.396 -10.131 1.00 23.31 79 LYS C C 1
ATOM 5264 O O . LYS C 1 95 ? 11.971 81.444 -9.955 1.00 23.35 79 LYS C O 1
ATOM 5270 N N . LEU C 1 96 ? 9.929 80.763 -9.308 1.00 21.51 80 LEU C N 1
ATOM 5271 C CA . LEU C 1 96 ? 10.400 79.975 -8.191 1.00 21.16 80 LEU C CA 1
ATOM 5272 C C . LEU C 1 96 ? 10.533 78.540 -8.627 1.00 21.10 80 LEU C C 1
ATOM 5273 O O . LEU C 1 96 ? 9.749 78.063 -9.452 1.00 21.89 80 LEU C O 1
ATOM 5278 N N . ASP C 1 97 ? 11.522 77.849 -8.074 1.00 20.40 81 ASP C N 1
ATOM 5279 C CA . ASP C 1 97 ? 11.705 76.436 -8.328 1.00 21.33 81 ASP C CA 1
ATOM 5280 C C . ASP C 1 97 ? 10.654 75.630 -7.609 1.00 21.10 81 ASP C C 1
ATOM 5281 O O . ASP C 1 97 ? 10.124 74.686 -8.173 1.00 20.36 81 ASP C O 1
ATOM 5286 N N . GLN C 1 98 ? 10.369 75.988 -6.348 1.00 19.50 82 GLN C N 1
ATOM 5287 C CA . GLN C 1 98 ? 9.391 75.254 -5.530 1.00 20.09 82 GLN C CA 1
ATOM 5288 C C . GLN C 1 98 ? 8.569 76.152 -4.637 1.00 18.59 82 GLN C C 1
ATOM 5289 O O . GLN C 1 98 ? 9.103 77.046 -3.986 1.00 17.82 82 GLN C O 1
ATOM 5295 N N . VAL C 1 99 ? 7.262 75.894 -4.638 1.00 17.64 83 VAL C N 1
ATOM 5296 C CA . VAL C 1 99 ? 6.309 76.493 -3.719 1.00 17.16 83 VAL C CA 1
ATOM 5297 C C . VAL C 1 99 ? 5.751 75.369 -2.849 1.00 16.91 83 VAL C C 1
ATOM 5298 O O . VAL C 1 99 ? 5.096 74.450 -3.350 1.00 16.40 83 VAL C O 1
ATOM 5302 N N . ILE C 1 100 ? 6.044 75.440 -1.546 1.00 15.96 84 ILE C N 1
ATOM 5303 C CA . ILE C 1 100 ? 5.624 74.449 -0.569 1.00 16.10 84 ILE C CA 1
ATOM 5304 C C . ILE C 1 100 ? 4.562 75.101 0.294 1.00 15.56 84 ILE C C 1
ATOM 5305 O O . ILE C 1 100 ? 4.799 76.176 0.818 1.00 15.64 84 ILE C O 1
ATOM 5310 N N . ILE C 1 101 ? 3.406 74.459 0.428 1.00 15.30 85 ILE C N 1
ATOM 5311 C CA . ILE C 1 101 ? 2.314 75.032 1.204 1.00 14.91 85 ILE C CA 1
ATOM 5312 C C . ILE C 1 101 ? 2.258 74.307 2.544 1.00 15.06 85 ILE C C 1
ATOM 5313 O O . ILE C 1 101 ? 2.103 73.075 2.607 1.00 14.94 85 ILE C O 1
ATOM 5318 N N . HIS C 1 102 ? 2.382 75.066 3.618 1.00 15.14 86 HIS C N 1
ATOM 5319 C CA . HIS C 1 102 ? 2.093 74.541 4.922 1.00 15.67 86 HIS C CA 1
ATOM 5320 C C . HIS C 1 102 ? 0.571 74.419 5.062 1.00 15.57 86 HIS C C 1
ATOM 5321 O O . HIS C 1 102 ? -0.138 75.424 5.031 1.00 16.02 86 HIS C O 1
ATOM 5328 N N . VAL C 1 103 ? 0.100 73.183 5.217 1.00 15.65 87 VAL C N 1
ATOM 5329 C CA . VAL C 1 103 ? -1.329 72.876 5.311 1.00 16.13 87 VAL C CA 1
ATOM 5330 C C . VAL C 1 103 ? -1.756 72.396 6.696 1.00 16.50 87 VAL C C 1
ATOM 5331 O O . VAL C 1 103 ? -2.891 71.931 6.877 1.00 16.93 87 VAL C O 1
ATOM 5335 N N . GLY C 1 104 ? -0.856 72.498 7.670 1.00 16.42 88 GLY C N 1
ATOM 5336 C CA . GLY C 1 104 ? -1.134 72.094 9.028 1.00 16.63 88 GLY C CA 1
ATOM 5337 C C . GLY C 1 104 ? -2.276 72.888 9.636 1.00 16.70 88 GLY C C 1
ATOM 5338 O O . GLY C 1 104 ? -2.447 74.082 9.364 1.00 16.26 88 GLY C O 1
ATOM 5339 N N . ALA C 1 105 ? -3.068 72.208 10.449 1.00 16.70 89 ALA C N 1
ATOM 5340 C CA . ALA C 1 105 ? -4.174 72.838 11.154 1.00 16.89 89 ALA C CA 1
ATOM 5341 C C . ALA C 1 105 ? -4.494 71.988 12.352 1.00 17.45 89 ALA C C 1
ATOM 5342 O O . ALA C 1 105 ? -4.116 70.804 12.408 1.00 17.86 89 ALA C O 1
ATOM 5344 N N . LEU C 1 106 ? -5.191 72.569 13.313 1.00 16.38 90 LEU C N 1
ATOM 5345 C CA . LEU C 1 106 ? -5.655 71.778 14.445 1.00 16.31 90 LEU C CA 1
ATOM 5346 C C . LEU C 1 106 ? -6.731 70.761 14.064 1.00 16.56 90 LEU C C 1
ATOM 5347 O O . LEU C 1 106 ? -6.804 69.692 14.677 1.00 16.54 90 LEU C O 1
ATOM 5352 N N . SER C 1 107 ? -7.533 71.094 13.054 1.00 16.05 91 SER C N 1
ATOM 5353 C CA . SER C 1 107 ? -8.580 70.216 12.547 1.00 16.43 91 SER C CA 1
ATOM 5354 C C . SER C 1 107 ? -8.044 69.382 11.395 1.00 17.03 91 SER C C 1
ATOM 5355 O O . SER C 1 107 ? -7.660 69.914 10.337 1.00 16.85 91 SER C O 1
ATOM 5358 N N . LEU C 1 108 ? -8.030 68.064 11.592 1.00 17.71 92 LEU C N 1
ATOM 5359 C CA . LEU C 1 108 ? -7.637 67.146 10.532 1.00 18.44 92 LEU C CA 1
ATOM 5360 C C . LEU C 1 108 ? -8.435 67.418 9.254 1.00 17.84 92 LEU C C 1
ATOM 5361 O O . LEU C 1 108 ? -7.863 67.423 8.150 1.00 17.07 92 LEU C O 1
ATOM 5366 N N . LYS C 1 109 ? -9.743 67.657 9.380 1.00 18.31 93 LYS C N 1
ATOM 5367 C CA . LYS C 1 109 ? -10.571 67.925 8.185 1.00 20.08 93 LYS C CA 1
ATOM 5368 C C . LYS C 1 109 ? -10.096 69.147 7.405 1.00 19.25 93 LYS C C 1
ATOM 5369 O O . LYS C 1 109 ? -10.036 69.123 6.175 1.00 18.90 93 LYS C O 1
ATOM 5375 N N . GLU C 1 110 ? -9.749 70.202 8.126 1.00 17.48 94 GLU C N 1
ATOM 5376 C CA . GLU C 1 110 ? -9.251 71.407 7.484 1.00 18.46 94 GLU C CA 1
ATOM 5377 C C . GLU C 1 110 ? -7.894 71.167 6.817 1.00 17.25 94 GLU C C 1
ATOM 5378 O O . GLU C 1 110 ? -7.668 71.622 5.690 1.00 17.38 94 GLU C O 1
ATOM 5384 N N A SER C 1 111 ? -6.999 70.459 7.506 0.50 17.72 95 SER C N 1
ATOM 5385 N N B SER C 1 111 ? -7.010 70.448 7.497 0.50 17.31 95 SER C N 1
ATOM 5386 C CA A SER C 1 111 ? -5.700 70.093 6.928 0.50 17.58 95 SER C CA 1
ATOM 5387 C CA B SER C 1 111 ? -5.715 70.112 6.923 0.50 16.94 95 SER C CA 1
ATOM 5388 C C A SER C 1 111 ? -5.875 69.282 5.647 0.50 17.27 95 SER C C 1
ATOM 5389 C C B SER C 1 111 ? -5.866 69.273 5.653 0.50 16.91 95 SER C C 1
ATOM 5390 O O A SER C 1 111 ? -5.206 69.540 4.649 0.50 17.42 95 SER C O 1
ATOM 5391 O O B SER C 1 111 ? -5.168 69.504 4.668 0.50 17.09 95 SER C O 1
ATOM 5396 N N . GLN C 1 112 ? -6.793 68.317 5.669 1.00 16.91 96 GLN C N 1
ATOM 5397 C CA . GLN C 1 112 ? -7.091 67.518 4.470 1.00 16.90 96 GLN C CA 1
ATOM 5398 C C . GLN C 1 112 ? -7.626 68.381 3.319 1.00 16.38 96 GLN C C 1
ATOM 5399 O O . GLN C 1 112 ? -7.232 68.188 2.181 1.00 17.42 96 GLN C O 1
ATOM 5405 N N . GLU C 1 113 ? -8.491 69.350 3.615 1.00 16.34 97 GLU C N 1
ATOM 5406 C CA . GLU C 1 113 ? -8.997 70.234 2.587 1.00 17.28 97 GLU C CA 1
ATOM 5407 C C . GLU C 1 113 ? -7.854 71.023 1.943 1.00 16.10 97 GLU C C 1
ATOM 5408 O O . GLU C 1 113 ? -7.767 71.142 0.726 1.00 15.83 97 GLU C O 1
ATOM 5414 N N . LEU C 1 114 ? -6.984 71.563 2.778 1.00 15.84 98 LEU C N 1
ATOM 5415 C CA . LEU C 1 114 ? -5.868 72.366 2.306 1.00 15.05 98 LEU C CA 1
ATOM 5416 C C . LEU C 1 114 ? -4.840 71.551 1.525 1.00 14.84 98 LEU C C 1
ATOM 5417 O O . LEU C 1 114 ? -4.275 72.028 0.539 1.00 15.09 98 LEU C O 1
ATOM 5422 N N . ALA C 1 115 ? -4.636 70.308 1.942 1.00 15.21 99 ALA C N 1
ATOM 5423 C CA . ALA C 1 115 ? -3.744 69.400 1.222 1.00 15.99 99 ALA C CA 1
ATOM 5424 C C . ALA C 1 115 ? -4.279 69.098 -0.172 1.00 16.16 99 ALA C C 1
ATOM 5425 O O . ALA C 1 115 ? -3.547 69.221 -1.166 1.00 16.46 99 ALA C O 1
ATOM 5427 N N . GLN C 1 116 ? -5.549 68.690 -0.232 1.00 17.40 100 GLN C N 1
ATOM 5428 C CA . GLN C 1 116 ? -6.205 68.428 -1.526 1.00 18.66 100 GLN C CA 1
ATOM 5429 C C . GLN C 1 116 ? -6.107 69.643 -2.446 1.00 17.89 100 GLN C C 1
ATOM 5430 O O . GLN C 1 116 ? -5.791 69.516 -3.635 1.00 17.44 100 GLN C O 1
ATOM 5436 N N . HIS C 1 117 ? -6.368 70.819 -1.892 1.00 17.15 101 HIS C N 1
ATOM 5437 C CA . HIS C 1 117 ? -6.299 72.049 -2.643 1.00 16.84 101 HIS C CA 1
ATOM 5438 C C . HIS C 1 117 ? -4.894 72.341 -3.176 1.00 17.02 101 HIS C C 1
ATOM 5439 O O . HIS C 1 117 ? -4.727 72.743 -4.332 1.00 17.24 101 HIS C O 1
ATOM 5446 N N . ALA C 1 118 ? -3.880 72.135 -2.341 1.00 17.08 102 ALA C N 1
ATOM 5447 C CA . ALA C 1 118 ? -2.494 72.313 -2.783 1.00 16.71 102 ALA C CA 1
ATOM 5448 C C . ALA C 1 118 ? -2.157 71.425 -3.974 1.00 18.15 102 ALA C C 1
ATOM 5449 O O . ALA C 1 118 ? -1.486 71.865 -4.902 1.00 17.55 102 ALA C O 1
ATOM 5451 N N . ALA C 1 119 ? -2.629 70.182 -3.938 1.00 17.79 103 ALA C N 1
ATOM 5452 C CA . ALA C 1 119 ? -2.460 69.275 -5.075 1.00 19.97 103 ALA C CA 1
ATOM 5453 C C . ALA C 1 119 ? -3.199 69.794 -6.319 1.00 20.15 103 ALA C C 1
ATOM 5454 O O . ALA C 1 119 ? -2.616 69.849 -7.412 1.00 20.57 103 ALA C O 1
ATOM 5456 N N . GLU C 1 120 ? -4.443 70.229 -6.138 1.00 20.47 104 GLU C N 1
ATOM 5457 C CA . GLU C 1 120 ? -5.263 70.753 -7.246 1.00 22.04 104 GLU C CA 1
ATOM 5458 C C . GLU C 1 120 ? -4.629 71.918 -7.973 1.00 20.96 104 GLU C C 1
ATOM 5459 O O . GLU C 1 120 ? -4.686 71.968 -9.199 1.00 21.38 104 GLU C O 1
ATOM 5465 N N . ILE C 1 121 ? -4.015 72.837 -7.229 1.00 19.32 105 ILE C N 1
ATOM 5466 C CA . ILE C 1 121 ? -3.394 74.025 -7.818 1.00 19.92 105 ILE C CA 1
ATOM 5467 C C . ILE C 1 121 ? -1.957 73.796 -8.326 1.00 18.58 105 ILE C C 1
ATOM 5468 O O . ILE C 1 121 ? -1.387 74.686 -8.946 1.00 20.53 105 ILE C O 1
ATOM 5473 N N . GLY C 1 122 ? -1.388 72.626 -8.052 1.00 18.68 106 GLY C N 1
ATOM 5474 C CA . GLY C 1 122 ? -0.035 72.295 -8.500 1.00 19.07 106 GLY C CA 1
ATOM 5475 C C . GLY C 1 122 ? 1.065 72.949 -7.701 1.00 18.93 106 GLY C C 1
ATOM 5476 O O . GLY C 1 122 ? 2.100 73.348 -8.250 1.00 19.37 106 GLY C O 1
ATOM 5477 N N . ALA C 1 123 ? 0.857 73.074 -6.387 1.00 17.65 107 ALA C N 1
ATOM 5478 C CA . ALA C 1 123 ? 1.971 73.367 -5.501 1.00 17.20 107 ALA C CA 1
ATOM 5479 C C . ALA C 1 123 ? 3.007 72.240 -5.620 1.00 16.92 107 ALA C C 1
ATOM 5480 O O . ALA C 1 123 ? 2.689 71.130 -6.030 1.00 18.05 107 ALA C O 1
ATOM 5482 N N . ASP C 1 124 ? 4.251 72.533 -5.281 1.00 17.01 108 ASP C N 1
ATOM 5483 C CA . ASP C 1 124 ? 5.308 71.532 -5.391 1.00 18.00 108 ASP C CA 1
ATOM 5484 C C . ASP C 1 124 ? 5.374 70.560 -4.227 1.00 18.30 108 ASP C C 1
ATOM 5485 O O . ASP C 1 124 ? 6.007 69.503 -4.339 1.00 19.06 108 ASP C O 1
ATOM 5490 N N . GLY C 1 125 ? 4.735 70.916 -3.116 1.00 17.57 109 GLY C N 1
ATOM 5491 C CA . GLY C 1 125 ? 4.725 70.074 -1.947 1.00 16.75 109 GLY C CA 1
ATOM 5492 C C . GLY C 1 125 ? 3.873 70.674 -0.851 1.00 16.51 109 GLY C C 1
ATOM 5493 O O . GLY C 1 125 ? 3.430 71.840 -0.964 1.00 16.38 109 GLY C O 1
ATOM 5494 N N . ILE C 1 126 ? 3.642 69.861 0.179 1.00 15.59 110 ILE C N 1
ATOM 5495 C CA . ILE C 1 126 ? 2.937 70.279 1.374 1.00 16.29 110 ILE C CA 1
ATOM 5496 C C . ILE C 1 126 ? 3.748 69.968 2.594 1.00 16.20 110 ILE C C 1
ATOM 5497 O O . ILE C 1 126 ? 4.556 69.029 2.602 1.00 16.09 110 ILE C O 1
ATOM 5502 N N . ALA C 1 127 ? 3.529 70.767 3.632 1.00 15.83 111 ALA C N 1
ATOM 5503 C CA . ALA C 1 127 ? 4.146 70.522 4.916 1.00 16.02 111 ALA C CA 1
ATOM 5504 C C . ALA C 1 127 ? 3.089 70.564 5.992 1.00 15.91 111 ALA C C 1
ATOM 5505 O O . ALA C 1 127 ? 2.055 71.212 5.824 1.00 16.28 111 ALA C O 1
ATOM 5507 N N . VAL C 1 128 ? 3.338 69.830 7.066 1.00 16.62 112 VAL C N 1
ATOM 5508 C CA . VAL C 1 128 ? 2.369 69.656 8.150 1.00 17.17 112 VAL C CA 1
ATOM 5509 C C . VAL C 1 128 ? 3.068 69.691 9.494 1.00 18.07 112 VAL C C 1
ATOM 5510 O O . VAL C 1 128 ? 3.972 68.919 9.753 1.00 16.49 112 VAL C O 1
ATOM 5514 N N . ILE C 1 129 ? 2.624 70.614 10.343 1.00 18.49 113 ILE C N 1
ATOM 5515 C CA . ILE C 1 129 ? 3.008 70.668 11.747 1.00 18.58 113 ILE C CA 1
ATOM 5516 C C . ILE C 1 129 ? 2.139 69.667 12.537 1.00 18.81 113 ILE C C 1
ATOM 5517 O O . ILE C 1 129 ? 1.000 69.384 12.163 1.00 19.86 113 ILE C O 1
ATOM 5522 N N . ALA C 1 130 ? 2.676 69.128 13.626 1.00 18.69 114 ALA C N 1
ATOM 5523 C CA . ALA C 1 130 ? 1.880 68.306 14.535 1.00 19.00 114 ALA C CA 1
ATOM 5524 C C . ALA C 1 130 ? 0.797 69.180 15.172 1.00 19.24 114 ALA C C 1
ATOM 5525 O O . ALA C 1 130 ? 1.082 70.299 15.592 1.00 18.16 114 ALA C O 1
ATOM 5527 N N . PRO C 1 131 ? -0.436 68.667 15.264 1.00 18.90 115 PRO C N 1
ATOM 5528 C CA . PRO C 1 131 ? -1.472 69.437 15.956 1.00 18.94 115 PRO C CA 1
ATOM 5529 C C . PRO C 1 131 ? -1.112 69.574 17.436 1.00 19.29 115 PRO C C 1
ATOM 5530 O O . PRO C 1 131 ? -0.566 68.638 18.034 1.00 19.19 115 PRO C O 1
ATOM 5534 N N . PHE C 1 132 ? -1.379 70.742 18.011 1.00 18.66 116 PHE C N 1
ATOM 5535 C CA . PHE C 1 132 ? -0.777 71.147 19.292 1.00 19.77 116 PHE C CA 1
ATOM 5536 C C . PHE C 1 132 ? -1.815 71.687 20.313 1.00 21.98 116 PHE C C 1
ATOM 5537 O O . PHE C 1 132 ? -1.421 72.331 21.276 1.00 26.25 116 PHE C O 1
ATOM 5545 N N . PHE C 1 133 ? -3.099 71.401 20.078 1.00 23.84 117 PHE C N 1
ATOM 5546 C CA . PHE C 1 133 ? -4.244 71.761 20.971 1.00 26.04 117 PHE C CA 1
ATOM 5547 C C . PHE C 1 133 ? -4.347 70.570 21.937 1.00 26.11 117 PHE C C 1
ATOM 5548 O O . PHE C 1 133 ? -3.911 70.664 23.080 1.00 30.40 117 PHE C O 1
ATOM 5556 N N . LEU C 1 134 ? -4.839 69.444 21.438 1.00 24.42 118 LEU C N 1
ATOM 5557 C CA . LEU C 1 134 ? -4.723 68.155 22.114 1.00 24.93 118 LEU C CA 1
ATOM 5558 C C . LEU C 1 134 ? -3.557 67.437 21.423 1.00 23.23 118 LEU C C 1
ATOM 5559 O O . LEU C 1 134 ? -3.642 67.122 20.239 1.00 23.49 118 LEU C O 1
ATOM 5564 N N . LYS C 1 135 ? -2.459 67.237 22.142 1.00 22.98 119 LYS C N 1
ATOM 5565 C CA . LYS C 1 135 ? -1.228 66.717 21.525 1.00 24.57 119 LYS C CA 1
ATOM 5566 C C . LYS C 1 135 ? -1.350 65.214 21.293 1.00 23.68 119 LYS C C 1
ATOM 5567 O O . LYS C 1 135 ? -1.997 64.516 22.074 1.00 24.31 119 LYS C O 1
ATOM 5573 N N . PRO C 1 136 ? -0.732 64.701 20.223 1.00 22.60 120 PRO C N 1
ATOM 5574 C CA . PRO C 1 136 ? -0.622 63.243 20.077 1.00 21.82 120 PRO C CA 1
ATOM 5575 C C . PRO C 1 136 ? 0.177 62.625 21.230 1.00 23.23 120 PRO C C 1
ATOM 5576 O O . PRO C 1 136 ? 1.246 63.129 21.554 1.00 24.51 120 PRO C O 1
ATOM 5580 N N . TRP C 1 137 ? -0.355 61.567 21.844 1.00 24.58 121 TRP C N 1
ATOM 5581 C CA . TRP C 1 137 ? 0.301 60.899 22.980 1.00 25.32 121 TRP C CA 1
ATOM 5582 C C . TRP C 1 137 ? 1.542 60.118 22.552 1.00 24.94 121 TRP C C 1
ATOM 5583 O O . TRP C 1 137 ? 2.468 59.955 23.344 1.00 24.77 121 TRP C O 1
ATOM 5594 N N . THR C 1 138 ? 1.555 59.637 21.309 1.00 22.83 122 THR C N 1
ATOM 5595 C CA . THR C 1 138 ? 2.624 58.771 20.832 1.00 23.50 122 THR C CA 1
ATOM 5596 C C . THR C 1 138 ? 3.007 59.104 19.398 1.00 22.18 122 THR C C 1
ATOM 5597 O O . THR C 1 138 ? 2.252 59.743 18.660 1.00 21.82 122 THR C O 1
ATOM 5601 N N . LYS C 1 139 ? 4.173 58.607 19.010 1.00 22.00 123 LYS C N 1
ATOM 5602 C CA . LYS C 1 139 ? 4.631 58.642 17.626 1.00 22.46 123 LYS C CA 1
ATOM 5603 C C . LYS C 1 139 ? 3.600 58.068 16.658 1.00 22.26 123 LYS C C 1
ATOM 5604 O O . LYS C 1 139 ? 3.280 58.697 15.654 1.00 21.65 123 LYS C O 1
ATOM 5610 N N . ASP C 1 140 ? 3.097 56.870 16.948 1.00 22.39 124 ASP C N 1
ATOM 5611 C CA . ASP C 1 140 ? 2.174 56.206 16.029 1.00 24.03 124 ASP C CA 1
ATOM 5612 C C . ASP C 1 140 ? 0.916 57.031 15.755 1.00 22.11 124 ASP C C 1
ATOM 5613 O O . ASP C 1 140 ? 0.459 57.123 14.611 1.00 20.68 124 ASP C O 1
ATOM 5618 N N . ILE C 1 141 ? 0.387 57.643 16.807 1.00 22.56 125 ILE C N 1
ATOM 5619 C CA . ILE C 1 141 ? -0.803 58.481 16.703 1.00 23.14 125 ILE C CA 1
ATOM 5620 C C . ILE C 1 141 ? -0.486 59.722 15.854 1.00 20.88 125 ILE C C 1
ATOM 5621 O O . ILE C 1 141 ? -1.273 60.098 14.993 1.00 18.62 125 ILE C O 1
ATOM 5626 N N . LEU C 1 142 ? 0.660 60.355 16.088 1.00 19.27 126 LEU C N 1
ATOM 5627 C CA . LEU C 1 142 ? 1.055 61.494 15.259 1.00 19.18 126 LEU C CA 1
ATOM 5628 C C . LEU C 1 142 ? 1.218 61.085 13.774 1.00 18.42 126 LEU C C 1
ATOM 5629 O O . LEU C 1 142 ? 0.728 61.756 12.878 1.00 17.79 126 LEU C O 1
ATOM 5634 N N . ILE C 1 143 ? 1.897 59.973 13.522 1.00 17.65 127 ILE C N 1
ATOM 5635 C CA . ILE C 1 143 ? 2.053 59.512 12.147 1.00 18.88 127 ILE C CA 1
ATOM 5636 C C . ILE C 1 143 ? 0.684 59.245 11.503 1.00 17.97 127 ILE C C 1
ATOM 5637 O O . ILE C 1 143 ? 0.494 59.534 10.329 1.00 19.18 127 ILE C O 1
ATOM 5642 N N . ASN C 1 144 ? -0.269 58.716 12.273 1.00 18.55 128 ASN C N 1
ATOM 5643 C CA . ASN C 1 144 ? -1.608 58.456 11.738 1.00 18.91 128 ASN C CA 1
ATOM 5644 C C . ASN C 1 144 ? -2.292 59.758 11.314 1.00 18.46 128 ASN C C 1
ATOM 5645 O O . ASN C 1 144 ? -2.922 59.798 10.273 1.00 19.02 128 ASN C O 1
ATOM 5650 N N . PHE C 1 145 ? -2.138 60.812 12.102 1.00 18.13 129 PHE C N 1
ATOM 5651 C CA . PHE C 1 145 ? -2.621 62.136 11.696 1.00 18.15 129 PHE C CA 1
ATOM 5652 C C . PHE C 1 145 ? -1.946 62.613 10.400 1.00 17.82 129 PHE C C 1
ATOM 5653 O O . PHE C 1 145 ? -2.609 63.039 9.442 1.00 17.42 129 PHE C O 1
ATOM 5661 N N . LEU C 1 146 ? -0.616 62.537 10.374 1.00 17.27 130 LEU C N 1
ATOM 5662 C CA . LEU C 1 146 ? 0.147 62.967 9.208 1.00 17.87 130 LEU C CA 1
ATOM 5663 C C . LEU C 1 146 ? -0.236 62.182 7.951 1.00 18.13 130 LEU C C 1
ATOM 5664 O O . LEU C 1 146 ? -0.430 62.766 6.893 1.00 17.63 130 LEU C O 1
ATOM 5669 N N . LYS C 1 147 ? -0.370 60.867 8.102 1.00 19.43 131 LYS C N 1
ATOM 5670 C CA . LYS C 1 147 ? -0.735 59.967 6.998 1.00 20.93 131 LYS C CA 1
ATOM 5671 C C . LYS C 1 147 ? -2.064 60.366 6.357 1.00 20.54 131 LYS C C 1
ATOM 5672 O O . LYS C 1 147 ? -2.189 60.366 5.136 1.00 20.85 131 LYS C O 1
ATOM 5678 N N . GLU C 1 148 ? -3.034 60.719 7.191 1.00 20.47 132 GLU C N 1
ATOM 5679 C CA . GLU C 1 148 ? -4.374 61.095 6.732 1.00 22.49 132 GLU C CA 1
ATOM 5680 C C . GLU C 1 148 ? -4.366 62.430 5.994 1.00 20.69 132 GLU C C 1
ATOM 5681 O O . GLU C 1 148 ? -5.145 62.622 5.073 1.00 21.94 132 GLU C O 1
ATOM 5687 N N . VAL C 1 149 ? -3.465 63.348 6.363 1.00 18.60 133 VAL C N 1
ATOM 5688 C CA . VAL C 1 149 ? -3.300 64.585 5.593 1.00 18.59 133 VAL C CA 1
ATOM 5689 C C . VAL C 1 149 ? -2.612 64.278 4.267 1.00 18.55 133 VAL C C 1
ATOM 5690 O O . VAL C 1 149 ? -3.069 64.689 3.195 1.00 18.67 133 VAL C O 1
ATOM 5694 N N . ALA C 1 150 ? -1.523 63.530 4.334 1.00 18.97 134 ALA C N 1
ATOM 5695 C CA . ALA C 1 150 ? -0.745 63.202 3.138 1.00 20.71 134 ALA C CA 1
ATOM 5696 C C . ALA C 1 150 ? -1.606 62.497 2.102 1.00 20.57 134 ALA C C 1
ATOM 5697 O O . ALA C 1 150 ? -1.449 62.747 0.904 1.00 22.41 134 ALA C O 1
ATOM 5699 N N . ALA C 1 151 ? -2.534 61.666 2.569 1.00 22.18 135 ALA C N 1
ATOM 5700 C CA . ALA C 1 151 ? -3.388 60.867 1.687 1.00 22.68 135 ALA C CA 1
ATOM 5701 C C . ALA C 1 151 ? -4.392 61.710 0.906 1.00 24.13 135 ALA C C 1
ATOM 5702 O O . ALA C 1 151 ? -4.882 61.271 -0.142 1.00 25.18 135 ALA C O 1
ATOM 5704 N N . ALA C 1 152 ? -4.694 62.918 1.397 1.00 21.41 136 ALA C N 1
ATOM 5705 C CA . ALA C 1 152 ? -5.518 63.872 0.649 1.00 22.12 136 ALA C CA 1
ATOM 5706 C C . ALA C 1 152 ? -4.795 64.493 -0.548 1.00 21.46 136 ALA C C 1
ATOM 5707 O O . ALA C 1 152 ? -5.441 65.121 -1.397 1.00 21.58 136 ALA C O 1
ATOM 5709 N N . ALA C 1 153 ? -3.467 64.351 -0.603 1.00 22.03 137 ALA C N 1
ATOM 5710 C CA . ALA C 1 153 ? -2.646 64.816 -1.714 1.00 23.08 137 ALA C CA 1
ATOM 5711 C C . ALA C 1 153 ? -1.672 63.696 -2.058 1.00 23.30 137 ALA C C 1
ATOM 5712 O O . ALA C 1 153 ? -0.457 63.857 -1.911 1.00 22.30 137 ALA C O 1
ATOM 5714 N N . PRO C 1 154 ? -2.208 62.546 -2.519 1.00 25.30 138 PRO C N 1
ATOM 5715 C CA . PRO C 1 154 ? -1.471 61.274 -2.440 1.00 26.33 138 PRO C CA 1
ATOM 5716 C C . PRO C 1 154 ? -0.302 61.095 -3.397 1.00 26.92 138 PRO C C 1
ATOM 5717 O O . PRO C 1 154 ? 0.378 60.058 -3.314 1.00 29.35 138 PRO C O 1
ATOM 5721 N N . ALA C 1 155 ? -0.088 62.051 -4.300 1.00 25.48 139 ALA C N 1
ATOM 5722 C CA . ALA C 1 155 ? 1.093 62.088 -5.151 1.00 27.86 139 ALA C CA 1
ATOM 5723 C C . ALA C 1 155 ? 1.977 63.322 -4.910 1.00 28.01 139 ALA C C 1
ATOM 5724 O O . ALA C 1 155 ? 2.953 63.530 -5.638 1.00 30.52 139 ALA C O 1
ATOM 5726 N N . LEU C 1 156 ? 1.654 64.138 -3.900 1.00 25.26 140 LEU C N 1
ATOM 5727 C CA . LEU C 1 156 ? 2.389 65.366 -3.647 1.00 22.72 140 LEU C CA 1
ATOM 5728 C C . LEU C 1 156 ? 3.461 65.122 -2.577 1.00 20.54 140 LEU C C 1
ATOM 5729 O O . LEU C 1 156 ? 3.155 64.534 -1.549 1.00 20.23 140 LEU C O 1
ATOM 5734 N N . PRO C 1 157 ? 4.708 65.580 -2.806 1.00 19.22 141 PRO C N 1
ATOM 5735 C CA . PRO C 1 157 ? 5.733 65.492 -1.764 1.00 18.31 141 PRO C CA 1
ATOM 5736 C C . PRO C 1 157 ? 5.263 66.077 -0.440 1.00 17.84 141 PRO C C 1
ATOM 5737 O O . PRO C 1 157 ? 4.671 67.169 -0.415 1.00 18.49 141 PRO C O 1
ATOM 5741 N N . PHE C 1 158 ? 5.526 65.339 0.625 1.00 17.44 142 PHE C N 1
ATOM 5742 C CA . PHE C 1 158 ? 5.080 65.669 1.960 1.00 17.82 142 PHE C CA 1
ATOM 5743 C C . PHE C 1 158 ? 6.267 65.898 2.874 1.00 16.82 142 PHE C C 1
ATOM 5744 O O . PHE C 1 158 ? 7.163 65.058 2.931 1.00 18.32 142 PHE C O 1
ATOM 5752 N N . TYR C 1 159 ? 6.255 67.016 3.612 1.00 16.31 143 TYR C N 1
ATOM 5753 C CA . TYR C 1 159 ? 7.341 67.384 4.523 1.00 16.58 143 TYR C CA 1
ATOM 5754 C C . TYR C 1 159 ? 6.800 67.584 5.930 1.00 16.90 143 TYR C C 1
ATOM 5755 O O . TYR C 1 159 ? 5.788 68.251 6.124 1.00 17.93 143 TYR C O 1
ATOM 5764 N N . TYR C 1 160 ? 7.475 67.006 6.911 1.00 15.88 144 TYR C N 1
ATOM 5765 C CA . TYR C 1 160 ? 7.060 67.168 8.302 1.00 16.03 144 TYR C CA 1
ATOM 5766 C C . TYR C 1 160 ? 7.693 68.438 8.852 1.00 16.29 144 TYR C C 1
ATOM 5767 O O . TYR C 1 160 ? 8.873 68.675 8.627 1.00 17.54 144 TYR C O 1
ATOM 5776 N N . TYR C 1 161 ? 6.903 69.261 9.539 1.00 16.20 145 TYR C N 1
ATOM 5777 C CA . TYR C 1 161 ? 7.387 70.480 10.179 1.00 16.54 145 TYR C CA 1
ATOM 5778 C C . TYR C 1 161 ? 7.574 70.183 11.670 1.00 17.00 145 TYR C C 1
ATOM 5779 O O . TYR C 1 161 ? 6.617 70.159 12.448 1.00 16.65 145 TYR C O 1
ATOM 5788 N N . HIS C 1 162 ? 8.829 69.945 12.040 1.00 16.73 146 HIS C N 1
ATOM 5789 C CA . HIS C 1 162 ? 9.252 69.645 13.396 1.00 16.71 146 HIS C CA 1
ATOM 5790 C C . HIS C 1 162 ? 9.595 70.955 14.119 1.00 17.00 146 HIS C C 1
ATOM 5791 O O . HIS C 1 162 ? 10.516 71.675 13.714 1.00 17.29 146 HIS C O 1
ATOM 5798 N N . ILE C 1 163 ? 8.868 71.270 15.189 1.00 17.33 147 ILE C N 1
ATOM 5799 C CA . ILE C 1 163 ? 9.051 72.541 15.882 1.00 18.36 147 ILE C CA 1
ATOM 5800 C C . ILE C 1 163 ? 8.564 72.371 17.328 1.00 18.96 147 ILE C C 1
ATOM 5801 O O . ILE C 1 163 ? 7.524 72.902 17.731 1.00 18.87 147 ILE C O 1
ATOM 5806 N N . PRO C 1 164 ? 9.309 71.577 18.107 1.00 20.79 148 PRO C N 1
ATOM 5807 C CA . PRO C 1 164 ? 8.851 71.200 19.445 1.00 21.94 148 PRO C CA 1
ATOM 5808 C C . PRO C 1 164 ? 8.604 72.341 20.416 1.00 22.77 148 PRO C C 1
ATOM 5809 O O . PRO C 1 164 ? 7.787 72.170 21.331 1.00 23.68 148 PRO C O 1
ATOM 5813 N N . ALA C 1 165 ? 9.284 73.474 20.248 1.00 23.26 149 ALA C N 1
ATOM 5814 C CA . ALA C 1 165 ? 9.057 74.637 21.122 1.00 24.76 149 ALA C CA 1
ATOM 5815 C C . ALA C 1 165 ? 7.648 75.165 20.973 1.00 25.86 149 ALA C C 1
ATOM 5816 O O . ALA C 1 165 ? 7.067 75.634 21.949 1.00 27.58 149 ALA C O 1
ATOM 5818 N N . LEU C 1 166 ? 7.109 75.110 19.752 1.00 24.40 150 LEU C N 1
ATOM 5819 C CA . LEU C 1 166 ? 5.735 75.549 19.490 1.00 24.63 150 LEU C CA 1
ATOM 5820 C C . LEU C 1 166 ? 4.729 74.466 19.870 1.00 24.83 150 LEU C C 1
ATOM 5821 O O . LEU C 1 166 ? 3.725 74.750 20.540 1.00 26.03 150 LEU C O 1
ATOM 5826 N N . THR C 1 167 ? 4.980 73.229 19.468 1.00 23.15 151 THR C N 1
ATOM 5827 C CA . THR C 1 167 ? 3.976 72.179 19.590 1.00 23.31 151 THR C CA 1
ATOM 5828 C C . THR C 1 167 ? 3.921 71.530 20.966 1.00 24.39 151 THR C C 1
ATOM 5829 O O . THR C 1 167 ? 2.871 71.033 21.369 1.00 25.45 151 THR C O 1
ATOM 5833 N N . GLY C 1 168 ? 5.057 71.508 21.661 1.00 23.49 152 GLY C N 1
ATOM 5834 C CA . GLY C 1 168 ? 5.201 70.753 22.896 1.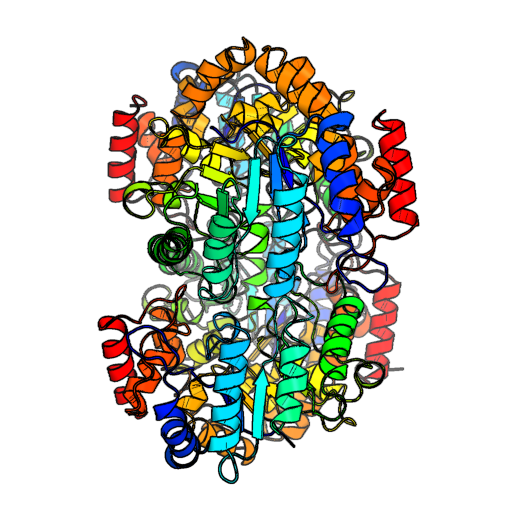00 24.09 152 GLY C CA 1
ATOM 5835 C C . GLY C 1 168 ? 5.264 69.251 22.708 1.00 26.12 152 GLY C C 1
ATOM 5836 O O . GLY C 1 168 ? 5.234 68.513 23.687 1.00 27.27 152 GLY C O 1
ATOM 5837 N N . VAL C 1 169 ? 5.394 68.780 21.467 1.00 25.97 153 VAL C N 1
ATOM 5838 C CA . VAL C 1 169 ? 5.515 67.349 21.199 1.00 28.90 153 VAL C CA 1
ATOM 5839 C C . VAL C 1 169 ? 7.002 67.061 21.277 1.00 30.82 153 VAL C C 1
ATOM 5840 O O . VAL C 1 169 ? 7.774 67.697 20.570 1.00 31.56 153 VAL C O 1
ATOM 5844 N N . LYS C 1 170 ? 7.414 66.146 22.155 1.00 34.31 154 LYS C N 1
ATOM 5845 C CA . LYS C 1 170 ? 8.846 65.994 22.480 1.00 37.64 154 LYS C CA 1
ATOM 5846 C C . LYS C 1 170 ? 9.535 64.808 21.801 1.00 37.92 154 LYS C C 1
ATOM 5847 O O . LYS C 1 170 ? 10.717 64.537 22.079 1.00 37.82 154 LYS C O 1
ATOM 5853 N N . ILE C 1 171 ? 8.836 64.148 20.881 1.00 34.73 155 ILE C N 1
ATOM 5854 C CA . ILE C 1 171 ? 9.389 62.958 20.231 1.00 36.46 155 ILE C CA 1
ATOM 5855 C C . ILE C 1 171 ? 10.486 63.412 19.271 1.00 32.36 155 ILE C C 1
ATOM 5856 O O . ILE C 1 171 ? 10.311 64.397 18.554 1.00 32.86 155 ILE C O 1
ATOM 5861 N N . ARG C 1 172 ? 11.584 62.664 19.246 1.00 31.58 156 ARG C N 1
ATOM 5862 C CA . ARG C 1 172 ? 12.757 63.054 18.454 1.00 29.31 156 ARG C CA 1
ATOM 5863 C C . ARG C 1 172 ? 12.384 62.872 16.974 1.00 26.08 156 ARG C C 1
ATOM 5864 O O . ARG C 1 172 ? 11.682 61.928 16.617 1.00 25.20 156 ARG C O 1
ATOM 5872 N N . ALA C 1 173 ? 12.835 63.782 16.118 1.00 22.33 157 ALA C N 1
ATOM 5873 C CA . ALA C 1 173 ? 12.527 63.700 14.694 1.00 21.69 157 ALA C CA 1
ATOM 5874 C C . ALA C 1 173 ? 13.066 62.424 14.066 1.00 20.90 157 ALA C C 1
ATOM 5875 O O . ALA C 1 173 ? 12.409 61.853 13.214 1.00 21.31 157 ALA C O 1
ATOM 5877 N N . GLU C 1 174 ? 14.257 61.988 14.462 1.00 20.97 158 GLU C N 1
ATOM 5878 C CA . GLU C 1 174 ? 14.834 60.774 13.895 1.00 21.30 158 GLU C CA 1
ATOM 5879 C C . GLU C 1 174 ? 13.917 59.564 14.171 1.00 21.05 158 GLU C C 1
ATOM 5880 O O . GLU C 1 174 ? 13.750 58.717 13.317 1.00 20.93 158 GLU C O 1
ATOM 5886 N N . GLU C 1 175 ? 13.329 59.511 15.362 1.00 22.61 159 GLU C N 1
ATOM 5887 C CA . GLU C 1 175 ? 12.390 58.439 15.718 1.00 24.56 159 GLU C CA 1
ATOM 5888 C C . GLU C 1 175 ? 11.122 58.538 14.880 1.00 23.99 159 GLU C C 1
ATOM 5889 O O . GLU C 1 175 ? 10.635 57.543 14.371 1.00 22.33 159 GLU C O 1
ATOM 5895 N N . LEU C 1 176 ? 10.598 59.749 14.719 1.00 23.71 160 LEU C N 1
ATOM 5896 C CA . LEU C 1 176 ? 9.444 59.952 13.847 1.00 26.18 160 LEU C CA 1
ATOM 5897 C C . LEU C 1 176 ? 9.696 59.498 12.406 1.00 24.39 160 LEU C C 1
ATOM 5898 O O . LEU C 1 176 ? 8.821 58.893 11.794 1.00 24.15 160 LEU C O 1
ATOM 5903 N N . LEU C 1 177 ? 10.883 59.788 11.867 1.00 23.01 161 LEU C N 1
ATOM 5904 C CA . LEU C 1 177 ? 11.239 59.392 10.503 1.00 23.73 161 LEU C CA 1
ATOM 5905 C C . LEU C 1 177 ? 11.473 57.884 10.323 1.00 23.21 161 LEU C C 1
ATOM 5906 O O . LEU C 1 177 ? 11.379 57.392 9.218 1.00 23.68 161 LEU C O 1
ATOM 5911 N N . ASP C 1 178 ? 11.792 57.173 11.399 1.00 24.21 162 ASP C N 1
ATOM 5912 C CA . ASP C 1 178 ? 12.145 55.757 11.292 1.00 25.53 162 ASP C CA 1
ATOM 5913 C C . ASP C 1 178 ? 10.957 54.965 10.751 1.00 24.16 162 ASP C C 1
ATOM 5914 O O . ASP C 1 178 ? 9.926 54.886 11.414 1.00 26.25 162 ASP C O 1
ATOM 5919 N N . GLY C 1 179 ? 11.094 54.431 9.538 1.00 23.94 163 GLY C N 1
ATOM 5920 C CA . GLY C 1 179 ? 10.031 53.630 8.925 1.00 23.83 163 GLY C CA 1
ATOM 5921 C C . GLY C 1 179 ? 8.872 54.440 8.357 1.00 24.09 163 GLY C C 1
ATOM 5922 O O . GLY C 1 179 ? 7.851 53.877 7.976 1.00 23.27 163 GLY C O 1
ATOM 5923 N N . ILE C 1 180 ? 9.032 55.761 8.249 1.00 22.39 164 ILE C N 1
ATOM 5924 C CA . ILE C 1 180 ? 7.899 56.628 7.903 1.00 22.75 164 ILE C CA 1
ATOM 5925 C C . ILE C 1 180 ? 7.328 56.357 6.503 1.00 22.59 164 ILE C C 1
ATOM 5926 O O . ILE C 1 180 ? 6.132 56.491 6.290 1.00 20.66 164 ILE C O 1
ATOM 5931 N N . LEU C 1 181 ? 8.181 55.954 5.561 1.00 23.25 165 LEU C N 1
ATOM 5932 C CA . LEU C 1 181 ? 7.717 55.654 4.198 1.00 25.26 165 LEU C CA 1
ATOM 5933 C C . LEU C 1 181 ? 6.688 54.529 4.111 1.00 26.02 165 LEU C C 1
ATOM 5934 O O . LEU C 1 181 ? 5.911 54.499 3.159 1.00 24.83 165 LEU C O 1
ATOM 5939 N N . ASP C 1 182 ? 6.688 53.621 5.087 1.00 26.97 166 ASP C N 1
ATOM 5940 C CA . ASP C 1 182 ? 5.711 52.516 5.127 1.00 29.39 166 ASP C CA 1
ATOM 5941 C C . ASP C 1 182 ? 4.288 53.016 5.342 1.00 28.74 166 ASP C C 1
ATOM 5942 O O . ASP C 1 182 ? 3.347 52.395 4.856 1.00 29.44 166 ASP C O 1
ATOM 5947 N N . LYS C 1 183 ? 4.139 54.110 6.092 1.00 26.15 167 LYS C N 1
ATOM 5948 C CA . LYS C 1 183 ? 2.834 54.721 6.355 1.00 26.25 167 LYS C CA 1
ATOM 5949 C C . LYS C 1 183 ? 2.553 55.951 5.504 1.00 24.00 167 LYS C C 1
ATOM 5950 O O . LYS C 1 183 ? 1.399 56.234 5.223 1.00 23.99 167 LYS C O 1
ATOM 5956 N N . ILE C 1 184 ? 3.594 56.682 5.102 1.00 21.70 168 ILE C N 1
ATOM 5957 C CA . ILE C 1 184 ? 3.431 57.916 4.321 1.00 20.18 168 ILE C CA 1
ATOM 5958 C C . ILE C 1 184 ? 4.335 57.817 3.091 1.00 20.64 168 ILE C C 1
ATOM 5959 O O . ILE C 1 184 ? 5.439 58.347 3.082 1.00 19.29 168 ILE C O 1
ATOM 5964 N N . PRO C 1 185 ? 3.861 57.143 2.030 1.00 21.30 169 PRO C N 1
ATOM 5965 C CA . PRO C 1 185 ? 4.713 56.958 0.846 1.00 22.33 169 PRO C CA 1
ATOM 5966 C C . PRO C 1 185 ? 5.161 58.224 0.124 1.00 21.24 169 PRO C C 1
ATOM 5967 O O . PRO C 1 185 ? 6.154 58.176 -0.599 1.00 22.15 169 PRO C O 1
ATOM 5971 N N . THR C 1 186 ? 4.462 59.337 0.335 1.00 20.23 170 THR C N 1
ATOM 5972 C CA . THR C 1 186 ? 4.848 60.618 -0.239 1.00 19.57 170 THR C CA 1
ATOM 5973 C C . THR C 1 186 ? 5.858 61.409 0.597 1.00 19.06 170 THR C C 1
ATOM 5974 O O . THR C 1 186 ? 6.236 62.496 0.181 1.00 18.89 170 THR C O 1
ATOM 5978 N N . PHE C 1 187 ? 6.279 60.887 1.747 1.00 19.32 171 PHE C N 1
ATOM 5979 C CA . PHE C 1 187 ? 7.202 61.606 2.629 1.00 19.45 171 PHE C CA 1
ATOM 5980 C C . PHE C 1 187 ? 8.508 61.889 1.899 1.00 20.14 171 PHE C C 1
ATOM 5981 O O . PHE C 1 187 ? 9.120 60.966 1.360 1.00 19.27 171 PHE C O 1
ATOM 5989 N N . GLN C 1 188 ? 8.920 63.159 1.871 1.00 18.98 172 GLN C N 1
ATOM 5990 C CA . GLN C 1 188 ? 10.134 63.563 1.192 1.00 19.70 172 GLN C CA 1
ATOM 5991 C C . GLN C 1 188 ? 11.090 64.386 2.029 1.00 18.26 172 GLN C C 1
ATOM 5992 O O . GLN C 1 188 ? 12.116 64.794 1.530 1.00 19.43 172 GLN C O 1
ATOM 5998 N N . GLY C 1 189 ? 10.785 64.590 3.305 1.00 18.30 173 GLY C N 1
ATOM 5999 C CA . GLY C 1 189 ? 11.746 65.211 4.193 1.00 18.62 173 GLY C CA 1
ATOM 6000 C C . GLY C 1 189 ? 11.110 65.994 5.311 1.00 18.43 173 GLY C C 1
ATOM 6001 O O . GLY C 1 189 ? 9.935 65.827 5.623 1.00 18.34 173 GLY C O 1
ATOM 6002 N N . LEU C 1 190 ? 11.913 66.856 5.920 1.00 18.87 174 LEU C N 1
ATOM 6003 C CA . LEU C 1 190 ? 11.443 67.622 7.056 1.00 18.90 174 LEU C CA 1
ATOM 6004 C C . LEU C 1 190 ? 12.091 68.967 7.144 1.00 18.44 174 LEU C C 1
ATOM 6005 O O . LEU C 1 190 ? 13.192 69.190 6.618 1.00 18.18 174 LEU C O 1
ATOM 6010 N N . LYS C 1 191 ? 11.356 69.847 7.805 1.00 17.36 175 LYS C N 1
ATOM 6011 C CA . LYS C 1 191 ? 11.838 71.120 8.272 1.00 17.22 175 LYS C CA 1
ATOM 6012 C C . LYS C 1 191 ? 12.092 70.920 9.755 1.00 16.61 175 LYS C C 1
ATOM 6013 O O . LYS C 1 191 ? 11.170 70.593 10.503 1.00 17.12 175 LYS C O 1
ATOM 6019 N N . PHE C 1 192 ? 13.336 71.134 10.178 1.00 16.86 176 PHE C N 1
ATOM 6020 C CA . PHE C 1 192 ? 13.765 70.852 11.538 1.00 15.89 176 PHE C CA 1
ATOM 6021 C C . PHE C 1 192 ? 14.056 72.160 12.238 1.00 16.22 176 PHE C C 1
ATOM 6022 O O . PHE C 1 192 ? 15.121 72.759 12.042 1.00 15.93 176 PHE C O 1
ATOM 6030 N N . SER C 1 193 ? 13.082 72.625 13.019 1.00 16.32 177 SER C N 1
ATOM 6031 C CA A SER C 1 193 ? 13.212 73.871 13.779 0.50 16.72 177 SER C CA 1
ATOM 6032 C CA B SER C 1 193 ? 13.222 73.864 13.762 0.50 17.36 177 SER C CA 1
ATOM 6033 C C . SER C 1 193 ? 13.455 73.548 15.245 1.00 17.45 177 SER C C 1
ATOM 6034 O O . SER C 1 193 ? 12.525 73.568 16.071 1.00 17.51 177 SER C O 1
ATOM 6039 N N . ASP C 1 194 ? 14.710 73.226 15.553 1.00 17.56 178 ASP C N 1
ATOM 6040 C CA . ASP C 1 194 ? 15.148 72.728 16.852 1.00 18.68 178 ASP C CA 1
ATOM 6041 C C . ASP C 1 194 ? 16.674 72.808 16.784 1.00 17.25 178 ASP C C 1
ATOM 6042 O O . ASP C 1 194 ? 17.244 72.774 15.690 1.00 16.88 178 ASP C O 1
ATOM 6047 N N . THR C 1 195 ? 17.329 72.946 17.928 1.00 17.26 179 THR C N 1
ATOM 6048 C CA . THR C 1 195 ? 18.785 73.069 17.952 1.00 17.04 179 THR C CA 1
ATOM 6049 C C . THR C 1 195 ? 19.491 71.777 18.356 1.00 16.50 179 THR C C 1
ATOM 6050 O O . THR C 1 195 ? 20.706 71.766 18.489 1.00 16.62 179 THR C O 1
ATOM 6054 N N . ASP C 1 196 ? 18.742 70.686 18.530 1.00 16.11 180 ASP C N 1
ATOM 6055 C CA . ASP C 1 196 ? 19.343 69.406 18.878 1.00 16.86 180 ASP C CA 1
ATOM 6056 C C . ASP C 1 196 ? 19.929 68.774 17.619 1.00 16.47 180 ASP C C 1
ATOM 6057 O O . ASP C 1 196 ? 19.226 68.142 16.839 1.00 16.61 180 ASP C O 1
ATOM 6062 N N . LEU C 1 197 ? 21.232 68.946 17.431 1.00 15.46 181 LEU C N 1
ATOM 6063 C CA . LEU C 1 197 ? 21.887 68.456 16.219 1.00 15.43 181 LEU C CA 1
ATOM 6064 C C . LEU C 1 197 ? 22.365 67.007 16.313 1.00 16.53 181 LEU C C 1
ATOM 6065 O O . LEU C 1 197 ? 22.827 66.459 15.312 1.00 17.37 181 LEU C O 1
ATOM 6070 N N . LEU C 1 198 ? 22.230 66.376 17.484 1.00 16.98 182 LEU C N 1
ATOM 6071 C CA . LEU C 1 198 ? 22.308 64.903 17.545 1.00 17.21 182 LEU C CA 1
ATOM 6072 C C . LEU C 1 198 ? 21.101 64.327 16.808 1.00 17.13 182 LEU C C 1
ATOM 6073 O O . LEU C 1 198 ? 21.238 63.446 15.951 1.00 17.74 182 LEU C O 1
ATOM 6078 N N . ASP C 1 199 ? 19.922 64.837 17.132 1.00 17.23 183 ASP C N 1
ATOM 6079 C CA . ASP C 1 199 ? 18.698 64.446 16.457 1.00 17.98 183 ASP C CA 1
ATOM 6080 C C . ASP C 1 199 ? 18.738 64.776 14.967 1.00 17.33 183 ASP C C 1
ATOM 6081 O O . ASP C 1 199 ? 18.467 63.915 14.130 1.00 16.58 183 ASP C O 1
ATOM 6086 N N . PHE C 1 200 ? 19.073 66.025 14.617 1.00 17.06 184 PHE C N 1
ATOM 6087 C CA . PHE C 1 200 ? 19.150 66.399 13.209 1.00 16.39 184 PHE C CA 1
ATOM 6088 C C . PHE C 1 200 ? 20.195 65.580 12.452 1.00 16.46 184 PHE C C 1
ATOM 6089 O O . PHE C 1 200 ? 19.939 65.090 11.356 1.00 15.82 184 PHE C O 1
ATOM 6097 N N . GLY C 1 201 ? 21.372 65.452 13.041 1.00 16.21 185 GLY C N 1
ATOM 6098 C CA . GLY C 1 201 ? 22.449 64.678 12.468 1.00 16.85 185 GLY C CA 1
ATOM 6099 C C . GLY C 1 201 ? 22.018 63.252 12.183 1.00 16.52 185 GLY C C 1
ATOM 6100 O O . GLY C 1 201 ? 22.315 62.702 11.115 1.00 17.01 185 GLY C O 1
ATOM 6101 N N . GLN C 1 202 ? 21.314 62.647 13.133 1.00 16.75 186 GLN C N 1
ATOM 6102 C CA . GLN C 1 202 ? 20.884 61.281 12.953 1.00 17.08 186 GLN C CA 1
ATOM 6103 C C . GLN C 1 202 ? 19.729 61.141 11.994 1.00 17.19 186 GLN C C 1
ATOM 6104 O O . GLN C 1 202 ? 19.599 60.103 11.358 1.00 17.82 186 GLN C O 1
ATOM 6110 N N . CYS C 1 203 ? 18.916 62.181 11.828 1.00 16.52 187 CYS C N 1
ATOM 6111 C CA . CYS C 1 203 ? 17.968 62.200 10.714 1.00 17.28 187 CYS C CA 1
ATOM 6112 C C . CYS C 1 203 ? 18.700 62.020 9.395 1.00 17.29 187 CYS C C 1
ATOM 6113 O O . CYS C 1 203 ? 18.315 61.197 8.572 1.00 18.28 187 CYS C O 1
ATOM 6116 N N . VAL C 1 204 ? 19.767 62.791 9.213 1.00 17.38 188 VAL C N 1
ATOM 6117 C CA . VAL C 1 204 ? 20.547 62.727 7.980 1.00 17.53 188 VAL C CA 1
ATOM 6118 C C . VAL C 1 204 ? 21.250 61.366 7.846 1.00 18.55 188 VAL C C 1
ATOM 6119 O O . VAL C 1 204 ? 21.150 60.686 6.807 1.00 18.59 188 VAL C O 1
ATOM 6123 N N . ASP C 1 205 ? 21.953 60.984 8.901 1.00 18.49 189 ASP C N 1
ATOM 6124 C CA . ASP C 1 205 ? 22.796 59.784 8.887 1.00 19.54 189 ASP C CA 1
ATOM 6125 C C . ASP C 1 205 ? 21.999 58.479 8.720 1.00 19.98 189 ASP C C 1
ATOM 6126 O O . ASP C 1 205 ? 22.446 57.545 8.028 1.00 21.07 189 ASP C O 1
ATOM 6131 N N . GLN C 1 206 ? 20.833 58.395 9.360 1.00 19.01 190 GLN C N 1
ATOM 6132 C CA . GLN C 1 206 ? 20.041 57.162 9.340 1.00 19.95 190 GLN C CA 1
ATOM 6133 C C . GLN C 1 206 ? 19.115 57.032 8.140 1.00 20.43 190 GLN C C 1
ATOM 6134 O O . GLN C 1 206 ? 18.440 56.011 8.015 1.00 21.54 190 GLN C O 1
ATOM 6140 N N . ASN C 1 207 ? 19.061 58.041 7.273 1.00 20.68 191 ASN C N 1
ATOM 6141 C CA . ASN C 1 207 ? 18.142 58.040 6.129 1.00 22.70 191 ASN C CA 1
ATOM 6142 C C . ASN C 1 207 ? 18.862 58.399 4.832 1.00 25.88 191 ASN C C 1
ATOM 6143 O O . ASN C 1 207 ? 18.452 59.300 4.109 1.00 27.67 191 ASN C O 1
ATOM 6148 N N . ARG C 1 208 ? 19.920 57.656 4.539 1.00 29.96 192 ARG C N 1
ATOM 6149 C CA . ARG C 1 208 ? 20.765 57.912 3.362 1.00 32.55 192 ARG C CA 1
ATOM 6150 C C . ARG C 1 208 ? 20.218 57.388 2.050 1.00 38.50 192 ARG C C 1
ATOM 6151 O O . ARG C 1 208 ? 20.472 57.978 1.006 1.00 40.80 192 ARG C O 1
ATOM 6159 N N . GLN C 1 209 ? 19.515 56.263 2.093 1.00 42.79 193 GLN C N 1
ATOM 6160 C CA . GLN C 1 209 ? 18.959 55.674 0.864 1.00 49.35 193 GLN C CA 1
ATOM 6161 C C . GLN C 1 209 ? 17.714 56.392 0.282 1.00 50.45 193 GLN C C 1
ATOM 6162 O O . GLN C 1 209 ? 17.428 56.222 -0.905 1.00 51.01 193 GLN C O 1
ATOM 6168 N N . GLN C 1 210 ? 17.019 57.221 1.073 1.00 51.41 194 GLN C N 1
ATOM 6169 C CA . GLN C 1 210 ? 15.676 57.720 0.693 1.00 49.91 194 GLN C CA 1
ATOM 6170 C C . GLN C 1 210 ? 15.575 59.085 -0.019 1.00 47.11 194 GLN C C 1
ATOM 6171 O O . GLN C 1 210 ? 14.469 59.515 -0.332 1.00 48.96 194 GLN C O 1
ATOM 6177 N N . GLN C 1 211 ? 16.693 59.755 -0.288 1.00 45.34 195 GLN C N 1
ATOM 6178 C CA . GLN C 1 211 ? 16.698 61.042 -1.014 1.00 42.90 195 GLN C CA 1
ATOM 6179 C C . GLN C 1 211 ? 15.839 62.156 -0.350 1.00 35.30 195 GLN C C 1
ATOM 6180 O O . GLN C 1 211 ? 15.194 62.959 -1.035 1.00 37.68 195 GLN C O 1
ATOM 6186 N N . PHE C 1 212 ? 15.833 62.199 0.976 1.00 29.09 196 PHE C N 1
ATOM 6187 C CA . PHE C 1 212 ? 15.015 63.188 1.696 1.00 25.22 196 PHE C CA 1
ATOM 6188 C C . PHE C 1 212 ? 15.663 64.577 1.682 1.00 22.05 196 PHE C C 1
ATOM 6189 O O . PHE C 1 212 ? 16.888 64.709 1.593 1.00 21.93 196 PHE C O 1
ATOM 6197 N N . ALA C 1 213 ? 14.830 65.613 1.789 1.00 19.99 197 ALA C N 1
ATOM 6198 C CA . ALA C 1 213 ? 15.285 66.970 2.094 1.00 18.91 197 ALA C CA 1
ATOM 6199 C C . ALA C 1 213 ? 15.412 67.108 3.614 1.00 18.56 197 ALA C C 1
ATOM 6200 O O . ALA C 1 213 ? 14.481 66.796 4.350 1.00 18.96 197 ALA C O 1
ATOM 6202 N N . PHE C 1 214 ? 16.584 67.528 4.083 1.00 17.91 198 PHE C N 1
ATOM 6203 C CA . PHE C 1 214 ? 16.826 67.765 5.501 1.00 17.85 198 PHE C CA 1
ATOM 6204 C C . PHE C 1 214 ? 17.021 69.261 5.642 1.00 17.07 198 PHE C C 1
ATOM 6205 O O . PHE C 1 214 ? 18.132 69.780 5.519 1.00 17.54 198 PHE C O 1
ATOM 6213 N N . LEU C 1 215 ? 15.916 69.963 5.877 1.00 16.24 199 LEU C N 1
ATOM 6214 C CA . LEU C 1 215 ? 15.890 71.405 5.834 1.00 16.43 199 LEU C CA 1
ATOM 6215 C C . LEU C 1 215 ? 15.961 71.962 7.235 1.00 16.55 199 LEU C C 1
ATOM 6216 O O . LEU C 1 215 ? 15.115 71.641 8.068 1.00 17.59 199 LEU C O 1
ATOM 6221 N N . PHE C 1 216 ? 16.964 72.781 7.503 1.00 14.98 200 PHE C N 1
ATOM 6222 C CA . PHE C 1 216 ? 17.149 73.322 8.825 1.00 15.14 200 PHE C CA 1
ATOM 6223 C C . PHE C 1 216 ? 16.343 74.603 8.996 1.00 15.38 200 PHE C C 1
ATOM 6224 O O . PHE C 1 216 ? 16.282 75.444 8.106 1.00 16.73 200 PHE C O 1
ATOM 6232 N N . GLY C 1 217 ? 15.740 74.740 10.162 1.00 15.36 201 GLY C N 1
ATOM 6233 C CA . GLY C 1 217 ? 14.802 75.827 10.438 1.00 16.23 201 GLY C CA 1
ATOM 6234 C C . GLY C 1 217 ? 15.259 76.915 11.389 1.00 16.96 201 GLY C C 1
ATOM 6235 O O . GLY C 1 217 ? 14.502 77.816 11.658 1.00 18.84 201 GLY C O 1
ATOM 6236 N N . VAL C 1 218 ? 16.472 76.846 11.927 1.00 16.57 202 VAL C N 1
ATOM 6237 C CA . VAL C 1 218 ? 16.938 77.854 12.897 1.00 16.58 202 VAL C CA 1
ATOM 6238 C C . VAL C 1 218 ? 17.993 78.722 12.222 1.00 16.81 202 VAL C C 1
ATOM 6239 O O . VAL C 1 218 ? 19.198 78.451 12.296 1.00 16.22 202 VAL C O 1
ATOM 6243 N N . ASP C 1 219 ? 17.522 79.796 11.587 1.00 17.26 203 ASP C N 1
ATOM 6244 C CA . ASP C 1 219 ? 18.347 80.626 10.706 1.00 18.08 203 ASP C CA 1
ATOM 6245 C C . ASP C 1 219 ? 19.651 81.071 11.371 1.00 17.97 203 ASP C C 1
ATOM 6246 O O . ASP C 1 219 ? 20.724 81.034 10.757 1.00 17.77 203 ASP C O 1
ATOM 6251 N N . GLU C 1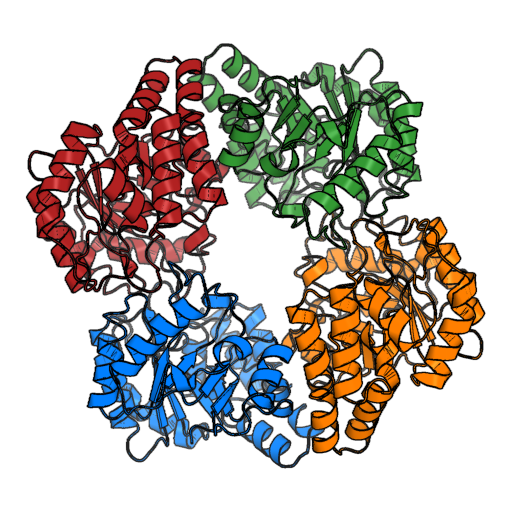 220 ? 19.526 81.489 12.626 1.00 17.90 204 GLU C N 1
ATOM 6252 C CA . GLU C 1 220 ? 20.634 82.099 13.367 1.00 18.86 204 GLU C CA 1
ATOM 6253 C C . GLU C 1 220 ? 21.815 81.156 13.617 1.00 18.85 204 GLU C C 1
ATOM 6254 O O . GLU C 1 220 ? 22.864 81.614 14.042 1.00 18.54 204 GLU C O 1
ATOM 6260 N N . GLN C 1 221 ? 21.651 79.858 13.367 1.00 16.03 205 GLN C N 1
ATOM 6261 C CA . GLN C 1 221 ? 22.793 78.951 13.434 1.00 15.98 205 GLN C CA 1
ATOM 6262 C C . GLN C 1 221 ? 22.801 77.977 12.251 1.00 15.48 205 GLN C C 1
ATOM 6263 O O . GLN C 1 221 ? 23.222 76.818 12.383 1.00 15.42 205 GLN C O 1
ATOM 6269 N N . LEU C 1 222 ? 22.364 78.447 11.082 1.00 14.85 206 LEU C N 1
ATOM 6270 C CA . LEU C 1 222 ? 22.336 77.610 9.889 1.00 14.88 206 LEU C CA 1
ATOM 6271 C C . LEU C 1 222 ? 23.655 76.891 9.585 1.00 14.99 206 LEU C C 1
ATOM 6272 O O . LEU C 1 222 ? 23.650 75.698 9.271 1.00 15.18 206 LEU C O 1
ATOM 6277 N N . LEU C 1 223 ? 24.776 77.604 9.691 1.00 15.13 207 LEU C N 1
ATOM 6278 C CA . LEU C 1 223 ? 26.064 76.998 9.353 1.00 15.11 207 LEU C CA 1
ATOM 6279 C C . LEU C 1 223 ? 26.311 75.720 10.156 1.00 15.48 207 LEU C C 1
ATOM 6280 O O . LEU C 1 223 ? 26.852 74.725 9.636 1.00 16.37 207 LEU C O 1
ATOM 6285 N N . SER C 1 224 ? 25.905 75.740 11.424 1.00 16.01 208 SER C N 1
ATOM 6286 C CA . SER C 1 224 ? 26.087 74.565 12.289 1.00 16.07 208 SER C CA 1
ATOM 6287 C C . SER C 1 224 ? 25.321 73.337 11.798 1.00 16.49 208 SER C C 1
ATOM 6288 O O . SER C 1 224 ? 25.755 72.233 12.041 1.00 16.86 208 SER C O 1
ATOM 6291 N N . ALA C 1 225 ? 24.187 73.539 11.124 1.00 16.01 209 ALA C N 1
ATOM 6292 C CA . ALA C 1 225 ? 23.429 72.440 10.534 1.00 16.04 209 ALA C CA 1
ATOM 6293 C C . ALA C 1 225 ? 23.946 72.042 9.156 1.00 15.95 209 ALA C C 1
ATOM 6294 O O . ALA C 1 225 ? 23.893 70.877 8.797 1.00 15.96 209 ALA C O 1
ATOM 6296 N N . LEU C 1 226 ? 24.430 73.015 8.388 1.00 15.39 210 LEU C N 1
ATOM 6297 C CA . LEU C 1 226 ? 25.052 72.711 7.096 1.00 16.08 210 LEU C CA 1
ATOM 6298 C C . LEU C 1 226 ? 26.183 71.706 7.281 1.00 16.64 210 LEU C C 1
ATOM 6299 O O . LEU C 1 226 ? 26.279 70.750 6.526 1.00 16.97 210 LEU C O 1
ATOM 6304 N N . VAL C 1 227 ? 27.023 71.904 8.298 1.00 16.76 211 VAL C N 1
ATOM 6305 C CA . VAL C 1 227 ? 28.175 71.003 8.469 1.00 17.69 211 VAL C CA 1
ATOM 6306 C C . VAL C 1 227 ? 27.734 69.592 8.862 1.00 18.98 211 VAL C C 1
ATOM 6307 O O . VAL C 1 227 ? 28.458 68.625 8.624 1.00 20.30 211 VAL C O 1
ATOM 6311 N N . MET C 1 228 ? 26.545 69.498 9.445 1.00 18.17 212 MET C N 1
ATOM 6312 C CA . MET C 1 228 ? 25.927 68.232 9.821 1.00 18.88 212 MET C CA 1
ATOM 6313 C C . MET C 1 228 ? 25.074 67.589 8.725 1.00 19.67 212 MET C C 1
ATOM 6314 O O . MET C 1 228 ? 24.442 66.559 8.978 1.00 20.58 212 MET C O 1
ATOM 6319 N N . GLY C 1 229 ? 25.046 68.165 7.517 1.00 18.18 213 GLY C N 1
ATOM 6320 C CA . GLY C 1 229 ? 24.389 67.542 6.374 1.00 18.54 213 GLY C CA 1
ATOM 6321 C C . GLY C 1 229 ? 23.059 68.134 5.938 1.00 17.51 213 GLY C C 1
ATOM 6322 O O . GLY C 1 229 ? 22.357 67.541 5.104 1.00 18.49 213 GLY C O 1
ATOM 6323 N N . ALA C 1 230 ? 22.693 69.304 6.457 1.00 17.12 214 ALA C N 1
ATOM 6324 C CA . ALA C 1 230 ? 21.473 69.965 5.986 1.00 16.81 214 ALA C CA 1
ATOM 6325 C C . ALA C 1 230 ? 21.537 70.167 4.469 1.00 17.54 214 ALA C C 1
ATOM 6326 O O . ALA C 1 230 ? 22.577 70.549 3.944 1.00 18.67 214 ALA C O 1
ATOM 6328 N N . THR C 1 231 ? 20.429 69.892 3.794 1.00 17.60 215 THR C N 1
ATOM 6329 C CA . THR C 1 231 ? 20.350 70.019 2.327 1.00 18.39 215 THR C CA 1
ATOM 6330 C C . THR C 1 231 ? 19.721 71.327 1.896 1.00 18.40 215 THR C C 1
ATOM 6331 O O . THR C 1 231 ? 19.609 71.597 0.703 1.00 19.17 215 THR C O 1
ATOM 6335 N N . GLY C 1 232 ? 19.297 72.120 2.878 1.00 18.12 216 GLY C N 1
ATOM 6336 C CA . GLY C 1 232 ? 18.662 73.407 2.642 1.00 17.44 216 GLY C CA 1
ATOM 6337 C C . GLY C 1 232 ? 18.200 73.981 3.969 1.00 16.29 216 GLY C C 1
ATOM 6338 O O . GLY C 1 232 ? 18.521 73.463 5.041 1.00 16.35 216 GLY C O 1
ATOM 6339 N N . ALA C 1 233 ? 17.448 75.071 3.891 1.00 16.59 217 ALA C N 1
ATOM 6340 C CA . ALA C 1 233 ? 17.032 75.775 5.077 1.00 16.70 217 ALA C CA 1
ATOM 6341 C C . ALA C 1 233 ? 15.740 76.479 4.779 1.00 16.28 217 ALA C C 1
ATOM 6342 O O . ALA C 1 233 ? 15.552 76.999 3.667 1.00 15.96 217 ALA C O 1
ATOM 6344 N N . VAL C 1 234 ? 14.860 76.494 5.767 1.00 16.68 218 VAL C N 1
ATOM 6345 C CA . VAL C 1 234 ? 13.607 77.207 5.643 1.00 16.87 218 VAL C CA 1
ATOM 6346 C C . VAL C 1 234 ? 13.574 78.214 6.774 1.00 16.48 218 VAL C C 1
ATOM 6347 O O . VAL C 1 234 ? 13.762 77.852 7.943 1.00 16.82 218 VAL C O 1
ATOM 6351 N N . GLY C 1 235 ? 13.350 79.481 6.452 1.00 15.41 219 GLY C N 1
ATOM 6352 C CA . GLY C 1 235 ? 13.330 80.483 7.499 1.00 15.69 219 GLY C CA 1
ATOM 6353 C C . GLY C 1 235 ? 12.836 81.836 7.071 1.00 15.90 219 GLY C C 1
ATOM 6354 O O . GLY C 1 235 ? 12.725 82.123 5.868 1.00 15.75 219 GLY C O 1
ATOM 6355 N N . SER C 1 236 ? 12.564 82.663 8.072 1.00 15.71 220 SER C N 1
ATOM 6356 C CA . SER C 1 236 ? 12.028 84.000 7.858 1.00 16.39 220 SER C CA 1
ATOM 6357 C C . SER C 1 236 ? 13.079 84.976 7.384 1.00 16.21 220 SER C C 1
ATOM 6358 O O . SER C 1 236 ? 12.758 85.937 6.678 1.00 17.06 220 SER C O 1
ATOM 6361 N N . THR C 1 237 ? 14.329 84.791 7.796 1.00 16.51 221 THR C N 1
ATOM 6362 C CA . THR C 1 237 ? 15.343 85.828 7.523 1.00 16.45 221 THR C CA 1
ATOM 6363 C C . THR C 1 237 ? 15.745 85.856 6.062 1.00 16.29 221 THR C C 1
ATOM 6364 O O . THR C 1 237 ? 16.268 86.855 5.597 1.00 16.77 221 THR C O 1
ATOM 6368 N N . TYR C 1 238 ? 15.482 84.775 5.332 1.00 15.71 222 TYR C N 1
ATOM 6369 C CA . TYR C 1 238 ? 15.896 84.681 3.920 1.00 15.73 222 TYR C CA 1
ATOM 6370 C C . TYR C 1 238 ? 15.069 85.621 3.030 1.00 16.05 222 TYR C C 1
ATOM 6371 O O . TYR C 1 238 ? 15.480 85.920 1.921 1.00 17.22 222 TYR C O 1
ATOM 6380 N N . ASN C 1 239 ? 13.930 86.100 3.535 1.00 16.38 223 ASN C N 1
ATOM 6381 C CA . ASN C 1 239 ? 13.175 87.182 2.904 1.00 16.01 223 ASN C CA 1
ATOM 6382 C C . ASN C 1 239 ? 13.963 88.489 2.701 1.00 17.31 223 ASN C C 1
ATOM 6383 O O . ASN C 1 239 ? 13.711 89.206 1.743 1.00 18.56 223 ASN C O 1
ATOM 6388 N N . TYR C 1 240 ? 14.850 88.810 3.633 1.00 16.46 224 TYR C N 1
ATOM 6389 C CA . TYR C 1 240 ? 15.592 90.084 3.619 1.00 16.86 224 TYR C CA 1
ATOM 6390 C C . TYR C 1 240 ? 17.118 89.983 3.821 1.00 17.34 224 TYR C C 1
ATOM 6391 O O . TYR C 1 240 ? 17.812 90.983 3.612 1.00 17.77 224 TYR C O 1
ATOM 6400 N N . LEU C 1 241 ? 17.623 88.817 4.232 1.00 17.81 225 LEU C N 1
ATOM 6401 C CA . LEU C 1 241 ? 19.071 88.544 4.344 1.00 18.56 225 LEU C CA 1
ATOM 6402 C C . LEU C 1 241 ? 19.498 87.409 3.409 1.00 19.76 225 LEU C C 1
ATOM 6403 O O . LEU C 1 241 ? 20.560 86.809 3.593 1.00 18.98 225 LEU C O 1
ATOM 6408 N N . GLY C 1 242 ? 18.689 87.116 2.398 1.00 20.19 226 GLY C N 1
ATOM 6409 C CA . GLY C 1 242 ? 18.981 86.001 1.486 1.00 21.15 226 GLY C CA 1
ATOM 6410 C C . GLY C 1 242 ? 20.305 86.149 0.763 1.00 21.12 226 GLY C C 1
ATOM 6411 O O . GLY C 1 242 ? 21.030 85.169 0.586 1.00 19.68 226 GLY C O 1
ATOM 6412 N N . LYS C 1 243 ? 20.643 87.366 0.363 1.00 21.80 227 LYS C N 1
ATOM 6413 C CA . LYS C 1 243 ? 21.895 87.598 -0.354 1.00 23.89 227 LYS C CA 1
ATOM 6414 C C . LYS C 1 243 ? 23.116 87.193 0.488 1.00 21.87 227 LYS C C 1
ATOM 6415 O O . LYS C 1 243 ? 23.991 86.426 0.021 1.00 21.07 227 LYS C O 1
ATOM 6421 N N . LYS C 1 244 ? 23.170 87.692 1.725 1.00 20.89 228 LYS C N 1
ATOM 6422 C CA . LYS C 1 244 ? 24.249 87.346 2.638 1.00 21.17 228 LYS C CA 1
ATOM 6423 C C . LYS C 1 244 ? 24.212 85.869 3.005 1.00 19.26 228 LYS C C 1
ATOM 6424 O O . LYS C 1 244 ? 25.254 85.218 3.083 1.00 18.67 228 LYS C O 1
ATOM 6430 N N . THR C 1 245 ? 23.015 85.323 3.225 1.00 18.00 229 THR C N 1
ATOM 6431 C CA . THR C 1 245 ? 22.911 83.907 3.554 1.00 17.41 229 THR C CA 1
ATOM 6432 C C . THR C 1 245 ? 23.375 83.026 2.394 1.00 16.55 229 THR C C 1
ATOM 6433 O O . THR C 1 245 ? 24.024 81.993 2.618 1.00 16.74 229 THR C O 1
ATOM 6437 N N . ASN C 1 246 ? 23.061 83.425 1.158 1.00 16.17 230 ASN C N 1
ATOM 6438 C CA . ASN C 1 246 ? 23.541 82.690 -0.004 1.00 17.39 230 ASN C CA 1
ATOM 6439 C C . ASN C 1 246 ? 25.060 82.767 -0.115 1.00 17.27 230 ASN C C 1
ATOM 6440 O O . ASN C 1 246 ? 25.686 81.798 -0.531 1.00 17.60 230 ASN C O 1
ATOM 6445 N N . GLN C 1 247 ? 25.655 83.910 0.217 1.00 18.37 231 GLN C N 1
ATOM 6446 C CA . GLN C 1 247 ? 27.133 83.985 0.259 1.00 19.42 231 GLN C CA 1
ATOM 6447 C C . GLN C 1 247 ? 27.712 82.990 1.268 1.00 19.56 231 GLN C C 1
ATOM 6448 O O . GLN C 1 247 ? 28.713 82.326 0.989 1.00 18.75 231 GLN C O 1
ATOM 6454 N N . MET C 1 248 ? 27.073 82.879 2.439 1.00 18.12 232 MET C N 1
ATOM 6455 C CA . MET C 1 248 ? 27.474 81.889 3.439 1.00 19.57 232 MET C CA 1
ATOM 6456 C C . MET C 1 248 ? 27.328 80.467 2.908 1.00 18.89 232 MET C C 1
ATOM 6457 O O . MET C 1 248 ? 28.234 79.639 3.039 1.00 17.09 232 MET C O 1
ATOM 6462 N N . LEU C 1 249 ? 26.195 80.186 2.280 1.00 19.73 233 LEU C N 1
ATOM 6463 C CA . LEU C 1 249 ? 25.946 78.875 1.713 1.00 20.52 233 LEU C CA 1
ATOM 6464 C C . LEU C 1 249 ? 26.992 78.515 0.658 1.00 19.94 233 LEU C C 1
ATOM 6465 O O . LEU C 1 249 ? 27.517 77.407 0.651 1.00 18.43 233 LEU C O 1
ATOM 6470 N N . GLU C 1 250 ? 27.308 79.468 -0.208 1.00 19.49 234 GLU C N 1
ATOM 6471 C CA . GLU C 1 250 ? 28.295 79.265 -1.268 1.00 20.65 234 GLU C CA 1
ATOM 6472 C C . GLU C 1 250 ? 29.683 79.030 -0.660 1.00 19.29 234 GLU C C 1
ATOM 6473 O O . GLU C 1 250 ? 30.387 78.118 -1.095 1.00 18.10 234 GLU C O 1
ATOM 6479 N N . ALA C 1 251 ? 30.042 79.801 0.373 1.00 17.66 235 ALA C N 1
ATOM 6480 C CA . ALA C 1 251 ? 31.347 79.593 1.045 1.00 17.24 235 ALA C CA 1
ATOM 6481 C C . ALA C 1 251 ? 31.391 78.202 1.639 1.00 17.70 235 ALA C C 1
ATOM 6482 O O . ALA C 1 251 ? 32.385 77.479 1.503 1.00 16.80 235 ALA C O 1
ATOM 6484 N N . PHE C 1 252 ? 30.297 77.798 2.285 1.00 16.66 236 PHE C N 1
ATOM 6485 C CA . PHE C 1 252 ? 30.231 76.448 2.827 1.00 17.25 236 PHE C CA 1
ATOM 6486 C C . PHE C 1 252 ? 30.404 75.362 1.761 1.00 16.63 236 PHE C C 1
ATOM 6487 O O . PHE C 1 252 ? 31.170 74.399 1.947 1.00 17.45 236 PHE C O 1
ATOM 6495 N N . GLU C 1 253 ? 29.691 75.514 0.650 1.00 17.82 237 GLU C N 1
ATOM 6496 C CA . GLU C 1 253 ? 29.751 74.534 -0.443 1.00 19.81 237 GLU C CA 1
ATOM 6497 C C . GLU C 1 253 ? 31.144 74.454 -1.081 1.00 20.05 237 GLU C C 1
ATOM 6498 O O . GLU C 1 253 ? 31.590 73.365 -1.444 1.00 19.17 237 GLU C O 1
ATOM 6504 N N . GLN C 1 254 ? 31.834 75.595 -1.155 1.00 18.80 238 GLN C N 1
ATOM 6505 C CA . GLN C 1 254 ? 33.211 75.658 -1.669 1.00 20.10 238 GLN C CA 1
ATOM 6506 C C . GLN C 1 254 ? 34.290 75.279 -0.645 1.00 18.94 238 GLN C C 1
ATOM 6507 O O . GLN C 1 254 ? 35.465 75.233 -1.000 1.00 18.34 238 GLN C O 1
ATOM 6513 N N . LYS C 1 255 ? 33.883 75.001 0.597 1.00 17.95 239 LYS C N 1
ATOM 6514 C CA . LYS C 1 255 ? 34.740 74.577 1.705 1.00 19.04 239 LYS C CA 1
ATOM 6515 C C . LYS C 1 255 ? 35.541 75.718 2.327 1.00 17.64 239 LYS C C 1
ATOM 6516 O O . LYS C 1 255 ? 36.532 75.474 3.000 1.00 17.50 239 LYS C O 1
ATOM 6522 N N . ASP C 1 256 ? 35.102 76.963 2.138 1.00 17.16 240 ASP C N 1
ATOM 6523 C CA . ASP C 1 256 ? 35.760 78.096 2.784 1.00 16.37 240 ASP C CA 1
ATOM 6524 C C . ASP C 1 256 ? 35.055 78.322 4.125 1.00 16.01 240 ASP C C 1
ATOM 6525 O O . ASP C 1 256 ? 34.220 79.215 4.263 1.00 15.79 240 ASP C O 1
ATOM 6530 N N . PHE C 1 257 ? 35.403 77.518 5.109 1.00 16.83 241 PHE C N 1
ATOM 6531 C CA . PHE C 1 257 ? 34.661 77.529 6.391 1.00 16.56 241 PHE C CA 1
ATOM 6532 C C . PHE C 1 257 ? 34.973 78.767 7.215 1.00 16.99 241 PHE C C 1
ATOM 6533 O O . PHE C 1 257 ? 34.121 79.227 7.979 1.00 16.43 241 PHE C O 1
ATOM 6541 N N . SER C 1 258 ? 36.159 79.352 7.042 1.00 16.73 242 SER C N 1
ATOM 6542 C CA . SER C 1 258 ? 36.464 80.604 7.723 1.00 17.31 242 SER C CA 1
ATOM 6543 C C . SER C 1 258 ? 35.529 81.702 7.250 1.00 15.85 242 SER C C 1
ATOM 6544 O O . SER C 1 258 ? 34.960 82.428 8.059 1.00 16.71 242 SER C O 1
ATOM 6547 N N . LEU C 1 259 ? 35.375 81.810 5.931 1.00 15.94 243 LEU C N 1
ATOM 6548 C CA . LEU C 1 259 ? 34.502 82.818 5.354 1.00 15.48 243 LEU C CA 1
ATOM 6549 C C . LEU C 1 259 ? 33.037 82.521 5.675 1.00 15.38 243 LEU C C 1
ATOM 6550 O O . LEU C 1 259 ? 32.289 83.425 6.022 1.00 15.05 243 LEU C O 1
ATOM 6555 N N . ALA C 1 260 ? 32.637 81.262 5.574 1.00 15.21 244 ALA C N 1
ATOM 6556 C CA . ALA C 1 260 ? 31.269 80.889 5.936 1.00 15.02 244 ALA C CA 1
ATOM 6557 C C . ALA C 1 260 ? 30.924 81.355 7.362 1.00 15.32 244 ALA C C 1
ATOM 6558 O O . ALA C 1 260 ? 29.850 81.915 7.598 1.00 14.57 244 ALA C O 1
ATOM 6560 N N . LEU C 1 261 ? 31.862 81.188 8.285 1.00 15.28 245 LEU C N 1
ATOM 6561 C CA . LEU C 1 261 ? 31.614 81.550 9.677 1.00 15.39 245 LEU C CA 1
ATOM 6562 C C . LEU C 1 261 ? 31.524 83.063 9.811 1.00 15.77 245 LEU C C 1
ATOM 6563 O O . LEU C 1 261 ? 30.646 83.572 10.500 1.00 16.34 245 LEU C O 1
ATOM 6568 N N . ASN C 1 262 ? 32.410 83.795 9.138 1.00 16.08 246 ASN C N 1
ATOM 6569 C CA . ASN C 1 262 ? 32.328 85.249 9.178 1.00 17.37 246 ASN C CA 1
ATOM 6570 C C . ASN C 1 262 ? 30.984 85.774 8.633 1.00 16.54 246 ASN C C 1
ATOM 6571 O O . ASN C 1 262 ? 30.391 86.691 9.228 1.00 16.12 246 ASN C O 1
ATOM 6576 N N . TYR C 1 263 ? 30.486 85.165 7.562 1.00 16.85 247 TYR C N 1
ATOM 6577 C CA . TYR C 1 263 ? 29.181 85.564 7.038 1.00 17.31 247 TYR C CA 1
ATOM 6578 C C . TYR C 1 263 ? 28.056 85.173 8.014 1.00 17.14 247 TYR C C 1
ATOM 6579 O O . TYR C 1 263 ? 27.124 85.951 8.235 1.00 18.05 247 TYR C O 1
ATOM 6588 N N . GLN C 1 264 ? 28.154 83.995 8.634 1.00 16.10 248 GLN C N 1
ATOM 6589 C CA . GLN C 1 264 ? 27.194 83.599 9.669 1.00 16.29 248 GLN C CA 1
ATOM 6590 C C . GLN C 1 264 ? 27.172 84.591 10.813 1.00 16.67 248 GLN C C 1
ATOM 6591 O O . GLN C 1 264 ? 26.098 84.951 11.299 1.00 16.19 248 GLN C O 1
ATOM 6597 N N . PHE C 1 265 ? 28.347 85.033 11.243 1.00 16.43 249 PHE C N 1
ATOM 6598 C CA . PHE C 1 265 ? 28.434 86.031 12.306 1.00 17.65 249 PHE C CA 1
ATOM 6599 C C . PHE C 1 265 ? 27.797 87.371 11.942 1.00 19.11 249 PHE C C 1
ATOM 6600 O O . PHE C 1 265 ? 27.195 87.995 12.817 1.00 19.07 249 PHE C O 1
ATOM 6608 N N A CYS C 1 266 ? 27.931 87.808 10.682 0.50 19.48 250 CYS C N 1
ATOM 6609 N N B CYS C 1 266 ? 27.907 87.796 10.687 0.50 20.59 250 CYS C N 1
ATOM 6610 C CA A CYS C 1 266 ? 27.258 89.035 10.210 0.50 20.09 250 CYS C CA 1
ATOM 6611 C CA B CYS C 1 266 ? 27.261 89.033 10.246 0.50 22.01 250 CYS C CA 1
ATOM 6612 C C A CYS C 1 266 ? 25.760 88.920 10.531 0.50 19.51 250 CYS C C 1
ATOM 6613 C C B CYS C 1 266 ? 25.738 88.963 10.432 0.50 20.69 250 CYS C C 1
ATOM 6614 O O A CYS C 1 266 ? 25.175 89.785 11.196 0.50 19.22 250 CYS C O 1
ATOM 6615 O O B CYS C 1 266 ? 25.103 89.933 10.857 0.50 20.65 250 CYS C O 1
ATOM 6620 N N . ILE C 1 267 ? 25.168 87.808 10.100 1.00 18.86 251 ILE C N 1
ATOM 6621 C CA . ILE C 1 267 ? 23.750 87.545 10.313 1.00 17.71 251 ILE C CA 1
ATOM 6622 C C . ILE C 1 267 ? 23.438 87.458 11.807 1.00 16.41 251 ILE C C 1
ATOM 6623 O O . ILE C 1 267 ? 22.474 88.043 12.277 1.00 16.64 251 ILE C O 1
ATOM 6628 N N . GLN C 1 268 ? 24.241 86.718 12.553 1.00 16.18 252 GLN C N 1
ATOM 6629 C CA . GLN C 1 268 ? 24.020 86.600 13.998 1.00 15.62 252 GLN C CA 1
ATOM 6630 C C . GLN C 1 268 ? 24.035 87.939 14.718 1.00 16.08 252 GLN C C 1
ATOM 6631 O O . GLN C 1 268 ? 23.282 88.142 15.673 1.00 15.75 252 GLN C O 1
ATOM 6637 N N . ARG C 1 269 ? 24.896 88.851 14.289 1.00 16.86 253 ARG C N 1
ATOM 6638 C CA . ARG C 1 269 ? 24.979 90.152 14.948 1.00 18.56 253 ARG C CA 1
ATOM 6639 C C . ARG C 1 269 ? 23.626 90.866 14.845 1.00 17.76 253 ARG C C 1
ATOM 6640 O O . ARG C 1 269 ? 23.162 91.476 15.813 1.00 19.15 253 ARG C O 1
ATOM 6648 N N . PHE C 1 270 ? 22.976 90.745 13.695 1.00 16.71 254 PHE C N 1
ATOM 6649 C CA . PHE C 1 270 ? 21.654 91.336 13.545 1.00 16.32 254 PHE C CA 1
ATOM 6650 C C . PHE C 1 270 ? 20.617 90.607 14.401 1.00 16.45 254 PHE C C 1
ATOM 6651 O O . PHE C 1 270 ? 19.886 91.242 15.173 1.00 16.51 254 PHE C O 1
ATOM 6659 N N . ILE C 1 271 ? 20.543 89.284 14.265 1.00 15.82 255 ILE C N 1
ATOM 6660 C CA . ILE C 1 271 ? 19.503 88.521 14.929 1.00 15.79 255 ILE C CA 1
ATOM 6661 C C . ILE C 1 271 ? 19.631 88.632 16.440 1.00 16.18 255 ILE C C 1
ATOM 6662 O O . ILE C 1 271 ? 18.635 88.818 17.131 1.00 16.20 255 ILE C O 1
ATOM 6667 N N . ASN C 1 272 ? 20.851 88.532 16.957 1.00 15.78 256 ASN C N 1
ATOM 6668 C CA . ASN C 1 272 ? 21.055 88.616 18.408 1.00 16.58 256 ASN C CA 1
ATOM 6669 C C . ASN C 1 272 ? 20.554 89.966 18.952 1.00 16.66 256 ASN C C 1
ATOM 6670 O O . ASN C 1 272 ? 19.911 90.034 20.010 1.00 18.05 256 ASN C O 1
ATOM 6675 N N . PHE C 1 273 ? 20.818 91.019 18.182 1.00 16.63 257 PHE C N 1
ATOM 6676 C CA . PHE C 1 273 ? 20.383 92.377 18.525 1.00 17.17 257 PHE C CA 1
ATOM 6677 C C . PHE C 1 273 ? 18.862 92.489 18.595 1.00 16.66 257 PHE C C 1
ATOM 6678 O O . PHE C 1 273 ? 18.312 92.975 19.590 1.00 16.63 257 PHE C O 1
ATOM 6686 N N . VAL C 1 274 ? 18.174 92.018 17.562 1.00 16.06 258 VAL C N 1
ATOM 6687 C CA . VAL C 1 274 ? 16.711 92.155 17.556 1.00 16.02 258 VAL C CA 1
ATOM 6688 C C . VAL C 1 274 ? 16.024 91.216 18.536 1.00 17.58 258 VAL C C 1
ATOM 6689 O O . VAL C 1 274 ? 15.020 91.605 19.151 1.00 17.57 258 VAL C O 1
ATOM 6693 N N . VAL C 1 275 ? 16.570 90.017 18.756 1.00 17.50 259 VAL C N 1
ATOM 6694 C CA . VAL C 1 275 ? 15.969 89.114 19.732 1.00 18.53 259 VAL C CA 1
ATOM 6695 C C . VAL C 1 275 ? 15.963 89.746 21.133 1.00 19.59 259 VAL C C 1
ATOM 6696 O O . VAL C 1 275 ? 14.976 89.650 21.863 1.00 19.22 259 VAL C O 1
ATOM 6700 N N . LYS C 1 276 ? 17.048 90.432 21.484 1.00 20.04 260 LYS C N 1
ATOM 6701 C CA . LYS C 1 276 ? 17.093 91.167 22.759 1.00 21.18 260 LYS C CA 1
ATOM 6702 C C . LYS C 1 276 ? 16.028 92.247 22.893 1.00 21.76 260 LYS C C 1
ATOM 6703 O O . LYS C 1 276 ? 15.561 92.503 24.000 1.00 22.60 260 LYS C O 1
ATOM 6709 N N . LEU C 1 277 ? 15.642 92.873 21.787 1.00 21.55 261 LEU C N 1
ATOM 6710 C CA . LEU C 1 277 ? 14.567 93.877 21.804 1.00 23.06 261 LEU C CA 1
ATOM 6711 C C . LEU C 1 277 ? 13.168 93.292 21.896 1.00 23.43 261 LEU C C 1
ATOM 6712 O O . LEU C 1 277 ? 12.253 93.971 22.359 1.00 25.02 261 LEU C O 1
ATOM 6717 N N . GLY C 1 278 ? 13.003 92.067 21.405 1.00 20.26 262 GLY C N 1
ATOM 6718 C CA . GLY C 1 278 ? 11.707 91.432 21.276 1.00 20.74 262 GLY C CA 1
ATOM 6719 C C . GLY C 1 278 ? 11.449 91.249 19.796 1.00 20.23 262 GLY C C 1
ATOM 6720 O O . GLY C 1 278 ? 11.163 92.227 19.087 1.00 19.42 262 GLY C O 1
ATOM 6721 N N . PHE C 1 279 ? 11.583 90.010 19.332 1.00 19.27 263 PHE C N 1
ATOM 6722 C CA . PHE C 1 279 ? 11.599 89.705 17.912 1.00 19.86 263 PHE C CA 1
ATOM 6723 C C . PHE C 1 279 ? 10.709 88.515 17.555 1.00 20.18 263 PHE C C 1
ATOM 6724 O O . PHE C 1 279 ? 11.024 87.355 17.875 1.00 24.51 263 PHE C O 1
ATOM 6732 N N . GLY C 1 280 ? 9.612 88.797 16.872 1.00 17.71 264 GLY C N 1
ATOM 6733 C CA . GLY C 1 280 ? 8.702 87.770 16.431 1.00 16.72 264 GLY C CA 1
ATOM 6734 C C . GLY C 1 280 ? 8.184 88.118 15.061 1.00 15.92 264 GLY C C 1
ATOM 6735 O O . GLY C 1 280 ? 8.776 88.925 14.337 1.00 15.55 264 GLY C O 1
ATOM 6736 N N . VAL C 1 281 ? 7.074 87.498 14.702 1.00 15.59 265 VAL C N 1
ATOM 6737 C CA . VAL C 1 281 ? 6.556 87.590 13.351 1.00 15.52 265 VAL C CA 1
ATOM 6738 C C . VAL C 1 281 ? 6.207 89.033 12.967 1.00 15.12 265 VAL C C 1
ATOM 6739 O O . VAL C 1 281 ? 6.484 89.439 11.842 1.00 15.17 265 VAL C O 1
ATOM 6743 N N A SER C 1 282 ? 5.627 89.791 13.891 0.50 15.66 266 SER C N 1
ATOM 6744 N N B SER C 1 282 ? 5.616 89.803 13.891 0.50 15.62 266 SER C N 1
ATOM 6745 C CA A SER C 1 282 ? 5.280 91.173 13.608 0.50 15.75 266 SER C CA 1
ATOM 6746 C CA B SER C 1 282 ? 5.289 91.216 13.626 0.50 15.70 266 SER C CA 1
ATOM 6747 C C A SER C 1 282 ? 6.501 92.017 13.240 0.50 15.51 266 SER C C 1
ATOM 6748 C C B SER C 1 282 ? 6.522 91.994 13.205 0.50 15.43 266 SER C C 1
ATOM 6749 O O A SER C 1 282 ? 6.435 92.889 12.365 0.50 15.63 266 SER C O 1
ATOM 6750 O O B SER C 1 282 ? 6.492 92.781 12.254 0.50 15.25 266 SER C O 1
ATOM 6755 N N . GLN C 1 283 ? 7.615 91.725 13.904 1.00 15.07 267 GLN C N 1
ATOM 6756 C CA . GLN C 1 283 ? 8.847 92.464 13.726 1.00 14.84 267 GLN C CA 1
ATOM 6757 C C . GLN C 1 283 ? 9.479 92.046 12.397 1.00 15.32 267 GLN C C 1
ATOM 6758 O O . GLN C 1 283 ? 9.996 92.864 11.660 1.00 15.57 267 GLN C O 1
ATOM 6764 N N . THR C 1 284 ? 9.401 90.758 12.076 1.00 15.61 268 THR C N 1
ATOM 6765 C CA . THR C 1 284 ? 9.782 90.291 10.747 1.00 15.88 268 THR C CA 1
ATOM 6766 C C . THR C 1 284 ? 9.016 91.022 9.643 1.00 16.61 268 THR C C 1
ATOM 6767 O O . THR C 1 284 ? 9.615 91.431 8.641 1.00 16.03 268 THR C O 1
ATOM 6771 N N . LYS C 1 285 ? 7.706 91.171 9.810 1.00 16.42 269 LYS C N 1
ATOM 6772 C CA . LYS C 1 285 ? 6.893 91.890 8.815 1.00 17.16 269 LYS C CA 1
ATOM 6773 C C . LYS C 1 285 ? 7.401 93.299 8.607 1.00 16.37 269 LYS C C 1
ATOM 6774 O O . LYS C 1 285 ? 7.559 93.734 7.467 1.00 16.41 269 LYS C O 1
ATOM 6780 N N . ALA C 1 286 ? 7.664 93.981 9.717 1.00 15.95 270 ALA C N 1
ATOM 6781 C CA . ALA C 1 286 ? 8.156 95.355 9.690 1.00 16.89 270 ALA C CA 1
ATOM 6782 C C . ALA C 1 286 ? 9.536 95.449 9.033 1.00 17.50 270 ALA C C 1
ATOM 6783 O O . ALA C 1 286 ? 9.831 96.400 8.283 1.00 18.74 270 ALA C O 1
ATOM 6785 N N . ILE C 1 287 ? 10.394 94.475 9.316 1.00 16.93 271 ILE C N 1
ATOM 6786 C CA . ILE C 1 287 ? 11.739 94.475 8.753 1.00 17.33 271 ILE C CA 1
ATOM 6787 C C . ILE C 1 287 ? 11.669 94.254 7.251 1.00 17.79 271 ILE C C 1
ATOM 6788 O O . ILE C 1 287 ? 12.349 94.942 6.501 1.00 18.82 271 ILE C O 1
ATOM 6793 N N . MET C 1 288 ? 10.826 93.320 6.808 1.00 17.35 272 MET C N 1
ATOM 6794 C CA . MET C 1 288 ? 10.675 93.082 5.376 1.00 17.73 272 MET C CA 1
ATOM 6795 C C . MET C 1 288 ? 10.214 94.358 4.672 1.00 17.09 272 MET C C 1
ATOM 6796 O O . MET C 1 288 ? 10.748 94.715 3.635 1.00 18.03 272 MET C O 1
ATOM 6801 N N . THR C 1 289 ? 9.246 95.048 5.249 1.00 17.64 273 THR C N 1
ATOM 6802 C CA . THR C 1 289 ? 8.736 96.300 4.669 1.00 18.17 273 THR C CA 1
ATOM 6803 C C . THR C 1 289 ? 9.880 97.309 4.529 1.00 18.74 273 THR C C 1
ATOM 6804 O O . THR C 1 289 ? 10.051 97.916 3.472 1.00 19.95 273 THR C O 1
ATOM 6808 N N . LEU C 1 290 ? 10.663 97.445 5.586 1.00 18.96 274 LEU C N 1
ATOM 6809 C CA . LEU C 1 290 ? 11.788 98.392 5.606 1.00 20.79 274 LEU C CA 1
ATOM 6810 C C . LEU C 1 290 ? 12.830 98.049 4.550 1.00 21.03 274 LEU C C 1
ATOM 6811 O O . LEU C 1 290 ? 13.286 98.925 3.804 1.00 21.70 274 LEU C O 1
ATOM 6816 N N . VAL C 1 291 ? 13.223 96.782 4.495 1.00 19.79 275 VAL C N 1
ATOM 6817 C CA . VAL C 1 291 ? 14.324 96.365 3.632 1.00 20.29 275 VAL C CA 1
ATOM 6818 C C . VAL C 1 291 ? 13.908 96.314 2.160 1.00 20.72 275 VAL C C 1
ATOM 6819 O O . VAL C 1 291 ? 14.633 96.803 1.291 1.00 20.23 275 VAL C O 1
ATOM 6823 N N . SER C 1 292 ? 12.742 95.734 1.894 1.00 20.65 276 SER C N 1
ATOM 6824 C CA . SER C 1 292 ? 12.297 95.472 0.522 1.00 20.01 276 SER C CA 1
ATOM 6825 C C . SER C 1 292 ? 11.588 96.659 -0.114 1.00 20.96 276 SER C C 1
ATOM 6826 O O . SER C 1 292 ? 11.518 96.753 -1.336 1.00 20.55 276 SER C O 1
ATOM 6829 N N . GLY C 1 293 ? 11.018 97.527 0.709 1.00 20.17 277 GLY C N 1
ATOM 6830 C CA . GLY C 1 293 ? 10.145 98.581 0.231 1.00 21.31 277 GLY C CA 1
ATOM 6831 C C . GLY C 1 293 ? 8.779 98.130 -0.251 1.00 21.11 277 GLY C C 1
ATOM 6832 O O . GLY C 1 293 ? 8.030 98.955 -0.798 1.00 22.99 277 GLY C O 1
ATOM 6833 N N . ILE C 1 294 ? 8.448 96.845 -0.056 1.00 19.47 278 ILE C N 1
ATOM 6834 C CA . ILE C 1 294 ? 7.148 96.288 -0.404 1.00 19.83 278 ILE C CA 1
ATOM 6835 C C . ILE C 1 294 ? 6.327 96.328 0.885 1.00 19.85 278 ILE C C 1
ATOM 6836 O O . ILE C 1 294 ? 6.792 95.813 1.929 1.00 19.37 278 ILE C O 1
ATOM 6841 N N . PRO C 1 295 ? 5.118 96.923 0.842 1.00 20.57 279 PRO C N 1
ATOM 6842 C CA . PRO C 1 295 ? 4.355 97.046 2.085 1.00 20.39 279 PRO C CA 1
ATOM 6843 C C . PRO C 1 295 ? 3.751 95.711 2.547 1.00 19.76 279 PRO C C 1
ATOM 6844 O O . PRO C 1 295 ? 2.845 95.183 1.906 1.00 20.70 279 PRO C O 1
ATOM 6848 N N . MET C 1 296 ? 4.272 95.172 3.642 1.00 18.99 280 MET C N 1
ATOM 6849 C CA . MET C 1 296 ? 3.724 93.953 4.229 1.00 18.18 280 MET C CA 1
ATOM 6850 C C . MET C 1 296 ? 2.470 94.228 5.039 1.00 18.30 280 MET C C 1
ATOM 6851 O O . MET C 1 296 ? 1.702 93.292 5.327 1.00 17.55 280 MET C O 1
ATOM 6856 N N . GLY C 1 297 ? 2.255 95.481 5.439 1.00 17.67 281 GLY C N 1
ATOM 6857 C CA . GLY C 1 297 ? 1.101 95.822 6.227 1.00 18.00 281 GLY C CA 1
ATOM 6858 C C . GLY C 1 297 ? 1.169 95.344 7.659 1.00 17.74 281 GLY C C 1
ATOM 6859 O O . GLY C 1 297 ? 2.177 94.768 8.084 1.00 17.64 281 GLY C O 1
ATOM 6860 N N . PRO C 1 298 ? 0.082 95.565 8.416 1.00 18.20 282 PRO C N 1
ATOM 6861 C CA . PRO C 1 298 ? 0.061 95.139 9.796 1.00 18.59 282 PRO C CA 1
ATOM 6862 C C . PRO C 1 298 ? -0.053 93.620 9.909 1.00 18.23 282 PRO C C 1
ATOM 6863 O O . PRO C 1 298 ? -0.474 92.962 8.954 1.00 19.34 282 PRO C O 1
ATOM 6867 N N . PRO C 1 299 ? 0.316 93.060 11.062 1.00 17.37 283 PRO C N 1
ATOM 6868 C CA . PRO C 1 299 ? -0.003 91.679 11.351 1.00 17.62 283 PRO C CA 1
ATOM 6869 C C . PRO C 1 299 ? -1.429 91.588 11.886 1.00 17.66 283 PRO C C 1
ATOM 6870 O O . PRO C 1 299 ? -2.035 92.612 12.226 1.00 18.37 283 PRO C O 1
ATOM 6874 N N . ARG C 1 300 ? -1.942 90.370 11.956 1.00 15.93 284 ARG C N 1
ATOM 6875 C CA . ARG C 1 300 ? -3.258 90.095 12.508 1.00 16.23 284 ARG C CA 1
ATOM 6876 C C . ARG C 1 300 ? -3.145 89.753 13.973 1.00 15.33 284 ARG C C 1
ATOM 6877 O O . ARG C 1 300 ? -2.240 89.010 14.369 1.00 14.71 284 ARG C O 1
ATOM 6885 N N . LEU C 1 301 ? -4.091 90.244 14.771 1.00 15.38 285 LEU C N 1
ATOM 6886 C CA . LEU C 1 301 ? -4.203 89.816 16.162 1.00 15.54 285 LEU C CA 1
ATOM 6887 C C . LEU C 1 301 ? -4.247 88.280 16.222 1.00 15.68 285 LEU C C 1
ATOM 6888 O O . LEU C 1 301 ? -4.936 87.671 15.406 1.00 15.69 285 LEU C O 1
ATOM 6893 N N . PRO C 1 302 ? -3.535 87.636 17.143 1.00 15.65 286 PRO C N 1
ATOM 6894 C CA . PRO C 1 302 ? -2.959 88.209 18.360 1.00 16.11 286 PRO C CA 1
ATOM 6895 C C . PRO C 1 302 ? -1.537 88.800 18.248 1.00 15.31 286 PRO C C 1
ATOM 6896 O O . PRO C 1 302 ? -0.887 89.025 19.267 1.00 16.44 286 PRO C O 1
ATOM 6900 N N . LEU C 1 303 ? -1.054 89.034 17.039 1.00 15.23 287 LEU C N 1
ATOM 6901 C CA . LEU C 1 303 ? 0.158 89.798 16.862 1.00 15.19 287 LEU C CA 1
ATOM 6902 C C . LEU C 1 303 ? -0.207 91.279 16.901 1.00 15.48 287 LEU C C 1
ATOM 6903 O O . LEU C 1 303 ? -1.339 91.665 16.595 1.00 17.01 287 LEU C O 1
ATOM 6908 N N . GLN C 1 304 ? 0.773 92.092 17.259 1.00 15.81 288 GLN C N 1
ATOM 6909 C CA . GLN C 1 304 ? 0.643 93.541 17.268 1.00 16.66 288 GLN C CA 1
ATOM 6910 C C . GLN C 1 304 ? 1.756 94.133 16.425 1.00 16.73 288 GLN C C 1
ATOM 6911 O O . GLN C 1 304 ? 2.900 93.690 16.521 1.00 15.38 288 GLN C O 1
ATOM 6917 N N . LYS C 1 305 ? 1.434 95.176 15.669 1.00 17.66 289 LYS C N 1
ATOM 6918 C CA . LYS C 1 305 ? 2.415 95.829 14.804 1.00 18.56 289 LYS C CA 1
ATOM 6919 C C . LYS C 1 305 ? 3.635 96.260 15.601 1.00 17.93 289 LYS C C 1
ATOM 6920 O O . LYS C 1 305 ? 3.533 96.653 16.777 1.00 17.57 289 LYS C O 1
ATOM 6926 N N . ALA C 1 306 ? 4.792 96.141 14.969 1.00 16.61 290 ALA C N 1
ATOM 6927 C CA . ALA C 1 306 ? 6.061 96.457 15.621 1.00 16.92 290 ALA C CA 1
ATOM 6928 C C . ALA C 1 306 ? 6.096 97.939 15.990 1.00 17.26 290 ALA C C 1
ATOM 6929 O O . ALA C 1 306 ? 5.530 98.781 15.288 1.00 17.56 290 ALA C O 1
ATOM 6931 N N . SER C 1 307 ? 6.753 98.235 17.103 1.00 17.18 291 SER C N 1
ATOM 6932 C CA . SER C 1 307 ? 6.845 99.592 17.592 1.00 17.77 291 SER C CA 1
ATOM 6933 C C . SER C 1 307 ? 7.804 100.401 16.741 1.00 18.49 291 SER C C 1
ATOM 6934 O O . SER C 1 307 ? 8.698 99.860 16.088 1.00 17.90 291 SER C O 1
ATOM 6937 N N . ARG C 1 308 ? 7.626 101.718 16.777 1.00 18.63 292 ARG C N 1
ATOM 6938 C CA . ARG C 1 308 ? 8.570 102.629 16.152 1.00 19.26 292 ARG C CA 1
ATOM 6939 C C . ARG C 1 308 ? 9.966 102.490 16.779 1.00 18.01 292 ARG C C 1
ATOM 6940 O O . ARG C 1 308 ? 10.980 102.617 16.084 1.00 18.68 292 ARG C O 1
ATOM 6948 N N . GLU C 1 309 ? 10.013 102.222 18.079 1.00 17.85 293 GLU C N 1
ATOM 6949 C CA . GLU C 1 309 ? 11.286 102.059 18.792 1.00 18.11 293 GLU C CA 1
ATOM 6950 C C . GLU C 1 309 ? 12.014 100.836 18.230 1.00 18.73 293 GLU C C 1
ATOM 6951 O O . GLU C 1 309 ? 13.218 100.893 17.949 1.00 18.67 293 GLU C O 1
ATOM 6957 N N . PHE C 1 310 ? 11.275 99.741 18.052 1.00 16.80 294 PHE C N 1
ATOM 6958 C CA . PHE C 1 310 ? 11.862 98.554 17.446 1.00 17.69 294 PHE C CA 1
ATOM 6959 C C . PHE C 1 310 ? 12.379 98.834 16.021 1.00 17.58 294 PHE C C 1
ATOM 6960 O O . PHE C 1 310 ? 13.527 98.510 15.693 1.00 16.95 294 PHE C O 1
ATOM 6968 N N . THR C 1 311 ? 11.542 99.413 15.169 1.00 17.36 295 THR C N 1
ATOM 6969 C CA . THR C 1 311 ? 11.930 99.606 13.767 1.00 18.53 295 THR C CA 1
ATOM 6970 C C . THR C 1 311 ? 13.093 100.604 13.620 1.00 18.28 295 THR C C 1
ATOM 6971 O O . THR C 1 311 ? 13.981 100.392 12.801 1.00 18.33 295 THR C O 1
ATOM 6975 N N . ASP C 1 312 ? 13.110 101.661 14.432 1.00 18.49 296 ASP C N 1
ATOM 6976 C CA . ASP C 1 312 ? 14.257 102.589 14.440 1.00 18.78 296 ASP C CA 1
ATOM 6977 C C . ASP C 1 312 ? 15.537 101.865 14.852 1.00 18.13 296 ASP C C 1
ATOM 6978 O O . ASP C 1 312 ? 16.563 102.009 14.203 1.00 18.80 296 ASP C O 1
ATOM 6983 N N . SER C 1 313 ? 15.456 101.060 15.909 1.00 17.80 297 SER C N 1
ATOM 6984 C CA . SER C 1 313 ? 16.620 100.326 16.399 1.00 18.02 297 SER C CA 1
ATOM 6985 C C . SER C 1 313 ? 17.122 99.318 15.358 1.00 18.25 297 SER C C 1
ATOM 6986 O O . SER C 1 313 ? 18.314 99.251 15.072 1.00 17.71 297 SER C O 1
ATOM 6989 N N . ALA C 1 314 ? 16.200 98.532 14.797 1.00 18.58 298 ALA C N 1
ATOM 6990 C CA . ALA C 1 314 ? 16.533 97.532 13.781 1.00 18.78 298 ALA C CA 1
ATOM 6991 C C . ALA C 1 314 ? 17.107 98.151 12.509 1.00 19.31 298 ALA C C 1
ATOM 6992 O O . ALA C 1 314 ? 18.062 97.618 11.947 1.00 19.28 298 ALA C O 1
ATOM 6994 N N . GLU C 1 315 ? 16.522 99.263 12.056 1.00 19.23 299 GLU C N 1
ATOM 6995 C CA . GLU C 1 315 ? 17.006 99.951 10.865 1.00 20.85 299 GLU C CA 1
ATOM 6996 C C . GLU C 1 315 ? 18.444 100.390 11.060 1.00 19.79 299 GLU C C 1
ATOM 6997 O O . GLU C 1 315 ? 19.267 100.194 10.169 1.00 19.04 299 GLU C O 1
ATOM 7003 N N . ALA C 1 316 ? 18.726 100.986 12.218 1.00 19.85 300 ALA C N 1
ATOM 7004 C CA . ALA C 1 316 ? 20.086 101.465 12.539 1.00 20.99 300 ALA C CA 1
ATOM 7005 C C . ALA C 1 316 ? 21.074 100.302 12.525 1.00 21.07 300 ALA C C 1
ATOM 7006 O O . ALA C 1 316 ? 22.178 100.406 11.975 1.00 20.67 300 ALA C O 1
ATOM 7008 N N . LYS C 1 317 ? 20.665 99.185 13.116 1.00 19.95 301 LYS C N 1
ATOM 7009 C CA . LYS C 1 317 ? 21.530 97.989 13.135 1.00 21.25 301 LYS C CA 1
ATOM 7010 C C . LYS C 1 317 ? 21.758 97.389 11.740 1.00 20.98 301 LYS C C 1
ATOM 7011 O O . LYS C 1 317 ? 22.885 96.986 11.408 1.00 21.20 301 LYS C O 1
ATOM 7017 N N . LEU C 1 318 ? 20.705 97.307 10.934 1.00 20.61 302 LEU C N 1
ATOM 7018 C CA . LEU C 1 318 ? 20.843 96.825 9.545 1.00 21.31 302 LEU C CA 1
ATOM 7019 C C . LEU C 1 318 ? 21.816 97.686 8.748 1.00 22.45 302 LEU C C 1
ATOM 7020 O O . LEU C 1 318 ? 22.641 97.157 8.000 1.00 21.82 302 LEU C O 1
ATOM 7025 N N . LYS C 1 319 ? 21.730 99.006 8.932 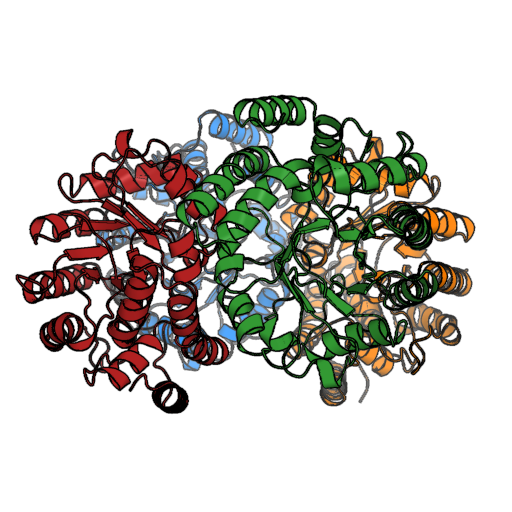1.00 22.65 303 LYS C N 1
ATOM 7026 C CA . LYS C 1 319 ? 22.651 99.933 8.275 1.00 25.15 303 LYS C CA 1
ATOM 7027 C C . LYS C 1 319 ? 24.085 99.712 8.731 1.00 26.68 303 LYS C C 1
ATOM 7028 O O . LYS C 1 319 ? 24.984 99.586 7.894 1.00 26.07 303 LYS C O 1
ATOM 7034 N N . SER C 1 320 ? 24.283 99.612 10.045 1.00 26.07 304 SER C N 1
ATOM 7035 C CA . SER C 1 320 ? 25.620 99.398 10.613 1.00 27.76 304 SER C CA 1
ATOM 7036 C C . SER C 1 320 ? 26.273 98.085 10.139 1.00 27.35 304 SER C C 1
ATOM 7037 O O . SER C 1 320 ? 27.496 97.999 10.103 1.00 28.22 304 SER C O 1
ATOM 7040 N N . LEU C 1 321 ? 25.461 97.086 9.769 1.00 26.69 305 LEU C N 1
ATOM 7041 C CA . LEU C 1 321 ? 25.953 95.802 9.248 1.00 28.04 305 LEU C CA 1
ATOM 7042 C C . LEU C 1 321 ? 25.899 95.670 7.718 1.00 30.20 305 LEU C C 1
ATOM 7043 O O . LEU C 1 321 ? 26.071 94.559 7.192 1.00 29.10 305 LEU C O 1
ATOM 7048 N N . ASP C 1 322 ? 25.665 96.776 7.002 1.00 32.36 306 ASP C N 1
ATOM 7049 C CA . ASP C 1 322 ? 25.577 96.781 5.526 1.00 35.99 306 ASP C CA 1
ATOM 7050 C C . ASP C 1 322 ? 24.491 95.881 4.915 1.00 34.85 306 ASP C C 1
ATOM 7051 O O . ASP C 1 322 ? 24.639 95.379 3.807 1.00 34.27 306 ASP C O 1
ATOM 7056 N N . PHE C 1 323 ? 23.391 95.694 5.636 1.00 32.60 307 PHE C N 1
ATOM 7057 C CA . PHE C 1 323 ? 22.210 95.019 5.093 1.00 32.02 307 PHE C CA 1
ATOM 7058 C C . PHE C 1 323 ? 21.190 95.991 4.505 1.00 35.77 307 PHE C C 1
ATOM 7059 O O . PHE C 1 323 ? 20.153 95.554 3.990 1.00 38.84 307 PHE C O 1
ATOM 7067 N N . LEU C 1 324 ? 21.465 97.293 4.603 1.00 38.31 308 LEU C N 1
ATOM 7068 C CA . LEU C 1 324 ? 20.522 98.335 4.195 1.00 40.57 308 LEU C CA 1
ATOM 7069 C C . LEU C 1 324 ? 21.269 99.639 3.896 1.00 41.38 308 LEU C C 1
ATOM 7070 O O . LEU C 1 324 ? 22.341 99.893 4.457 1.00 42.24 308 LEU C O 1
ATOM 7075 N N . LYS D 1 24 ? 50.678 78.399 27.500 1.00 63.22 8 LYS D N 1
ATOM 7076 C CA . LYS D 1 24 ? 49.608 78.150 28.514 1.00 61.40 8 LYS D CA 1
ATOM 7077 C C . LYS D 1 24 ? 48.234 78.578 27.987 1.00 60.16 8 LYS D C 1
ATOM 7078 O O . LYS D 1 24 ? 47.780 79.694 28.260 1.00 63.07 8 LYS D O 1
ATOM 7080 N N . LYS D 1 25 ? 47.603 77.691 27.212 1.00 55.56 9 LYS D N 1
ATOM 7081 C CA . LYS D 1 25 ? 46.227 77.877 26.717 1.00 51.07 9 LYS D CA 1
ATOM 7082 C C . LYS D 1 25 ? 45.470 76.547 26.742 1.00 46.11 9 LYS D C 1
ATOM 7083 O O . LYS D 1 25 ? 45.926 75.566 26.155 1.00 46.54 9 LYS D O 1
ATOM 7085 N N . LEU D 1 26 ? 44.327 76.527 27.433 1.00 42.11 10 LEU D N 1
ATOM 7086 C CA . LEU D 1 26 ? 43.452 75.351 27.506 1.00 37.40 10 LEU D CA 1
ATOM 7087 C C . LEU D 1 26 ? 42.747 75.163 26.173 1.00 35.19 10 LEU D C 1
ATOM 7088 O O . LEU D 1 26 ? 41.909 75.983 25.800 1.00 35.05 10 LEU D O 1
ATOM 7093 N N . GLN D 1 27 ? 43.087 74.091 25.460 1.00 33.58 11 GLN D N 1
ATOM 7094 C CA . GLN D 1 27 ? 42.591 73.865 24.101 1.00 33.26 11 GLN D CA 1
ATOM 7095 C C . GLN D 1 27 ? 42.478 72.371 23.785 1.00 31.97 11 GLN D C 1
ATOM 7096 O O . GLN D 1 27 ? 43.052 71.534 24.477 1.00 29.68 11 GLN D O 1
ATOM 7102 N N . GLY D 1 28 ? 41.760 72.049 22.713 1.00 28.79 12 GLY D N 1
ATOM 7103 C CA . GLY D 1 28 ? 41.538 70.657 22.336 1.00 27.05 12 GLY D CA 1
ATOM 7104 C C . GLY D 1 28 ? 40.615 69.987 23.334 1.00 25.69 12 GLY D C 1
ATOM 7105 O O . GLY D 1 28 ? 39.810 70.673 23.997 1.00 24.44 12 GLY D O 1
ATOM 7106 N N . LEU D 1 29 ? 40.739 68.665 23.453 1.00 22.23 13 LEU D N 1
ATOM 7107 C CA . LEU D 1 29 ? 39.850 67.906 24.320 1.00 21.61 13 LEU D CA 1
ATOM 7108 C C . LEU D 1 29 ? 40.187 68.050 25.792 1.00 20.60 13 LEU D C 1
ATOM 7109 O O . LEU D 1 29 ? 41.353 68.013 26.196 1.00 19.98 13 LEU D O 1
ATOM 7114 N N . VAL D 1 30 ? 39.132 68.181 26.585 1.00 18.97 14 VAL D N 1
ATOM 7115 C CA . VAL D 1 30 ? 39.246 68.214 28.040 1.00 19.01 14 VAL D CA 1
ATOM 7116 C C . VAL D 1 30 ? 38.290 67.139 28.536 1.00 18.94 14 VAL D C 1
ATOM 7117 O O . VAL D 1 30 ? 37.087 67.243 28.316 1.00 18.18 14 VAL D O 1
ATOM 7121 N N . ALA D 1 31 ? 38.811 66.077 29.150 1.00 18.34 15 ALA D N 1
ATOM 7122 C CA . ALA D 1 31 ? 37.940 65.028 29.663 1.00 18.14 15 ALA D CA 1
ATOM 7123 C C . ALA D 1 31 ? 37.359 65.500 30.991 1.00 18.07 15 ALA D C 1
ATOM 7124 O O . ALA D 1 31 ? 38.092 65.921 31.889 1.00 17.67 15 ALA D O 1
ATOM 7126 N N . ALA D 1 32 ? 36.032 65.476 31.083 1.00 18.08 16 ALA D N 1
ATOM 7127 C CA . ALA D 1 32 ? 35.356 65.661 32.352 1.00 18.17 16 ALA D CA 1
ATOM 7128 C C . ALA D 1 32 ? 35.469 64.330 33.067 1.00 17.98 16 ALA D C 1
ATOM 7129 O O . ALA D 1 32 ? 34.833 63.343 32.687 1.00 18.34 16 ALA D O 1
ATOM 7131 N N . THR D 1 33 ? 36.290 64.301 34.105 1.00 17.95 17 THR D N 1
ATOM 7132 C CA . THR D 1 33 ? 36.693 63.035 34.697 1.00 19.11 17 THR D CA 1
ATOM 7133 C C . THR D 1 33 ? 35.612 62.499 35.651 1.00 18.72 17 THR D C 1
ATOM 7134 O O . THR D 1 33 ? 34.877 63.235 36.284 1.00 18.02 17 THR D O 1
ATOM 7138 N N . ILE D 1 34 ? 35.549 61.183 35.685 1.00 19.28 18 ILE D N 1
ATOM 7139 C CA . ILE D 1 34 ? 34.694 60.435 36.578 1.00 20.03 18 ILE D CA 1
ATOM 7140 C C . ILE D 1 34 ? 35.386 60.380 37.937 1.00 20.03 18 ILE D C 1
ATOM 7141 O O . ILE D 1 34 ? 36.617 60.481 38.005 1.00 19.87 18 ILE D O 1
ATOM 7146 N N . THR D 1 35 ? 34.595 60.289 39.005 1.00 19.94 19 THR D N 1
ATOM 7147 C CA . THR D 1 35 ? 35.123 60.066 40.336 1.00 20.46 19 THR D CA 1
ATOM 7148 C C . THR D 1 35 ? 35.012 58.561 40.589 1.00 21.36 19 THR D C 1
ATOM 7149 O O . THR D 1 35 ? 33.915 58.066 40.827 1.00 21.52 19 THR D O 1
ATOM 7153 N N . PRO D 1 36 ? 36.144 57.829 40.517 1.00 21.47 20 PRO D N 1
ATOM 7154 C CA . PRO D 1 36 ? 36.064 56.403 40.833 1.00 22.09 20 PRO D CA 1
ATOM 7155 C C . PRO D 1 36 ? 35.667 56.203 42.287 1.00 23.03 20 PRO D C 1
ATOM 7156 O O . PRO D 1 36 ? 36.125 56.946 43.145 1.00 22.52 20 PRO D O 1
ATOM 7160 N N . MET D 1 37 ? 34.790 55.234 42.528 1.00 23.39 21 MET D N 1
ATOM 7161 C CA . MET D 1 37 ? 34.326 54.909 43.861 1.00 24.77 21 MET D CA 1
ATOM 7162 C C . MET D 1 37 ? 34.455 53.412 44.092 1.00 26.06 21 MET D C 1
ATOM 7163 O O . MET D 1 37 ? 34.332 52.632 43.162 1.00 25.41 21 MET D O 1
ATOM 7168 N N . THR D 1 38 ? 34.710 53.016 45.335 1.00 29.32 22 THR D N 1
ATOM 7169 C CA . THR D 1 38 ? 34.596 51.604 45.702 1.00 31.09 22 THR D CA 1
ATOM 7170 C C . THR D 1 38 ? 33.119 51.253 45.869 1.00 31.33 22 THR D C 1
ATOM 7171 O O . THR D 1 38 ? 32.244 52.126 45.795 1.00 29.62 22 THR D O 1
ATOM 7175 N N . GLU D 1 39 ? 32.829 49.971 46.077 1.00 31.15 23 GLU D N 1
ATOM 7176 C CA . GLU D 1 39 ? 31.446 49.517 46.148 1.00 33.60 23 GLU D CA 1
ATOM 7177 C C . GLU D 1 39 ? 30.657 50.134 47.305 1.00 32.30 23 GLU D C 1
ATOM 7178 O O . GLU D 1 39 ? 29.448 50.301 47.192 1.00 32.00 23 GLU D O 1
ATOM 7184 N N . ASN D 1 40 ? 31.358 50.509 48.376 1.00 33.75 24 ASN D N 1
ATOM 7185 C CA . ASN D 1 40 ? 30.762 51.227 49.527 1.00 36.36 24 ASN D CA 1
ATOM 7186 C C . ASN D 1 40 ? 30.463 52.727 49.288 1.00 36.25 24 ASN D C 1
ATOM 7187 O O . ASN D 1 40 ? 29.972 53.402 50.190 1.00 37.07 24 ASN D O 1
ATOM 7192 N N . GLY D 1 41 ? 30.786 53.244 48.100 1.00 34.27 25 GLY D N 1
ATOM 7193 C CA . GLY D 1 41 ? 30.518 54.643 47.750 1.00 33.31 25 GLY D CA 1
ATOM 7194 C C . GLY D 1 41 ? 31.624 55.610 48.140 1.00 32.14 25 GLY D C 1
ATOM 7195 O O . GLY D 1 41 ? 31.512 56.809 47.863 1.00 34.36 25 GLY D O 1
ATOM 7196 N N . GLU D 1 42 ? 32.692 55.114 48.771 1.00 30.89 26 GLU D N 1
ATOM 7197 C CA . GLU D 1 42 ? 33.836 55.956 49.122 1.00 30.64 26 GLU D CA 1
ATOM 7198 C C . GLU D 1 42 ? 34.660 56.181 47.881 1.00 28.52 26 GLU D C 1
ATOM 7199 O O . GLU D 1 42 ? 34.609 55.362 46.955 1.00 26.97 26 GLU D O 1
ATOM 7205 N N . ILE D 1 43 ? 35.398 57.292 47.847 1.00 26.33 27 ILE D N 1
ATOM 7206 C CA . ILE D 1 43 ? 36.217 57.594 46.675 1.00 26.36 27 ILE D CA 1
ATOM 7207 C C . ILE D 1 43 ? 37.367 56.605 46.600 1.00 26.40 27 ILE D C 1
ATOM 7208 O O . ILE D 1 43 ? 38.030 56.352 47.609 1.00 27.56 27 ILE D O 1
ATOM 7213 N N . ASN D 1 44 ? 37.577 56.040 45.409 1.00 26.00 28 ASN D N 1
ATOM 7214 C CA . ASN D 1 44 ? 38.701 55.139 45.163 1.00 25.22 28 ASN D CA 1
ATOM 7215 C C . ASN D 1 44 ? 39.839 55.955 44.584 1.00 25.95 28 ASN D C 1
ATOM 7216 O O . ASN D 1 44 ? 40.024 56.012 43.361 1.00 27.50 28 ASN D O 1
ATOM 7221 N N . PHE D 1 45 ? 40.622 56.553 45.480 1.00 25.01 29 PHE D N 1
ATOM 7222 C CA . PHE D 1 45 ? 41.773 57.355 45.097 1.00 25.58 29 PHE D CA 1
ATOM 7223 C C . PHE D 1 45 ? 42.854 56.547 44.396 1.00 26.93 29 PHE D C 1
ATOM 7224 O O . PHE D 1 45 ? 43.588 57.090 43.573 1.00 27.42 29 PHE D O 1
ATOM 7232 N N . SER D 1 46 ? 42.941 55.255 44.718 1.00 27.79 30 SER D N 1
ATOM 7233 C CA . SER D 1 46 ? 44.049 54.403 44.283 1.00 28.77 30 SER D CA 1
ATOM 7234 C C . SER D 1 46 ? 44.153 54.206 42.777 1.00 27.91 30 SER D C 1
ATOM 7235 O O . SER D 1 46 ? 45.226 53.904 42.286 1.00 28.84 30 SER D O 1
ATOM 7238 N N . VAL D 1 47 ? 43.046 54.355 42.051 1.00 26.66 31 VAL D N 1
ATOM 7239 C CA . VAL D 1 47 ? 43.042 54.151 40.592 1.00 25.53 31 VAL D CA 1
ATOM 7240 C C . VAL D 1 47 ? 43.214 55.447 39.783 1.00 25.02 31 VAL D C 1
ATOM 7241 O O . VAL D 1 47 ? 43.233 55.389 38.555 1.00 24.55 31 VAL D O 1
ATOM 7245 N N . ILE D 1 48 ? 43.336 56.601 40.446 1.00 24.15 32 ILE D N 1
ATOM 7246 C CA . ILE D 1 48 ? 43.451 57.881 39.721 1.00 24.65 32 ILE D CA 1
ATOM 7247 C C . ILE D 1 48 ? 44.729 57.966 38.878 1.00 24.95 32 ILE D C 1
ATOM 7248 O O . ILE D 1 48 ? 44.673 58.413 37.732 1.00 23.69 32 ILE D O 1
ATOM 7253 N N . GLY D 1 49 ? 45.864 57.494 39.405 1.00 25.30 33 GLY D N 1
ATOM 7254 C CA . GLY D 1 49 ? 47.105 57.426 38.613 1.00 25.61 33 GLY D CA 1
ATOM 7255 C C . GLY D 1 49 ? 46.932 56.615 37.332 1.00 24.72 33 GLY D C 1
ATOM 7256 O O . GLY D 1 49 ? 47.346 57.030 36.248 1.00 26.00 33 GLY D O 1
ATOM 7257 N N . GLN D 1 50 ? 46.276 55.471 37.458 1.00 25.53 34 GLN D N 1
ATOM 7258 C CA . GLN D 1 50 ? 46.022 54.583 36.324 1.00 26.12 34 GLN D CA 1
ATOM 7259 C C . GLN D 1 50 ? 45.129 55.271 35.275 1.00 24.24 34 GLN D C 1
ATOM 7260 O O . GLN D 1 50 ? 45.332 55.150 34.062 1.00 22.89 34 GLN D O 1
ATOM 7266 N N . TYR D 1 51 ? 44.171 56.038 35.777 1.00 23.24 35 TYR D N 1
ATOM 7267 C CA . TYR D 1 51 ? 43.209 56.751 34.956 1.00 21.82 35 TYR D CA 1
ATOM 7268 C C . TYR D 1 51 ? 43.941 57.867 34.205 1.00 21.90 35 TYR D C 1
ATOM 7269 O O . TYR D 1 51 ? 43.778 57.994 32.998 1.00 22.42 35 TYR D O 1
ATOM 7278 N N . VAL D 1 52 ? 44.780 58.636 34.897 1.00 22.08 36 VAL D N 1
ATOM 7279 C CA . VAL D 1 52 ? 45.574 59.672 34.243 1.00 22.57 36 VAL D CA 1
ATOM 7280 C C . VAL D 1 52 ? 46.409 59.050 33.112 1.00 23.28 36 VAL D C 1
ATOM 7281 O O . VAL D 1 52 ? 46.385 59.530 31.975 1.00 22.65 36 VAL D O 1
ATOM 7285 N N . ASP D 1 53 ? 47.127 57.969 33.409 1.00 24.45 37 ASP D N 1
ATOM 7286 C CA . ASP D 1 53 ? 47.971 57.339 32.378 1.00 25.09 37 ASP D CA 1
ATOM 7287 C C . ASP D 1 53 ? 47.146 56.868 31.178 1.00 25.47 37 ASP D C 1
ATOM 7288 O O . ASP D 1 53 ? 47.582 56.991 30.028 1.00 25.75 37 ASP D O 1
ATOM 7293 N N . TYR D 1 54 ? 45.963 56.325 31.457 1.00 23.99 38 TYR D N 1
ATOM 7294 C CA . TYR D 1 54 ? 45.051 55.847 30.420 1.00 23.73 38 TYR D CA 1
ATOM 7295 C C . TYR D 1 54 ? 44.594 56.980 29.497 1.00 22.90 38 TYR D C 1
ATOM 7296 O O . TYR D 1 54 ? 44.582 56.820 28.264 1.00 22.12 38 TYR D O 1
ATOM 7305 N N . LEU D 1 55 ? 44.192 58.107 30.093 1.00 22.50 39 LEU D N 1
ATOM 7306 C CA . LEU D 1 55 ? 43.771 59.275 29.318 1.00 22.44 39 LEU D CA 1
ATOM 7307 C C . LEU D 1 55 ? 44.857 59.734 28.365 1.00 23.72 39 LEU D C 1
ATOM 7308 O O . LEU D 1 55 ? 44.592 59.949 27.187 1.00 22.21 39 LEU D O 1
ATOM 7313 N N . VAL D 1 56 ? 46.077 59.856 28.890 1.00 25.02 40 VAL D N 1
ATOM 7314 C CA . VAL D 1 56 ? 47.206 60.352 28.101 1.00 26.87 40 VAL D CA 1
ATOM 7315 C C . VAL D 1 56 ? 47.573 59.357 26.991 1.00 28.06 40 VAL D C 1
ATOM 7316 O O . VAL D 1 56 ? 47.670 59.736 25.820 1.00 28.01 40 VAL D O 1
ATOM 7320 N N . LYS D 1 57 ? 47.737 58.092 27.365 1.00 29.59 41 LYS D N 1
ATOM 7321 C CA . LYS D 1 57 ? 48.210 57.040 26.447 1.00 31.89 41 LYS D CA 1
ATOM 7322 C C . LYS D 1 57 ? 47.162 56.528 25.456 1.00 31.36 41 LYS D C 1
ATOM 7323 O O . LYS D 1 57 ? 47.418 56.449 24.252 1.00 32.56 41 LYS D O 1
ATOM 7329 N N . GLU D 1 58 ? 45.989 56.155 25.954 1.00 28.48 42 GLU D N 1
ATOM 7330 C CA . GLU D 1 58 ? 44.990 55.489 25.131 1.00 27.57 42 GLU D CA 1
ATOM 7331 C C . GLU D 1 58 ? 44.000 56.435 24.482 1.00 26.25 42 GLU D C 1
ATOM 7332 O O . GLU D 1 58 ? 43.413 56.074 23.468 1.00 27.05 42 GLU D O 1
ATOM 7338 N N . GLN D 1 59 ? 43.777 57.613 25.070 1.00 24.31 43 GLN D N 1
ATOM 7339 C CA . GLN D 1 59 ? 42.752 58.529 24.542 1.00 23.90 43 GLN D CA 1
ATOM 7340 C C . GLN D 1 59 ? 43.304 59.803 23.935 1.00 23.50 43 GLN D C 1
ATOM 7341 O O . GLN D 1 59 ? 42.559 60.549 23.304 1.00 22.88 43 GLN D O 1
ATOM 7347 N N . GLY D 1 60 ? 44.599 60.052 24.097 1.00 23.10 44 GLY D N 1
ATOM 7348 C CA . GLY D 1 60 ? 45.215 61.277 23.607 1.00 23.12 44 GLY D CA 1
ATOM 7349 C C . GLY D 1 60 ? 44.638 62.523 24.249 1.00 22.82 44 GLY D C 1
ATOM 7350 O O . GLY D 1 60 ? 44.558 63.574 23.614 1.00 23.40 44 GLY D O 1
ATOM 7351 N N . VAL D 1 61 ? 44.244 62.404 25.517 1.00 22.38 45 VAL D N 1
ATOM 7352 C CA . VAL D 1 61 ? 43.623 63.499 26.239 1.00 23.44 45 VAL D CA 1
ATOM 7353 C C . VAL D 1 61 ? 44.650 64.066 27.182 1.00 24.42 45 VAL D C 1
ATOM 7354 O O . VAL D 1 61 ? 45.158 63.346 28.032 1.00 25.89 45 VAL D O 1
ATOM 7358 N N . LYS D 1 62 ? 44.924 65.362 27.035 1.00 24.38 46 LYS D N 1
ATOM 7359 C CA . LYS D 1 62 ? 45.959 66.060 27.805 1.00 25.60 46 LYS D CA 1
ATOM 7360 C C . LYS D 1 62 ? 45.409 66.984 28.896 1.00 23.55 46 LYS D C 1
ATOM 7361 O O . LYS D 1 62 ? 46.186 67.550 29.661 1.00 22.00 46 LYS D O 1
ATOM 7367 N N . ASN D 1 63 ? 44.089 67.183 28.936 1.00 20.76 47 ASN D N 1
ATOM 7368 C CA . ASN D 1 63 ? 43.468 68.112 29.868 1.00 19.81 47 ASN D CA 1
ATOM 7369 C C . ASN D 1 63 ? 42.310 67.415 30.557 1.00 18.98 47 ASN D C 1
ATOM 7370 O O . ASN D 1 63 ? 41.616 66.608 29.945 1.00 18.63 47 ASN D O 1
ATOM 7375 N N . ILE D 1 64 ? 42.108 67.737 31.829 1.00 18.63 48 ILE D N 1
ATOM 7376 C CA . ILE D 1 64 ? 40.946 67.256 32.563 1.00 19.15 48 ILE D CA 1
ATOM 7377 C C . ILE D 1 64 ? 40.200 68.358 33.295 1.00 18.82 48 ILE D C 1
ATOM 7378 O O . ILE D 1 64 ? 40.760 69.410 33.634 1.00 17.92 48 ILE D O 1
ATOM 7383 N N . PHE D 1 65 ? 38.920 68.084 33.511 1.00 18.51 49 PHE D N 1
ATOM 7384 C CA . PHE D 1 65 ? 37.994 68.964 34.191 1.00 18.87 49 PHE D CA 1
ATOM 7385 C C . PHE D 1 65 ? 37.423 68.121 35.337 1.00 17.45 49 PHE D C 1
ATOM 7386 O O . PHE D 1 65 ? 36.647 67.201 35.106 1.00 18.00 49 PHE D O 1
ATOM 7394 N N . VAL D 1 66 ? 37.833 68.453 36.554 1.00 17.51 50 VAL D N 1
ATOM 7395 C CA . VAL D 1 66 ? 37.610 67.640 37.753 1.00 18.17 50 VAL D CA 1
ATOM 7396 C C . VAL D 1 66 ? 36.405 68.133 38.572 1.00 18.20 50 VAL D C 1
ATOM 7397 O O . VAL D 1 66 ? 36.230 69.338 38.789 1.00 16.92 50 VAL D O 1
ATOM 7401 N N . ASN D 1 67 ? 35.595 67.180 39.029 1.00 18.12 51 ASN D N 1
ATOM 7402 C CA . ASN D 1 67 ? 34.436 67.436 39.907 1.00 18.59 51 ASN D CA 1
ATOM 7403 C C . ASN D 1 67 ? 33.336 68.248 39.221 1.00 18.57 51 ASN D C 1
ATOM 7404 O O . ASN D 1 67 ? 32.603 69.010 39.856 1.00 18.77 51 ASN D O 1
ATOM 7409 N N . GLY D 1 68 ? 33.223 68.069 37.907 1.00 18.72 52 GLY D N 1
ATOM 7410 C CA . GLY D 1 68 ? 32.094 68.599 37.177 1.00 20.08 52 GLY D CA 1
ATOM 7411 C C . GLY D 1 68 ? 30.948 67.630 37.324 1.00 20.74 52 GLY D C 1
ATOM 7412 O O . GLY D 1 68 ? 30.936 66.764 38.212 1.00 19.07 52 GLY D O 1
ATOM 7413 N N . THR D 1 69 ? 29.977 67.758 36.433 1.00 20.87 53 THR D N 1
ATOM 7414 C CA . THR D 1 69 ? 28.821 66.887 36.475 1.00 21.19 53 THR D CA 1
ATOM 7415 C C . THR D 1 69 ? 29.210 65.396 36.410 1.00 20.18 53 THR D C 1
ATOM 7416 O O . THR D 1 69 ? 28.751 64.589 37.210 1.00 19.70 53 THR D O 1
ATOM 7420 N N . THR D 1 70 ? 30.114 65.058 35.499 1.00 19.41 54 THR D N 1
ATOM 7421 C CA . THR D 1 70 ? 30.541 63.682 35.262 1.00 19.62 54 THR D CA 1
ATOM 7422 C C . THR D 1 70 ? 31.250 63.112 36.466 1.00 18.74 54 THR D C 1
ATOM 7423 O O . THR D 1 70 ? 31.191 61.904 36.722 1.00 19.07 54 THR D O 1
ATOM 7427 N N . GLY D 1 71 ? 31.922 63.999 37.200 1.00 17.75 55 GLY D N 1
ATOM 7428 C CA . GLY D 1 71 ? 32.592 63.669 38.427 1.00 18.56 55 GLY D CA 1
ATOM 7429 C C . GLY D 1 71 ? 31.710 63.620 39.659 1.00 19.45 55 GLY D C 1
ATOM 7430 O O . GLY D 1 71 ? 32.232 63.429 40.764 1.00 19.33 55 GLY D O 1
ATOM 7431 N N . GLU D 1 72 ? 30.396 63.799 39.489 1.00 19.85 56 GLU D N 1
ATOM 7432 C CA . GLU D 1 72 ? 29.467 63.860 40.612 1.00 20.25 56 GLU D CA 1
ATOM 7433 C C . GLU D 1 72 ? 29.942 64.895 41.632 1.00 19.85 56 GLU D C 1
ATOM 7434 O O . GLU D 1 72 ? 29.770 64.727 42.832 1.00 18.96 56 GLU D O 1
ATOM 7440 N N . GLY D 1 73 ? 30.525 65.987 41.157 1.00 19.59 57 GLY D N 1
ATOM 7441 C CA . GLY D 1 73 ? 31.226 66.914 42.048 1.00 19.75 57 GLY D CA 1
ATOM 7442 C C . GLY D 1 73 ? 30.363 67.428 43.186 1.00 19.23 57 GLY D C 1
ATOM 7443 O O . GLY D 1 73 ? 30.784 67.456 44.358 1.00 19.81 57 GLY D O 1
ATOM 7444 N N . LEU D 1 74 ? 29.134 67.824 42.858 1.00 19.83 58 LEU D N 1
ATOM 7445 C CA . LEU D 1 74 ? 28.249 68.377 43.888 1.00 21.08 58 LEU D CA 1
ATOM 7446 C C . LEU D 1 74 ? 27.596 67.316 44.783 1.00 19.97 58 LEU D C 1
ATOM 7447 O O . LEU D 1 74 ? 26.911 67.668 45.741 1.00 20.38 58 LEU D O 1
ATOM 7452 N N . SER D 1 75 ? 27.809 66.033 44.481 1.00 19.23 59 SER D N 1
ATOM 7453 C CA . SER D 1 75 ? 27.454 64.946 45.393 1.00 20.25 59 SER D CA 1
ATOM 7454 C C . SER D 1 75 ? 28.529 64.686 46.459 1.00 20.20 59 SER D C 1
ATOM 7455 O O . SER D 1 75 ? 28.264 63.972 47.425 1.00 21.69 59 SER D O 1
ATOM 7458 N N . LEU D 1 76 ? 29.730 65.239 46.266 1.00 19.68 60 LEU D N 1
ATOM 7459 C CA . LEU D 1 76 ? 30.861 65.038 47.173 1.00 20.25 60 LEU D CA 1
ATOM 7460 C C . LEU D 1 76 ? 30.898 66.120 48.231 1.00 19.56 60 LEU D C 1
ATOM 7461 O O . LEU D 1 76 ? 30.517 67.264 47.981 1.00 19.78 60 LEU D O 1
ATOM 7466 N N . SER D 1 77 ? 31.376 65.778 49.423 1.00 20.40 61 SER D N 1
ATOM 7467 C CA . SER D 1 77 ? 31.575 66.793 50.442 1.00 20.86 61 SER D CA 1
ATOM 7468 C C . SER D 1 77 ? 32.762 67.692 50.077 1.00 20.31 61 SER D C 1
ATOM 7469 O O . SER D 1 77 ? 33.609 67.321 49.264 1.00 19.99 61 SER D O 1
ATOM 7472 N N . VAL D 1 78 ? 32.844 68.848 50.716 1.00 20.14 62 VAL D N 1
ATOM 7473 C CA . VAL D 1 78 ? 33.949 69.768 50.470 1.00 20.96 62 VAL D CA 1
ATOM 7474 C C . VAL D 1 78 ? 35.267 69.039 50.735 1.00 21.06 62 VAL D C 1
ATOM 7475 O O . VAL D 1 78 ? 36.202 69.129 49.939 1.00 19.95 62 VAL D O 1
ATOM 7479 N N . SER D 1 79 ? 35.330 68.286 51.831 1.00 21.85 63 SER D N 1
ATOM 7480 C CA . SER D 1 79 ? 36.559 67.552 52.159 1.00 22.69 63 SER D CA 1
ATOM 7481 C C . SER D 1 79 ? 36.942 66.525 51.076 1.00 21.93 63 SER D C 1
ATOM 7482 O O . SER D 1 79 ? 38.120 66.424 50.679 1.00 20.52 63 SER D O 1
ATOM 7485 N N . GLU D 1 80 ? 35.957 65.773 50.597 1.00 20.32 64 GLU D N 1
ATOM 7486 C CA . GLU D 1 80 ? 36.167 64.840 49.491 1.00 21.62 64 GLU D CA 1
ATOM 7487 C C . GLU D 1 80 ? 36.633 65.533 48.223 1.00 19.87 64 GLU D C 1
ATOM 7488 O O . GLU D 1 80 ? 37.527 65.019 47.531 1.00 20.60 64 GLU D O 1
ATOM 7494 N N . ARG D 1 81 ? 36.041 66.690 47.919 1.00 19.46 65 ARG D N 1
ATOM 7495 C CA . ARG D 1 81 ? 36.404 67.432 46.700 1.00 19.47 65 ARG D CA 1
ATOM 7496 C C . ARG D 1 81 ? 37.840 67.929 46.768 1.00 19.97 65 ARG D C 1
ATOM 7497 O O . ARG D 1 81 ? 38.555 67.916 45.750 1.00 19.30 65 ARG D O 1
ATOM 7505 N N . ARG D 1 82 ? 38.256 68.337 47.968 1.00 20.91 66 ARG D N 1
ATOM 7506 C CA . ARG D 1 82 ? 39.645 68.738 48.192 1.00 21.60 66 ARG D CA 1
ATOM 7507 C C . ARG D 1 82 ? 40.591 67.545 47.989 1.00 21.67 66 ARG D C 1
ATOM 7508 O O . ARG D 1 82 ? 41.585 67.648 47.263 1.00 22.70 66 ARG D O 1
ATOM 7516 N N . GLN D 1 83 ? 40.290 66.434 48.649 1.00 22.62 67 GLN D N 1
ATOM 7517 C CA . GLN D 1 83 ? 41.143 65.235 48.581 1.00 24.54 67 GLN D CA 1
ATOM 7518 C C . GLN D 1 83 ? 41.322 64.749 47.146 1.00 23.75 67 GLN D C 1
ATOM 7519 O O . GLN D 1 83 ? 42.431 64.421 46.716 1.00 23.72 67 GLN D O 1
ATOM 7525 N N . VAL D 1 84 ? 40.221 64.679 46.401 1.00 22.41 68 VAL D N 1
ATOM 7526 C CA . VAL D 1 84 ? 40.281 64.118 45.065 1.00 22.02 68 VAL D CA 1
ATOM 7527 C C . VAL D 1 84 ? 40.953 65.085 44.088 1.00 22.25 68 VAL D C 1
ATOM 7528 O O . VAL D 1 84 ? 41.708 64.648 43.224 1.00 22.49 68 VAL D O 1
ATOM 7532 N N . ALA D 1 85 ? 40.718 66.390 44.255 1.00 22.09 69 ALA D N 1
ATOM 7533 C CA . ALA D 1 85 ? 41.459 67.405 43.505 1.00 22.38 69 ALA D CA 1
ATOM 7534 C C . ALA D 1 85 ? 42.971 67.257 43.725 1.00 22.81 69 ALA D C 1
ATOM 7535 O O . ALA D 1 85 ? 43.760 67.295 42.768 1.00 22.06 69 ALA D O 1
ATOM 7537 N N . GLU D 1 86 ? 43.367 67.059 44.984 1.00 23.06 70 GLU D N 1
ATOM 7538 C CA . GLU D 1 86 ? 44.791 66.834 45.292 1.00 25.03 70 GLU D CA 1
ATOM 7539 C C . GLU D 1 86 ? 45.357 65.654 44.514 1.00 24.16 70 GLU D C 1
ATOM 7540 O O . GLU D 1 86 ? 46.459 65.740 43.950 1.00 25.45 70 GLU D O 1
ATOM 7546 N N . GLU D 1 87 ? 44.608 64.557 44.484 1.00 23.13 71 GLU D N 1
ATOM 7547 C CA . GLU D 1 87 ? 45.059 63.336 43.836 1.00 23.91 71 GLU D CA 1
ATOM 7548 C C . GLU D 1 87 ? 45.157 63.543 42.330 1.00 23.31 71 GLU D C 1
ATOM 7549 O O . GLU D 1 87 ? 46.126 63.108 41.712 1.00 23.07 71 GLU D O 1
ATOM 7555 N N . TRP D 1 88 ? 44.165 64.216 41.736 1.00 21.97 72 TRP D N 1
ATOM 7556 C CA . TRP D 1 88 ? 44.232 64.535 40.307 1.00 22.11 72 TRP D CA 1
ATOM 7557 C C . TRP D 1 88 ? 45.427 65.415 39.940 1.00 22.12 72 TRP D C 1
ATOM 7558 O O . TRP D 1 88 ? 46.132 65.136 38.952 1.00 22.33 72 TRP D O 1
ATOM 7569 N N . VAL D 1 89 ? 45.647 66.468 40.723 1.00 22.94 73 VAL D N 1
ATOM 7570 C CA . VAL D 1 89 ? 46.742 67.404 40.476 1.00 24.25 73 VAL D CA 1
ATOM 7571 C C . VAL D 1 89 ? 48.084 66.669 40.628 1.00 24.88 73 VAL D C 1
ATOM 7572 O O . VAL D 1 89 ? 48.941 66.772 39.738 1.00 24.76 73 VAL D O 1
ATOM 7576 N N . THR D 1 90 ? 48.240 65.921 41.717 1.00 25.81 74 THR D N 1
ATOM 7577 C CA . THR D 1 90 ? 49.479 65.155 41.974 1.00 27.32 74 THR D CA 1
ATOM 7578 C C . THR D 1 90 ? 49.765 64.115 40.893 1.00 28.15 74 THR D C 1
ATOM 7579 O O . THR D 1 90 ? 50.878 64.062 40.351 1.00 28.91 74 THR D O 1
ATOM 7583 N N . LYS D 1 91 ? 48.770 63.292 40.571 1.00 27.26 75 LYS D N 1
ATOM 7584 C CA . LYS D 1 91 ? 48.935 62.240 39.562 1.00 28.60 75 LYS D CA 1
ATOM 7585 C C . LYS D 1 91 ? 49.018 62.783 38.127 1.00 27.98 75 LYS D C 1
ATOM 7586 O O . LYS D 1 91 ? 49.532 62.104 37.242 1.00 27.93 75 LYS D O 1
ATOM 7592 N N . GLY D 1 92 ? 48.531 64.003 37.918 1.00 26.61 76 GLY D N 1
ATOM 7593 C CA . GLY D 1 92 ? 48.617 64.696 36.628 1.00 27.24 76 GLY D CA 1
ATOM 7594 C C . GLY D 1 92 ? 49.948 65.378 36.346 1.00 27.49 76 GLY D C 1
ATOM 7595 O O . GLY D 1 92 ? 50.224 65.709 35.206 1.00 27.03 76 GLY D O 1
ATOM 7596 N N . LYS D 1 93 ? 50.766 65.590 37.379 1.00 28.39 77 LYS D N 1
ATOM 7597 C CA . LYS D 1 93 ? 52.066 66.276 37.238 1.00 30.93 77 LYS D CA 1
ATOM 7598 C C . LYS D 1 93 ? 52.943 65.614 36.178 1.00 29.68 77 LYS D C 1
ATOM 7599 O O . LYS D 1 93 ? 53.118 64.399 36.178 1.00 30.78 77 LYS D O 1
ATOM 7605 N N . ASP D 1 94 ? 53.459 66.429 35.262 1.00 30.95 78 ASP D N 1
ATOM 7606 C CA . ASP D 1 94 ? 54.316 65.965 34.162 1.00 33.03 78 ASP D CA 1
ATOM 7607 C C . ASP D 1 94 ? 53.674 64.912 33.250 1.00 32.71 78 ASP D C 1
ATOM 7608 O O . ASP D 1 94 ? 54.378 64.169 32.575 1.00 35.17 78 ASP D O 1
ATOM 7613 N N . LYS D 1 95 ? 52.340 64.859 33.224 1.00 29.84 79 LYS D N 1
ATOM 7614 C CA . LYS D 1 95 ? 51.602 63.914 32.389 1.00 29.44 79 LYS D CA 1
ATOM 7615 C C . LYS D 1 95 ? 50.490 64.629 31.648 1.00 28.43 79 LYS D C 1
ATOM 7616 O O . LYS D 1 95 ? 50.435 64.598 30.424 1.00 28.85 79 LYS D O 1
ATOM 7622 N N . LEU D 1 96 ? 49.611 65.286 32.397 1.00 28.79 80 LEU D N 1
ATOM 7623 C CA . LEU D 1 96 ? 48.591 66.142 31.805 1.00 27.50 80 LEU D CA 1
ATOM 7624 C C . LEU D 1 96 ? 49.118 67.550 31.631 1.00 27.10 80 LEU D C 1
ATOM 7625 O O . LEU D 1 96 ? 49.905 68.030 32.447 1.00 28.87 80 LEU D O 1
ATOM 7630 N N . ASP D 1 97 ? 48.679 68.208 30.562 1.00 27.83 81 ASP D N 1
ATOM 7631 C CA . ASP D 1 97 ? 48.959 69.627 30.351 1.00 28.61 81 ASP D CA 1
ATOM 7632 C C . ASP D 1 97 ? 48.226 70.496 31.354 1.00 27.55 81 ASP D C 1
ATOM 7633 O O . ASP D 1 97 ? 48.818 71.431 31.891 1.00 27.37 81 ASP D O 1
ATOM 7638 N N . GLN D 1 98 ? 46.936 70.222 31.581 1.00 24.29 82 GLN D N 1
ATOM 7639 C CA . GLN D 1 98 ? 46.125 71.060 32.464 1.00 24.61 82 GLN D CA 1
ATOM 7640 C C . GLN D 1 98 ? 45.116 70.257 33.273 1.00 22.53 82 GLN D C 1
ATOM 7641 O O . GLN D 1 98 ? 44.458 69.356 32.743 1.00 22.88 82 GLN D O 1
ATOM 7647 N N . VAL D 1 99 ? 45.061 70.571 34.562 1.00 21.68 83 VAL D N 1
ATOM 7648 C CA . VAL D 1 99 ? 44.066 70.045 35.469 1.00 21.37 83 VAL D CA 1
ATOM 7649 C C . VAL D 1 99 ? 43.243 71.236 35.947 1.00 20.85 83 VAL D C 1
ATOM 7650 O O . VAL D 1 99 ? 43.747 72.121 36.652 1.00 22.08 83 VAL D O 1
ATOM 7654 N N . ILE D 1 100 ? 41.972 71.252 35.554 1.00 19.65 84 ILE D N 1
ATOM 7655 C CA . ILE D 1 100 ? 41.045 72.321 35.896 1.00 19.39 84 ILE D CA 1
ATOM 7656 C C . ILE D 1 100 ? 40.054 71.787 36.915 1.00 18.16 84 ILE D C 1
ATOM 7657 O O . ILE D 1 100 ? 39.469 70.726 36.699 1.00 18.58 84 ILE D O 1
ATOM 7662 N N . ILE D 1 101 ? 39.874 72.500 38.020 1.00 17.58 85 ILE D N 1
ATOM 7663 C CA . ILE D 1 101 ? 39.013 72.025 39.096 1.00 17.20 85 ILE D CA 1
ATOM 7664 C C . ILE D 1 101 ? 37.721 72.786 39.061 1.00 17.12 85 ILE D C 1
ATOM 7665 O O . ILE D 1 101 ? 37.726 74.010 39.150 1.00 17.23 85 ILE D O 1
ATOM 7670 N N . HIS D 1 102 ? 36.605 72.052 38.987 1.00 16.36 86 HIS D N 1
ATOM 7671 C CA . HIS D 1 102 ? 35.314 72.672 39.190 1.00 17.24 86 HIS D CA 1
ATOM 7672 C C . HIS D 1 102 ? 35.126 72.901 40.686 1.00 16.81 86 HIS D C 1
ATOM 7673 O O . HIS D 1 102 ? 35.054 71.945 41.466 1.00 17.70 86 HIS D O 1
ATOM 7680 N N . VAL D 1 103 ? 35.069 74.171 41.070 1.00 16.21 87 VAL D N 1
ATOM 7681 C CA . VAL D 1 103 ? 34.924 74.578 42.459 1.00 17.65 87 VAL D CA 1
ATOM 7682 C C . VAL D 1 103 ? 33.561 75.168 42.766 1.00 18.59 87 VAL D C 1
ATOM 7683 O O . VAL D 1 103 ? 33.354 75.712 43.845 1.00 20.00 87 VAL D O 1
ATOM 7687 N N . GLY D 1 104 ? 32.631 75.051 41.822 1.00 18.37 88 GLY D N 1
ATOM 7688 C CA . GLY D 1 104 ? 31.280 75.541 42.027 1.00 19.16 88 GLY D CA 1
ATOM 7689 C C . GLY D 1 104 ? 30.568 74.841 43.168 1.00 18.77 88 GLY D C 1
ATOM 7690 O O . GLY D 1 104 ? 30.750 73.652 43.405 1.00 19.40 88 GLY D O 1
ATOM 7691 N N . ALA D 1 105 ? 29.755 75.611 43.875 1.00 18.49 89 ALA D N 1
ATOM 7692 C CA . ALA D 1 105 ? 28.927 75.092 44.961 1.00 19.12 89 ALA D CA 1
ATOM 7693 C C . ALA D 1 105 ? 27.768 76.040 45.140 1.00 18.44 89 ALA D C 1
ATOM 7694 O O . ALA D 1 105 ? 27.809 77.191 44.699 1.00 19.65 89 ALA D O 1
ATOM 7696 N N . LEU D 1 106 ? 26.735 75.566 45.817 1.00 18.19 90 LEU D N 1
ATOM 7697 C CA . LEU D 1 106 ? 25.606 76.437 46.145 1.00 18.64 90 LEU D CA 1
ATOM 7698 C C . LEU D 1 106 ? 25.984 77.491 47.179 1.00 18.86 90 LEU D C 1
ATOM 7699 O O . LEU D 1 106 ? 25.432 78.602 47.173 1.00 20.18 90 LEU D O 1
ATOM 7704 N N . SER D 1 107 ? 26.917 77.138 48.070 1.00 18.69 91 SER D N 1
ATOM 7705 C CA . SER D 1 107 ? 27.423 78.064 49.081 1.00 18.91 91 SER D CA 1
ATOM 7706 C C . SER D 1 107 ? 28.673 78.801 48.612 1.00 19.18 91 SER D C 1
ATOM 7707 O O . SER D 1 107 ? 29.704 78.186 48.317 1.00 17.81 91 SER D O 1
ATOM 7710 N N . LEU D 1 108 ? 28.579 80.126 48.590 1.00 19.02 92 LEU D N 1
ATOM 7711 C CA . LEU D 1 108 ? 29.697 80.980 48.225 1.00 20.54 92 LEU D CA 1
ATOM 7712 C C . LEU D 1 108 ? 30.925 80.668 49.071 1.00 20.81 92 LEU D C 1
ATOM 7713 O O . LEU D 1 108 ? 32.032 80.594 48.545 1.00 20.47 92 LEU D O 1
ATOM 7718 N N . LYS D 1 109 ? 30.722 80.483 50.373 1.00 22.65 93 LYS D N 1
ATOM 7719 C CA . LYS D 1 109 ? 31.836 80.178 51.288 1.00 23.97 93 LYS D CA 1
ATOM 7720 C C . LYS D 1 109 ? 32.535 78.882 50.926 1.00 22.46 93 LYS D C 1
ATOM 7721 O O . LYS D 1 109 ? 33.770 78.813 50.963 1.00 22.18 93 LYS D O 1
ATOM 7727 N N . GLU D 1 110 ? 31.756 77.863 50.557 1.00 20.55 94 GLU D N 1
ATOM 7728 C CA . GLU D 1 110 ? 32.333 76.603 50.127 1.00 20.20 94 GLU D CA 1
ATOM 7729 C C . GLU D 1 110 ? 33.083 76.720 48.787 1.00 19.39 94 GLU D C 1
ATOM 7730 O O . GLU D 1 110 ? 34.169 76.161 48.637 1.00 19.42 94 GLU D O 1
ATOM 7736 N N A SER D 1 111 ? 32.512 77.451 47.837 0.50 18.76 95 SER D N 1
ATOM 7737 N N B SER D 1 111 ? 32.513 77.445 47.825 0.50 19.12 95 SER D N 1
ATOM 7738 C CA A SER D 1 111 ? 33.172 77.675 46.554 0.50 18.57 95 SER D CA 1
ATOM 7739 C CA B SER D 1 111 ? 33.200 77.689 46.547 0.50 19.14 95 SER D CA 1
ATOM 7740 C C A SER D 1 111 ? 34.495 78.445 46.717 0.50 18.90 95 SER D C 1
ATOM 7741 C C B SER D 1 111 ? 34.523 78.416 46.752 0.50 19.19 95 SER D C 1
ATOM 7742 O O A SER D 1 111 ? 35.491 78.117 46.061 0.50 19.62 95 SER D O 1
ATOM 7743 O O B SER D 1 111 ? 35.542 78.037 46.160 0.50 19.67 95 SER D O 1
ATOM 7748 N N . GLN D 1 112 ? 34.501 79.442 47.604 1.00 19.43 96 GLN D N 1
ATOM 7749 C CA . GLN D 1 112 ? 35.730 80.191 47.951 1.00 20.92 96 GLN D CA 1
ATOM 7750 C C . GLN D 1 112 ? 36.784 79.294 48.569 1.00 21.07 96 GLN D C 1
ATOM 7751 O O . GLN D 1 112 ? 37.960 79.398 48.199 1.00 21.24 96 GLN D O 1
ATOM 7757 N N . GLU D 1 113 ? 36.373 78.410 49.483 1.00 21.48 97 GLU D N 1
ATOM 7758 C CA . GLU D 1 113 ? 37.305 77.447 50.063 1.00 22.51 97 GLU D CA 1
ATOM 7759 C C . GLU D 1 113 ? 37.947 76.574 48.991 1.00 22.18 97 GLU D C 1
ATOM 7760 O O . GLU D 1 113 ? 39.165 76.357 48.986 1.00 21.85 97 GLU D O 1
ATOM 7766 N N . LEU D 1 114 ? 37.120 76.034 48.101 1.00 21.07 98 LEU D N 1
ATOM 7767 C CA . LEU D 1 114 ? 37.621 75.146 47.066 1.00 20.69 98 LEU D CA 1
ATOM 7768 C C . LEU D 1 114 ? 38.506 75.878 46.068 1.00 19.42 98 LEU D C 1
ATOM 7769 O O . LEU D 1 114 ? 39.483 75.303 45.591 1.00 19.13 98 LEU D O 1
ATOM 7774 N N . ALA D 1 115 ? 38.176 77.136 45.769 1.00 20.63 99 ALA D N 1
ATOM 7775 C CA . ALA D 1 115 ? 38.986 77.964 44.856 1.00 20.60 99 ALA D CA 1
ATOM 7776 C C . ALA D 1 115 ? 40.363 78.211 45.464 1.00 21.41 99 ALA D C 1
ATOM 7777 O O . ALA D 1 115 ? 41.378 77.974 44.812 1.00 21.19 99 ALA D O 1
ATOM 7779 N N . GLN D 1 116 ? 40.381 78.654 46.717 1.00 23.48 100 GLN D N 1
ATOM 7780 C CA . GLN D 1 116 ? 41.655 78.897 47.429 1.00 24.22 100 GLN D CA 1
ATOM 7781 C C . GLN D 1 116 ? 42.505 77.622 47.490 1.00 23.48 100 GLN D C 1
ATOM 7782 O O . GLN D 1 116 ? 43.721 77.659 47.223 1.00 23.84 100 GLN D O 1
ATOM 7788 N N . HIS D 1 117 ? 41.865 76.498 47.784 1.00 21.27 101 HIS D N 1
ATOM 7789 C CA . HIS D 1 117 ? 42.534 75.205 47.802 1.00 21.36 101 HIS D CA 1
ATOM 7790 C C . HIS D 1 117 ? 43.115 74.812 46.445 1.00 22.12 101 HIS D C 1
ATOM 7791 O O . HIS D 1 117 ? 44.230 74.284 46.376 1.00 22.27 101 HIS D O 1
ATOM 7798 N N . ALA D 1 118 ? 42.368 75.056 45.364 1.00 20.71 102 ALA D N 1
ATOM 7799 C CA . ALA D 1 118 ? 42.868 74.756 44.035 1.00 21.24 102 ALA D CA 1
ATOM 7800 C C . ALA D 1 118 ? 44.147 75.552 43.714 1.00 21.68 102 ALA D C 1
ATOM 7801 O O . ALA D 1 118 ? 45.069 75.017 43.097 1.00 23.26 102 ALA D O 1
ATOM 7803 N N . ALA D 1 119 ? 44.174 76.810 44.127 1.00 22.47 103 ALA D N 1
ATOM 7804 C CA . ALA D 1 119 ? 45.365 77.643 43.973 1.00 25.06 103 ALA D CA 1
ATOM 7805 C C . ALA D 1 119 ? 46.520 77.067 44.807 1.00 26.32 103 ALA D C 1
ATOM 7806 O O . ALA D 1 119 ? 47.639 76.905 44.297 1.00 26.69 103 ALA D O 1
ATOM 7808 N N . GLU D 1 120 ? 46.229 76.702 46.053 1.00 26.25 104 GLU D N 1
ATOM 7809 C CA . GLU D 1 120 ? 47.253 76.144 46.959 1.00 27.59 104 GLU D CA 1
ATOM 7810 C C . GLU D 1 120 ? 47.937 74.891 46.411 1.00 27.68 104 GLU D C 1
ATOM 7811 O O . GLU D 1 120 ? 49.163 74.765 46.493 1.00 27.48 104 GLU D O 1
ATOM 7817 N N . ILE D 1 121 ? 47.151 73.986 45.833 1.00 24.58 105 ILE D N 1
ATOM 7818 C CA . ILE D 1 121 ? 47.668 72.723 45.311 1.00 24.38 105 ILE D CA 1
ATOM 7819 C C . ILE D 1 121 ? 48.296 72.822 43.921 1.00 24.58 105 ILE D C 1
ATOM 7820 O O . ILE D 1 121 ? 48.878 71.849 43.453 1.00 25.47 105 ILE D O 1
ATOM 7825 N N . GLY D 1 122 ? 48.161 73.974 43.260 1.00 24.45 106 GLY D N 1
ATOM 7826 C CA . GLY D 1 122 ? 48.761 74.178 41.956 1.00 24.42 106 GLY D CA 1
ATOM 7827 C C . GLY D 1 122 ? 47.945 73.606 40.814 1.00 24.12 106 GLY D C 1
ATOM 7828 O O . GLY D 1 122 ? 48.498 73.144 39.828 1.00 23.42 106 GLY D O 1
ATOM 7829 N N . ALA D 1 123 ? 46.621 73.660 40.935 1.00 23.86 107 ALA D N 1
ATOM 7830 C CA . ALA D 1 123 ? 45.757 73.404 39.790 1.00 23.24 107 ALA D CA 1
ATOM 7831 C C . ALA D 1 123 ? 46.004 74.467 38.714 1.00 22.63 107 ALA D C 1
ATOM 7832 O O . ALA D 1 123 ? 46.426 75.587 39.006 1.00 22.92 107 ALA D O 1
ATOM 7834 N N . ASP D 1 124 ? 45.712 74.110 37.471 1.00 22.39 108 ASP D N 1
ATOM 7835 C CA . ASP D 1 124 ? 45.964 74.982 36.337 1.00 22.59 108 ASP D CA 1
ATOM 7836 C C . ASP D 1 124 ? 44.851 75.999 36.126 1.00 22.39 108 ASP D C 1
ATOM 7837 O O . ASP D 1 124 ? 45.033 77.013 35.459 1.00 23.26 108 ASP D O 1
ATOM 7842 N N . GLY D 1 125 ? 43.688 75.729 36.711 1.00 21.11 109 GLY D N 1
ATOM 7843 C CA . GLY D 1 125 ? 42.579 76.646 36.596 1.00 20.54 109 GLY D CA 1
ATOM 7844 C C . GLY D 1 125 ? 41.413 76.172 37.422 1.00 18.89 109 GLY D C 1
ATOM 7845 O O . GLY D 1 125 ? 41.421 75.043 37.939 1.00 19.62 109 GLY D O 1
ATOM 7846 N N . ILE D 1 126 ? 40.437 77.049 37.563 1.00 19.21 110 ILE D N 1
ATOM 7847 C CA . ILE D 1 126 ? 39.192 76.693 38.241 1.00 19.20 110 ILE D CA 1
ATOM 7848 C C . ILE D 1 126 ? 38.015 77.018 37.350 1.00 19.06 110 ILE D C 1
ATOM 7849 O O . ILE D 1 126 ? 38.104 77.911 36.510 1.00 18.49 110 ILE D O 1
ATOM 7854 N N . ALA D 1 127 ? 36.906 76.302 37.558 1.00 19.05 111 ALA D N 1
ATOM 7855 C CA . ALA D 1 127 ? 35.662 76.616 36.871 1.00 18.46 111 ALA D CA 1
ATOM 7856 C C . ALA D 1 127 ? 34.540 76.707 37.877 1.00 18.36 111 ALA D C 1
ATOM 7857 O O . ALA D 1 127 ? 34.605 76.101 38.939 1.00 18.15 111 ALA D O 1
ATOM 7859 N N . VAL D 1 128 ? 33.510 77.476 37.542 1.00 18.08 112 VAL D N 1
ATOM 7860 C CA . VAL D 1 128 ? 32.416 77.733 38.474 1.00 18.76 112 VAL D CA 1
ATOM 7861 C C . VAL D 1 128 ? 31.092 77.733 37.724 1.00 18.60 112 VAL D C 1
ATOM 7862 O O . VAL D 1 128 ? 30.948 78.425 36.728 1.00 18.37 112 VAL D O 1
ATOM 7866 N N . ILE D 1 129 ? 30.170 76.912 38.216 1.00 18.78 113 ILE D N 1
ATOM 7867 C CA . ILE D 1 129 ? 28.800 76.847 37.743 1.00 19.43 113 ILE D CA 1
ATOM 7868 C C . ILE D 1 129 ? 27.980 77.947 38.423 1.00 18.56 113 ILE D C 1
ATOM 7869 O O . ILE D 1 129 ? 28.269 78.336 39.554 1.00 18.52 113 ILE D O 1
ATOM 7874 N N . ALA D 1 130 ? 26.946 78.449 37.767 1.00 18.05 114 ALA D N 1
ATOM 7875 C CA . ALA D 1 130 ? 26.036 79.368 38.456 1.00 18.02 114 ALA D CA 1
ATOM 7876 C C . ALA D 1 130 ? 25.297 78.626 39.577 1.00 19.37 114 ALA D C 1
ATOM 7877 O O . ALA D 1 130 ? 24.802 77.523 39.353 1.00 19.18 114 ALA D O 1
ATOM 7879 N N . PRO D 1 131 ? 25.218 79.221 40.782 1.00 19.54 115 PRO D N 1
ATOM 7880 C CA . PRO D 1 131 ? 24.415 78.606 41.846 1.00 19.72 115 PRO D CA 1
ATOM 7881 C C . PRO D 1 131 ? 22.923 78.623 41.490 1.00 20.05 115 PRO D C 1
ATOM 7882 O O . PRO D 1 131 ? 22.433 79.572 40.900 1.00 20.22 115 PRO D O 1
ATOM 7886 N N . PHE D 1 132 ? 22.233 77.539 41.823 1.00 20.27 116 PHE D N 1
ATOM 7887 C CA . PHE D 1 132 ? 20.904 77.254 41.273 1.00 20.43 116 PHE D CA 1
ATOM 7888 C C . PHE D 1 132 ? 19.879 76.812 42.331 1.00 20.64 116 PHE D C 1
ATOM 7889 O O . PHE D 1 132 ? 18.826 76.280 41.993 1.00 22.29 116 PHE D O 1
ATOM 7897 N N . PHE D 1 133 ? 20.177 77.029 43.608 1.00 19.66 117 PHE D N 1
ATOM 7898 C CA . PHE D 1 133 ? 19.214 76.790 44.695 1.00 19.83 117 PHE D CA 1
ATOM 7899 C C . PHE D 1 133 ? 18.261 77.982 44.737 1.00 20.77 117 PHE D C 1
ATOM 7900 O O . PHE D 1 133 ? 17.042 77.825 44.675 1.00 22.09 117 PHE D O 1
ATOM 7908 N N . LEU D 1 134 ? 18.857 79.160 44.861 1.00 19.78 118 LEU D N 1
ATOM 7909 C CA . LEU D 1 134 ? 18.205 80.454 44.746 1.00 20.31 118 LEU D CA 1
ATOM 7910 C C . LEU D 1 134 ? 18.921 81.117 43.579 1.00 19.44 118 LEU D C 1
ATOM 7911 O O . LEU D 1 134 ? 20.092 81.463 43.684 1.00 20.84 118 LEU D O 1
ATOM 7916 N N . LYS D 1 135 ? 18.247 81.237 42.450 1.00 19.96 119 LYS D N 1
ATOM 7917 C CA . LYS D 1 135 ? 18.927 81.627 41.204 1.00 20.90 119 LYS D CA 1
ATOM 7918 C C . LYS D 1 135 ? 19.200 83.125 41.160 1.00 20.86 119 LYS D C 1
ATOM 7919 O O . LYS D 1 135 ? 18.391 83.912 41.650 1.00 23.00 119 LYS D O 1
ATOM 7925 N N . PRO D 1 136 ? 20.336 83.524 40.563 1.00 20.35 120 PRO D N 1
ATOM 7926 C CA . PRO D 1 136 ? 20.633 84.940 40.432 1.00 20.54 120 PRO D CA 1
ATOM 7927 C C . PRO D 1 136 ? 19.631 85.603 39.515 1.00 21.01 120 PRO D C 1
ATOM 7928 O O . PRO D 1 136 ? 19.331 85.058 38.451 1.00 21.84 120 PRO D O 1
ATOM 7932 N N . TRP D 1 137 ? 19.100 86.744 39.935 1.00 21.45 121 TRP D N 1
ATOM 7933 C CA . TRP D 1 137 ? 18.064 87.441 39.160 1.00 23.39 121 TRP D CA 1
ATOM 7934 C C . TRP D 1 137 ? 18.594 88.033 37.862 1.00 23.29 121 TRP D C 1
ATOM 7935 O O . TRP D 1 137 ? 17.837 88.165 36.902 1.00 25.29 121 TRP D O 1
ATOM 7946 N N . THR D 1 138 ? 19.866 88.415 37.852 1.00 23.09 122 THR D N 1
ATOM 7947 C CA . THR D 1 138 ? 20.472 89.103 36.709 1.00 23.07 122 THR D CA 1
ATOM 7948 C C . THR D 1 138 ? 21.888 88.640 36.442 1.00 22.17 122 THR D C 1
ATOM 7949 O O . THR D 1 138 ? 22.549 88.066 37.308 1.00 20.33 122 THR D O 1
ATOM 7953 N N . LYS D 1 139 ? 22.343 88.944 35.228 1.00 22.17 123 LYS D N 1
ATOM 7954 C CA . LYS D 1 139 ? 23.725 88.768 34.814 1.00 23.31 123 LYS D CA 1
ATOM 7955 C C . LYS D 1 139 ? 24.669 89.404 35.830 1.00 22.35 123 LYS D C 1
ATOM 7956 O O . LYS D 1 139 ? 25.621 88.771 36.267 1.00 21.38 123 LYS D O 1
ATOM 7962 N N . ASP D 1 140 ? 24.401 90.649 36.223 1.00 22.43 124 ASP D N 1
ATOM 7963 C CA . ASP D 1 140 ? 25.330 91.362 37.104 1.00 23.76 124 ASP D CA 1
ATOM 7964 C C . ASP D 1 140 ? 25.453 90.733 38.493 1.00 22.51 124 ASP D C 1
ATOM 7965 O O . ASP D 1 140 ? 26.552 90.701 39.064 1.00 21.24 124 ASP D O 1
ATOM 7970 N N . ILE D 1 141 ? 24.349 90.197 39.011 1.00 21.04 125 ILE D N 1
ATOM 7971 C CA . ILE D 1 141 ? 24.372 89.543 40.317 1.00 21.59 125 ILE D CA 1
ATOM 7972 C C . ILE D 1 141 ? 25.154 88.229 40.221 1.00 19.86 125 ILE D C 1
ATOM 7973 O O . ILE D 1 141 ? 25.944 87.906 41.113 1.00 18.64 125 ILE D O 1
ATOM 7978 N N . LEU D 1 142 ? 24.953 87.483 39.132 1.00 18.56 126 LEU D N 1
ATOM 7979 C CA . LEU D 1 142 ? 25.743 86.270 38.897 1.00 18.98 126 LEU D CA 1
ATOM 7980 C C . LEU D 1 142 ? 27.224 86.609 38.812 1.00 19.74 126 LEU D C 1
ATOM 7981 O O . LEU D 1 142 ? 28.044 85.904 39.382 1.00 19.57 126 LEU D O 1
ATOM 7986 N N . ILE D 1 143 ? 27.555 87.697 38.113 1.00 19.70 127 ILE D N 1
ATOM 7987 C CA . ILE D 1 143 ? 28.959 88.117 37.991 1.00 20.77 127 ILE D CA 1
ATOM 7988 C C . ILE D 1 143 ? 29.551 88.405 39.378 1.00 20.72 127 ILE D C 1
ATOM 7989 O O . ILE D 1 143 ? 30.692 88.028 39.653 1.00 19.95 127 ILE D O 1
ATOM 7994 N N . ASN D 1 144 ? 28.766 89.051 40.236 1.00 20.17 128 ASN D N 1
ATOM 7995 C CA . ASN D 1 144 ? 29.233 89.352 41.603 1.00 20.64 128 ASN D CA 1
ATOM 7996 C C . ASN D 1 144 ? 29.559 88.074 42.374 1.00 19.72 128 ASN D C 1
ATOM 7997 O O . ASN D 1 144 ? 30.567 88.015 43.048 1.00 19.78 128 ASN D O 1
ATOM 8002 N N . PHE D 1 145 ? 28.734 87.036 42.242 1.00 18.99 129 PHE D N 1
ATOM 8003 C CA . PHE D 1 145 ? 29.055 85.745 42.836 1.00 18.90 129 PHE D CA 1
ATOM 8004 C C . PHE D 1 145 ? 30.351 85.160 42.248 1.00 19.44 129 PHE D C 1
ATOM 8005 O O . PHE D 1 145 ? 31.256 84.766 42.993 1.00 19.33 129 PHE D O 1
ATOM 8013 N N . LEU D 1 146 ? 30.449 85.115 40.920 1.00 18.98 130 LEU D N 1
ATOM 8014 C CA . LEU D 1 146 ? 31.602 84.517 40.243 1.00 19.80 130 LEU D CA 1
ATOM 8015 C C . LEU D 1 146 ? 32.896 85.259 40.591 1.00 19.96 130 LEU D C 1
ATOM 8016 O O . LEU D 1 146 ? 33.934 84.633 40.791 1.00 20.01 130 LEU D O 1
ATOM 8021 N N . LYS D 1 147 ? 32.808 86.586 40.644 1.00 21.06 131 LYS D N 1
ATOM 8022 C CA . LYS D 1 147 ? 33.949 87.448 40.997 1.00 22.96 131 LYS D CA 1
ATOM 8023 C C . LYS D 1 147 ? 34.512 87.095 42.376 1.00 23.24 131 LYS D C 1
ATOM 8024 O O . LYS D 1 147 ? 35.737 86.998 42.540 1.00 22.61 131 LYS D O 1
ATOM 8030 N N . GLU D 1 148 ? 33.619 86.896 43.356 1.00 22.67 132 GLU D N 1
ATOM 8031 C CA . GLU D 1 148 ? 34.044 86.578 44.732 1.00 24.93 132 GLU D CA 1
ATOM 8032 C C . GLU D 1 148 ? 34.726 85.209 44.822 1.00 24.34 132 GLU D C 1
ATOM 8033 O O . GLU D 1 148 ? 35.629 85.003 45.644 1.00 24.49 132 GLU D O 1
ATOM 8039 N N . VAL D 1 149 ? 34.291 84.262 43.990 1.00 22.17 133 VAL D N 1
ATOM 8040 C CA . VAL D 1 149 ? 34.950 82.961 43.926 1.00 21.79 133 VAL D CA 1
ATOM 8041 C C . VAL D 1 149 ? 36.301 83.130 43.245 1.00 21.82 133 VAL D C 1
ATOM 8042 O O . VAL D 1 149 ? 37.300 82.654 43.756 1.00 23.97 133 VAL D O 1
ATOM 8046 N N . ALA D 1 150 ? 36.324 83.810 42.098 1.00 22.07 134 ALA D N 1
ATOM 8047 C CA . ALA D 1 150 ? 37.577 84.042 41.360 1.00 23.15 134 ALA D CA 1
ATOM 8048 C C . ALA D 1 150 ? 38.624 84.735 42.231 1.00 23.99 134 ALA D C 1
ATOM 8049 O O . ALA D 1 150 ? 39.801 84.378 42.177 1.00 24.00 134 ALA D O 1
ATOM 8051 N N . ALA D 1 151 ? 38.166 85.671 43.055 1.00 24.26 135 ALA D N 1
ATOM 8052 C CA . ALA D 1 151 ? 39.051 86.454 43.915 1.00 26.34 135 ALA D CA 1
ATOM 8053 C C . ALA D 1 151 ? 39.727 85.631 45.025 1.00 27.05 135 ALA D C 1
ATOM 8054 O O . ALA D 1 151 ? 40.743 86.071 45.563 1.00 27.00 135 ALA D O 1
ATOM 8056 N N . ALA D 1 152 ? 39.187 84.448 45.348 1.00 26.75 136 ALA D N 1
ATOM 8057 C CA . ALA D 1 152 ? 39.853 83.475 46.253 1.00 26.76 136 ALA D CA 1
ATOM 8058 C C . ALA D 1 152 ? 41.031 82.721 45.626 1.00 26.87 136 ALA D C 1
ATOM 8059 O O . ALA D 1 152 ? 41.797 82.071 46.347 1.00 26.43 136 ALA D O 1
ATOM 8061 N N . ALA D 1 153 ? 41.145 82.773 44.300 1.00 25.53 137 ALA D N 1
ATOM 8062 C CA . ALA D 1 153 ? 42.260 82.202 43.558 1.00 25.94 137 ALA D CA 1
ATOM 8063 C C . ALA D 1 153 ? 42.700 83.241 42.543 1.00 27.22 137 ALA D C 1
ATOM 8064 O O . ALA D 1 153 ? 42.593 83.031 41.326 1.00 25.38 137 ALA D O 1
ATOM 8066 N N . PRO D 1 154 ? 43.214 84.386 43.041 1.00 28.14 138 PRO D N 1
ATOM 8067 C CA . PRO D 1 154 ? 43.363 85.571 42.187 1.00 29.94 138 PRO D CA 1
ATOM 8068 C C . PRO D 1 154 ? 44.439 85.506 41.101 1.00 30.83 138 PRO D C 1
ATOM 8069 O O . PRO D 1 154 ? 44.505 86.421 40.286 1.00 34.51 138 PRO D O 1
ATOM 8073 N N . ALA D 1 155 ? 45.273 84.469 41.095 1.00 31.20 139 ALA D N 1
ATOM 8074 C CA . ALA D 1 155 ? 46.229 84.231 40.008 1.00 32.54 139 ALA D CA 1
ATOM 8075 C C . ALA D 1 155 ? 45.858 83.047 39.104 1.00 31.85 139 ALA D C 1
ATOM 8076 O O . ALA D 1 155 ? 46.599 82.731 38.181 1.00 31.83 139 ALA D O 1
ATOM 8078 N N . LEU D 1 156 ? 44.726 82.393 39.362 1.00 28.33 140 LEU D N 1
ATOM 8079 C CA . LEU D 1 156 ? 44.387 81.164 38.663 1.00 27.13 140 LEU D CA 1
ATOM 8080 C C . LEU D 1 156 ? 43.411 81.487 37.539 1.00 25.07 140 LEU D C 1
ATOM 8081 O O . LEU D 1 156 ? 42.442 82.191 37.779 1.00 24.49 140 LEU D O 1
ATOM 8086 N N . PRO D 1 157 ? 43.670 80.989 36.316 1.00 23.52 141 PRO D N 1
ATOM 8087 C CA . PRO D 1 157 ? 42.666 81.080 35.249 1.00 22.90 141 PRO D CA 1
ATOM 8088 C C . PRO D 1 157 ? 41.272 80.616 35.684 1.00 22.64 141 PRO D C 1
ATOM 8089 O O . PRO D 1 157 ? 41.149 79.582 36.333 1.00 22.39 141 PRO D O 1
ATOM 8093 N N . PHE D 1 158 ? 40.261 81.389 35.314 1.00 22.29 142 PHE D N 1
ATOM 8094 C CA . PHE D 1 158 ? 38.890 81.165 35.733 1.00 21.71 142 PHE D CA 1
ATOM 8095 C C . PHE D 1 158 ? 38.013 80.876 34.522 1.00 21.00 142 PHE D C 1
ATOM 8096 O O . PHE D 1 158 ? 38.035 81.628 33.550 1.00 20.02 142 PHE D O 1
ATOM 8104 N N . TYR D 1 159 ? 37.220 79.803 34.602 1.00 19.67 143 TYR D N 1
ATOM 8105 C CA . TYR D 1 159 ? 36.305 79.415 33.523 1.00 19.83 143 TYR D CA 1
ATOM 8106 C C . TYR D 1 159 ? 34.885 79.382 34.044 1.00 19.58 143 TYR D C 1
ATOM 8107 O O . TYR D 1 159 ? 34.635 78.888 35.143 1.00 19.91 143 TYR D O 1
ATOM 8116 N N . TYR D 1 160 ? 33.958 79.925 33.259 1.00 18.71 144 TYR D N 1
ATOM 8117 C CA . TYR D 1 160 ? 32.537 79.846 33.582 1.00 18.50 144 TYR D CA 1
ATOM 8118 C C . TYR D 1 160 ? 31.987 78.540 33.011 1.00 18.57 144 TYR D C 1
ATOM 8119 O O . TYR D 1 160 ? 32.261 78.203 31.855 1.00 19.14 144 TYR D O 1
ATOM 8128 N N . TYR D 1 161 ? 31.217 77.822 33.823 1.00 18.50 145 TYR D N 1
ATOM 8129 C CA . TYR D 1 161 ? 30.613 76.542 33.434 1.00 19.20 145 TYR D CA 1
ATOM 8130 C C . TYR D 1 161 ? 29.125 76.801 33.227 1.00 18.50 145 TYR D C 1
ATOM 8131 O O . TYR D 1 161 ? 28.380 77.004 34.183 1.00 18.63 145 TYR D O 1
ATOM 8140 N N . HIS D 1 162 ? 28.725 76.815 31.955 1.00 18.39 146 HIS D N 1
ATOM 8141 C CA . HIS D 1 162 ? 27.385 77.180 31.506 1.00 18.35 146 HIS D CA 1
ATOM 8142 C C . HIS D 1 162 ? 26.655 75.884 31.184 1.00 18.44 146 HIS D C 1
ATOM 8143 O O . HIS D 1 162 ? 27.072 75.154 30.295 1.00 17.03 146 HIS D O 1
ATOM 8150 N N . ILE D 1 163 ? 25.591 75.585 31.926 1.00 18.78 147 ILE D N 1
ATOM 8151 C CA . ILE D 1 163 ? 24.848 74.337 31.734 1.00 20.09 147 ILE D CA 1
ATOM 8152 C C . ILE D 1 163 ? 23.370 74.534 32.137 1.00 19.90 147 ILE D C 1
ATOM 8153 O O . ILE D 1 163 ? 22.903 73.981 33.135 1.00 20.68 147 ILE D O 1
ATOM 8158 N N . PRO D 1 164 ? 22.640 75.369 31.367 1.00 21.40 148 PRO D N 1
ATOM 8159 C CA . PRO D 1 164 ? 21.275 75.767 31.737 1.00 21.62 148 PRO D CA 1
ATOM 8160 C C . PRO D 1 164 ? 20.270 74.630 31.880 1.00 22.07 148 PRO D C 1
ATOM 8161 O O . PRO D 1 164 ? 19.303 74.792 32.639 1.00 22.71 148 PRO D O 1
ATOM 8165 N N . ALA D 1 165 ? 20.495 73.499 31.205 1.00 22.66 149 ALA D N 1
ATOM 8166 C CA . ALA D 1 165 ? 19.594 72.343 31.335 1.00 24.76 149 ALA D CA 1
ATOM 8167 C C . ALA D 1 165 ? 19.585 71.794 32.751 1.00 25.71 149 ALA D C 1
ATOM 8168 O O . ALA D 1 165 ? 18.548 71.308 33.208 1.00 26.95 149 ALA D O 1
ATOM 8170 N N . LEU D 1 166 ? 20.730 71.859 33.433 1.00 23.83 150 LEU D N 1
ATOM 8171 C CA . LEU D 1 166 ? 20.823 71.378 34.809 1.00 25.29 150 LEU D CA 1
ATOM 8172 C C . LEU D 1 166 ? 20.522 72.449 35.837 1.00 23.83 150 LEU D C 1
ATOM 8173 O O . LEU D 1 166 ? 19.797 72.195 36.794 1.00 23.66 150 LEU D O 1
ATOM 8178 N N . THR D 1 167 ? 21.024 73.662 35.635 1.00 21.72 151 THR D N 1
ATOM 8179 C CA . THR D 1 167 ? 20.857 74.728 36.623 1.00 20.83 151 THR D CA 1
ATOM 8180 C C . THR D 1 167 ? 19.517 75.449 36.552 1.00 21.30 151 THR D C 1
ATOM 8181 O O . THR D 1 167 ? 19.058 75.987 37.563 1.00 21.39 151 THR D O 1
ATOM 8185 N N . GLY D 1 168 ? 18.943 75.552 35.352 1.00 20.24 152 GLY D N 1
ATOM 8186 C CA . GLY D 1 168 ? 17.750 76.356 35.131 1.00 20.76 152 GLY D CA 1
ATOM 8187 C C . GLY D 1 168 ? 18.001 77.855 35.110 1.00 21.15 152 GLY D C 1
ATOM 8188 O O . GLY D 1 168 ? 17.062 78.636 35.077 1.00 23.20 152 GLY D O 1
ATOM 8189 N N . VAL D 1 169 ? 19.274 78.264 35.110 1.00 20.61 153 VAL D N 1
ATOM 8190 C CA . VAL D 1 169 ? 19.630 79.666 35.111 1.00 21.97 153 VAL D CA 1
ATOM 8191 C C . VAL D 1 169 ? 19.531 80.170 33.669 1.00 24.32 153 VAL D C 1
ATOM 8192 O O . VAL D 1 169 ? 20.224 79.682 32.796 1.00 24.91 153 VAL D O 1
ATOM 8196 N N . LYS D 1 170 ? 18.653 81.145 33.453 1.00 26.99 154 LYS D N 1
ATOM 8197 C CA . LYS D 1 170 ? 18.368 81.684 32.133 1.00 29.57 154 LYS D CA 1
ATOM 8198 C C . LYS D 1 170 ? 19.128 82.994 31.990 1.00 28.72 154 LYS D C 1
ATOM 8199 O O . LYS D 1 170 ? 18.538 84.091 31.994 1.00 30.92 154 LYS D O 1
ATOM 8205 N N . ILE D 1 171 ? 20.446 82.869 31.946 1.00 23.63 155 ILE D N 1
ATOM 8206 C CA . ILE D 1 171 ? 21.324 83.994 31.685 1.00 22.53 155 ILE D CA 1
ATOM 8207 C C . ILE D 1 171 ? 22.201 83.504 30.559 1.00 21.56 155 ILE D C 1
ATOM 8208 O O . ILE D 1 171 ? 22.820 82.457 30.689 1.00 21.54 155 ILE D O 1
ATOM 8213 N N . ARG D 1 172 ? 22.214 84.240 29.447 1.00 21.78 156 ARG D N 1
ATOM 8214 C CA . ARG D 1 172 ? 22.967 83.807 28.265 1.00 21.23 156 ARG D CA 1
ATOM 8215 C C . ARG D 1 172 ? 24.446 84.074 28.450 1.00 19.77 156 ARG D C 1
ATOM 8216 O O . ARG D 1 172 ? 24.841 85.102 29.010 1.00 20.11 156 ARG D O 1
ATOM 8224 N N . ALA D 1 173 ? 25.259 83.129 27.988 1.00 18.63 157 ALA D N 1
ATOM 8225 C CA . ALA D 1 173 ? 26.693 83.200 28.146 1.00 18.46 157 ALA D CA 1
ATOM 8226 C C . ALA D 1 173 ? 27.302 84.434 27.495 1.00 18.94 157 ALA D C 1
ATOM 8227 O O . ALA D 1 173 ? 28.198 85.053 28.072 1.00 19.26 157 ALA D O 1
ATOM 8229 N N . GLU D 1 174 ? 26.842 84.798 26.293 1.00 18.45 158 GLU D N 1
ATOM 8230 C CA . GLU D 1 174 ? 27.462 85.913 25.599 1.00 19.57 158 GLU D CA 1
ATOM 8231 C C . GLU D 1 174 ? 27.232 87.212 26.376 1.00 20.84 158 GLU D C 1
ATOM 8232 O O . GLU D 1 174 ? 28.119 88.066 26.428 1.00 20.13 158 GLU D O 1
ATOM 8238 N N . GLU D 1 175 ? 26.068 87.337 27.004 1.00 20.82 159 GLU D N 1
ATOM 8239 C CA . GLU D 1 175 ? 25.787 88.502 27.851 1.00 23.39 159 GLU D CA 1
ATOM 8240 C C . GLU D 1 175 ? 26.681 88.536 29.091 1.00 22.64 159 GLU D C 1
ATOM 8241 O O . GLU D 1 175 ? 27.182 89.598 29.470 1.00 21.52 159 GLU D O 1
ATOM 8247 N N . LEU D 1 176 ? 26.904 87.368 29.698 1.00 21.70 160 LEU D N 1
ATOM 8248 C CA . LEU D 1 176 ? 27.805 87.254 30.848 1.00 22.80 160 LEU D CA 1
ATOM 8249 C C . LEU D 1 176 ? 29.239 87.637 30.475 1.00 22.66 160 LEU D C 1
ATOM 8250 O O . LEU D 1 176 ? 29.914 88.327 31.236 1.00 22.48 160 LEU D O 1
ATOM 8255 N N . LEU D 1 177 ? 29.703 87.173 29.308 1.00 21.79 161 LEU D N 1
ATOM 8256 C CA . LEU D 1 177 ? 31.080 87.431 28.866 1.00 22.40 161 LEU D CA 1
ATOM 8257 C C . LEU D 1 177 ? 31.343 88.891 28.509 1.00 22.47 161 LEU D C 1
ATOM 8258 O O . LEU D 1 177 ? 32.501 89.313 28.511 1.00 21.92 161 LEU D O 1
ATOM 8263 N N . ASP D 1 178 ? 30.285 89.648 28.196 1.00 23.76 162 ASP D N 1
ATOM 8264 C CA . ASP D 1 178 ? 30.429 91.008 27.668 1.00 26.62 162 ASP D CA 1
ATOM 8265 C C . ASP D 1 178 ? 31.057 91.922 28.718 1.00 26.15 162 ASP D C 1
ATOM 8266 O O . ASP D 1 178 ? 30.428 92.242 29.717 1.00 27.08 162 ASP D O 1
ATOM 8271 N N . GLY D 1 179 ? 32.310 92.315 28.487 1.00 26.83 163 GLY D N 1
ATOM 8272 C CA . GLY D 1 179 ? 33.080 93.128 29.434 1.00 27.19 163 GLY D CA 1
ATOM 8273 C C . GLY D 1 179 ? 33.464 92.431 30.740 1.00 27.04 163 GLY D C 1
ATOM 8274 O O . GLY D 1 179 ? 33.762 93.089 31.733 1.00 27.28 163 GLY D O 1
ATOM 8275 N N . ILE D 1 180 ? 33.489 91.099 30.731 1.00 25.31 164 ILE D N 1
ATOM 8276 C CA . ILE D 1 180 ? 33.742 90.304 31.935 1.00 25.26 164 ILE D CA 1
ATOM 8277 C C . ILE D 1 180 ? 35.101 90.571 32.595 1.00 24.80 164 ILE D C 1
ATOM 8278 O O . ILE D 1 180 ? 35.218 90.516 33.815 1.00 25.12 164 ILE D O 1
ATOM 8283 N N . LEU D 1 181 ? 36.128 90.850 31.799 1.00 26.48 165 LEU D N 1
ATOM 8284 C CA . LEU D 1 181 ? 37.482 91.026 32.343 1.00 27.29 165 LEU D CA 1
ATOM 8285 C C . LEU D 1 181 ? 37.612 92.216 33.291 1.00 29.16 165 LEU D C 1
ATOM 8286 O O . LEU D 1 181 ? 38.460 92.202 34.183 1.00 27.50 165 LEU D O 1
ATOM 8291 N N . ASP D 1 182 ? 36.765 93.229 33.101 1.00 31.13 166 ASP D N 1
ATOM 8292 C CA . ASP D 1 182 ? 36.716 94.397 33.983 1.00 33.22 166 ASP D CA 1
ATOM 8293 C C . ASP D 1 182 ? 36.256 94.046 35.388 1.00 33.16 166 ASP D C 1
ATOM 8294 O O . ASP D 1 182 ? 36.605 94.739 36.335 1.00 32.18 166 ASP D O 1
ATOM 8299 N N . LYS D 1 183 ? 35.471 92.972 35.513 1.00 29.86 167 LYS D N 1
ATOM 8300 C CA . LYS D 1 183 ? 34.983 92.480 36.797 1.00 30.57 167 LYS D CA 1
ATOM 8301 C C . LYS D 1 183 ? 35.771 91.277 37.327 1.00 26.65 167 LYS D C 1
ATOM 8302 O O . LYS D 1 183 ? 35.952 91.142 38.534 1.00 26.59 167 LYS D O 1
ATOM 8308 N N . ILE D 1 184 ? 36.179 90.382 36.428 1.00 23.63 168 ILE D N 1
ATOM 8309 C CA . ILE D 1 184 ? 36.863 89.140 36.789 1.00 22.46 168 ILE D CA 1
ATOM 8310 C C . ILE D 1 184 ? 38.152 89.072 35.993 1.00 23.69 168 ILE D C 1
ATOM 8311 O O . ILE D 1 184 ? 38.200 88.490 34.894 1.00 21.87 168 ILE D O 1
ATOM 8316 N N . PRO D 1 185 ? 39.227 89.674 36.538 1.00 24.38 169 PRO D N 1
ATOM 8317 C CA . PRO D 1 185 ? 40.448 89.788 35.734 1.00 24.96 169 PRO D CA 1
ATOM 8318 C C . PRO D 1 185 ? 41.131 88.475 35.359 1.00 23.98 169 PRO D C 1
ATOM 8319 O O . PRO D 1 185 ? 41.886 88.454 34.383 1.00 26.14 169 PRO D O 1
ATOM 8323 N N . THR D 1 186 ? 40.834 87.397 36.088 1.00 23.08 170 THR D N 1
ATOM 8324 C CA . THR D 1 186 ? 41.352 86.070 35.792 1.00 22.07 170 THR D CA 1
ATOM 8325 C C . THR D 1 186 ? 40.490 85.291 34.776 1.00 21.49 170 THR D C 1
ATOM 8326 O O . THR D 1 186 ? 40.813 84.149 34.465 1.00 19.99 170 THR D O 1
ATOM 8330 N N . PHE D 1 187 ? 39.419 85.895 34.268 1.00 21.15 171 PHE D N 1
ATOM 8331 C CA . PHE D 1 187 ? 38.551 85.195 33.330 1.00 22.51 171 PHE D CA 1
ATOM 8332 C C . PHE D 1 187 ? 39.311 84.760 32.092 1.00 22.17 171 PHE D C 1
ATOM 8333 O O . PHE D 1 187 ? 39.965 85.579 31.450 1.00 22.21 171 PHE D O 1
ATOM 8341 N N . GLN D 1 188 ? 39.239 83.469 31.775 1.00 21.61 172 GLN D N 1
ATOM 8342 C CA . GLN D 1 188 ? 39.954 82.909 30.643 1.00 23.10 172 GLN D CA 1
ATOM 8343 C C . GLN D 1 188 ? 39.122 82.084 29.680 1.00 21.84 172 GLN D C 1
ATOM 8344 O O . GLN D 1 188 ? 39.616 81.661 28.643 1.00 20.61 172 GLN D O 1
ATOM 8350 N N . GLY D 1 189 ? 37.866 81.822 30.003 1.00 21.66 173 GLY D N 1
ATOM 8351 C CA . GLY D 1 189 ? 37.042 81.124 29.038 1.00 21.43 173 GLY D CA 1
ATOM 8352 C C . GLY D 1 189 ? 35.766 80.547 29.578 1.00 20.39 173 GLY D C 1
ATOM 8353 O O . GLY D 1 189 ? 35.352 80.825 30.704 1.00 20.43 173 GLY D O 1
ATOM 8354 N N . LEU D 1 190 ? 35.165 79.726 28.729 1.00 20.19 174 LEU D N 1
ATOM 8355 C CA . LEU D 1 190 ? 33.815 79.277 28.882 1.00 20.82 174 LEU D CA 1
ATOM 8356 C C . LEU D 1 190 ? 33.757 77.778 28.617 1.00 20.13 174 LEU D C 1
ATOM 8357 O O . LEU D 1 190 ? 34.339 77.318 27.636 1.00 20.26 174 LEU D O 1
ATOM 8362 N N . LYS D 1 191 ? 33.056 77.031 29.472 1.00 19.78 175 LYS D N 1
ATOM 8363 C CA . LYS D 1 191 ? 32.627 75.671 29.143 1.00 20.80 175 LYS D CA 1
ATOM 8364 C C . LYS D 1 191 ? 31.135 75.769 28.840 1.00 19.70 175 LYS D C 1
ATOM 8365 O O . LYS D 1 191 ? 30.336 76.047 29.735 1.00 19.93 175 LYS D O 1
ATOM 8371 N N . PHE D 1 192 ? 30.766 75.578 27.578 1.00 18.34 176 PHE D N 1
ATOM 8372 C CA . PHE D 1 192 ? 29.404 75.854 27.115 1.00 17.80 176 PHE D CA 1
ATOM 8373 C C . PHE D 1 192 ? 28.678 74.541 26.849 1.00 18.13 176 PHE D C 1
ATOM 8374 O O . PHE D 1 192 ? 28.843 73.956 25.784 1.00 18.33 176 PHE D O 1
ATOM 8382 N N . SER D 1 193 ? 27.875 74.093 27.821 1.00 17.79 177 SER D N 1
ATOM 8383 C CA A SER D 1 193 ? 27.089 72.860 27.695 0.50 18.83 177 SER D CA 1
ATOM 8384 C CA B SER D 1 193 ? 27.105 72.856 27.694 0.50 18.64 177 SER D CA 1
ATOM 8385 C C . SER D 1 193 ? 25.637 73.203 27.412 1.00 18.90 177 SER D C 1
ATOM 8386 O O . SER D 1 193 ? 24.791 73.181 28.297 1.00 19.62 177 SER D O 1
ATOM 8391 N N . ASP D 1 194 ? 25.362 73.545 26.163 1.00 18.46 178 ASP D N 1
ATOM 8392 C CA . ASP D 1 194 ? 24.064 74.069 25.721 1.00 18.65 178 ASP D CA 1
ATOM 8393 C C . ASP D 1 194 ? 24.116 73.955 24.206 1.00 18.01 178 ASP D C 1
ATOM 8394 O O . ASP D 1 194 ? 25.203 74.038 23.630 1.00 17.20 178 ASP D O 1
ATOM 8399 N N . THR D 1 195 ? 22.974 73.758 23.563 1.00 17.49 179 THR D N 1
ATOM 8400 C CA . THR D 1 195 ? 22.947 73.630 22.097 1.00 18.35 179 THR D CA 1
ATOM 8401 C C . THR D 1 195 ? 22.610 74.941 21.369 1.00 18.54 179 THR D C 1
ATOM 8402 O O . THR D 1 195 ? 22.493 74.953 20.138 1.00 18.37 179 THR D O 1
ATOM 8406 N N . ASP D 1 196 ? 22.461 76.038 22.103 1.00 17.69 180 ASP D N 1
ATOM 8407 C CA . ASP D 1 196 ? 22.129 77.322 21.502 1.00 18.11 180 ASP D CA 1
ATOM 8408 C C . ASP D 1 196 ? 23.386 77.937 20.903 1.00 17.33 180 ASP D C 1
ATOM 8409 O O . ASP D 1 196 ? 24.166 78.581 21.599 1.00 17.03 180 ASP D O 1
ATOM 8414 N N . LEU D 1 197 ? 23.556 77.762 19.593 1.00 16.69 181 LEU D N 1
ATOM 8415 C CA . LEU D 1 197 ? 24.777 78.207 18.944 1.00 16.93 181 LEU D CA 1
ATOM 8416 C C . LEU D 1 197 ? 24.712 79.652 18.468 1.00 17.12 181 LEU D C 1
ATOM 8417 O O . LEU D 1 197 ? 25.711 80.164 17.954 1.00 17.08 181 LEU D O 1
ATOM 8422 N N . LEU D 1 198 ? 23.576 80.333 18.643 1.00 16.85 182 LEU D N 1
ATOM 8423 C CA . LEU D 1 198 ? 23.570 81.801 18.537 1.00 16.52 182 LEU D CA 1
ATOM 8424 C C . LEU D 1 198 ? 24.324 82.382 19.727 1.00 16.75 182 LEU D C 1
ATOM 8425 O O . LEU D 1 198 ? 25.213 83.248 19.561 1.00 15.69 182 LEU D O 1
ATOM 8430 N N . ASP D 1 199 ? 23.989 81.884 20.921 1.00 16.33 183 ASP D N 1
ATOM 8431 C CA . ASP D 1 199 ? 24.686 82.274 22.141 1.00 16.99 183 ASP D CA 1
ATOM 8432 C C . ASP D 1 199 ? 26.182 81.919 22.024 1.00 17.67 183 ASP D C 1
ATOM 8433 O O . ASP D 1 199 ? 27.036 82.786 22.161 1.00 16.70 183 ASP D O 1
ATOM 8438 N N . PHE D 1 200 ? 26.490 80.667 21.693 1.00 16.47 184 PHE D N 1
ATOM 8439 C CA . PHE D 1 200 ? 27.880 80.241 21.612 1.00 16.37 184 PHE D CA 1
ATOM 8440 C C . PHE D 1 200 ? 28.644 80.998 20.532 1.00 16.53 184 PHE D C 1
ATOM 8441 O O . PHE D 1 200 ? 29.747 81.482 20.777 1.00 17.12 184 PHE D O 1
ATOM 8449 N N . GLY D 1 201 ? 28.051 81.103 19.348 1.00 16.47 185 GLY D N 1
ATOM 8450 C CA . GLY D 1 201 ? 28.634 81.859 18.247 1.00 16.27 185 GLY D CA 1
ATOM 8451 C C . GLY D 1 201 ? 28.966 83.289 18.628 1.00 16.10 185 GLY D C 1
ATOM 8452 O O . GLY D 1 201 ? 30.033 83.771 18.297 1.00 17.35 185 GLY D O 1
ATOM 8453 N N . GLN D 1 202 ? 28.055 83.978 19.314 1.00 16.08 186 GLN D N 1
ATOM 8454 C CA . GLN D 1 202 ? 28.313 85.361 19.701 1.00 15.82 186 GLN D CA 1
ATOM 8455 C C . GLN D 1 202 ? 29.333 85.471 20.832 1.00 16.61 186 GLN D C 1
ATOM 8456 O O . GLN D 1 202 ? 30.040 86.475 20.895 1.00 17.59 186 GLN D O 1
ATOM 8462 N N . CYS D 1 203 ? 29.474 84.439 21.663 1.00 16.34 187 CYS D N 1
ATOM 8463 C CA . CYS D 1 203 ? 30.611 84.369 22.613 1.00 17.43 187 CYS D CA 1
ATOM 8464 C C . CYS D 1 203 ? 31.934 84.483 21.843 1.00 18.00 187 CYS D C 1
ATOM 8465 O O . CYS D 1 203 ? 32.790 85.310 22.172 1.00 19.07 187 CYS D O 1
ATOM 8468 N N . VAL D 1 204 ? 32.056 83.664 20.805 1.00 17.88 188 VAL D N 1
ATOM 8469 C CA . VAL D 1 204 ? 33.247 83.619 19.950 1.00 18.02 188 VAL D CA 1
ATOM 8470 C C . VAL D 1 204 ? 33.437 84.952 19.205 1.00 18.89 188 VAL D C 1
ATOM 8471 O O . VAL D 1 204 ? 34.530 85.567 19.230 1.00 19.49 188 VAL D O 1
ATOM 8475 N N . ASP D 1 205 ? 32.372 85.385 18.531 1.00 17.90 189 ASP D N 1
ATOM 8476 C CA . ASP D 1 205 ? 32.417 86.542 17.650 1.00 18.67 189 ASP D CA 1
ATOM 8477 C C . ASP D 1 205 ? 32.728 87.828 18.395 1.00 19.51 189 ASP D C 1
ATOM 8478 O O . ASP D 1 205 ? 33.529 88.645 17.925 1.00 20.87 189 ASP D O 1
ATOM 8483 N N . GLN D 1 206 ? 32.110 88.006 19.553 1.00 18.94 190 GLN D N 1
ATOM 8484 C CA . GLN D 1 206 ? 32.209 89.257 20.294 1.00 20.80 190 GLN D CA 1
ATOM 8485 C C . GLN D 1 206 ? 33.438 89.332 21.190 1.00 22.66 190 GLN D C 1
ATOM 8486 O O . GLN D 1 206 ? 33.710 90.385 21.758 1.00 23.66 190 GLN D O 1
ATOM 8492 N N . ASN D 1 207 ? 34.197 88.249 21.310 1.00 23.18 191 ASN D N 1
ATOM 8493 C CA . ASN D 1 207 ? 35.343 88.238 22.227 1.00 25.78 191 ASN D CA 1
ATOM 8494 C C . ASN D 1 207 ? 36.590 87.756 21.514 1.00 30.76 191 ASN D C 1
ATOM 8495 O O . ASN D 1 207 ? 37.278 86.861 21.978 1.00 31.79 191 ASN D O 1
ATOM 8500 N N . ARG D 1 208 ? 36.886 88.411 20.392 1.00 36.71 192 ARG D N 1
ATOM 8501 C CA . ARG D 1 208 ? 38.034 88.068 19.535 1.00 40.76 192 ARG D CA 1
ATOM 8502 C C . ARG D 1 208 ? 39.365 88.554 20.067 1.00 44.41 192 ARG D C 1
ATOM 8503 O O . ARG D 1 208 ? 40.389 87.913 19.847 1.00 46.60 192 ARG D O 1
ATOM 8511 N N . GLN D 1 209 ? 39.348 89.701 20.736 1.00 49.03 193 GLN D N 1
ATOM 8512 C CA . GLN D 1 209 ? 40.561 90.273 21.314 1.00 54.19 193 GLN D CA 1
ATOM 8513 C C . GLN D 1 209 ? 41.142 89.441 22.461 1.00 52.56 193 GLN D C 1
ATOM 8514 O O . GLN D 1 209 ? 42.332 89.535 22.734 1.00 52.25 193 GLN D O 1
ATOM 8520 N N . GLN D 1 210 ? 40.324 88.600 23.096 1.00 51.29 194 GLN D N 1
ATOM 8521 C CA . GLN D 1 210 ? 40.580 88.168 24.470 1.00 48.81 194 GLN D CA 1
ATOM 8522 C C . GLN D 1 210 ? 41.425 86.905 24.663 1.00 46.19 194 GLN D C 1
ATOM 8523 O O . GLN D 1 210 ? 41.849 86.634 25.785 1.00 45.38 194 GLN D O 1
ATOM 8529 N N . GLN D 1 211 ? 41.649 86.131 23.601 1.00 46.61 195 GLN D N 1
ATOM 8530 C CA . GLN D 1 211 ? 42.316 84.816 23.696 1.00 45.27 195 GLN D CA 1
ATOM 8531 C C . GLN D 1 211 ? 41.598 83.837 24.652 1.00 38.49 195 GLN D C 1
ATOM 8532 O O . GLN D 1 211 ? 42.239 82.980 25.270 1.00 39.67 195 GLN D O 1
ATOM 8538 N N . PHE D 1 212 ? 40.278 83.961 24.760 1.00 31.60 196 PHE D N 1
ATOM 8539 C CA . PHE D 1 212 ? 39.490 83.082 25.629 1.00 27.52 196 PHE D CA 1
ATOM 8540 C C . PHE D 1 212 ? 39.429 81.679 25.052 1.00 24.58 196 PHE D C 1
ATOM 8541 O O . PHE D 1 212 ? 39.503 81.494 23.834 1.00 25.64 196 PHE D O 1
ATOM 8549 N N . ALA D 1 213 ? 39.280 80.694 25.934 1.00 21.50 197 ALA D N 1
ATOM 8550 C CA . ALA D 1 213 ? 38.953 79.336 25.540 1.00 20.31 197 ALA D CA 1
ATOM 8551 C C . ALA D 1 213 ? 37.441 79.251 25.366 1.00 20.22 197 ALA D C 1
ATOM 8552 O O . ALA D 1 213 ? 36.687 79.635 26.266 1.00 20.18 197 ALA D O 1
ATOM 8554 N N . PHE D 1 214 ? 36.996 78.781 24.203 1.00 19.25 198 PHE D N 1
ATOM 8555 C CA . PHE D 1 214 ? 35.572 78.582 23.939 1.00 18.89 198 PHE D CA 1
ATOM 8556 C C . PHE D 1 214 ? 35.370 77.098 23.804 1.00 18.56 198 PHE D C 1
ATOM 8557 O O . PHE D 1 214 ? 35.502 76.526 22.713 1.00 17.78 198 PHE D O 1
ATOM 8565 N N . LEU D 1 215 ? 35.113 76.465 24.942 1.00 17.63 199 LEU D N 1
ATOM 8566 C CA . LEU D 1 215 ? 35.101 75.018 25.027 1.00 18.01 199 LEU D CA 1
ATOM 8567 C C . LEU D 1 215 ? 33.668 74.534 24.961 1.00 18.19 199 LEU D C 1
ATOM 8568 O O . LEU D 1 215 ? 32.849 74.904 25.805 1.00 19.11 199 LEU D O 1
ATOM 8573 N N . PHE D 1 216 ? 33.370 73.691 23.989 1.00 16.50 200 PHE D N 1
ATOM 8574 C CA . PHE D 1 216 ? 32.002 73.260 23.781 1.00 17.23 200 PHE D CA 1
ATOM 8575 C C . PHE D 1 216 ? 31.740 72.021 24.601 1.00 17.90 200 PHE D C 1
ATOM 8576 O O . PHE D 1 216 ? 32.596 71.165 24.682 1.00 18.35 200 PHE D O 1
ATOM 8584 N N . GLY D 1 217 ? 30.562 71.943 25.206 1.00 17.09 201 GLY D N 1
ATOM 8585 C CA . GLY D 1 217 ? 30.224 70.881 26.158 1.00 17.90 201 GLY D CA 1
ATOM 8586 C C . GLY D 1 217 ? 29.211 69.838 25.739 1.00 18.19 201 GLY D C 1
ATOM 8587 O O . GLY D 1 217 ? 28.821 69.015 26.574 1.00 20.91 201 GLY D O 1
ATOM 8588 N N . VAL D 1 218 ? 28.767 69.850 24.482 1.00 17.45 202 VAL D N 1
ATOM 8589 C CA . VAL D 1 218 ? 27.793 68.847 23.991 1.00 17.86 202 VAL D CA 1
ATOM 8590 C C . VAL D 1 218 ? 28.471 67.913 22.993 1.00 17.88 202 VAL D C 1
ATOM 8591 O O . VAL D 1 218 ? 28.451 68.127 21.768 1.00 17.95 202 VAL D O 1
ATOM 8595 N N . ASP D 1 219 ? 29.055 66.839 23.525 1.00 18.45 203 ASP D N 1
ATOM 8596 C CA . ASP D 1 219 ? 29.971 65.997 22.750 1.00 18.64 203 ASP D CA 1
ATOM 8597 C C . ASP D 1 219 ? 29.342 65.492 21.441 1.00 18.65 203 ASP D C 1
ATOM 8598 O O . ASP D 1 219 ? 29.969 65.485 20.376 1.00 19.10 203 ASP D O 1
ATOM 8603 N N . GLU D 1 220 ? 28.081 65.099 21.548 1.00 18.10 204 GLU D N 1
ATOM 8604 C CA . GLU D 1 220 ? 27.350 64.467 20.455 1.00 19.81 204 GLU D CA 1
ATOM 8605 C C . GLU D 1 220 ? 27.132 65.395 19.257 1.00 19.84 204 GLU D C 1
ATOM 8606 O O . GLU D 1 220 ? 26.735 64.928 18.193 1.00 20.49 204 GLU D O 1
ATOM 8612 N N . GLN D 1 221 ? 27.388 66.702 19.407 1.00 18.18 205 GLN D N 1
ATOM 8613 C CA . GLN D 1 221 ? 27.358 67.595 18.252 1.00 17.39 205 GLN D CA 1
ATOM 8614 C C . GLN D 1 221 ? 28.579 68.510 18.191 1.00 17.16 205 GLN D C 1
ATOM 8615 O O . GLN D 1 221 ? 28.486 69.637 17.731 1.00 17.63 205 GLN D O 1
ATOM 8621 N N . LEU D 1 222 ? 29.741 68.004 18.613 1.00 17.10 206 LEU D N 1
ATOM 8622 C CA . LEU D 1 222 ? 30.933 68.846 18.670 1.00 17.43 206 LEU D CA 1
ATOM 8623 C C . LEU D 1 222 ? 31.264 69.485 17.301 1.00 16.48 206 LEU D C 1
ATOM 8624 O O . LEU D 1 222 ? 31.609 70.663 17.234 1.00 16.58 206 LEU D O 1
ATOM 8629 N N . LEU D 1 223 ? 31.170 68.716 16.226 1.00 16.52 207 LEU D N 1
ATOM 8630 C CA . LEU D 1 223 ? 31.524 69.240 14.894 1.00 16.91 207 LEU D CA 1
ATOM 8631 C C . LEU D 1 223 ? 30.740 70.537 14.579 1.00 16.44 207 LEU D C 1
ATOM 8632 O O . LEU D 1 223 ? 31.272 71.472 13.992 1.00 16.55 207 LEU D O 1
ATOM 8637 N N . SER D 1 224 ? 29.478 70.571 14.996 1.00 16.34 208 SER D N 1
ATOM 8638 C CA . SER D 1 224 ? 28.636 71.752 14.796 1.00 16.62 208 SER D CA 1
ATOM 8639 C C . SER D 1 224 ? 29.162 72.983 15.529 1.00 16.61 208 SER D C 1
ATOM 8640 O O . SER D 1 224 ? 28.941 74.107 15.084 1.00 17.18 208 SER D O 1
ATOM 8643 N N . ALA D 1 225 ? 29.804 72.776 16.672 1.00 17.12 209 ALA D N 1
ATOM 8644 C CA . ALA D 1 225 ? 30.464 73.854 17.396 1.00 17.02 209 ALA D CA 1
ATOM 8645 C C . ALA D 1 225 ? 31.838 74.207 16.843 1.00 17.06 209 ALA D C 1
ATOM 8646 O O . ALA D 1 225 ? 32.222 75.371 16.877 1.00 16.59 209 ALA D O 1
ATOM 8648 N N . LEU D 1 226 ? 32.567 73.220 16.313 1.00 16.91 210 LEU D N 1
ATOM 8649 C CA . LEU D 1 226 ? 33.855 73.495 15.672 1.00 17.34 210 LEU D CA 1
ATOM 8650 C C . LEU D 1 226 ? 33.679 74.471 14.515 1.00 16.90 210 LEU D C 1
ATOM 8651 O O . LEU D 1 226 ? 34.452 75.428 14.395 1.00 17.73 210 LEU D O 1
ATOM 8656 N N . VAL D 1 227 ? 32.636 74.285 13.707 1.00 17.25 211 VAL D N 1
ATOM 8657 C CA . VAL D 1 227 ? 32.404 75.193 12.583 1.00 17.88 211 VAL D CA 1
ATOM 8658 C C . VAL D 1 227 ? 32.022 76.608 13.047 1.00 18.19 211 VAL D C 1
ATOM 8659 O O . VAL D 1 227 ? 32.211 77.566 12.306 1.00 17.67 211 VAL D O 1
ATOM 8663 N N . MET D 1 228 ? 31.527 76.727 14.287 1.00 18.07 212 MET D N 1
ATOM 8664 C CA . MET D 1 228 ? 31.176 78.014 14.887 1.00 18.83 212 MET D CA 1
ATOM 8665 C C . MET D 1 228 ? 32.293 78.660 15.698 1.00 18.47 212 MET D C 1
ATOM 8666 O O . MET D 1 228 ? 32.079 79.700 16.325 1.00 20.23 212 MET D O 1
ATOM 8671 N N . GLY D 1 229 ? 33.480 78.054 15.684 1.00 18.53 213 GLY D N 1
ATOM 8672 C CA . GLY D 1 229 ? 34.670 78.631 16.268 1.00 18.60 213 GLY D CA 1
ATOM 8673 C C . GLY D 1 229 ? 35.092 78.105 17.621 1.00 18.33 213 GLY D C 1
ATOM 8674 O O . GLY D 1 229 ? 35.913 78.733 18.284 1.00 19.21 213 GLY D O 1
ATOM 8675 N N . ALA D 1 230 ? 34.545 76.965 18.044 1.00 17.72 214 ALA D N 1
ATOM 8676 C CA . ALA D 1 230 ? 35.003 76.330 19.285 1.00 17.91 214 ALA D CA 1
ATOM 8677 C C . ALA D 1 230 ? 36.499 76.078 19.222 1.00 18.22 214 ALA D C 1
ATOM 8678 O O . ALA D 1 230 ? 37.032 75.655 18.172 1.00 19.26 214 ALA D O 1
ATOM 8680 N N . THR D 1 231 ? 37.170 76.369 20.336 1.00 19.04 215 THR D N 1
ATOM 8681 C CA . THR D 1 231 ? 38.621 76.183 20.454 1.00 20.10 215 THR D CA 1
ATOM 8682 C C . THR D 1 231 ? 38.988 74.864 21.139 1.00 20.63 215 THR D C 1
ATOM 8683 O O . THR D 1 231 ? 40.168 74.537 21.280 1.00 22.86 215 THR D O 1
ATOM 8687 N N . GLY D 1 232 ? 37.971 74.120 21.581 1.00 19.72 216 GLY D N 1
ATOM 8688 C CA . GLY D 1 232 ? 38.171 72.863 22.254 1.00 18.96 216 GLY D CA 1
ATOM 8689 C C . GLY D 1 232 ? 36.838 72.326 22.735 1.00 19.05 216 GLY D C 1
ATOM 8690 O O . GLY D 1 232 ? 35.767 72.879 22.405 1.00 17.93 216 GLY D O 1
ATOM 8691 N N . ALA D 1 233 ? 36.905 71.270 23.534 1.00 18.66 217 ALA D N 1
ATOM 8692 C CA . ALA D 1 233 ? 35.695 70.625 24.032 1.00 19.37 217 ALA D CA 1
ATOM 8693 C C . ALA D 1 233 ? 35.943 70.065 25.396 1.00 19.53 217 ALA D C 1
ATOM 8694 O O . ALA D 1 233 ? 37.036 69.581 25.660 1.00 20.20 217 ALA D O 1
ATOM 8696 N N . VAL D 1 234 ? 34.920 70.117 26.249 1.00 19.27 218 VAL D N 1
ATOM 8697 C CA . VAL D 1 234 ? 34.962 69.507 27.569 1.00 19.62 218 VAL D CA 1
ATOM 8698 C C . VAL D 1 234 ? 33.778 68.557 27.637 1.00 19.73 218 VAL D C 1
ATOM 8699 O O . VAL D 1 234 ? 32.643 68.940 27.348 1.00 19.54 218 VAL D O 1
ATOM 8703 N N . GLY D 1 235 ? 34.024 67.316 28.009 1.00 18.26 219 GLY D N 1
ATOM 8704 C CA . GLY D 1 235 ? 32.944 66.361 28.036 1.00 18.45 219 GLY D CA 1
ATOM 8705 C C . GLY D 1 235 ? 33.300 65.013 28.570 1.00 18.13 219 GLY D C 1
ATOM 8706 O O . GLY D 1 235 ? 34.472 64.667 28.718 1.00 18.25 219 GLY D O 1
ATOM 8707 N N . SER D 1 236 ? 32.243 64.266 28.861 1.00 18.85 220 SER D N 1
ATOM 8708 C CA . SER D 1 236 ? 32.352 62.931 29.435 1.00 18.73 220 SER D CA 1
ATOM 8709 C C . SER D 1 236 ? 32.829 61.874 28.442 1.00 19.05 220 SER D C 1
ATOM 8710 O O . SER D 1 236 ? 33.452 60.895 28.844 1.00 18.52 220 SER D O 1
ATOM 8713 N N . THR D 1 237 ? 32.516 62.030 27.161 1.00 18.30 221 THR D N 1
ATOM 8714 C CA . THR D 1 237 ? 32.810 60.944 26.211 1.00 18.88 221 THR D CA 1
ATOM 8715 C C . THR D 1 237 ? 34.307 60.815 25.924 1.00 18.05 221 THR D C 1
ATOM 8716 O O . THR D 1 237 ? 34.746 59.754 25.489 1.00 18.96 221 THR D O 1
ATOM 8720 N N . TYR D 1 238 ? 35.085 61.865 26.189 1.00 18.31 222 TYR D N 1
ATOM 8721 C CA . TYR D 1 238 ? 36.517 61.884 25.839 1.00 19.06 222 TYR D CA 1
ATOM 8722 C C . TYR D 1 238 ? 37.332 60.980 26.758 1.00 19.60 222 TYR D C 1
ATOM 8723 O O . TYR D 1 238 ? 38.470 60.664 26.451 1.00 21.16 222 TYR D O 1
ATOM 8732 N N . ASN D 1 239 ? 36.738 60.557 27.876 1.00 19.48 223 ASN D N 1
ATOM 8733 C CA . ASN D 1 239 ? 37.307 59.513 28.716 1.00 19.63 223 ASN D CA 1
ATOM 8734 C C . ASN D 1 239 ? 37.509 58.185 27.998 1.00 19.88 223 ASN D C 1
ATOM 8735 O O . ASN D 1 239 ? 38.442 57.461 28.324 1.00 20.75 223 ASN D O 1
ATOM 8740 N N . TYR D 1 240 ? 36.612 57.840 27.074 1.00 19.83 224 TYR D N 1
ATOM 8741 C CA . TYR D 1 240 ? 36.638 56.545 26.373 1.00 20.44 224 TYR D CA 1
ATOM 8742 C C . TYR D 1 240 ? 36.511 56.624 24.836 1.00 21.14 224 TYR D C 1
ATOM 8743 O O . TYR D 1 240 ? 36.712 55.610 24.157 1.00 21.75 224 TYR D O 1
ATOM 8752 N N . LEU D 1 241 ? 36.161 57.802 24.298 1.00 21.03 225 LEU D N 1
ATOM 8753 C CA . LEU D 1 241 ? 36.133 58.052 22.844 1.00 21.90 225 LEU D CA 1
ATOM 8754 C C . LEU D 1 241 ? 37.093 59.173 22.444 1.00 21.54 225 LEU D C 1
ATOM 8755 O O . LEU D 1 241 ? 36.971 59.744 21.354 1.00 21.20 225 LEU D O 1
ATOM 8760 N N . GLY D 1 242 ? 38.073 59.466 23.294 1.00 22.02 226 GLY D N 1
ATOM 8761 C CA . GLY D 1 242 ? 39.012 60.557 23.031 1.00 23.11 226 GLY D CA 1
ATOM 8762 C C . GLY D 1 242 ? 39.851 60.359 21.781 1.00 23.71 226 GLY D C 1
ATOM 8763 O O . GLY D 1 242 ? 40.096 61.311 21.016 1.00 23.60 226 GLY D O 1
ATOM 8764 N N . LYS D 1 243 ? 40.310 59.132 21.569 1.00 25.78 227 LYS D N 1
ATOM 8765 C CA . LYS D 1 243 ? 41.121 58.825 20.382 1.00 28.24 227 LYS D CA 1
ATOM 8766 C C . LYS D 1 243 ? 40.324 59.090 19.105 1.00 26.44 227 LYS D C 1
ATOM 8767 O O . LYS D 1 243 ? 40.796 59.777 18.194 1.00 26.33 227 LYS D O 1
ATOM 8773 N N . LYS D 1 244 ? 39.107 58.564 19.058 1.00 25.92 228 LYS D N 1
ATOM 8774 C CA . LYS D 1 244 ? 38.220 58.788 17.924 1.00 26.72 228 LYS D CA 1
ATOM 8775 C C . LYS D 1 244 ? 37.845 60.271 17.728 1.00 24.49 228 LYS D C 1
ATOM 8776 O O . LYS D 1 244 ? 37.792 60.784 16.606 1.00 22.94 228 LYS D O 1
ATOM 8782 N N . THR D 1 245 ? 37.580 60.954 18.824 1.00 22.74 229 THR D N 1
ATOM 8783 C CA . THR D 1 245 ? 37.266 62.389 18.761 1.00 21.40 229 THR D CA 1
ATOM 8784 C C . THR D 1 245 ? 38.464 63.207 18.283 1.00 21.52 229 THR D C 1
ATOM 8785 O O . THR D 1 245 ? 38.303 64.158 17.500 1.00 21.58 229 THR D O 1
ATOM 8789 N N . ASN D 1 246 ? 39.665 62.835 18.726 1.00 21.16 230 ASN D N 1
ATOM 8790 C CA . ASN D 1 246 ? 40.894 63.473 18.233 1.00 22.37 230 ASN D CA 1
ATOM 8791 C C . ASN D 1 246 ? 41.068 63.291 16.727 1.00 22.34 230 ASN D C 1
ATOM 8792 O O . ASN D 1 246 ? 41.552 64.214 16.067 1.00 23.65 230 ASN D O 1
ATOM 8797 N N . GLN D 1 247 ? 40.675 62.139 16.187 1.00 23.51 231 GLN D N 1
ATOM 8798 C CA . GLN D 1 247 ? 40.710 61.939 14.732 1.00 25.40 231 GLN D CA 1
ATOM 8799 C C . GLN D 1 247 ? 39.792 62.929 14.026 1.00 25.04 231 GLN D C 1
ATOM 8800 O O . GLN D 1 247 ? 40.139 63.466 12.973 1.00 25.21 231 GLN D O 1
ATOM 8806 N N . MET D 1 248 ? 38.621 63.169 14.620 1.00 23.23 232 MET D N 1
ATOM 8807 C CA . MET D 1 248 ? 37.666 64.138 14.078 1.00 22.62 232 MET D CA 1
ATOM 8808 C C . MET D 1 248 ? 38.210 65.559 14.125 1.00 21.89 232 MET D C 1
ATOM 8809 O O . MET D 1 248 ? 38.087 66.317 13.149 1.00 21.14 232 MET D O 1
ATOM 8814 N N . LEU D 1 249 ? 38.797 65.932 15.260 1.00 22.20 233 LEU D N 1
ATOM 8815 C CA . LEU D 1 249 ? 39.405 67.241 15.404 1.00 23.32 233 LEU D CA 1
ATOM 8816 C C . LEU D 1 249 ? 40.519 67.445 14.379 1.00 24.31 233 LEU D C 1
ATOM 8817 O O . LEU D 1 249 ? 40.656 68.535 13.837 1.00 23.75 233 LEU D O 1
ATOM 8822 N N . GLU D 1 250 ? 41.312 66.397 14.153 1.00 24.18 234 GLU D N 1
ATOM 8823 C CA . GLU D 1 250 ? 42.415 66.466 13.201 1.00 25.71 234 GLU D CA 1
ATOM 8824 C C . GLU D 1 250 ? 41.877 66.663 11.782 1.00 23.34 234 GLU D C 1
ATOM 8825 O O . GLU D 1 250 ? 42.380 67.498 11.044 1.00 24.17 234 GLU D O 1
ATOM 8831 N N . ALA D 1 251 ? 40.878 65.875 11.410 1.00 22.29 235 ALA D N 1
ATOM 8832 C CA . ALA D 1 251 ? 40.234 66.004 10.101 1.00 22.08 235 ALA D CA 1
ATOM 8833 C C . ALA D 1 251 ? 39.734 67.424 9.901 1.00 21.16 235 ALA D C 1
ATOM 8834 O O . ALA D 1 251 ? 39.966 68.036 8.848 1.00 20.25 235 ALA D O 1
ATOM 8836 N N . PHE D 1 252 ? 39.062 67.972 10.918 1.00 20.56 236 PHE D N 1
ATOM 8837 C CA . PHE D 1 252 ? 38.592 69.350 10.829 1.00 21.27 236 PHE D CA 1
ATOM 8838 C C . PHE D 1 252 ? 39.740 70.344 10.636 1.00 21.89 236 PHE D C 1
ATOM 8839 O O . PHE D 1 252 ? 39.676 71.199 9.739 1.00 21.03 236 PHE D O 1
ATOM 8847 N N . GLU D 1 253 ? 40.786 70.240 11.455 1.00 22.03 237 GLU D N 1
ATOM 8848 C CA . GLU D 1 253 ? 41.919 71.180 11.360 1.00 23.74 237 GLU D CA 1
ATOM 8849 C C . GLU D 1 253 ? 42.625 71.032 9.996 1.00 22.70 237 GLU D C 1
ATOM 8850 O O . GLU D 1 253 ? 43.125 72.014 9.460 1.00 23.63 237 GLU D O 1
ATOM 8856 N N . GLN D 1 254 ? 42.643 69.818 9.456 1.00 22.21 238 GLN D N 1
ATOM 8857 C CA . GLN D 1 254 ? 43.256 69.558 8.140 1.00 23.11 238 GLN D CA 1
ATOM 8858 C C . GLN D 1 254 ? 42.300 69.811 6.978 1.00 22.39 238 GLN D C 1
ATOM 8859 O O . GLN D 1 254 ? 42.587 69.432 5.832 1.00 22.78 238 GLN D O 1
ATOM 8865 N N . LYS D 1 255 ? 41.162 70.454 7.251 1.00 21.76 239 LYS D N 1
ATOM 8866 C CA . LYS D 1 255 ? 40.226 70.835 6.201 1.00 22.07 239 LYS D CA 1
ATOM 8867 C C . LYS D 1 255 ? 39.714 69.614 5.416 1.00 22.55 239 LYS D C 1
ATOM 8868 O O . LYS D 1 255 ? 39.460 69.692 4.221 1.00 23.02 239 LYS D O 1
ATOM 8874 N N . ASP D 1 256 ? 39.563 68.479 6.098 1.00 23.47 240 ASP D N 1
ATOM 8875 C CA . ASP D 1 256 ? 38.890 67.325 5.524 1.00 22.61 240 ASP D CA 1
ATOM 8876 C C . ASP D 1 256 ? 37.540 67.195 6.211 1.00 22.80 240 ASP D C 1
ATOM 8877 O O . ASP D 1 256 ? 37.345 66.367 7.104 1.00 22.89 240 ASP D O 1
ATOM 8882 N N . PHE D 1 257 ? 36.599 68.025 5.781 1.00 20.78 241 PHE D N 1
ATOM 8883 C CA . PHE D 1 257 ? 35.347 68.195 6.509 1.00 20.93 241 PHE D CA 1
ATOM 8884 C C . PHE D 1 257 ? 34.394 67.032 6.307 1.00 22.10 241 PHE D C 1
ATOM 8885 O O . PHE D 1 257 ? 33.559 66.737 7.181 1.00 23.85 241 PHE D O 1
ATOM 8893 N N . SER D 1 258 ? 34.516 66.363 5.162 1.00 23.54 242 SER D N 1
ATOM 8894 C CA . SER D 1 258 ? 33.724 65.172 4.895 1.00 25.90 242 SER D CA 1
ATOM 8895 C C . SER D 1 258 ? 34.148 64.029 5.798 1.00 24.47 242 SER D C 1
ATOM 8896 O O . SER D 1 258 ? 33.298 63.314 6.332 1.00 23.56 242 SER D O 1
ATOM 8899 N N . LEU D 1 259 ? 35.458 63.875 5.972 1.00 23.77 243 LEU D N 1
ATOM 8900 C CA . LEU D 1 259 ? 35.982 62.899 6.916 1.00 24.30 243 LEU D CA 1
ATOM 8901 C C . LEU D 1 259 ? 35.531 63.248 8.340 1.00 22.49 243 LEU D C 1
ATOM 8902 O O . LEU D 1 259 ? 35.118 62.367 9.103 1.00 21.78 243 LEU D O 1
ATOM 8907 N N . ALA D 1 260 ? 35.627 64.531 8.694 1.00 20.28 244 ALA D N 1
ATOM 8908 C CA . ALA D 1 260 ? 35.210 64.983 10.029 1.00 19.88 244 ALA D CA 1
ATOM 8909 C C . ALA D 1 260 ? 33.745 64.626 10.309 1.00 19.99 244 ALA D C 1
ATOM 8910 O O . ALA D 1 260 ? 33.415 64.135 11.393 1.00 19.07 244 ALA D O 1
ATOM 8912 N N . LEU D 1 261 ? 32.871 64.838 9.333 1.00 18.53 245 LEU D N 1
ATOM 8913 C CA . LEU D 1 261 ? 31.467 64.476 9.493 1.00 19.73 245 LEU D CA 1
ATOM 8914 C C . LEU D 1 261 ? 31.263 62.970 9.643 1.00 19.88 245 LEU D C 1
ATOM 8915 O O . LEU D 1 261 ? 30.496 62.538 10.491 1.00 19.36 245 LEU D O 1
ATOM 8920 N N . ASN D 1 262 ? 31.949 62.175 8.824 1.00 21.84 246 ASN D N 1
ATOM 8921 C CA . ASN D 1 262 ? 31.897 60.715 8.962 1.00 22.97 246 ASN D CA 1
ATOM 8922 C C . ASN D 1 262 ? 32.262 60.304 10.392 1.00 21.82 246 ASN D C 1
ATOM 8923 O O . ASN D 1 262 ? 31.563 59.499 10.987 1.00 21.35 246 ASN D O 1
ATOM 8928 N N . TYR D 1 263 ? 33.327 60.878 10.941 1.00 21.53 247 TYR D N 1
ATOM 8929 C CA . TYR D 1 263 ? 33.725 60.562 12.314 1.00 22.98 247 TYR D CA 1
ATOM 8930 C C . TYR D 1 263 ? 32.683 61.004 13.340 1.00 21.25 247 TYR D C 1
ATOM 8931 O O . TYR D 1 263 ? 32.358 60.263 14.281 1.00 19.88 247 TYR D O 1
ATOM 8940 N N . GLN D 1 264 ? 32.137 62.204 13.158 1.00 20.19 248 GLN D N 1
ATOM 8941 C CA . GLN D 1 264 ? 31.089 62.669 14.059 1.00 19.38 248 GLN D CA 1
ATOM 8942 C C . GLN D 1 264 ? 29.891 61.735 14.033 1.00 19.47 248 GLN D C 1
ATOM 8943 O O . GLN D 1 264 ? 29.322 61.427 15.088 1.00 19.00 248 GLN D O 1
ATOM 8949 N N . PHE D 1 265 ? 29.486 61.306 12.843 1.00 19.71 249 PHE D N 1
ATOM 8950 C CA . PHE D 1 265 ? 28.343 60.411 12.734 1.00 20.29 249 PHE D CA 1
ATOM 8951 C C . PHE D 1 265 ? 28.560 59.072 13.439 1.00 21.61 249 PHE D C 1
ATOM 8952 O O . PHE D 1 265 ? 27.630 58.552 14.049 1.00 21.30 249 PHE D O 1
ATOM 8960 N N A CYS D 1 266 ? 29.769 58.522 13.350 0.50 22.98 250 CYS D N 1
ATOM 8961 N N B CYS D 1 266 ? 29.769 58.525 13.363 0.50 23.55 250 CYS D N 1
ATOM 8962 C CA A CYS D 1 266 ? 30.095 57.279 14.057 0.50 23.87 250 CYS D CA 1
ATOM 8963 C CA B CYS D 1 266 ? 30.064 57.275 14.062 0.50 24.84 250 CYS D CA 1
ATOM 8964 C C A CYS D 1 266 ? 29.908 57.458 15.570 0.50 22.49 250 CYS D C 1
ATOM 8965 C C B CYS D 1 266 ? 29.907 57.454 15.578 0.50 23.01 250 CYS D C 1
ATOM 8966 O O A CYS D 1 266 ? 29.281 56.629 16.228 0.50 22.75 250 CYS D O 1
ATOM 8967 O O B CYS D 1 266 ? 29.300 56.619 16.247 0.50 23.24 250 CYS D O 1
ATOM 8972 N N . ILE D 1 267 ? 30.430 58.558 16.108 1.00 21.44 251 ILE D N 1
ATOM 8973 C CA . ILE D 1 267 ? 30.254 58.892 17.512 1.00 20.83 251 ILE D CA 1
ATOM 8974 C C . ILE D 1 267 ? 28.765 59.090 17.863 1.00 20.28 251 ILE D C 1
ATOM 8975 O O . ILE D 1 267 ? 28.278 58.594 18.894 1.00 20.94 251 ILE D O 1
ATOM 8980 N N . GLN D 1 268 ? 28.037 59.823 17.018 1.00 19.18 252 GLN D N 1
ATOM 8981 C CA . GLN D 1 268 ? 26.595 60.002 17.200 1.00 18.48 252 GLN D CA 1
ATOM 8982 C C . GLN D 1 268 ? 25.809 58.691 17.231 1.00 18.59 252 GLN D C 1
ATOM 8983 O O . GLN D 1 268 ? 24.853 58.575 17.991 1.00 17.70 252 GLN D O 1
ATOM 8989 N N . ARG D 1 269 ? 26.185 57.731 16.391 1.00 20.09 253 ARG D N 1
ATOM 8990 C CA . ARG D 1 269 ? 25.506 56.424 16.414 1.00 20.91 253 ARG D CA 1
ATOM 8991 C C . ARG D 1 269 ? 25.589 55.780 17.800 1.00 20.50 253 ARG D C 1
ATOM 8992 O O . ARG D 1 269 ? 24.598 55.241 18.290 1.00 21.46 253 ARG D O 1
ATOM 9000 N N . PHE D 1 270 ? 26.747 55.862 18.445 1.00 19.81 254 PHE D N 1
ATOM 9001 C CA . PHE D 1 270 ? 26.884 55.327 19.791 1.00 19.79 254 PHE D CA 1
ATOM 9002 C C . PHE D 1 270 ? 26.065 56.139 20.789 1.00 20.41 254 PHE D C 1
ATOM 9003 O O . PHE D 1 270 ? 25.262 55.585 21.538 1.00 19.20 254 PHE D O 1
ATOM 9011 N N . ILE D 1 271 ? 26.277 57.453 20.801 1.00 19.61 255 ILE D N 1
ATOM 9012 C CA . ILE D 1 271 ? 25.632 58.293 21.808 1.00 20.12 255 ILE D CA 1
ATOM 9013 C C . ILE D 1 271 ? 24.110 58.233 21.702 1.00 20.58 255 ILE D C 1
ATOM 9014 O O . ILE D 1 271 ? 23.412 58.111 22.721 1.00 21.60 255 ILE D O 1
ATOM 9019 N N . ASN D 1 272 ? 23.583 58.288 20.478 1.00 20.36 256 ASN D N 1
ATOM 9020 C CA . ASN D 1 272 ? 22.133 58.228 20.290 1.00 20.50 256 ASN D CA 1
ATOM 9021 C C . ASN D 1 272 ? 21.552 56.912 20.791 1.00 20.86 256 ASN D C 1
ATOM 9022 O O . ASN D 1 272 ? 20.472 56.894 21.370 1.00 20.70 256 ASN D O 1
ATOM 9027 N N . PHE D 1 273 ? 22.295 55.828 20.584 1.00 20.59 257 PHE D N 1
ATOM 9028 C CA . PHE D 1 273 ? 21.882 54.516 21.059 1.00 22.49 257 PHE D CA 1
ATOM 9029 C C . PHE D 1 273 ? 21.709 54.543 22.582 1.00 21.55 257 PHE D C 1
ATOM 9030 O O . PHE D 1 273 ? 20.710 54.062 23.099 1.00 22.51 257 PHE D O 1
ATOM 9038 N N . VAL D 1 274 ? 22.662 55.132 23.292 1.00 21.75 258 VAL D N 1
ATOM 9039 C CA . VAL D 1 274 ? 22.570 55.182 24.751 1.00 23.22 258 VAL D CA 1
ATOM 9040 C C . VAL D 1 274 ? 21.578 56.232 25.249 1.00 23.67 258 VAL D C 1
ATOM 9041 O O . VAL D 1 274 ? 20.907 55.987 26.253 1.00 24.63 258 VAL D O 1
ATOM 9045 N N . VAL D 1 275 ? 21.464 57.359 24.541 1.00 23.54 259 VAL D N 1
ATOM 9046 C CA . VAL D 1 275 ? 20.453 58.386 24.850 1.00 25.04 259 VAL D CA 1
ATOM 9047 C C . VAL D 1 275 ? 19.044 57.767 24.863 1.00 25.87 259 VAL D C 1
ATOM 9048 O O . VAL D 1 275 ? 18.265 58.006 25.791 1.00 26.78 259 VAL D O 1
ATOM 9052 N N . LYS D 1 276 ? 18.734 56.953 23.864 1.00 26.11 260 LYS D N 1
ATOM 9053 C CA . LYS D 1 276 ? 17.434 56.250 23.839 1.00 28.53 260 LYS D CA 1
ATOM 9054 C C . LYS D 1 276 ? 17.177 55.322 25.041 1.00 29.15 260 LYS D C 1
ATOM 9055 O O . LYS D 1 276 ? 16.035 55.179 25.465 1.00 31.61 260 LYS D O 1
ATOM 9061 N N . LEU D 1 277 ? 18.225 54.701 25.582 1.00 29.18 261 LEU D N 1
ATOM 9062 C CA . LEU D 1 277 ? 18.110 53.794 26.733 1.00 29.76 261 LEU D CA 1
ATOM 9063 C C . LEU D 1 277 ? 18.027 54.498 28.087 1.00 32.02 261 LEU D C 1
ATOM 9064 O O . LEU D 1 277 ? 17.478 53.936 29.032 1.00 34.57 261 LEU D O 1
ATOM 9069 N N . GLY D 1 278 ? 18.569 55.709 28.176 1.00 30.98 262 GLY D N 1
ATOM 9070 C CA . GLY D 1 278 ? 18.715 56.419 29.448 1.00 32.26 262 GLY D CA 1
ATOM 9071 C C . GLY D 1 278 ? 20.196 56.596 29.712 1.00 30.66 262 GLY D C 1
ATOM 9072 O O . GLY D 1 278 ? 20.850 55.664 30.166 1.00 33.40 262 GLY D O 1
ATOM 9073 N N . PHE D 1 279 ? 20.708 57.783 29.408 1.00 30.06 263 PHE D N 1
ATOM 9074 C CA . PHE D 1 279 ? 22.142 58.061 29.440 1.00 32.21 263 PHE D CA 1
ATOM 9075 C C . PHE D 1 279 ? 22.476 59.232 30.356 1.00 28.77 263 PHE D C 1
ATOM 9076 O O . PHE D 1 279 ? 22.354 60.397 29.990 1.00 32.07 263 PHE D O 1
ATOM 9084 N N . GLY D 1 280 ? 22.902 58.891 31.554 1.00 26.10 264 GLY D N 1
ATOM 9085 C CA . GLY D 1 280 ? 23.377 59.867 32.512 1.00 24.07 264 GLY D CA 1
ATOM 9086 C C . GLY D 1 280 ? 24.742 59.481 33.016 1.00 22.77 264 GLY D C 1
ATOM 9087 O O . GLY D 1 280 ? 25.440 58.620 32.441 1.00 21.43 264 GLY D O 1
ATOM 9088 N N . VAL D 1 281 ? 25.098 60.100 34.129 1.00 21.44 265 VAL D N 1
ATOM 9089 C CA . VAL D 1 281 ? 26.406 59.922 34.740 1.00 21.07 265 VAL D CA 1
ATOM 9090 C C . VAL D 1 281 ? 26.669 58.458 35.126 1.00 21.47 265 VAL D C 1
ATOM 9091 O O . VAL D 1 281 ? 27.776 57.968 34.935 1.00 19.83 265 VAL D O 1
ATOM 9095 N N A SER D 1 282 ? 25.652 57.767 35.651 0.50 21.27 266 SER D N 1
ATOM 9096 N N B SER D 1 282 ? 25.659 57.765 35.647 0.50 21.90 266 SER D N 1
ATOM 9097 C CA A SER D 1 282 ? 25.772 56.346 35.989 0.50 21.91 266 SER D CA 1
ATOM 9098 C CA B SER D 1 282 ? 25.827 56.365 36.002 0.50 22.93 266 SER D CA 1
ATOM 9099 C C A SER D 1 282 ? 26.256 55.503 34.814 0.50 21.41 266 SER D C 1
ATOM 9100 C C B SER D 1 282 ? 26.260 55.496 34.814 0.50 21.98 266 SER D C 1
ATOM 9101 O O A SER D 1 282 ? 27.127 54.644 34.969 0.50 22.29 266 SER D O 1
ATOM 9102 O O B SER D 1 282 ? 27.106 54.612 34.962 0.50 22.83 266 SER D O 1
ATOM 9107 N N . GLN D 1 283 ? 25.672 55.762 33.650 1.00 21.13 267 GLN D N 1
ATOM 9108 C CA . GLN D 1 283 ? 25.957 55.019 32.425 1.00 21.56 267 GLN D CA 1
ATOM 9109 C C . GLN D 1 283 ? 27.377 55.336 31.938 1.00 21.15 267 GLN D C 1
ATOM 9110 O O . GLN D 1 283 ? 28.106 54.446 31.531 1.00 20.67 267 GLN D O 1
ATOM 9116 N N . THR D 1 284 ? 27.776 56.600 32.042 1.00 19.90 268 THR D N 1
ATOM 9117 C CA . THR D 1 284 ? 29.155 56.990 31.777 1.00 20.24 268 THR D CA 1
ATOM 9118 C C . THR D 1 284 ? 30.155 56.207 32.624 1.00 20.51 268 THR D C 1
ATOM 9119 O O . THR D 1 284 ? 31.166 55.739 32.100 1.00 19.87 268 THR D O 1
ATOM 9123 N N . LYS D 1 285 ? 29.891 56.074 33.929 1.00 20.46 269 LYS D N 1
ATOM 9124 C CA . LYS D 1 285 ? 30.798 55.306 34.808 1.00 20.69 269 LYS D CA 1
ATOM 9125 C C . LYS D 1 285 ? 30.939 53.891 34.329 1.00 21.49 269 LYS D C 1
ATOM 9126 O O . LYS D 1 285 ? 32.051 53.362 34.248 1.00 21.98 269 LYS D O 1
ATOM 9132 N N . ALA D 1 286 ? 29.807 53.279 34.011 1.00 21.84 270 ALA D N 1
ATOM 9133 C CA . ALA D 1 286 ? 29.802 51.893 33.532 1.00 22.54 270 ALA D CA 1
ATOM 9134 C C . ALA D 1 286 ? 30.519 51.723 32.182 1.00 23.24 270 ALA D C 1
ATOM 9135 O O . ALA D 1 286 ? 31.242 50.743 31.994 1.00 23.96 270 ALA D O 1
ATOM 9137 N N . ILE D 1 287 ? 30.319 52.659 31.256 1.00 22.65 271 ILE D N 1
ATOM 9138 C CA . ILE D 1 287 ? 30.990 52.601 29.938 1.00 22.64 271 ILE D CA 1
ATOM 9139 C C . ILE D 1 287 ? 32.511 52.773 30.108 1.00 22.20 271 ILE D C 1
ATOM 9140 O O . ILE D 1 287 ? 33.299 52.081 29.462 1.00 23.55 271 ILE D O 1
ATOM 9145 N N . MET D 1 288 ? 32.934 53.698 30.965 1.00 21.34 272 MET D N 1
ATOM 9146 C CA . MET D 1 288 ? 34.362 53.879 31.191 1.00 22.44 272 MET D CA 1
ATOM 9147 C C . MET D 1 288 ? 35.001 52.607 31.760 1.00 22.19 272 MET D C 1
ATOM 9148 O O . MET D 1 288 ? 36.071 52.187 31.312 1.00 23.89 272 MET D O 1
ATOM 9153 N N . THR D 1 289 ? 34.349 52.002 32.743 1.00 23.80 273 THR D N 1
ATOM 9154 C CA . THR D 1 289 ? 34.821 50.733 33.308 1.00 25.21 273 THR D CA 1
ATOM 9155 C C . THR D 1 289 ? 34.993 49.665 32.227 1.00 26.90 273 THR D C 1
ATOM 9156 O O . THR D 1 289 ? 36.031 48.999 32.157 1.00 26.82 273 THR D O 1
ATOM 9160 N N . LEU D 1 290 ? 33.971 49.532 31.386 1.00 26.91 274 LEU D N 1
ATOM 9161 C CA . LEU D 1 290 ? 33.956 48.574 30.274 1.00 28.46 274 LEU D CA 1
ATOM 9162 C C . LEU D 1 290 ? 35.093 48.818 29.272 1.00 28.95 274 LEU D C 1
ATOM 9163 O O . LEU D 1 290 ? 35.806 47.891 28.893 1.00 28.66 274 LEU D O 1
ATOM 9168 N N . VAL D 1 291 ? 35.259 50.066 28.855 1.00 27.08 275 VAL D N 1
ATOM 9169 C CA . VAL D 1 291 ? 36.239 50.406 27.819 1.00 27.37 275 VAL D CA 1
ATOM 9170 C C . VAL D 1 291 ? 37.674 50.395 28.359 1.00 27.00 275 VAL D C 1
ATOM 9171 O O . VAL D 1 291 ? 38.567 49.823 27.739 1.00 27.99 275 VAL D O 1
ATOM 9175 N N . SER D 1 292 ? 37.892 51.039 29.496 1.00 25.77 276 SER D N 1
ATOM 9176 C CA . SER D 1 292 ? 39.245 51.227 30.029 1.00 25.83 276 SER D CA 1
ATOM 9177 C C . SER D 1 292 ? 39.769 50.035 30.850 1.00 27.36 276 SER D C 1
ATOM 9178 O O . SER D 1 292 ? 40.985 49.893 31.036 1.00 27.15 276 SER D O 1
ATOM 9181 N N . GLY D 1 293 ? 38.867 49.217 31.379 1.00 27.71 277 GLY D N 1
ATOM 9182 C CA . GLY D 1 293 ? 39.256 48.194 32.362 1.00 28.31 277 GLY D CA 1
ATOM 9183 C C . GLY D 1 293 ? 39.590 48.701 33.752 1.00 28.83 277 GLY D C 1
ATOM 9184 O O . GLY D 1 293 ? 39.970 47.906 34.618 1.00 30.76 277 GLY D O 1
ATOM 9185 N N . ILE D 1 294 ? 39.435 50.008 33.991 1.00 27.48 278 ILE D N 1
ATOM 9186 C CA . ILE D 1 294 ? 39.701 50.603 35.286 1.00 26.96 278 ILE D CA 1
ATOM 9187 C C . ILE D 1 294 ? 38.352 50.689 36.000 1.00 27.12 278 ILE D C 1
ATOM 9188 O O . ILE D 1 294 ? 37.374 51.189 35.423 1.00 25.55 278 ILE D O 1
ATOM 9193 N N . PRO D 1 295 ? 38.278 50.197 37.247 1.00 27.34 279 PRO D N 1
ATOM 9194 C CA . PRO D 1 295 ? 36.966 50.150 37.903 1.00 27.28 279 PRO D CA 1
ATOM 9195 C C . PRO D 1 295 ? 36.503 51.524 38.393 1.00 26.33 279 PRO D C 1
ATOM 9196 O O . PRO D 1 295 ? 37.082 52.060 39.329 1.00 26.22 279 PRO D O 1
ATOM 9200 N N . MET D 1 296 ? 35.466 52.075 37.770 1.00 25.31 280 MET D N 1
ATOM 9201 C CA . MET D 1 296 ? 34.905 53.357 38.227 1.00 25.09 280 MET D CA 1
ATOM 9202 C C . MET D 1 296 ? 33.965 53.175 39.404 1.00 24.39 280 MET D C 1
ATOM 9203 O O . MET D 1 296 ? 33.694 54.133 40.130 1.00 23.59 280 MET D O 1
ATOM 9208 N N . GLY D 1 297 ? 33.463 51.950 39.592 1.00 25.12 281 GLY D N 1
ATOM 9209 C CA . GLY D 1 297 ? 32.536 51.662 40.664 1.00 24.84 281 GLY D CA 1
ATOM 9210 C C . GLY D 1 297 ? 31.171 52.284 40.464 1.00 25.12 281 GLY D C 1
ATOM 9211 O O . GLY D 1 297 ? 30.883 52.852 39.403 1.00 25.27 281 GLY D O 1
ATOM 9212 N N . PRO D 1 298 ? 30.314 52.181 41.494 1.00 25.80 282 PRO D N 1
ATOM 9213 C CA . PRO D 1 298 ? 28.978 52.714 41.407 1.00 26.40 282 PRO D CA 1
ATOM 9214 C C . PRO D 1 298 ? 28.995 54.212 41.558 1.00 24.66 282 PRO D C 1
ATOM 9215 O O . PRO D 1 298 ? 29.987 54.771 42.018 1.00 24.00 282 PRO D O 1
ATOM 9219 N N . PRO D 1 299 ? 27.903 54.861 41.155 1.00 24.38 283 PRO D N 1
ATOM 9220 C CA . PRO D 1 299 ? 27.709 56.257 41.458 1.00 23.81 283 PRO D CA 1
ATOM 9221 C C . PRO D 1 299 ? 27.103 56.398 42.854 1.00 24.27 283 PRO D C 1
ATOM 9222 O O . PRO D 1 299 ? 26.618 55.417 43.433 1.00 24.47 283 PRO D O 1
ATOM 9226 N N . ARG D 1 300 ? 27.132 57.611 43.378 1.00 23.32 284 ARG D N 1
ATOM 9227 C CA . ARG D 1 300 ? 26.512 57.940 44.649 1.00 23.80 284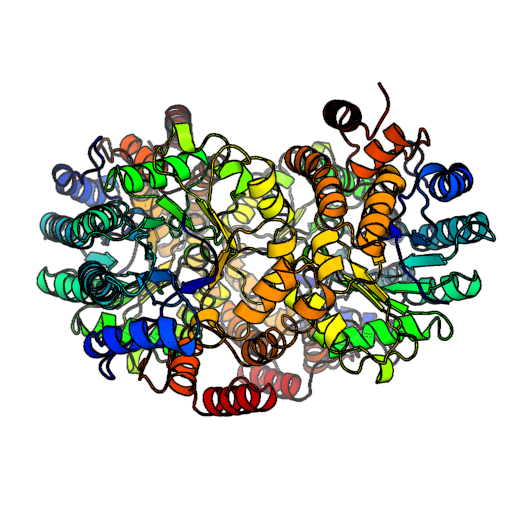 ARG D CA 1
ATOM 9228 C C . ARG D 1 300 ? 25.048 58.331 44.457 1.00 21.80 284 ARG D C 1
ATOM 9229 O O . ARG D 1 300 ? 24.709 58.980 43.481 1.00 21.86 284 ARG D O 1
ATOM 9237 N N . LEU D 1 301 ? 24.195 57.992 45.425 1.00 22.09 285 LEU D N 1
ATOM 9238 C CA . LEU D 1 301 ? 22.812 58.484 45.438 1.00 21.97 285 LEU D CA 1
ATOM 9239 C C . LEU D 1 301 ? 22.837 60.016 45.343 1.00 22.17 285 LEU D C 1
ATOM 9240 O O . LEU D 1 301 ? 23.698 60.635 45.977 1.00 22.51 285 LEU D O 1
ATOM 9245 N N . PRO D 1 302 ? 21.932 60.643 44.589 1.00 23.49 286 PRO D N 1
ATOM 9246 C CA . PRO D 1 302 ? 20.716 60.057 44.056 1.00 23.60 286 PRO D CA 1
ATOM 9247 C C . PRO D 1 302 ? 20.840 59.386 42.681 1.00 23.41 286 PRO D C 1
ATOM 9248 O O . PRO D 1 302 ? 19.819 59.159 42.038 1.00 22.82 286 PRO D O 1
ATOM 9252 N N . LEU D 1 303 ? 22.049 59.082 42.220 1.00 22.16 287 LEU D N 1
ATOM 9253 C CA . LEU D 1 303 ? 22.205 58.239 41.042 1.00 22.52 287 LEU D CA 1
ATOM 9254 C C . LEU D 1 303 ? 22.109 56.765 41.419 1.00 22.80 287 LEU D C 1
ATOM 9255 O O . LEU D 1 303 ? 22.370 56.373 42.558 1.00 23.07 287 LEU D O 1
ATOM 9260 N N . GLN D 1 304 ? 21.760 55.960 40.422 1.00 23.73 288 GLN D N 1
ATOM 9261 C CA . GLN D 1 304 ? 21.709 54.509 40.565 1.00 24.68 288 GLN D CA 1
ATOM 9262 C C . GLN D 1 304 ? 22.627 53.841 39.561 1.00 23.15 288 GLN D C 1
ATOM 9263 O O . GLN D 1 304 ? 22.597 54.197 38.391 1.00 22.16 288 GLN D O 1
ATOM 9269 N N . LYS D 1 305 ? 23.388 52.840 40.006 1.00 23.37 289 LYS D N 1
ATOM 9270 C CA . LYS D 1 305 ? 24.304 52.109 39.113 1.00 24.15 289 LYS D CA 1
ATOM 9271 C C . LYS D 1 305 ? 23.618 51.619 37.849 1.00 23.98 289 LYS D C 1
ATOM 9272 O O . LYS D 1 305 ? 22.438 51.231 37.866 1.00 23.82 289 LYS D O 1
ATOM 9278 N N . ALA D 1 306 ? 24.354 51.642 36.747 1.00 22.76 290 ALA D N 1
ATOM 9279 C CA . ALA D 1 306 ? 23.830 51.167 35.486 1.00 22.88 290 ALA D CA 1
ATOM 9280 C C . ALA D 1 306 ? 23.605 49.661 35.574 1.00 22.01 290 ALA D C 1
ATOM 9281 O O . ALA D 1 306 ? 24.273 48.961 36.329 1.00 22.98 290 ALA D O 1
ATOM 9283 N N . SER D 1 307 ? 22.659 49.178 34.794 1.00 23.16 291 SER D N 1
ATOM 9284 C CA . SER D 1 307 ? 22.338 47.762 34.775 1.00 23.39 291 SER D CA 1
ATOM 9285 C C . SER D 1 307 ? 23.329 46.943 33.966 1.00 24.41 291 SER D C 1
ATOM 9286 O O . SER D 1 307 ? 24.029 47.454 33.086 1.00 23.37 291 SER D O 1
ATOM 9289 N N . ARG D 1 308 ? 23.345 45.645 34.250 1.00 24.85 292 ARG D N 1
ATOM 9290 C CA . ARG D 1 308 ? 24.087 44.689 33.431 1.00 27.15 292 ARG D CA 1
ATOM 9291 C C . ARG D 1 308 ? 23.592 44.732 31.983 1.00 26.44 292 ARG D C 1
ATOM 9292 O O . ARG D 1 308 ? 24.422 44.703 31.071 1.00 27.60 292 ARG D O 1
ATOM 9300 N N . GLU D 1 309 ? 22.266 44.796 31.788 1.00 26.17 293 GLU D N 1
ATOM 9301 C CA . GLU D 1 309 ? 21.651 44.881 30.453 1.00 27.67 293 GLU D CA 1
ATOM 9302 C C . GLU D 1 309 ? 22.238 46.055 29.685 1.00 26.95 293 GLU D C 1
ATOM 9303 O O . GLU D 1 309 ? 22.632 45.907 28.521 1.00 24.68 293 GLU D O 1
ATOM 9309 N N . PHE D 1 310 ? 22.273 47.213 30.343 1.00 25.52 294 PHE D N 1
ATOM 9310 C CA . PHE D 1 310 ? 22.796 48.425 29.705 1.00 25.42 294 PHE D CA 1
ATOM 9311 C C . PHE D 1 310 ? 24.251 48.248 29.289 1.00 25.75 294 PHE D C 1
ATOM 9312 O O . PHE D 1 310 ? 24.613 48.541 28.149 1.00 24.84 294 PHE D O 1
ATOM 9320 N N . THR D 1 311 ? 25.072 47.785 30.223 1.00 25.24 295 THR D N 1
ATOM 9321 C CA . THR D 1 311 ? 26.504 47.622 29.998 1.00 27.46 295 THR D CA 1
ATOM 9322 C C . THR D 1 311 ? 26.771 46.669 28.823 1.00 27.27 295 THR D C 1
ATOM 9323 O O . THR D 1 311 ? 27.557 46.989 27.932 1.00 26.36 295 THR D O 1
ATOM 9327 N N . ASP D 1 312 ? 26.073 45.536 28.804 1.00 26.16 296 ASP D N 1
ATOM 9328 C CA . ASP D 1 312 ? 26.168 44.593 27.688 1.00 28.33 296 ASP D CA 1
ATOM 9329 C C . ASP D 1 312 ? 25.718 45.205 26.355 1.00 27.44 296 ASP D C 1
ATOM 9330 O O . ASP D 1 312 ? 26.364 44.981 25.335 1.00 27.91 296 ASP D O 1
ATOM 9335 N N . SER D 1 313 ? 24.633 45.977 26.370 1.00 26.59 297 SER D N 1
ATOM 9336 C CA . SER D 1 313 ? 24.160 46.684 25.168 1.00 26.71 297 SER D CA 1
ATOM 9337 C C . SER D 1 313 ? 25.184 47.701 24.663 1.00 25.06 297 SER D C 1
ATOM 9338 O O . SER D 1 313 ? 25.428 47.793 23.452 1.00 23.83 297 SER D O 1
ATOM 9341 N N . ALA D 1 314 ? 25.746 48.476 25.590 1.00 24.05 298 ALA D N 1
ATOM 9342 C CA . ALA D 1 314 ? 26.741 49.499 25.241 1.00 24.36 298 ALA D CA 1
ATOM 9343 C C . ALA D 1 314 ? 27.988 48.846 24.664 1.00 25.67 298 ALA D C 1
ATOM 9344 O O . ALA D 1 314 ? 28.544 49.326 23.668 1.00 25.00 298 ALA D O 1
ATOM 9346 N N . GLU D 1 315 ? 28.403 47.728 25.263 1.00 26.77 299 GLU D N 1
ATOM 9347 C CA . GLU D 1 315 ? 29.551 46.966 24.771 1.00 28.59 299 GLU D CA 1
ATOM 9348 C C . GLU D 1 315 ? 29.333 46.491 23.347 1.00 27.78 299 GLU D C 1
ATOM 9349 O O . GLU D 1 315 ? 30.205 46.656 22.503 1.00 29.01 299 GLU D O 1
ATOM 9355 N N . ALA D 1 316 ? 28.174 45.902 23.085 1.00 26.06 300 ALA D N 1
ATOM 9356 C CA . ALA D 1 316 ? 27.852 45.422 21.749 1.00 25.78 300 ALA D CA 1
ATOM 9357 C C . ALA D 1 316 ? 27.854 46.597 20.758 1.00 25.62 300 ALA D C 1
ATOM 9358 O O . ALA D 1 316 ? 28.365 46.472 19.639 1.00 24.10 300 ALA D O 1
ATOM 9360 N N . LYS D 1 317 ? 27.296 47.733 21.170 1.00 24.07 301 LYS D N 1
ATOM 9361 C CA . LYS D 1 317 ? 27.247 48.891 20.268 1.00 24.29 301 LYS D CA 1
ATOM 9362 C C . LYS D 1 317 ? 28.641 49.437 19.983 1.00 24.18 301 LYS D C 1
ATOM 9363 O O . LYS D 1 317 ? 28.938 49.773 18.836 1.00 24.51 301 LYS D O 1
ATOM 9369 N N . LEU D 1 318 ? 29.481 49.548 21.007 1.00 24.46 302 LEU D N 1
ATOM 9370 C CA . LEU D 1 318 ? 30.865 49.996 20.817 1.00 26.11 302 LEU D CA 1
ATOM 9371 C C . LEU D 1 318 ? 31.643 49.066 19.886 1.00 28.47 302 LEU D C 1
ATOM 9372 O O . LEU D 1 318 ? 32.390 49.526 19.019 1.00 26.70 302 LEU D O 1
ATOM 9377 N N . LYS D 1 319 ? 31.473 47.761 20.073 1.00 29.57 303 LYS D N 1
ATOM 9378 C CA . LYS D 1 319 ? 32.117 46.787 19.194 1.00 31.00 303 LYS D CA 1
ATOM 9379 C C . LYS D 1 319 ? 31.638 46.941 17.754 1.00 30.63 303 LYS D C 1
ATOM 9380 O O . LYS D 1 319 ? 32.459 46.931 16.828 1.00 32.23 303 LYS D O 1
ATOM 9386 N N . SER D 1 320 ? 30.329 47.133 17.564 1.00 29.33 304 SER D N 1
ATOM 9387 C CA . SER D 1 320 ? 29.752 47.262 16.221 1.00 30.35 304 SER D CA 1
ATOM 9388 C C . SER D 1 320 ? 30.256 48.493 15.456 1.00 30.96 304 SER D C 1
ATOM 9389 O O . SER D 1 320 ? 30.234 48.501 14.232 1.00 30.51 304 SER D O 1
ATOM 9392 N N . LEU D 1 321 ? 30.702 49.513 16.186 1.00 30.66 305 LEU D N 1
ATOM 9393 C CA . LEU D 1 321 ? 31.272 50.738 15.617 1.00 32.51 305 LEU D CA 1
ATOM 9394 C C . LEU D 1 321 ? 32.806 50.787 15.625 1.00 35.24 305 LEU D C 1
ATOM 9395 O O . LEU D 1 321 ? 33.392 51.825 15.296 1.00 34.72 305 LEU D O 1
ATOM 9400 N N . ASP D 1 322 ? 33.454 49.669 15.972 1.00 38.58 306 ASP D N 1
ATOM 9401 C CA . ASP D 1 322 ? 34.920 49.584 16.093 1.00 41.15 306 ASP D CA 1
ATOM 9402 C C . ASP D 1 322 ? 35.501 50.601 17.078 1.00 40.14 306 ASP D C 1
ATOM 9403 O O . ASP D 1 322 ? 36.577 51.155 16.845 1.00 37.25 306 ASP D O 1
ATOM 9408 N N . PHE D 1 323 ? 34.772 50.838 18.173 1.00 40.38 307 PHE D N 1
ATOM 9409 C CA . PHE D 1 323 ? 35.249 51.665 19.288 1.00 42.79 307 PHE D CA 1
ATOM 9410 C C . PHE D 1 323 ? 35.861 50.826 20.412 1.00 45.59 307 PHE D C 1
ATOM 9411 O O . PHE D 1 323 ? 36.146 51.351 21.491 1.00 46.48 307 PHE D O 1
ATOM 9419 N N . LEU D 1 324 ? 36.076 49.534 20.153 1.00 50.14 308 LEU D N 1
ATOM 9420 C CA . LEU D 1 324 ? 36.633 48.616 21.133 1.00 54.17 308 LEU D CA 1
ATOM 9421 C C . LEU D 1 324 ? 37.484 47.572 20.407 1.00 56.43 308 LEU D C 1
ATOM 9422 O O . LEU D 1 324 ? 38.376 46.964 20.997 1.00 60.64 308 LEU D O 1
#